Protein AF-A0A1L9VB22-F1 (afdb_monomer_lite)

Secondary structure (DSSP, 8-state):
--EEEEEEE-SEEEEEE-------------------------------------------------TT--SHHHHTT---HHHHHHHTT--SSPPPTTGGGPPPPTT---PPTT--SSS--PPP-------S-GGGSSS-------------------------------GGG-EEEEEE-SSS-HHHHHHHHHHHHTTS--SEEEEEE-SS--TTS-HHHHHHHHHHHHHHS-EEEPP--HHHHHIIIIIIIIIIIHHHHTT-----THHHHHHHHHHHHHHHHHHHHHHHHHTT--TT-EEEEESGGGTTHHHHHHHH-TT--EEEE--SPPPPHHHHTT-TTHHHHHHHHTTSSEEEESSHHHHHHHHHHHHHHH-PEEETTEEE-SS-EEEEEE------HHHHHHHHTSHHHHHHHHHHHHHTTT-EEEEEEEESSGGG-HHHHHHHHHHHHHH-GGGTTTEEEEEEEE--TT-HHHHHHHHHHHHHHHHHH-BTTB-SEEEE-SPPPHHHHHHHHHS-SEEEE--SSBS--HHHHHHHHHTS-TTGGG-S--S-EEEEETTBHHHHHHGGGSEEE-TT-HHHHHHHHHHHHH--HHHHHHHHHHHHHHHHHT-HHHHHHHHHHHHHHHHHHHHHHHSS---B--HHHHHHHHHH-SSEEEEEE-BTTTB----TT------HHHHHHHHHHHHTSTTEEEEEE-SS-HHHHHHHHTT-TT-EEEEGGGTEEE-TT--SEEE-S-HHHHHHHHHHHHHHHHHHHTTSTT-EEEE-SS-EEEE-TTSSSHHHHHHHHHHHHHHHHHHHGGGTEEEEEETTEEEEEETT--HHHHHHHHHHHHHHHHHH-TT-PPPSEEEEEE-SGGGHHHHHHHHHHHHTTSSSEEEEEEESSS--S-SEEESS-GGGTT--SPTTHHHHTTS--EEEETTEEEEEE-GGGEETTEE-HHHHHHHHHHHHHHHHHHH-TTT-SS-PEEEEEEEE--S---SEEEEEEEEEEE--SS-EEEEEEEEEE-TTTSSEEEEEEEEEEEE-GGG--------S---SSPPPP--HHHHHHHSEETTEEEE--TTTTT-GGGGGEEEEEE-TTT-TT--TTEEEEEEEE-GGG-TT--B-HHHHHHHTT--HHHHHHHHHHHHTT-TTSTT-EE--EEEEEEEE-SPPPTT-BSEEEEEEEEEEEETTEEEEEEEEE-TTS-EEEEEEEEEE-EETHHHHS-----

Radius of gyration: 41.73 Å; chains: 1; bounding box: 113×90×115 Å

Structure (mmCIF, N/CA/C/O backbone):
data_AF-A0A1L9VB22-F1
#
_entry.id   AF-A0A1L9VB22-F1
#
loop_
_atom_site.group_PDB
_atom_site.id
_atom_site.type_symbol
_atom_site.label_atom_id
_atom_site.label_alt_id
_atom_site.label_comp_id
_atom_site.label_asym_id
_atom_site.label_entity_id
_atom_site.label_seq_id
_atom_site.pdbx_PDB_ins_code
_atom_site.Cartn_x
_atom_site.Cartn_y
_atom_site.Cartn_z
_atom_site.occupancy
_atom_site.B_iso_or_equiv
_atom_site.auth_seq_id
_atom_site.auth_comp_id
_atom_site.auth_asym_id
_atom_site.auth_atom_id
_atom_site.pdbx_PDB_model_num
ATOM 1 N N . MET A 1 1 ? -15.795 -3.917 -17.438 1.00 74.44 1 MET A N 1
ATOM 2 C CA . MET A 1 1 ? -15.027 -3.651 -16.207 1.00 74.44 1 MET A CA 1
ATOM 3 C C . MET A 1 1 ? -13.663 -3.236 -16.682 1.00 74.44 1 MET A C 1
ATOM 5 O O . MET A 1 1 ? -12.941 -4.081 -17.197 1.00 74.44 1 MET A O 1
ATOM 9 N N . THR A 1 2 ? -13.359 -1.950 -16.582 1.00 89.75 2 THR A N 1
ATOM 10 C CA . THR A 1 2 ? -12.188 -1.384 -17.243 1.00 89.75 2 THR A CA 1
ATOM 11 C C . THR A 1 2 ? -10.940 -1.698 -16.429 1.00 89.75 2 THR A C 1
ATOM 13 O O . THR A 1 2 ? -10.917 -1.451 -15.222 1.00 89.75 2 THR A O 1
ATOM 16 N N . ILE A 1 3 ? -9.888 -2.199 -17.075 1.00 93.94 3 ILE A N 1
ATOM 17 C CA . ILE A 1 3 ? -8.563 -2.327 -16.456 1.00 93.94 3 ILE A CA 1
ATOM 18 C C . ILE A 1 3 ? -7.696 -1.137 -16.882 1.00 93.94 3 ILE A C 1
ATOM 20 O O . ILE A 1 3 ? -7.321 -1.016 -18.050 1.00 93.94 3 ILE A O 1
ATOM 2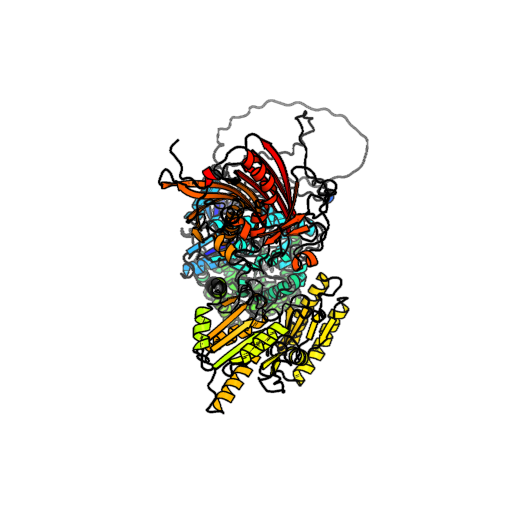4 N N . PHE A 1 4 ? -7.375 -0.253 -15.937 1.00 96.31 4 PHE A N 1
ATOM 25 C CA . PHE A 1 4 ? -6.476 0.885 -16.132 1.00 96.31 4 PHE A CA 1
ATOM 26 C C . PHE A 1 4 ? -5.017 0.440 -15.989 1.00 96.31 4 PHE A C 1
ATOM 28 O O . PHE A 1 4 ? -4.535 0.234 -14.879 1.00 96.31 4 PHE A O 1
ATOM 35 N N . ILE A 1 5 ? -4.298 0.315 -17.102 1.00 96.62 5 ILE A N 1
ATOM 36 C CA . ILE A 1 5 ? -2.903 -0.137 -17.152 1.00 96.62 5 ILE A CA 1
ATOM 37 C C . ILE A 1 5 ? -1.992 1.093 -17.204 1.00 96.62 5 ILE A C 1
ATOM 39 O O . ILE A 1 5 ? -1.850 1.731 -18.245 1.00 96.62 5 ILE A O 1
ATOM 43 N N . ALA A 1 6 ? -1.395 1.452 -16.069 1.00 97.25 6 ALA A N 1
ATOM 44 C CA . ALA A 1 6 ? -0.567 2.642 -15.914 1.00 97.25 6 ALA A CA 1
ATOM 45 C C . ALA A 1 6 ? 0.932 2.314 -16.000 1.00 97.25 6 ALA A C 1
ATOM 47 O O . ALA A 1 6 ? 1.474 1.621 -15.140 1.00 97.25 6 ALA A O 1
ATOM 48 N N . SER A 1 7 ? 1.613 2.862 -17.010 1.00 95.75 7 SER A N 1
ATOM 49 C CA . SER A 1 7 ? 3.072 2.791 -17.181 1.00 95.75 7 SER A CA 1
ATOM 50 C C . SER A 1 7 ? 3.620 4.122 -17.694 1.00 95.75 7 SER A C 1
ATOM 52 O O . SER A 1 7 ? 2.912 4.858 -18.374 1.00 95.75 7 SER A O 1
ATOM 54 N N . LEU A 1 8 ? 4.893 4.440 -17.417 1.00 94.19 8 LEU A N 1
ATOM 55 C CA . LEU A 1 8 ? 5.469 5.753 -17.763 1.00 94.19 8 LEU A CA 1
ATOM 56 C C . LEU A 1 8 ? 5.273 6.141 -19.241 1.00 94.19 8 LEU A C 1
ATOM 58 O O . LEU A 1 8 ? 4.975 7.296 -19.543 1.00 94.19 8 LEU A O 1
ATOM 62 N N . PHE A 1 9 ? 5.394 5.170 -20.146 1.00 92.50 9 PHE A N 1
ATOM 63 C CA . PHE A 1 9 ? 5.164 5.322 -21.582 1.00 92.50 9 PHE A CA 1
ATOM 64 C C . PHE A 1 9 ? 3.891 4.584 -22.010 1.00 92.50 9 PHE A C 1
ATOM 66 O O . PHE A 1 9 ? 3.636 3.472 -21.541 1.00 92.50 9 PHE A O 1
ATOM 73 N N . LEU A 1 10 ? 3.122 5.183 -22.923 1.00 91.75 10 LEU A N 1
ATOM 74 C CA . LEU A 1 10 ? 2.021 4.530 -23.640 1.00 91.75 10 LEU A CA 1
ATOM 75 C C . LEU A 1 10 ? 2.539 3.475 -24.642 1.00 91.75 10 LEU A C 1
ATOM 77 O O . LEU A 1 10 ? 3.724 3.464 -24.985 1.00 91.75 10 LEU A O 1
ATOM 81 N N . PRO A 1 11 ? 1.675 2.577 -25.153 1.00 87.31 11 PRO A N 1
ATOM 82 C CA . PRO A 1 11 ? 2.006 1.688 -26.270 1.00 87.31 11 PRO A CA 1
ATOM 83 C C . PRO A 1 11 ? 2.199 2.433 -27.599 1.00 87.31 11 PRO A C 1
ATOM 85 O O . PRO A 1 11 ? 2.960 1.970 -28.448 1.00 87.31 11 PRO A O 1
ATOM 88 N N . TYR A 1 12 ? 1.567 3.600 -27.748 1.00 88.56 12 TYR A N 1
ATOM 89 C CA . TYR A 1 12 ? 1.566 4.400 -28.969 1.00 88.56 12 TYR A CA 1
ATOM 90 C C . TYR A 1 12 ? 2.149 5.800 -28.749 1.00 88.56 12 TYR A C 1
ATOM 92 O O . TYR A 1 12 ? 2.066 6.370 -27.660 1.00 88.56 12 TYR A O 1
ATOM 100 N N . THR A 1 13 ? 2.722 6.356 -29.812 1.00 89.38 13 THR A N 1
ATOM 101 C CA . THR A 1 13 ? 3.278 7.711 -29.897 1.00 89.38 13 THR A CA 1
ATOM 102 C C . THR A 1 13 ? 2.814 8.383 -31.196 1.00 89.38 13 THR A C 1
ATOM 104 O O . THR A 1 13 ? 2.007 7.823 -31.937 1.00 89.38 13 THR A O 1
ATOM 107 N N . ILE A 1 14 ? 3.286 9.602 -31.463 1.00 89.88 14 ILE A N 1
ATOM 108 C CA . ILE A 1 14 ? 2.842 10.436 -32.587 1.00 89.88 14 ILE A CA 1
ATOM 109 C C . ILE A 1 14 ? 4.008 10.731 -33.534 1.00 89.88 14 ILE A C 1
ATOM 111 O O . ILE A 1 14 ? 5.100 11.078 -33.088 1.00 89.88 14 ILE A O 1
ATOM 115 N N . ASN A 1 15 ? 3.771 10.635 -34.840 1.00 88.12 15 ASN A N 1
ATOM 116 C CA . ASN A 1 15 ? 4.733 10.945 -35.899 1.00 88.12 15 ASN A CA 1
ATOM 117 C C . ASN A 1 15 ? 4.220 12.136 -36.727 1.00 88.12 15 ASN A C 1
ATOM 119 O O . ASN A 1 15 ? 3.080 12.104 -37.183 1.00 88.12 15 ASN A O 1
ATOM 123 N N . PHE A 1 16 ? 5.018 13.194 -36.916 1.00 87.50 16 PHE A N 1
ATOM 124 C CA . PHE A 1 16 ? 4.556 14.431 -37.565 1.00 87.50 16 PHE A CA 1
ATOM 125 C C . PHE A 1 16 ? 5.009 14.558 -39.027 1.00 87.50 16 PHE A C 1
ATOM 127 O O . PHE A 1 16 ? 6.199 14.570 -39.346 1.00 87.50 16 PHE A O 1
ATOM 134 N N . HIS A 1 17 ? 4.067 14.788 -39.937 1.00 84.94 17 HIS A N 1
ATOM 135 C CA . HIS A 1 17 ? 4.312 14.990 -41.364 1.00 84.94 17 HIS A CA 1
ATOM 136 C C . HIS A 1 17 ? 4.653 16.458 -41.674 1.00 84.94 17 HIS A C 1
ATOM 138 O O . HIS A 1 17 ? 3.849 17.237 -42.191 1.00 84.94 17 HIS A O 1
ATOM 144 N N . VAL A 1 18 ? 5.884 16.860 -41.348 1.00 74.75 18 VAL A N 1
ATOM 145 C CA . VAL A 1 18 ? 6.391 18.209 -41.643 1.00 74.75 18 VAL A CA 1
ATOM 146 C C . VAL A 1 18 ? 6.787 18.325 -43.122 1.00 74.75 18 VAL A C 1
ATOM 148 O O . VAL A 1 18 ? 7.743 17.705 -43.590 1.00 74.75 18 VAL A O 1
ATOM 151 N N . ASN A 1 19 ? 6.073 19.170 -43.869 1.00 54.78 19 ASN A N 1
ATOM 152 C CA . ASN A 1 19 ? 6.283 19.375 -45.306 1.00 54.78 19 ASN A CA 1
ATOM 153 C C . ASN A 1 19 ? 7.630 20.061 -45.638 1.00 54.78 19 ASN A C 1
ATOM 155 O O . ASN A 1 19 ? 7.743 21.292 -45.639 1.00 54.78 19 ASN A O 1
ATOM 159 N N . LYS A 1 20 ? 8.645 19.272 -46.020 1.00 48.59 20 LYS A N 1
ATOM 160 C CA . LYS A 1 20 ? 9.979 19.730 -46.475 1.00 48.59 20 LYS A CA 1
ATOM 161 C C . LYS A 1 20 ? 9.973 20.354 -47.891 1.00 48.59 20 LYS A C 1
ATOM 163 O O . LYS A 1 20 ? 10.821 20.041 -48.723 1.00 48.59 20 LYS A O 1
ATOM 168 N N . SER A 1 21 ? 9.039 21.262 -48.197 1.00 34.97 21 SER A N 1
ATOM 169 C CA . SER A 1 21 ? 8.815 21.753 -49.571 1.00 34.97 21 SER A CA 1
ATOM 170 C C . SER A 1 21 ? 8.579 23.269 -49.706 1.00 34.97 21 SER A C 1
ATOM 172 O O . SER A 1 21 ? 7.454 23.714 -49.933 1.00 34.97 21 SER A O 1
ATOM 174 N N . ARG A 1 22 ? 9.655 24.079 -49.677 1.00 35.38 22 ARG A N 1
ATOM 175 C CA . ARG A 1 22 ? 9.735 25.367 -50.421 1.00 35.38 22 ARG A CA 1
ATOM 176 C C . ARG A 1 22 ? 11.160 25.951 -50.477 1.00 35.38 22 ARG A C 1
ATOM 178 O O . ARG A 1 22 ? 11.506 26.855 -49.720 1.00 35.38 22 ARG A O 1
ATOM 185 N N . SER A 1 23 ? 11.976 25.461 -51.418 1.00 29.94 23 SER A N 1
ATOM 186 C CA . SER A 1 23 ? 13.137 26.202 -51.957 1.00 29.94 23 SER A CA 1
ATOM 187 C C . SER A 1 23 ? 13.604 25.667 -53.325 1.00 29.94 23 SER A C 1
ATOM 189 O O . SER A 1 23 ? 14.669 25.074 -53.462 1.00 29.94 23 SER A O 1
ATOM 191 N N . ARG A 1 24 ? 12.800 25.890 -54.372 1.00 31.97 24 ARG A N 1
ATOM 192 C CA . ARG A 1 24 ? 13.271 25.873 -55.768 1.00 31.97 24 ARG A CA 1
ATOM 193 C C . ARG A 1 24 ? 12.796 27.153 -56.458 1.00 31.97 24 ARG A C 1
ATOM 195 O O . ARG A 1 24 ? 11.624 27.293 -56.792 1.00 31.97 24 ARG A O 1
ATOM 202 N N . ARG A 1 25 ? 13.721 28.094 -56.650 1.00 27.06 25 ARG A N 1
ATOM 203 C CA . ARG A 1 25 ? 13.635 29.208 -57.607 1.00 27.06 25 ARG A CA 1
ATOM 204 C C . ARG A 1 25 ? 14.976 29.289 -58.355 1.00 27.06 25 ARG A C 1
ATOM 206 O O . ARG A 1 25 ? 15.974 28.814 -57.816 1.00 27.06 25 ARG A O 1
ATOM 213 N N . PRO A 1 26 ? 14.986 29.763 -59.612 1.00 33.94 26 PRO A N 1
ATOM 214 C CA . PRO A 1 26 ? 16.052 29.432 -60.553 1.00 33.94 26 PRO A CA 1
ATOM 215 C C . PRO A 1 26 ? 17.369 30.164 -60.278 1.00 33.94 26 PRO A C 1
ATOM 217 O O . PRO A 1 26 ? 17.393 31.288 -59.780 1.00 33.94 26 PRO A O 1
ATOM 220 N N . SER A 1 27 ? 18.462 29.515 -60.675 1.00 27.84 27 SER A N 1
ATOM 221 C CA . SER A 1 27 ? 19.817 30.062 -60.694 1.00 27.84 27 SER A CA 1
ATOM 222 C C . SER A 1 27 ? 19.916 31.316 -61.564 1.00 27.84 27 SER A C 1
ATOM 224 O O . SER A 1 27 ? 19.462 31.313 -62.710 1.00 27.84 27 SER A O 1
ATOM 226 N N . ARG A 1 28 ? 20.593 32.355 -61.064 1.00 27.05 28 ARG A N 1
ATOM 227 C CA . ARG A 1 28 ? 20.994 33.532 -61.847 1.00 27.05 28 ARG A CA 1
ATOM 228 C C . ARG A 1 28 ? 22.518 33.660 -61.800 1.00 27.05 28 ARG A C 1
ATOM 230 O O . ARG A 1 28 ? 23.108 33.553 -60.730 1.00 27.05 28 ARG A O 1
ATOM 237 N N . VAL A 1 29 ? 23.138 33.816 -62.968 1.00 30.61 29 VAL A N 1
ATOM 238 C CA . VAL A 1 29 ? 24.596 33.731 -63.163 1.00 30.61 29 VAL A CA 1
ATOM 239 C C . VAL A 1 29 ? 25.316 34.957 -62.567 1.00 30.61 29 VAL A C 1
ATOM 241 O O . VAL A 1 29 ? 24.861 36.077 -62.811 1.00 30.61 29 VAL A O 1
ATOM 244 N N . PRO A 1 30 ? 26.433 34.789 -61.831 1.00 32.16 30 PRO A N 1
ATOM 245 C CA . PRO A 1 30 ? 27.300 35.895 -61.423 1.00 32.16 30 PRO A CA 1
ATOM 246 C C . PRO A 1 30 ? 28.282 36.291 -62.542 1.00 32.16 30 PRO A C 1
ATOM 248 O O . PRO A 1 30 ? 28.796 35.436 -63.258 1.00 32.16 30 PRO A O 1
ATOM 251 N N . SER A 1 31 ? 28.572 37.588 -62.673 1.00 26.14 31 SER A N 1
ATOM 252 C CA . SER A 1 31 ? 29.610 38.128 -63.574 1.00 26.14 31 SER A CA 1
ATOM 253 C C . SER A 1 31 ? 30.842 38.596 -62.773 1.00 26.14 31 SER A C 1
ATOM 255 O O . SER A 1 31 ? 30.660 39.046 -61.640 1.00 26.14 31 SER A O 1
ATOM 257 N N . PRO A 1 32 ? 32.077 38.499 -63.307 1.00 46.34 32 PRO A N 1
ATOM 258 C CA . PRO A 1 32 ? 33.308 38.732 -62.540 1.00 46.34 32 PRO A CA 1
ATOM 259 C C . PRO A 1 32 ? 33.858 40.168 -62.640 1.00 46.34 32 PRO A C 1
ATOM 261 O O . PRO A 1 32 ? 33.772 40.795 -63.694 1.00 46.34 32 PRO A O 1
ATOM 264 N N . LEU A 1 33 ? 34.520 40.644 -61.575 1.00 26.38 33 LEU A N 1
ATOM 265 C CA . LEU A 1 33 ? 35.397 41.831 -61.559 1.00 26.38 33 LEU A CA 1
ATOM 266 C C . LEU A 1 33 ? 36.628 41.604 -60.627 1.00 26.38 33 LEU A C 1
ATOM 268 O O . LEU A 1 33 ? 36.611 40.642 -59.857 1.00 26.38 33 LEU A O 1
ATOM 272 N N . PRO A 1 34 ? 37.727 42.392 -60.751 1.00 32.06 34 PRO A N 1
ATOM 273 C CA . PRO A 1 34 ? 39.107 41.895 -60.556 1.00 32.06 34 PRO A CA 1
ATOM 274 C C . PRO A 1 34 ? 39.848 42.392 -59.274 1.00 32.06 34 PRO A C 1
ATOM 276 O O . PRO A 1 34 ? 39.296 43.203 -58.531 1.00 32.06 34 PRO A O 1
ATOM 279 N N . PRO A 1 35 ? 41.093 41.923 -58.991 1.00 49.12 35 PRO A N 1
ATOM 280 C CA . PRO A 1 35 ? 41.750 42.042 -57.673 1.00 49.12 35 PRO A CA 1
ATOM 281 C C . PRO A 1 35 ? 42.856 43.121 -57.556 1.00 49.12 35 PRO A C 1
ATOM 283 O O . PRO A 1 35 ? 43.308 43.662 -58.566 1.00 49.12 35 PRO A O 1
ATOM 286 N N . LYS A 1 36 ? 43.346 43.356 -56.318 1.00 28.52 36 LYS A N 1
ATOM 287 C CA . LYS A 1 36 ? 44.649 43.980 -55.948 1.00 28.52 36 LYS A CA 1
ATOM 288 C C . LYS A 1 36 ? 44.943 43.766 -54.437 1.00 28.52 36 LYS A C 1
ATOM 290 O O . LYS A 1 36 ? 44.048 44.011 -53.640 1.00 28.52 36 LYS A O 1
ATOM 295 N N . THR A 1 37 ? 45.992 43.026 -54.034 1.00 27.23 37 THR A N 1
ATOM 296 C CA . THR A 1 37 ? 47.420 43.380 -53.737 1.00 27.23 37 THR A CA 1
ATOM 297 C C . THR A 1 37 ? 47.728 43.721 -52.264 1.00 27.23 37 THR A C 1
ATOM 299 O O . THR A 1 37 ? 47.037 44.538 -51.667 1.00 27.23 37 THR A O 1
ATOM 302 N N . THR A 1 38 ? 48.800 43.122 -51.722 1.00 32.47 38 THR A N 1
ATOM 303 C CA . THR A 1 38 ? 49.428 43.360 -50.396 1.00 32.47 38 THR A CA 1
ATOM 304 C C . THR A 1 38 ? 50.437 44.528 -50.412 1.00 32.47 38 THR A C 1
ATOM 306 O O . THR A 1 38 ? 50.682 45.094 -51.483 1.00 32.47 38 THR A O 1
ATOM 309 N N . PRO A 1 39 ? 50.964 44.953 -49.240 1.00 39.53 39 PRO A N 1
ATOM 310 C CA . PRO A 1 39 ? 52.347 44.583 -48.857 1.00 39.53 39 PRO A CA 1
ATOM 311 C C . PRO A 1 39 ? 52.533 44.242 -47.346 1.00 39.53 39 PRO A C 1
ATOM 313 O O . PRO A 1 39 ? 51.556 43.944 -46.661 1.00 39.53 39 PRO A O 1
ATOM 316 N N . GLU A 1 40 ? 53.785 44.208 -46.863 1.00 28.94 40 GLU A N 1
ATOM 317 C CA . GLU A 1 40 ? 54.285 43.571 -45.617 1.00 28.94 40 GLU A CA 1
ATOM 318 C C . GLU A 1 40 ? 54.762 44.576 -44.531 1.00 28.94 40 GLU A C 1
ATOM 320 O O . GLU A 1 40 ? 54.996 45.732 -44.866 1.00 28.94 40 GLU A O 1
ATOM 325 N N . ASP A 1 41 ? 54.937 44.136 -43.263 1.00 28.52 41 ASP A N 1
ATOM 326 C CA . ASP A 1 41 ? 56.146 44.380 -42.417 1.00 28.52 41 ASP A CA 1
ATOM 327 C C . ASP A 1 41 ? 56.082 43.715 -41.003 1.00 28.52 41 ASP A C 1
ATOM 329 O O . ASP A 1 41 ? 55.010 43.337 -40.528 1.00 28.52 41 ASP A O 1
ATOM 333 N N . ILE A 1 42 ? 57.250 43.503 -40.361 1.00 29.31 42 ILE A N 1
ATOM 334 C CA . ILE A 1 42 ? 57.594 42.512 -39.284 1.00 29.31 42 ILE A CA 1
ATOM 335 C C . ILE A 1 42 ? 58.814 43.062 -38.445 1.00 29.31 42 ILE A C 1
ATOM 337 O O . ILE A 1 42 ? 59.454 43.959 -38.997 1.00 29.31 42 ILE A O 1
ATOM 341 N N . PRO A 1 43 ? 59.252 42.629 -37.205 1.00 40.84 43 PRO A N 1
ATOM 342 C CA . PRO A 1 43 ? 58.905 41.469 -36.338 1.00 40.84 43 PRO A CA 1
ATOM 343 C C . PRO A 1 43 ? 58.357 41.709 -34.863 1.00 40.84 43 PRO A C 1
ATOM 345 O O . PRO A 1 43 ? 57.134 41.785 -34.769 1.00 40.84 43 PRO A O 1
ATOM 348 N N . PRO A 1 44 ? 59.086 41.669 -33.691 1.00 46.53 44 PRO A N 1
ATOM 349 C CA . PRO A 1 44 ? 58.641 40.801 -32.562 1.00 46.53 44 PRO A CA 1
ATOM 350 C C . PRO A 1 44 ? 58.671 41.324 -31.089 1.00 46.53 44 PRO A C 1
ATOM 352 O O . PRO A 1 44 ? 59.480 42.170 -30.716 1.00 46.53 44 PRO A O 1
ATOM 355 N N . ALA A 1 45 ? 57.916 40.653 -30.196 1.00 25.11 45 ALA A N 1
ATOM 356 C CA . ALA A 1 45 ? 58.212 40.507 -28.752 1.00 25.11 45 ALA A CA 1
ATOM 357 C C . ALA A 1 45 ? 57.535 39.244 -28.149 1.00 25.11 45 ALA A C 1
ATOM 359 O O . ALA A 1 45 ? 56.552 38.746 -28.690 1.00 25.11 45 ALA A O 1
ATOM 360 N N . THR A 1 46 ? 58.066 38.700 -27.043 1.00 25.81 46 THR A N 1
ATOM 361 C CA . THR A 1 46 ? 57.721 37.369 -26.481 1.00 25.81 46 THR A CA 1
ATOM 362 C C . THR A 1 46 ? 56.731 37.375 -25.308 1.00 25.81 46 THR A C 1
ATOM 364 O O . THR A 1 46 ? 56.896 38.180 -24.394 1.00 25.81 46 THR A O 1
ATOM 367 N N . THR A 1 47 ? 55.854 36.361 -25.206 1.00 27.41 47 THR A N 1
ATOM 368 C CA . THR A 1 47 ? 55.599 35.592 -23.953 1.00 27.41 47 THR A CA 1
ATOM 369 C C . THR A 1 47 ? 54.825 34.282 -24.218 1.00 27.41 47 THR A C 1
ATOM 371 O O . THR A 1 47 ? 54.455 33.995 -25.352 1.00 27.41 47 THR A O 1
ATOM 374 N N . SER A 1 48 ? 54.705 33.416 -23.204 1.00 27.02 48 SER A N 1
ATOM 375 C CA . SER A 1 48 ? 54.624 31.949 -23.333 1.00 27.02 48 SER A CA 1
ATOM 376 C C . SER A 1 48 ? 53.237 31.276 -23.251 1.00 27.02 48 SER A C 1
ATOM 378 O O . SER A 1 48 ? 52.502 31.530 -22.303 1.00 27.02 48 SER A O 1
ATOM 380 N N . ALA A 1 49 ? 53.061 30.243 -24.097 1.00 26.59 49 ALA A N 1
ATOM 381 C CA . ALA A 1 49 ? 52.262 29.009 -23.909 1.00 26.59 49 ALA A CA 1
ATOM 382 C C . ALA A 1 49 ? 50.707 29.075 -23.891 1.00 26.59 49 ALA A C 1
ATOM 384 O O . ALA A 1 49 ? 50.140 30.100 -23.527 1.00 26.59 49 ALA A O 1
ATOM 385 N N . PRO A 1 50 ? 49.994 27.949 -24.159 1.00 32.50 50 PRO A N 1
ATOM 386 C CA . PRO A 1 50 ? 50.337 26.767 -24.971 1.00 32.50 50 PRO A CA 1
ATOM 387 C C . PRO A 1 50 ? 49.349 26.523 -26.145 1.00 32.50 50 PRO A C 1
ATOM 389 O O . PRO A 1 50 ? 48.283 27.128 -26.228 1.00 32.50 50 PRO A O 1
ATOM 392 N N . LEU A 1 51 ? 49.680 25.592 -27.049 1.00 25.97 51 LEU A N 1
ATOM 393 C CA . LEU A 1 51 ? 48.799 25.163 -28.149 1.00 25.97 51 LEU A CA 1
ATOM 394 C C . LEU A 1 51 ? 47.713 24.178 -27.675 1.00 25.97 51 LEU A C 1
ATOM 396 O O . LEU A 1 51 ? 48.013 23.228 -26.956 1.00 25.97 51 LEU A O 1
ATOM 400 N N . SER A 1 52 ? 46.478 24.357 -28.158 1.00 27.22 52 SER A N 1
ATOM 401 C CA . SER A 1 52 ? 45.414 23.338 -28.119 1.00 27.22 52 SER A CA 1
ATOM 402 C C . SER A 1 52 ? 45.264 22.692 -29.501 1.00 27.22 52 SER A C 1
ATOM 404 O O . SER A 1 52 ? 45.449 23.361 -30.516 1.00 27.22 52 SER A O 1
ATOM 406 N N . LEU A 1 53 ? 44.961 21.392 -29.545 1.00 29.42 53 LEU A N 1
ATOM 407 C CA . LEU A 1 53 ? 45.187 20.529 -30.718 1.00 29.42 53 LEU A CA 1
ATOM 408 C C . LEU A 1 53 ? 43.887 19.934 -31.304 1.00 29.42 53 LEU A C 1
ATOM 410 O O . LEU A 1 53 ? 43.897 18.842 -31.863 1.00 29.42 53 LEU A O 1
ATOM 414 N N . PHE A 1 54 ? 42.754 20.634 -31.166 1.00 27.38 54 PHE A N 1
ATOM 415 C CA . PHE A 1 54 ? 41.445 20.153 -31.633 1.00 27.38 54 PHE A CA 1
ATOM 416 C C . PHE A 1 54 ? 40.573 21.257 -32.248 1.00 27.38 54 PHE A C 1
ATOM 418 O O . PHE A 1 54 ? 39.818 21.924 -31.546 1.00 27.38 54 PHE A O 1
ATOM 425 N N . ASP A 1 55 ? 40.607 21.364 -33.577 1.00 25.17 55 ASP A N 1
ATOM 426 C CA . ASP A 1 55 ? 39.555 22.009 -34.373 1.00 25.17 55 ASP A CA 1
ATOM 427 C C . ASP A 1 55 ? 38.616 20.912 -34.912 1.00 25.17 55 ASP A C 1
ATOM 429 O O . ASP A 1 55 ? 38.982 20.143 -35.806 1.00 25.17 55 ASP A O 1
ATOM 433 N N . GLN A 1 56 ? 37.411 20.779 -34.346 1.00 27.39 56 GLN A N 1
ATOM 434 C CA . GLN A 1 56 ? 36.444 19.770 -34.796 1.00 27.39 56 GLN A CA 1
ATOM 435 C C . GLN A 1 56 ? 35.611 20.283 -35.976 1.00 27.39 56 GLN A C 1
ATOM 437 O O . GLN A 1 56 ? 34.688 21.081 -35.817 1.00 27.39 56 GLN A O 1
ATOM 442 N N . GLN A 1 57 ? 35.885 19.762 -37.174 1.00 26.56 57 GLN A N 1
ATOM 443 C CA . GLN A 1 57 ? 35.026 19.986 -38.337 1.00 26.56 57 GLN A CA 1
ATOM 444 C C . GLN A 1 57 ? 33.666 19.292 -38.154 1.00 26.56 57 GLN A C 1
ATOM 446 O O . GLN A 1 57 ? 33.591 18.066 -38.052 1.00 26.56 57 GLN A O 1
ATOM 451 N N . HIS A 1 58 ? 32.574 20.061 -38.190 1.00 25.98 58 HIS A N 1
ATOM 452 C CA . HIS A 1 58 ? 31.207 19.529 -38.205 1.00 25.98 58 HIS A CA 1
ATOM 453 C C . HIS A 1 58 ? 30.857 18.875 -39.557 1.00 25.98 58 HIS A C 1
ATOM 455 O O . HIS A 1 58 ? 30.151 19.446 -40.388 1.00 25.98 58 HIS A O 1
ATOM 461 N N . GLY A 1 59 ? 31.341 17.649 -39.764 1.00 23.73 59 GLY A N 1
ATOM 462 C CA . GLY A 1 59 ? 30.834 16.714 -40.770 1.00 23.73 59 GLY A CA 1
ATOM 463 C C . GLY A 1 59 ? 29.679 15.857 -40.233 1.00 23.73 59 GLY A C 1
ATOM 464 O O . GLY A 1 59 ? 29.488 15.733 -39.022 1.00 23.73 59 GLY A O 1
ATOM 465 N N . ALA A 1 60 ? 28.903 15.240 -41.128 1.00 25.80 60 ALA A N 1
ATOM 466 C CA . ALA A 1 60 ? 27.832 14.322 -40.736 1.00 25.80 60 ALA A CA 1
ATOM 467 C C . ALA A 1 60 ? 28.389 13.107 -39.965 1.00 25.80 60 ALA A C 1
ATOM 469 O O . ALA A 1 60 ? 29.383 12.509 -40.384 1.00 25.80 60 ALA A O 1
ATOM 470 N N . LYS A 1 61 ? 27.735 12.724 -38.856 1.00 28.97 61 LYS A N 1
ATOM 471 C CA . LYS A 1 61 ? 28.117 11.548 -38.057 1.00 28.97 61 LYS A CA 1
ATOM 472 C C . LYS A 1 61 ? 28.053 10.279 -38.917 1.00 28.97 61 LYS A C 1
ATOM 474 O O . LYS A 1 61 ? 26.966 9.789 -39.211 1.00 28.97 61 LYS A O 1
ATOM 479 N N . LYS A 1 62 ? 29.210 9.718 -39.277 1.00 29.33 62 LYS A N 1
ATOM 480 C CA . LYS A 1 62 ? 29.298 8.314 -39.699 1.00 29.33 62 LYS A CA 1
ATOM 481 C C . LYS A 1 62 ? 29.026 7.415 -38.492 1.00 29.33 62 LYS A C 1
ATOM 483 O O . LYS A 1 62 ? 29.459 7.733 -37.386 1.00 29.33 62 LYS A O 1
ATOM 488 N N . VAL A 1 63 ? 28.350 6.290 -38.717 1.00 34.44 63 VAL A N 1
ATOM 489 C CA . VAL A 1 63 ? 28.237 5.218 -37.718 1.00 34.44 63 VAL A CA 1
ATOM 490 C C . VAL A 1 63 ? 29.642 4.679 -37.432 1.00 34.44 63 VAL A C 1
ATOM 492 O O . VAL A 1 63 ? 30.397 4.383 -38.360 1.00 34.44 63 VAL A O 1
ATOM 495 N N . GLY A 1 64 ? 30.012 4.612 -36.153 1.00 36.84 64 GLY A N 1
ATOM 496 C CA . GLY A 1 64 ? 31.339 4.185 -35.719 1.00 36.84 64 GLY A CA 1
ATOM 497 C C . GLY A 1 64 ? 31.475 2.667 -35.714 1.00 36.84 64 GLY A C 1
ATOM 498 O O . GLY A 1 64 ? 31.133 2.029 -34.722 1.00 36.84 64 GLY A O 1
ATOM 499 N N . LEU A 1 65 ? 32.002 2.101 -36.803 1.00 43.84 65 LEU A N 1
ATOM 500 C CA . LEU A 1 65 ? 32.528 0.732 -36.800 1.00 43.84 65 LEU A CA 1
ATOM 501 C C . LEU A 1 65 ? 33.720 0.629 -35.837 1.00 43.84 65 LEU A C 1
ATOM 503 O O . LEU A 1 65 ? 34.491 1.582 -35.687 1.00 43.84 65 LEU A O 1
ATOM 507 N N . THR A 1 66 ? 33.882 -0.532 -35.206 1.00 41.78 66 THR A N 1
ATOM 508 C CA . THR A 1 66 ? 34.983 -0.805 -34.273 1.00 41.78 66 THR A CA 1
ATOM 509 C C . THR A 1 66 ? 36.331 -0.701 -35.007 1.00 41.78 66 THR A C 1
ATOM 511 O O . THR A 1 66 ? 36.518 -1.401 -36.005 1.00 41.78 66 THR A O 1
ATOM 514 N N . PRO A 1 67 ? 37.291 0.138 -34.566 1.00 37.47 67 PRO A N 1
ATOM 515 C CA . PRO A 1 67 ? 38.577 0.279 -35.249 1.00 37.47 67 PRO A CA 1
ATOM 516 C C . PRO A 1 67 ? 39.325 -1.060 -35.347 1.00 37.47 67 PRO A C 1
ATOM 518 O O . PRO A 1 67 ? 39.722 -1.637 -34.342 1.00 37.47 67 PRO A O 1
ATOM 521 N N . GLY A 1 68 ? 39.503 -1.558 -36.574 1.00 43.41 68 GLY A N 1
ATOM 522 C CA . GLY A 1 68 ? 40.097 -2.871 -36.863 1.00 43.41 68 GLY A CA 1
ATOM 523 C C . GLY A 1 68 ? 39.114 -3.900 -37.434 1.00 43.41 68 GLY A C 1
ATOM 524 O O . GLY A 1 68 ? 39.545 -4.817 -38.130 1.00 43.41 68 GLY A O 1
ATOM 525 N N . ALA A 1 69 ? 37.803 -3.720 -37.251 1.00 41.66 69 ALA A N 1
ATOM 526 C CA . ALA A 1 69 ? 36.789 -4.563 -37.877 1.00 41.66 69 ALA A CA 1
ATOM 527 C C . ALA A 1 69 ? 36.451 -4.056 -39.293 1.00 41.66 69 ALA A C 1
ATOM 529 O O . ALA A 1 69 ? 35.827 -3.013 -39.480 1.00 41.66 69 ALA A O 1
ATOM 530 N N . THR A 1 70 ? 36.908 -4.782 -40.317 1.00 42.78 70 THR A N 1
ATOM 531 C CA . THR A 1 70 ? 36.631 -4.480 -41.741 1.00 42.78 70 THR A CA 1
ATOM 532 C C . THR A 1 70 ? 36.174 -5.708 -42.543 1.00 42.78 70 THR A C 1
ATOM 534 O O . THR A 1 70 ? 36.106 -5.673 -43.776 1.00 42.78 70 THR A O 1
ATOM 537 N N . THR A 1 71 ? 35.830 -6.790 -41.840 1.00 55.34 71 THR A N 1
ATOM 538 C CA . THR A 1 71 ? 35.442 -8.092 -42.395 1.00 55.34 71 THR A CA 1
ATOM 539 C C . THR A 1 71 ? 34.018 -8.092 -42.959 1.00 55.34 71 THR A C 1
ATOM 541 O O . THR A 1 71 ? 33.204 -7.197 -42.723 1.00 55.34 71 THR A O 1
ATOM 544 N N . GLU A 1 72 ? 33.669 -9.148 -43.693 1.00 58.00 72 GLU A N 1
ATOM 545 C CA . GLU A 1 72 ? 32.303 -9.329 -44.190 1.00 58.00 72 GLU A CA 1
ATOM 546 C C . GLU A 1 72 ? 31.319 -9.832 -43.121 1.00 58.00 72 GLU A C 1
ATOM 548 O O . GLU A 1 72 ? 30.124 -9.922 -43.402 1.00 58.00 72 GLU A O 1
ATOM 553 N N . HIS A 1 73 ? 31.789 -10.172 -41.914 1.00 59.72 73 HIS A N 1
ATOM 554 C CA . HIS A 1 73 ? 30.962 -10.708 -40.823 1.00 59.72 73 HIS A CA 1
ATOM 555 C C . HIS A 1 73 ? 30.065 -9.656 -40.164 1.00 59.72 73 HIS A C 1
ATOM 557 O O . HIS A 1 73 ? 29.001 -10.004 -39.662 1.00 59.72 73 HIS A O 1
ATOM 563 N N . GLU A 1 74 ? 30.433 -8.377 -40.226 1.00 60.16 74 GLU A N 1
ATOM 564 C CA . GLU A 1 74 ? 29.566 -7.277 -39.782 1.00 60.16 74 GLU A CA 1
ATOM 565 C C . GLU A 1 74 ? 28.620 -6.815 -40.907 1.00 60.16 74 GLU A C 1
ATOM 567 O O . GLU A 1 74 ? 27.489 -6.403 -40.650 1.00 60.16 74 GLU A O 1
ATOM 572 N N . ARG A 1 75 ? 29.026 -6.976 -42.179 1.00 60.34 75 ARG A N 1
ATOM 573 C CA . ARG A 1 75 ? 28.254 -6.527 -43.356 1.00 60.34 75 ARG A CA 1
ATOM 574 C C . ARG A 1 75 ? 26.913 -7.236 -43.549 1.00 60.34 75 ARG A C 1
ATOM 576 O O . ARG A 1 75 ? 25.994 -6.633 -44.088 1.00 60.34 75 ARG A O 1
ATOM 583 N N . ILE A 1 76 ? 26.787 -8.493 -43.113 1.00 63.38 76 ILE A N 1
ATOM 584 C CA . ILE A 1 76 ? 25.505 -9.228 -43.131 1.00 63.38 76 ILE A CA 1
ATOM 585 C C . ILE A 1 76 ? 24.447 -8.561 -42.232 1.00 63.38 76 ILE A C 1
ATOM 587 O O . ILE A 1 76 ? 23.255 -8.672 -42.510 1.00 63.38 76 ILE A O 1
ATOM 591 N N . PHE A 1 77 ? 24.872 -7.828 -41.199 1.00 60.84 77 PHE A N 1
ATOM 592 C CA . PHE A 1 77 ? 23.983 -7.120 -40.280 1.00 60.84 77 PHE A CA 1
ATOM 593 C C . PHE A 1 77 ? 23.905 -5.606 -40.556 1.00 60.84 77 PHE A C 1
ATOM 595 O O . PHE A 1 77 ? 22.994 -4.954 -40.055 1.00 60.84 77 PHE A O 1
ATOM 602 N N . SER A 1 78 ? 24.821 -5.010 -41.329 1.00 54.19 78 SER A N 1
ATOM 603 C CA . SER A 1 78 ? 24.870 -3.552 -41.529 1.00 54.19 78 SER A CA 1
ATOM 604 C C . SER A 1 78 ? 23.821 -3.033 -42.529 1.00 54.19 78 SER A C 1
ATOM 606 O O . SER A 1 78 ? 23.970 -3.196 -43.745 1.00 54.19 78 SER A O 1
ATOM 608 N N . SER A 1 79 ? 22.808 -2.318 -42.040 1.00 45.12 79 SER A N 1
ATOM 609 C CA . SER A 1 79 ? 21.880 -1.533 -42.862 1.00 45.12 79 SER A CA 1
ATOM 610 C C . SER A 1 79 ? 22.489 -0.167 -43.221 1.00 45.12 79 SER A C 1
ATOM 612 O O . SER A 1 79 ? 22.319 0.821 -42.517 1.00 45.12 79 SER A O 1
ATOM 614 N N . ASP A 1 80 ? 23.221 -0.104 -44.338 1.00 37.34 80 ASP A N 1
ATOM 615 C CA . ASP A 1 80 ? 23.817 1.134 -44.878 1.00 37.34 80 ASP A CA 1
ATOM 616 C C . ASP A 1 80 ? 22.727 2.200 -45.170 1.00 37.34 80 ASP A C 1
ATOM 618 O O . ASP A 1 80 ? 21.965 2.025 -46.130 1.00 37.34 80 ASP A O 1
ATOM 622 N N . PRO A 1 81 ? 22.614 3.303 -44.394 1.00 33.78 81 PRO A N 1
ATOM 623 C CA . PRO A 1 81 ? 21.441 4.184 -44.454 1.00 33.78 81 PRO A CA 1
ATOM 624 C C . PRO A 1 81 ? 21.264 4.886 -45.805 1.00 33.78 81 PRO A C 1
ATOM 626 O O . PRO A 1 81 ? 20.144 5.043 -46.286 1.00 33.78 81 PRO A O 1
ATOM 629 N N . ASN A 1 82 ? 22.370 5.229 -46.473 1.00 31.78 82 ASN A N 1
ATOM 630 C CA . ASN A 1 82 ? 22.328 5.851 -47.799 1.00 31.78 82 ASN A CA 1
ATOM 631 C C . ASN A 1 82 ? 21.882 4.859 -48.888 1.00 31.78 82 ASN A C 1
ATOM 633 O O . ASN A 1 82 ? 21.354 5.275 -49.920 1.00 31.78 82 ASN A O 1
ATOM 637 N N . LYS A 1 83 ? 22.058 3.547 -48.665 1.00 32.34 83 LYS A N 1
ATOM 638 C CA . LYS A 1 83 ? 21.427 2.518 -49.500 1.00 32.34 83 LYS A CA 1
ATOM 639 C C . LYS A 1 83 ? 19.981 2.262 -49.100 1.00 32.34 83 LYS A C 1
ATOM 641 O O . LYS A 1 83 ? 19.213 1.914 -49.983 1.00 32.34 83 LYS A O 1
ATOM 646 N N . ALA A 1 84 ? 19.587 2.444 -47.838 1.00 31.17 84 ALA A N 1
ATOM 647 C CA . ALA A 1 84 ? 18.195 2.276 -47.422 1.00 31.17 84 ALA A CA 1
ATOM 648 C C . ALA A 1 84 ? 17.265 3.264 -48.152 1.00 31.17 84 ALA A C 1
ATOM 650 O O . ALA A 1 84 ? 16.297 2.825 -48.768 1.00 31.17 84 ALA A O 1
ATOM 651 N N . GLU A 1 85 ? 17.603 4.559 -48.201 1.00 29.66 85 GLU A N 1
ATOM 652 C CA . GLU A 1 85 ? 16.803 5.552 -48.946 1.00 29.66 85 GLU A CA 1
ATOM 653 C C . GLU A 1 85 ? 16.769 5.280 -50.464 1.00 29.66 85 GLU A C 1
ATOM 655 O O . GLU A 1 85 ? 15.739 5.484 -51.103 1.00 29.66 85 GLU A O 1
ATOM 660 N N . GLN A 1 86 ? 17.856 4.767 -51.060 1.00 27.39 86 GLN A N 1
ATOM 661 C CA . GLN A 1 86 ? 17.887 4.422 -52.492 1.00 27.39 86 GLN A CA 1
ATOM 662 C C . GLN A 1 86 ? 17.289 3.042 -52.824 1.00 27.39 86 GLN A C 1
ATOM 664 O O . GLN A 1 86 ? 16.893 2.816 -53.965 1.00 27.39 86 GLN A O 1
ATOM 669 N N . LYS A 1 87 ? 17.186 2.125 -51.852 1.00 29.95 87 LYS A N 1
ATOM 670 C CA . LYS A 1 87 ? 16.605 0.779 -52.009 1.00 29.95 87 LYS A CA 1
ATOM 671 C C . LYS A 1 87 ? 15.251 0.595 -51.324 1.00 29.95 87 LYS A C 1
ATOM 673 O O . LYS A 1 87 ? 14.747 -0.519 -51.311 1.00 29.95 87 LYS A O 1
ATOM 678 N N . GLN A 1 88 ? 14.569 1.650 -50.881 1.00 28.92 88 GLN A N 1
ATOM 679 C CA . GLN A 1 88 ? 13.132 1.551 -50.569 1.00 28.92 88 GLN A CA 1
ATOM 680 C C . GLN A 1 88 ? 12.262 1.236 -51.809 1.00 28.92 88 GLN A C 1
ATOM 682 O O . GLN A 1 88 ? 11.106 0.859 -51.658 1.00 28.92 88 GLN A O 1
ATOM 687 N N . GLN A 1 89 ? 12.824 1.306 -53.025 1.00 29.94 89 GLN A N 1
ATOM 688 C CA . GLN A 1 89 ? 12.231 0.757 -54.258 1.00 29.94 89 GLN A CA 1
ATOM 689 C C . GLN A 1 89 ? 12.798 -0.622 -54.671 1.00 29.94 89 GLN A C 1
ATOM 691 O O . GLN A 1 89 ? 12.304 -1.218 -55.621 1.00 29.94 89 GLN A O 1
ATOM 696 N N . GLU A 1 90 ? 13.808 -1.146 -53.965 1.00 29.08 90 GLU A N 1
ATOM 697 C CA . GLU A 1 90 ? 14.462 -2.441 -54.233 1.00 29.08 90 GLU A CA 1
ATOM 698 C C . GLU A 1 90 ? 14.852 -3.181 -52.933 1.00 29.08 90 GLU A C 1
ATOM 700 O O . GLU A 1 90 ? 15.966 -3.706 -52.795 1.00 29.08 90 GLU A O 1
ATOM 705 N N . TYR A 1 91 ? 13.934 -3.241 -51.967 1.00 28.03 91 TYR A N 1
ATOM 706 C CA . TYR A 1 91 ? 13.956 -4.313 -50.977 1.00 28.03 91 TYR A CA 1
ATOM 707 C C . TYR A 1 91 ? 13.312 -5.535 -51.651 1.00 28.03 91 TYR A C 1
ATOM 709 O O . TYR A 1 91 ? 12.182 -5.421 -52.125 1.00 28.03 91 TYR A O 1
ATOM 717 N N . PRO A 1 92 ? 14.004 -6.684 -51.769 1.00 34.66 92 PRO A N 1
ATOM 718 C CA . PRO A 1 92 ? 13.581 -7.770 -52.663 1.00 34.66 92 PRO A CA 1
ATOM 719 C C . PRO A 1 92 ? 12.321 -8.538 -52.226 1.00 34.66 92 PRO A C 1
ATOM 721 O O . PRO A 1 92 ? 11.914 -9.467 -52.920 1.00 34.66 92 PRO A O 1
ATOM 724 N N . PHE A 1 93 ? 11.692 -8.154 -51.112 1.00 35.88 93 PHE A N 1
ATOM 725 C CA . PHE A 1 93 ? 10.487 -8.780 -50.571 1.00 35.88 93 PHE A CA 1
ATOM 726 C C . PHE A 1 93 ? 9.465 -7.700 -50.203 1.00 35.88 93 PHE A C 1
ATOM 728 O O . PHE A 1 93 ? 9.841 -6.717 -49.559 1.00 35.88 93 PHE A O 1
ATOM 735 N N . PRO A 1 94 ? 8.191 -7.841 -50.610 1.00 32.38 94 PRO A N 1
ATOM 736 C CA . PRO A 1 94 ? 7.168 -6.856 -50.296 1.00 32.38 94 PRO A CA 1
ATOM 737 C C . PRO A 1 94 ? 6.841 -6.895 -48.800 1.00 32.38 94 PRO A C 1
ATOM 739 O O . PRO A 1 94 ? 6.468 -7.945 -48.275 1.00 32.38 94 PRO A O 1
ATOM 742 N N . GLY A 1 95 ? 6.924 -5.742 -48.131 1.00 31.42 95 GLY A N 1
ATOM 743 C CA . GLY A 1 95 ? 6.345 -5.575 -46.797 1.00 31.42 95 GLY A CA 1
ATOM 744 C C . GLY A 1 95 ? 4.848 -5.872 -46.861 1.00 31.42 95 GLY A C 1
ATOM 745 O O . GLY A 1 95 ? 4.123 -5.276 -47.663 1.00 31.42 95 GLY A O 1
ATOM 746 N N . SER A 1 96 ? 4.384 -6.843 -46.076 1.00 30.52 96 SER A N 1
ATOM 747 C CA . SER A 1 96 ? 2.973 -7.221 -46.062 1.00 30.52 96 SER A CA 1
ATOM 748 C C . SER A 1 96 ? 2.157 -6.107 -45.403 1.00 30.52 96 SER A C 1
ATOM 750 O O . SER A 1 96 ? 2.511 -5.601 -44.343 1.00 30.52 96 SER A O 1
ATOM 752 N N . ALA A 1 97 ? 1.032 -5.716 -46.007 1.00 29.20 97 ALA A N 1
ATOM 753 C CA . ALA A 1 97 ? 0.268 -4.529 -45.596 1.00 29.20 97 ALA A CA 1
ATOM 754 C C . ALA A 1 97 ? -0.390 -4.602 -44.189 1.00 29.20 97 ALA A C 1
ATOM 756 O O . ALA A 1 97 ? -1.127 -3.692 -43.812 1.00 29.20 97 ALA A O 1
ATOM 757 N N . ASN A 1 98 ? -0.103 -5.654 -43.411 1.00 31.34 98 ASN A N 1
ATOM 758 C CA . ASN A 1 98 ? -0.623 -5.924 -42.069 1.00 31.34 98 ASN A CA 1
ATOM 759 C C . ASN A 1 98 ? 0.454 -5.808 -40.960 1.00 31.34 98 ASN A C 1
ATOM 761 O O . ASN A 1 98 ? 0.265 -6.338 -39.868 1.00 31.34 98 ASN A O 1
ATOM 765 N N . GLU A 1 99 ? 1.571 -5.098 -41.175 1.00 37.03 99 GLU A N 1
ATOM 766 C CA . GLU A 1 99 ? 2.617 -4.899 -40.142 1.00 37.03 99 GLU A CA 1
ATOM 767 C C . GLU A 1 99 ? 2.132 -4.221 -38.837 1.00 37.03 99 GLU A C 1
ATOM 769 O O . GLU A 1 99 ? 2.858 -4.205 -37.840 1.00 37.03 99 GLU A O 1
ATOM 774 N N . LYS A 1 100 ? 0.890 -3.719 -38.794 1.00 35.75 100 LYS A N 1
ATOM 775 C CA . LYS A 1 100 ? 0.263 -3.143 -37.593 1.00 35.75 100 LYS A CA 1
ATOM 776 C C . LYS A 1 100 ? 0.028 -4.148 -36.453 1.00 35.75 100 LYS A C 1
ATOM 778 O O . LYS A 1 100 ? -0.034 -3.718 -35.307 1.00 35.75 100 LYS A O 1
ATOM 783 N N . ASP A 1 101 ? -0.012 -5.453 -36.736 1.00 39.75 101 ASP A N 1
ATOM 784 C CA . ASP A 1 101 ? -0.193 -6.521 -35.730 1.00 39.75 101 ASP A CA 1
ATOM 785 C C . ASP A 1 101 ? 1.141 -7.131 -35.237 1.00 39.75 101 ASP A C 1
ATOM 787 O O . ASP A 1 101 ? 1.201 -8.273 -34.773 1.00 39.75 101 ASP A O 1
ATOM 791 N N . THR A 1 102 ? 2.263 -6.414 -35.368 1.00 53.34 102 THR A N 1
ATOM 792 C CA . THR A 1 102 ? 3.592 -6.995 -35.123 1.00 53.34 102 THR A CA 1
ATOM 793 C C . THR A 1 102 ? 3.899 -7.290 -33.647 1.00 53.34 102 THR A C 1
ATOM 795 O O . THR A 1 102 ? 3.727 -6.479 -32.734 1.00 53.34 102 THR A O 1
ATOM 798 N N . LEU A 1 103 ? 4.438 -8.491 -33.417 1.00 57.22 103 LEU A N 1
ATOM 799 C CA . LEU A 1 103 ? 5.105 -8.888 -32.178 1.00 57.22 103 LEU A CA 1
ATOM 800 C C . LEU A 1 103 ? 6.306 -7.962 -31.917 1.00 57.22 103 LEU A C 1
ATOM 802 O O . LEU A 1 103 ? 7.242 -7.928 -32.713 1.00 57.22 103 LEU A O 1
ATOM 806 N N . THR A 1 104 ? 6.301 -7.230 -30.801 1.00 61.22 104 THR A N 1
ATOM 807 C CA . THR A 1 104 ? 7.434 -6.389 -30.387 1.00 61.22 104 THR A CA 1
ATOM 808 C C . THR A 1 104 ? 8.457 -7.234 -29.633 1.00 61.22 104 THR A C 1
ATOM 810 O O . THR A 1 104 ? 8.086 -7.906 -28.675 1.00 61.22 104 THR A O 1
ATOM 813 N N . GLY A 1 105 ? 9.739 -7.197 -30.007 1.00 58.22 105 GLY A N 1
ATOM 814 C CA . GLY A 1 105 ? 10.790 -7.892 -29.248 1.00 58.22 105 GLY A CA 1
ATOM 815 C C . GLY A 1 105 ? 10.891 -7.359 -27.813 1.00 58.22 105 GLY A C 1
ATOM 816 O O . GLY A 1 105 ? 10.873 -6.142 -27.614 1.00 58.22 105 GLY A O 1
ATOM 817 N N . SER A 1 106 ? 10.993 -8.243 -26.813 1.00 56.38 106 SER A N 1
ATOM 818 C CA . SER A 1 106 ? 10.806 -7.849 -25.405 1.00 56.38 106 SER A CA 1
ATOM 819 C C . SER A 1 106 ? 11.865 -6.855 -24.914 1.00 56.38 106 SER A C 1
ATOM 821 O O . SER A 1 106 ? 11.556 -5.968 -24.120 1.00 56.38 106 SER A O 1
ATOM 823 N N . GLU A 1 107 ? 13.086 -6.957 -25.450 1.00 55.72 107 GLU A N 1
ATOM 824 C CA . GLU A 1 107 ? 14.217 -6.061 -25.173 1.00 55.72 107 GLU A CA 1
ATOM 825 C C . GLU A 1 107 ? 14.629 -5.212 -26.395 1.00 55.72 107 GLU A C 1
ATOM 827 O O . GLU A 1 107 ? 15.814 -5.051 -26.679 1.00 55.72 107 GLU A O 1
ATOM 832 N N . ALA A 1 108 ? 13.667 -4.667 -27.150 1.00 51.00 108 ALA A N 1
ATOM 833 C CA . ALA A 1 108 ? 13.943 -3.699 -28.223 1.00 51.00 108 ALA A CA 1
ATOM 834 C C . ALA A 1 108 ? 14.836 -2.526 -27.757 1.00 51.00 108 ALA A C 1
ATOM 836 O O . ALA A 1 108 ? 14.732 -2.079 -26.604 1.00 51.00 108 ALA A O 1
ATOM 837 N N . HIS A 1 109 ? 15.700 -1.999 -28.638 1.00 51.12 109 HIS A N 1
ATOM 838 C CA . HIS A 1 109 ? 16.416 -0.755 -28.358 1.00 51.12 109 HIS A CA 1
ATOM 839 C C . HIS A 1 109 ? 15.416 0.375 -28.089 1.00 51.12 109 HIS A C 1
ATOM 841 O O . HIS A 1 109 ? 14.496 0.619 -28.865 1.00 51.12 109 HIS A O 1
ATOM 847 N N . SER A 1 110 ? 15.605 1.057 -26.964 1.00 57.84 110 SER A N 1
ATOM 848 C CA . SER A 1 110 ? 14.813 2.223 -26.585 1.00 57.84 110 SER A CA 1
ATOM 849 C C . SER A 1 110 ? 15.737 3.428 -26.737 1.00 57.84 110 SER A C 1
ATOM 851 O O . SER A 1 110 ? 16.714 3.496 -25.983 1.00 57.84 110 SER A O 1
ATOM 853 N N . PRO A 1 111 ? 15.498 4.342 -27.693 1.00 57.19 111 PRO A N 1
ATOM 854 C CA . PRO A 1 111 ? 16.338 5.522 -27.840 1.00 57.19 111 PRO A CA 1
ATOM 855 C C . PRO A 1 111 ? 16.208 6.416 -26.604 1.00 57.19 111 PRO A C 1
ATOM 857 O O . PRO A 1 111 ? 15.198 6.375 -25.893 1.00 57.19 111 PRO A O 1
ATOM 860 N N . ALA A 1 112 ? 17.216 7.254 -26.364 1.00 61.06 112 ALA A N 1
ATOM 861 C CA . ALA A 1 112 ? 17.136 8.282 -25.333 1.00 61.06 112 ALA A CA 1
ATOM 862 C C . ALA A 1 112 ? 15.940 9.216 -25.585 1.00 61.06 112 ALA A C 1
ATOM 864 O O . ALA A 1 112 ? 15.498 9.406 -26.723 1.00 61.06 112 ALA A O 1
ATOM 865 N N . TRP A 1 113 ? 15.379 9.779 -24.517 1.00 66.62 113 TRP A N 1
ATOM 866 C CA . TRP A 1 113 ? 14.151 10.563 -24.617 1.00 66.62 113 TRP A CA 1
ATOM 867 C C . TRP A 1 113 ? 14.353 11.835 -25.459 1.00 66.62 113 TRP A C 1
ATOM 869 O O . TRP A 1 113 ? 15.307 12.588 -25.273 1.00 66.62 113 TRP A O 1
ATOM 879 N N . GLY A 1 114 ? 13.483 12.024 -26.458 1.00 59.31 114 GLY A N 1
ATOM 880 C CA . GLY A 1 114 ? 13.629 13.068 -27.480 1.00 59.31 114 GLY A CA 1
ATOM 881 C C . GLY A 1 114 ? 14.727 12.829 -28.532 1.00 59.31 114 GLY A C 1
ATOM 882 O O . GLY A 1 114 ? 15.057 13.762 -29.268 1.00 59.31 114 GLY A O 1
ATOM 883 N N . ALA A 1 115 ? 15.292 11.617 -28.619 1.00 57.34 115 ALA A N 1
ATOM 884 C CA . ALA A 1 115 ? 16.367 11.249 -29.552 1.00 57.34 115 ALA A CA 1
ATOM 885 C C . ALA A 1 115 ? 15.994 10.131 -30.555 1.00 57.34 115 ALA A C 1
ATOM 887 O O . ALA A 1 115 ? 16.884 9.503 -31.131 1.00 57.34 115 ALA A O 1
ATOM 888 N N . THR A 1 116 ? 14.700 9.892 -30.793 1.00 59.03 116 THR A N 1
ATOM 889 C CA . THR A 1 116 ? 14.198 9.009 -31.864 1.00 59.03 116 THR A CA 1
ATOM 890 C C . THR A 1 116 ? 14.728 9.444 -33.236 1.00 59.03 116 THR A C 1
ATOM 892 O O . THR A 1 116 ? 14.704 10.631 -33.573 1.00 59.03 116 THR A O 1
ATOM 895 N N . THR A 1 117 ? 15.193 8.494 -34.050 1.00 54.47 117 THR A N 1
ATOM 896 C CA . THR A 1 117 ? 15.749 8.754 -35.397 1.00 54.47 117 THR A CA 1
ATOM 897 C C . THR A 1 117 ? 14.851 8.275 -36.539 1.00 54.47 117 THR A C 1
ATOM 899 O O . THR A 1 117 ? 15.026 8.717 -37.673 1.00 54.47 117 THR A O 1
ATOM 902 N N . SER A 1 118 ? 13.896 7.398 -36.236 1.00 64.12 118 SER A N 1
ATOM 903 C CA . SER A 1 118 ? 12.888 6.814 -37.130 1.00 64.12 118 SER A CA 1
ATOM 904 C C . SER A 1 118 ? 11.657 7.712 -37.310 1.00 64.12 118 SER A C 1
ATOM 906 O O . SER A 1 118 ? 11.170 7.892 -38.426 1.00 64.12 118 SER A O 1
ATOM 908 N N . LEU A 1 119 ? 11.164 8.290 -36.210 1.00 74.62 119 LEU A N 1
ATOM 909 C CA . LEU A 1 119 ? 9.961 9.121 -36.152 1.00 74.62 119 LEU A CA 1
ATOM 910 C C . LEU A 1 119 ? 10.307 10.613 -36.160 1.00 74.62 119 LEU A C 1
ATOM 912 O O . LEU A 1 119 ? 11.254 11.055 -35.507 1.00 74.62 119 LEU A O 1
ATOM 916 N N . ASN A 1 120 ? 9.504 11.414 -36.862 1.00 80.75 120 ASN A N 1
ATOM 917 C CA . ASN A 1 120 ? 9.685 12.860 -36.901 1.00 80.75 120 ASN A CA 1
ATOM 918 C C . ASN A 1 120 ? 8.962 13.520 -35.719 1.00 80.75 120 ASN A C 1
ATOM 920 O O . ASN A 1 120 ? 7.759 13.783 -35.778 1.00 80.75 120 ASN A O 1
ATOM 924 N N . GLN A 1 121 ? 9.707 13.767 -34.642 1.00 84.06 121 GLN A N 1
ATOM 925 C CA . GLN A 1 121 ? 9.197 14.253 -33.359 1.00 84.06 121 GLN A CA 1
ATOM 926 C C . GLN A 1 121 ? 9.898 15.550 -32.912 1.00 84.06 121 GLN A C 1
ATOM 928 O O . GLN A 1 121 ? 11.040 15.812 -33.311 1.00 84.06 121 GLN A O 1
ATOM 933 N N . PRO A 1 122 ? 9.237 16.390 -32.091 1.00 81.56 122 PRO A N 1
ATOM 934 C CA . PRO A 1 122 ? 9.874 17.557 -31.489 1.00 81.56 122 PRO A CA 1
ATOM 935 C C . PRO A 1 122 ? 11.033 17.154 -30.565 1.00 81.56 122 PRO A C 1
ATOM 937 O O . PRO A 1 122 ? 11.004 16.112 -29.914 1.00 81.56 122 PRO A O 1
ATOM 940 N N . ARG A 1 123 ? 12.051 18.016 -30.479 1.00 78.06 123 ARG A N 1
ATOM 941 C CA . ARG A 1 123 ? 13.183 17.856 -29.550 1.00 78.06 123 ARG A CA 1
ATOM 942 C C . ARG A 1 123 ? 12.883 18.499 -28.190 1.00 78.06 123 ARG A C 1
ATOM 944 O O . ARG A 1 123 ? 12.096 19.449 -28.169 1.00 78.06 123 ARG A O 1
ATOM 951 N N . PRO A 1 124 ? 13.529 18.048 -27.094 1.00 73.12 124 PRO A N 1
ATOM 952 C CA . PRO A 1 124 ? 13.315 18.617 -25.767 1.00 73.12 124 PRO A CA 1
ATOM 953 C C . PRO A 1 124 ? 13.626 20.115 -25.736 1.00 73.12 124 PRO A C 1
ATOM 955 O O . PRO A 1 124 ? 14.657 20.546 -26.257 1.00 73.12 124 PRO A O 1
ATOM 958 N N . GLN A 1 125 ? 12.764 20.899 -25.089 1.00 68.06 125 GLN A N 1
ATOM 959 C CA . GLN A 1 125 ? 13.006 22.320 -24.801 1.00 68.06 125 GLN A CA 1
ATOM 960 C C . GLN A 1 125 ? 13.539 22.560 -23.373 1.00 68.06 125 GLN A C 1
ATOM 962 O O . GLN A 1 125 ? 13.664 23.707 -22.945 1.00 68.06 125 GLN A O 1
ATOM 967 N N . ALA A 1 126 ? 13.861 21.490 -22.637 1.00 54.50 126 ALA A N 1
ATOM 968 C CA . ALA A 1 126 ? 14.288 21.531 -21.239 1.00 54.50 126 ALA A CA 1
ATOM 969 C C . ALA A 1 126 ? 15.527 22.426 -21.016 1.00 54.50 126 ALA A C 1
ATOM 971 O O . ALA A 1 126 ? 16.616 22.176 -21.534 1.00 54.50 126 ALA A O 1
ATOM 972 N N . ALA A 1 127 ? 15.363 23.470 -20.201 1.00 45.31 127 ALA A N 1
ATOM 973 C CA . ALA A 1 127 ? 16.370 24.503 -19.966 1.00 45.31 127 ALA A CA 1
ATOM 974 C C . ALA A 1 127 ? 17.289 24.202 -18.762 1.00 45.31 127 ALA A C 1
ATOM 976 O O . ALA A 1 127 ? 17.496 25.063 -17.909 1.00 45.31 127 ALA A O 1
ATOM 977 N N . PHE A 1 128 ? 17.867 22.996 -18.696 1.00 44.38 128 PHE A N 1
ATOM 978 C CA . PHE A 1 128 ? 18.820 22.611 -17.643 1.00 44.38 128 PHE A CA 1
ATOM 979 C C . PHE A 1 128 ? 20.239 22.377 -18.177 1.00 44.38 128 PHE A C 1
ATOM 981 O O . PHE A 1 128 ? 20.690 21.256 -18.387 1.00 44.38 128 PHE A O 1
ATOM 988 N N . ALA A 1 129 ? 21.001 23.466 -18.299 1.00 36.91 129 ALA A N 1
ATOM 989 C CA . ALA A 1 129 ? 22.459 23.390 -18.255 1.00 36.91 129 ALA A CA 1
ATOM 990 C C . ALA A 1 129 ? 22.904 23.319 -16.782 1.00 36.91 129 ALA A C 1
ATOM 992 O O . ALA A 1 129 ? 23.240 24.340 -16.180 1.00 36.91 129 ALA A O 1
ATOM 993 N N . ALA A 1 130 ? 22.856 22.122 -16.185 1.00 36.78 130 ALA A N 1
ATOM 994 C CA . ALA A 1 130 ? 23.256 21.909 -14.795 1.00 36.78 130 ALA A CA 1
ATOM 995 C C . ALA A 1 130 ? 24.704 22.384 -14.568 1.00 36.78 130 ALA A C 1
ATOM 997 O O . ALA A 1 130 ? 25.650 21.874 -15.174 1.00 36.78 130 ALA A O 1
ATOM 998 N N . SER A 1 131 ? 24.888 23.389 -13.705 1.00 35.75 131 SER A N 1
ATOM 999 C CA . SER A 1 131 ? 26.221 23.920 -13.419 1.00 35.75 131 SER A CA 1
ATOM 1000 C C . SER A 1 131 ? 27.052 22.853 -12.693 1.00 35.75 131 SER A C 1
ATOM 1002 O O . SER A 1 131 ? 26.574 22.293 -11.707 1.00 35.75 131 SER A O 1
ATOM 1004 N N . PRO A 1 132 ? 28.302 22.565 -13.104 1.00 37.53 132 PRO A N 1
ATOM 1005 C CA . PRO A 1 132 ? 29.093 21.483 -12.509 1.00 37.53 132 PRO A CA 1
ATOM 1006 C C . PRO A 1 132 ? 29.556 21.754 -11.061 1.00 37.53 132 PRO A C 1
ATOM 1008 O O . PRO A 1 132 ? 30.270 20.927 -10.496 1.00 37.53 132 PRO A O 1
ATOM 1011 N N . SER A 1 133 ? 29.171 22.888 -10.460 1.00 36.00 133 SER A N 1
ATOM 1012 C CA . SER A 1 133 ? 29.562 23.331 -9.118 1.00 36.00 133 SER A CA 1
ATOM 1013 C C . SER A 1 133 ? 28.366 23.450 -8.162 1.00 36.00 133 SER A C 1
ATOM 1015 O O . SER A 1 133 ? 27.512 24.316 -8.346 1.00 36.00 133 SER A O 1
ATOM 1017 N N . ILE A 1 134 ? 28.387 22.669 -7.078 1.00 37.91 134 ILE A N 1
ATOM 1018 C CA . ILE A 1 134 ? 27.390 22.662 -5.984 1.00 37.91 134 ILE A CA 1
ATOM 1019 C C . ILE A 1 134 ? 27.193 24.049 -5.328 1.00 37.91 134 ILE A C 1
ATOM 1021 O O . ILE A 1 134 ? 26.109 24.375 -4.855 1.00 37.91 134 ILE A O 1
ATOM 1025 N N . LEU A 1 135 ? 28.223 24.901 -5.343 1.00 32.47 135 LEU A N 1
ATOM 1026 C CA . LEU A 1 135 ? 28.304 26.149 -4.568 1.00 32.47 135 LEU A CA 1
ATOM 1027 C C . LEU A 1 135 ? 27.462 27.338 -5.083 1.00 32.47 135 LEU A C 1
ATOM 1029 O O . LEU A 1 135 ? 27.601 28.432 -4.548 1.00 32.47 135 LEU A O 1
ATOM 1033 N N . LYS A 1 136 ? 26.623 27.182 -6.118 1.00 35.16 136 LYS A N 1
ATOM 1034 C CA . LYS A 1 136 ? 25.869 28.306 -6.726 1.00 35.16 136 LYS A CA 1
ATOM 1035 C C . LYS A 1 136 ? 24.366 28.355 -6.425 1.00 35.16 136 LYS A C 1
ATOM 1037 O O . LYS A 1 136 ? 23.698 29.255 -6.921 1.00 35.16 136 LYS A O 1
ATOM 1042 N N . HIS A 1 137 ? 23.839 27.427 -5.626 1.00 39.28 137 HIS A N 1
ATOM 1043 C CA . HIS A 1 137 ? 22.391 27.297 -5.393 1.00 39.28 137 HIS A CA 1
ATOM 1044 C C . HIS A 1 137 ? 21.932 27.538 -3.942 1.00 39.28 137 HIS A C 1
ATOM 1046 O O . HIS A 1 137 ? 20.769 27.300 -3.636 1.00 39.28 137 HIS A O 1
ATOM 1052 N N . GLN A 1 138 ? 22.795 28.048 -3.051 1.00 32.47 138 GLN A N 1
ATOM 1053 C CA . GLN A 1 138 ? 22.366 28.456 -1.699 1.00 32.47 138 GLN A CA 1
ATOM 1054 C C . GLN A 1 138 ? 21.658 29.829 -1.667 1.00 32.47 138 GLN A C 1
ATOM 1056 O O . GLN A 1 138 ? 20.808 30.052 -0.808 1.00 32.47 138 GLN A O 1
ATOM 1061 N N . ASP A 1 139 ? 21.920 30.718 -2.631 1.00 31.80 139 ASP A N 1
ATOM 1062 C CA . ASP A 1 139 ? 21.434 32.109 -2.623 1.00 31.80 139 ASP A CA 1
ATOM 1063 C C . ASP A 1 139 ? 20.052 32.313 -3.287 1.00 31.80 139 ASP A C 1
ATOM 1065 O O . ASP A 1 139 ? 19.875 33.226 -4.097 1.00 31.80 139 ASP A O 1
ATOM 1069 N N . THR A 1 140 ? 19.038 31.475 -3.010 1.00 33.66 140 THR A N 1
ATOM 1070 C CA . THR A 1 140 ? 17.650 31.772 -3.463 1.00 33.66 140 THR A CA 1
ATOM 1071 C C . THR A 1 140 ? 16.510 31.188 -2.606 1.00 33.66 140 THR A C 1
ATOM 1073 O O . THR A 1 140 ? 15.502 30.732 -3.140 1.00 33.66 140 THR A O 1
ATOM 1076 N N . LEU A 1 141 ? 16.606 31.244 -1.270 1.00 33.34 141 LEU A N 1
ATOM 1077 C CA . LEU A 1 141 ? 15.457 30.984 -0.378 1.00 33.34 141 LEU A CA 1
ATOM 1078 C C . LEU A 1 141 ? 15.300 32.055 0.716 1.00 33.34 141 LEU A C 1
ATOM 1080 O O . LEU A 1 141 ? 15.672 31.855 1.868 1.00 33.34 141 LEU A O 1
ATOM 1084 N N . LEU A 1 142 ? 14.670 33.178 0.356 1.00 26.75 142 LEU A N 1
ATOM 1085 C CA . LEU A 1 142 ? 14.042 34.112 1.298 1.00 26.75 142 LEU A CA 1
ATOM 1086 C C . LEU A 1 142 ? 12.641 34.500 0.784 1.00 26.75 142 LEU A C 1
ATOM 1088 O O . LEU A 1 142 ? 12.495 34.765 -0.412 1.00 26.75 142 LEU A O 1
ATOM 1092 N N . PRO A 1 143 ? 11.605 34.538 1.643 1.00 30.72 143 PRO A N 1
ATOM 1093 C CA . PRO A 1 143 ? 10.252 34.896 1.231 1.00 30.72 143 PRO A CA 1
ATOM 1094 C C . PRO A 1 143 ? 10.123 36.410 1.025 1.00 30.72 143 PRO A C 1
ATOM 1096 O O . PRO A 1 143 ? 10.387 37.197 1.934 1.00 30.72 143 PRO A O 1
ATOM 1099 N N . VAL A 1 144 ? 9.670 36.830 -0.158 1.00 26.67 144 VAL A N 1
ATOM 1100 C CA . VAL A 1 144 ? 9.408 38.247 -0.444 1.00 26.67 144 VAL A CA 1
ATOM 1101 C C . VAL A 1 144 ? 8.065 38.657 0.161 1.00 26.67 144 VAL A C 1
ATOM 1103 O O . VAL A 1 144 ? 7.005 38.362 -0.386 1.00 26.67 144 VAL A O 1
ATOM 1106 N N . ILE A 1 145 ? 8.127 39.374 1.283 1.00 31.00 145 ILE A N 1
ATOM 1107 C CA . ILE A 1 145 ? 7.032 40.194 1.811 1.00 31.00 145 ILE A CA 1
ATOM 1108 C C . ILE A 1 145 ? 7.463 41.655 1.658 1.00 31.00 145 ILE A C 1
ATOM 1110 O O . ILE A 1 145 ? 8.481 42.053 2.220 1.00 31.00 145 ILE A O 1
ATOM 1114 N N . GLY A 1 146 ? 6.697 42.452 0.913 1.00 26.83 146 GLY A N 1
ATOM 1115 C CA . GLY A 1 146 ? 6.947 43.886 0.761 1.00 26.83 146 GLY A CA 1
ATOM 1116 C C . GLY A 1 146 ? 6.340 44.472 -0.512 1.00 26.83 146 GLY A C 1
ATOM 1117 O O . GLY A 1 146 ? 6.591 43.986 -1.611 1.00 26.83 146 GLY A O 1
ATOM 1118 N N . GLU A 1 147 ? 5.550 45.530 -0.355 1.00 37.44 147 GLU A N 1
ATOM 1119 C CA . GLU A 1 147 ? 5.066 46.372 -1.452 1.00 37.44 147 GLU A CA 1
ATOM 1120 C C . GLU A 1 147 ? 6.194 47.297 -1.940 1.00 37.44 147 GLU A C 1
ATOM 1122 O O . GLU A 1 147 ? 6.936 47.833 -1.110 1.00 37.44 147 GLU A O 1
ATOM 1127 N N . GLN A 1 148 ? 6.298 47.567 -3.250 1.00 25.58 148 GLN A N 1
ATOM 1128 C CA . GLN A 1 148 ? 6.979 48.783 -3.717 1.00 25.58 148 GLN A CA 1
ATOM 1129 C C . GLN A 1 148 ? 6.640 49.214 -5.153 1.00 25.58 148 GLN A C 1
ATOM 1131 O O . GLN A 1 148 ? 6.244 48.418 -6.003 1.00 25.58 148 GLN A O 1
ATOM 1136 N N . GLU A 1 149 ? 6.794 50.518 -5.386 1.00 25.42 149 GLU A N 1
ATOM 1137 C CA . GLU A 1 149 ? 6.493 51.240 -6.627 1.00 25.42 149 GLU A CA 1
ATOM 1138 C C . GLU A 1 149 ? 7.549 51.038 -7.740 1.00 25.42 149 GLU A C 1
ATOM 1140 O O . GLU A 1 149 ? 8.696 50.671 -7.466 1.00 25.42 149 GLU A O 1
ATOM 1145 N N . PRO A 1 150 ? 7.207 51.299 -9.021 1.00 30.48 150 PRO A N 1
ATOM 1146 C CA . PRO A 1 150 ? 8.114 51.056 -10.141 1.00 30.48 150 PRO A CA 1
ATOM 1147 C C . PRO A 1 150 ? 9.281 52.055 -10.195 1.00 30.48 150 PRO A C 1
ATOM 1149 O O . PRO A 1 150 ? 9.081 53.263 -10.332 1.00 30.48 150 PRO A O 1
ATOM 1152 N N . SER A 1 151 ? 10.520 51.550 -10.214 1.00 25.11 151 SER A N 1
ATOM 1153 C CA . SER A 1 151 ? 11.713 52.366 -10.476 1.00 25.11 151 SER A CA 1
ATOM 1154 C C . SER A 1 151 ? 12.609 51.803 -11.592 1.00 25.11 151 SER A C 1
ATOM 1156 O O . SER A 1 151 ? 12.595 50.623 -11.927 1.00 25.11 151 SER A O 1
ATOM 1158 N N . LYS A 1 152 ? 13.309 52.732 -12.250 1.00 26.58 152 LYS A N 1
ATOM 1159 C CA . LYS A 1 152 ? 13.878 52.643 -13.606 1.00 26.58 152 LYS A CA 1
ATOM 1160 C C . LYS A 1 152 ? 14.910 51.523 -13.801 1.00 26.58 152 LYS A C 1
ATOM 1162 O O . LYS A 1 152 ? 15.815 51.353 -12.989 1.00 26.58 152 LYS A O 1
ATOM 1167 N N . ALA A 1 153 ? 14.844 50.872 -14.963 1.00 25.20 153 ALA A N 1
ATOM 1168 C CA . ALA A 1 153 ? 15.844 49.911 -15.422 1.00 25.20 153 ALA A CA 1
ATOM 1169 C C . ALA A 1 153 ? 17.250 50.526 -15.594 1.00 25.20 153 ALA A C 1
ATOM 1171 O O . ALA A 1 153 ? 17.402 51.707 -15.915 1.00 25.20 153 ALA A O 1
ATOM 1172 N N . LYS A 1 154 ? 18.274 49.674 -15.462 1.00 26.17 154 LYS A N 1
ATOM 1173 C CA . LYS A 1 154 ? 19.634 49.885 -15.977 1.00 26.17 154 LYS A CA 1
ATOM 1174 C C . LYS A 1 154 ? 20.046 48.662 -16.792 1.00 26.17 154 LYS A C 1
ATOM 1176 O O . LYS A 1 154 ? 19.756 47.536 -16.400 1.00 26.17 154 LYS A O 1
ATOM 1181 N N . GLU A 1 155 ? 20.711 48.895 -17.914 1.00 30.31 155 GLU A N 1
ATOM 1182 C CA . GLU A 1 155 ? 21.129 47.848 -18.847 1.00 30.31 155 GLU A CA 1
ATOM 1183 C C . GLU A 1 155 ? 22.476 47.238 -18.439 1.00 30.31 155 GLU A C 1
ATOM 1185 O O . GLU A 1 155 ? 23.420 47.961 -18.120 1.00 30.31 155 GLU A O 1
ATOM 1190 N N . HIS A 1 156 ? 22.592 45.912 -18.525 1.00 24.67 156 HIS A N 1
ATOM 1191 C CA . HIS A 1 156 ? 23.866 45.190 -18.504 1.00 24.67 156 HIS A CA 1
ATOM 1192 C C . HIS A 1 156 ? 23.841 44.046 -19.541 1.00 24.67 156 HIS A C 1
ATOM 1194 O O . HIS A 1 156 ? 22.763 43.646 -19.984 1.00 24.67 156 HIS A O 1
ATOM 1200 N N . PRO A 1 157 ? 25.010 43.614 -20.055 1.00 25.02 157 PRO A N 1
ATOM 1201 C CA . PRO A 1 157 ? 25.125 43.242 -21.465 1.00 25.02 157 PRO A CA 1
ATOM 1202 C C . PRO A 1 157 ? 24.669 41.818 -21.803 1.00 25.02 157 PRO A C 1
ATOM 1204 O O . PRO A 1 157 ? 24.971 40.853 -21.102 1.00 25.02 157 PRO A O 1
ATOM 1207 N N . VAL A 1 158 ? 24.026 41.687 -22.966 1.00 23.53 158 VAL A N 1
ATOM 1208 C CA . VAL A 1 158 ? 23.632 40.399 -23.548 1.00 23.53 158 VAL A CA 1
ATOM 1209 C C . VAL A 1 158 ? 24.861 39.671 -24.096 1.00 23.53 158 VAL A C 1
ATOM 1211 O O . VAL A 1 158 ? 25.379 40.020 -25.158 1.00 23.53 158 VAL A O 1
ATOM 1214 N N . TYR A 1 159 ? 25.290 38.606 -23.417 1.00 25.08 159 TYR A N 1
ATOM 1215 C CA . TYR A 1 159 ? 26.178 37.606 -24.012 1.00 25.08 159 TYR A CA 1
ATOM 1216 C C . TYR A 1 159 ? 25.403 36.791 -25.054 1.00 25.08 159 TYR A C 1
ATOM 1218 O O . TYR A 1 159 ? 24.676 35.855 -24.725 1.00 25.08 159 TYR A O 1
ATOM 1226 N N . THR A 1 160 ? 25.549 37.156 -26.327 1.00 22.86 160 THR A N 1
ATOM 1227 C CA . THR A 1 160 ? 24.916 36.462 -27.453 1.00 22.86 160 THR A CA 1
ATOM 1228 C C . THR A 1 160 ? 25.618 35.137 -27.755 1.00 22.86 160 THR A C 1
ATOM 1230 O O . THR A 1 160 ? 26.494 35.040 -28.618 1.00 22.86 160 THR A O 1
ATOM 1233 N N . THR A 1 161 ? 25.194 34.064 -27.085 1.00 27.66 161 THR A N 1
ATOM 1234 C CA . THR A 1 161 ? 25.446 32.708 -27.585 1.00 27.66 161 THR A CA 1
ATOM 1235 C C . THR A 1 161 ? 24.846 32.578 -28.988 1.00 27.66 161 THR A C 1
ATOM 1237 O O . THR A 1 161 ? 23.697 32.949 -29.239 1.00 27.66 161 THR A O 1
ATOM 1240 N N . ARG A 1 162 ? 25.646 32.102 -29.951 1.00 24.61 162 ARG A N 1
ATOM 1241 C CA . ARG A 1 162 ? 25.221 31.976 -31.353 1.00 24.61 162 ARG A CA 1
ATOM 1242 C C . ARG A 1 162 ? 24.120 30.923 -31.479 1.00 24.61 162 ARG A C 1
ATOM 1244 O O . ARG A 1 162 ? 24.413 29.734 -31.572 1.00 24.61 162 ARG A O 1
ATOM 1251 N N . ALA A 1 163 ? 22.868 31.366 -31.550 1.00 26.72 163 ALA A N 1
ATOM 1252 C CA . ALA A 1 163 ? 21.762 30.517 -31.966 1.00 26.72 163 ALA A CA 1
ATOM 1253 C C . ALA A 1 163 ? 22.047 29.949 -33.368 1.00 26.72 163 ALA A C 1
ATOM 1255 O O . ALA A 1 163 ? 22.260 30.695 -34.329 1.00 26.72 163 ALA A O 1
ATOM 1256 N N . ALA A 1 164 ? 22.055 28.622 -33.492 1.00 27.45 164 ALA A N 1
ATOM 1257 C CA . ALA A 1 164 ? 22.123 27.969 -34.789 1.00 27.45 164 ALA A CA 1
ATOM 1258 C C . ALA A 1 164 ? 20.795 28.209 -35.524 1.00 27.45 164 ALA A C 1
ATOM 1260 O O . ALA A 1 164 ? 19.763 27.678 -35.121 1.00 27.45 164 ALA A O 1
ATOM 1261 N N . ASN A 1 165 ? 20.819 29.008 -36.597 1.00 30.44 165 ASN A N 1
ATOM 1262 C CA . ASN A 1 165 ? 19.642 29.356 -37.405 1.00 30.44 165 ASN A CA 1
ATOM 1263 C C . ASN A 1 165 ? 19.138 28.171 -38.261 1.00 30.44 165 ASN A C 1
ATOM 1265 O O . ASN A 1 165 ? 19.128 28.217 -39.491 1.00 30.44 165 ASN A O 1
ATOM 1269 N N . GLY A 1 166 ? 18.691 27.103 -37.599 1.00 29.80 166 GLY A N 1
ATOM 1270 C CA . GLY A 1 166 ? 17.749 26.136 -38.150 1.00 29.80 166 GLY A CA 1
ATOM 1271 C C . GLY A 1 166 ? 16.324 26.665 -37.981 1.00 29.80 166 GLY A C 1
ATOM 1272 O O . GLY A 1 166 ? 15.985 27.225 -36.941 1.00 29.80 166 GLY A O 1
ATOM 1273 N N . ARG A 1 167 ? 15.477 26.518 -39.005 1.00 34.97 167 ARG A N 1
ATOM 1274 C CA . ARG A 1 167 ? 14.061 26.906 -38.901 1.00 34.97 167 ARG A CA 1
ATOM 1275 C C . ARG A 1 167 ? 13.382 26.063 -37.822 1.00 34.97 167 ARG A C 1
ATOM 1277 O O . ARG A 1 167 ? 13.465 24.841 -37.884 1.00 34.97 167 ARG A O 1
ATOM 1284 N N . ALA A 1 168 ? 12.653 26.702 -36.909 1.00 42.38 168 ALA A N 1
ATOM 1285 C CA . ALA A 1 168 ? 11.706 25.995 -36.058 1.00 42.38 168 ALA A CA 1
ATOM 1286 C C . ALA A 1 168 ? 10.607 25.383 -36.944 1.00 42.38 168 ALA A C 1
ATOM 1288 O O . ALA A 1 168 ? 9.783 26.099 -37.518 1.00 42.38 168 ALA A O 1
ATOM 1289 N N . GLU A 1 169 ? 10.630 24.061 -37.103 1.00 54.22 169 GLU A N 1
ATOM 1290 C CA . GLU A 1 169 ? 9.568 23.329 -37.785 1.00 54.22 169 GLU A CA 1
ATOM 1291 C C . GLU A 1 169 ? 8.296 23.406 -36.929 1.00 54.22 169 GLU A C 1
ATOM 1293 O O . GLU A 1 169 ? 8.302 23.085 -35.742 1.00 54.22 169 GLU A O 1
ATOM 1298 N N . SER A 1 170 ? 7.202 23.917 -37.502 1.00 64.25 170 SER A N 1
ATOM 1299 C CA . SER A 1 170 ? 5.977 24.200 -36.745 1.00 64.25 170 SER A CA 1
ATOM 1300 C C . SER A 1 170 ? 5.142 22.929 -36.569 1.00 64.25 170 SER A C 1
ATOM 1302 O O . SER A 1 170 ? 4.107 22.757 -37.211 1.00 64.25 170 SER A O 1
ATOM 1304 N N . PHE A 1 171 ? 5.586 22.054 -35.661 1.00 72.25 171 PHE A N 1
ATOM 1305 C CA . PHE A 1 171 ? 4.842 20.871 -35.199 1.00 72.25 171 PHE A CA 1
ATOM 1306 C C . PHE A 1 171 ? 3.402 21.217 -34.775 1.00 72.25 171 PHE A C 1
ATOM 1308 O O . PHE A 1 171 ? 2.481 20.440 -34.992 1.00 72.25 171 PHE A O 1
ATOM 1315 N N . SER A 1 172 ? 3.182 22.445 -34.293 1.00 67.06 172 SER A N 1
ATOM 1316 C CA . SER A 1 172 ? 1.876 23.045 -33.974 1.00 67.06 172 SER A CA 1
ATOM 1317 C C . SER A 1 172 ? 0.860 23.067 -35.134 1.00 67.06 172 SER A C 1
ATOM 1319 O O . SER A 1 172 ? -0.315 23.337 -34.897 1.00 67.06 172 SER A O 1
ATOM 1321 N N . ARG A 1 173 ? 1.302 22.866 -36.384 1.00 66.88 173 ARG A N 1
ATOM 1322 C CA . ARG A 1 173 ? 0.474 22.859 -37.608 1.00 66.88 173 ARG A CA 1
ATOM 1323 C C . ARG A 1 173 ? 0.793 21.695 -38.557 1.00 66.88 173 ARG A C 1
ATOM 1325 O O . ARG A 1 173 ? 0.354 21.723 -39.704 1.00 66.88 173 ARG A O 1
ATOM 1332 N N . ALA A 1 174 ? 1.582 20.717 -38.121 1.00 78.75 174 ALA A N 1
ATOM 1333 C CA . ALA A 1 174 ? 1.843 19.522 -38.912 1.00 78.75 174 ALA A CA 1
ATOM 1334 C C . ALA A 1 174 ? 0.671 18.536 -38.785 1.00 78.75 174 ALA A C 1
ATOM 1336 O O . ALA A 1 174 ? 0.102 18.380 -37.704 1.00 78.75 174 ALA A O 1
ATOM 1337 N N . GLU A 1 175 ? 0.334 17.860 -39.882 1.00 83.31 175 GLU A N 1
ATOM 1338 C CA . GLU A 1 175 ? -0.472 16.635 -39.828 1.00 83.31 175 GLU A CA 1
ATOM 1339 C C . GLU A 1 175 ? 0.335 15.535 -39.125 1.00 83.31 175 GLU A C 1
ATOM 1341 O O . GLU A 1 175 ? 1.566 15.604 -39.073 1.00 83.31 175 GLU A O 1
ATOM 1346 N N . TRP A 1 176 ? -0.335 14.536 -38.556 1.00 89.19 176 TRP A N 1
ATOM 1347 C CA . TRP A 1 176 ? 0.326 13.497 -37.772 1.00 89.19 176 TRP A CA 1
ATOM 1348 C C . TRP A 1 176 ? -0.414 12.161 -37.809 1.00 89.19 176 TRP A C 1
ATOM 1350 O O . TRP A 1 176 ? -1.631 12.123 -37.986 1.00 89.19 176 TRP A O 1
ATOM 1360 N N . THR A 1 177 ? 0.334 11.077 -37.604 1.00 88.19 177 THR A N 1
ATOM 1361 C CA . THR A 1 177 ? -0.175 9.709 -37.435 1.00 88.19 177 THR A CA 1
ATOM 1362 C C . THR A 1 177 ? 0.139 9.164 -36.047 1.00 88.19 177 THR A C 1
ATOM 1364 O O . THR A 1 177 ? 1.059 9.625 -35.366 1.00 88.19 177 THR A O 1
ATOM 1367 N N . ILE A 1 178 ? -0.652 8.176 -35.625 1.00 87.88 178 ILE A N 1
ATOM 1368 C CA . ILE A 1 178 ? -0.382 7.358 -34.442 1.00 87.88 178 ILE A CA 1
ATOM 1369 C C . ILE A 1 178 ? 0.482 6.174 -34.883 1.00 87.88 178 ILE A C 1
ATOM 1371 O O . ILE A 1 178 ? 0.095 5.444 -35.794 1.00 87.88 178 ILE A O 1
ATOM 1375 N N . GLU A 1 179 ? 1.618 5.985 -34.217 1.00 85.56 179 GLU A N 1
ATOM 1376 C CA . GLU A 1 179 ? 2.572 4.898 -34.465 1.00 85.56 179 GLU A CA 1
ATOM 1377 C C . GLU A 1 179 ? 2.860 4.130 -33.167 1.00 85.56 179 GLU A C 1
ATOM 1379 O O . GLU A 1 179 ? 2.670 4.648 -32.062 1.00 85.56 179 GLU A O 1
ATOM 1384 N N . THR A 1 180 ? 3.359 2.898 -33.269 1.00 81.88 180 THR A N 1
ATOM 1385 C CA . THR A 1 180 ? 3.827 2.131 -32.101 1.00 81.88 180 THR A CA 1
ATOM 1386 C C . THR A 1 180 ? 5.075 2.787 -31.502 1.00 81.88 180 THR A C 1
ATOM 1388 O O . THR A 1 180 ? 6.023 3.105 -32.217 1.00 81.88 180 THR A O 1
ATOM 1391 N N . ALA A 1 181 ? 5.099 2.999 -30.184 1.00 79.69 181 ALA A N 1
ATOM 1392 C CA . ALA A 1 181 ? 6.191 3.713 -29.522 1.00 79.69 181 ALA A CA 1
ATOM 1393 C C . ALA A 1 181 ? 7.434 2.828 -29.308 1.00 79.69 181 ALA A C 1
ATOM 1395 O O . ALA A 1 181 ? 7.341 1.758 -28.710 1.00 79.69 181 ALA A O 1
ATOM 1396 N N . GLU A 1 182 ? 8.620 3.299 -29.702 1.00 71.38 182 GLU A N 1
ATOM 1397 C CA . GLU A 1 182 ? 9.897 2.583 -29.492 1.00 71.38 182 GLU A CA 1
ATOM 1398 C C . GLU A 1 182 ? 10.304 2.504 -28.006 1.00 71.38 182 GLU A C 1
ATOM 1400 O O . GLU A 1 182 ? 10.924 1.539 -27.559 1.00 71.38 182 GLU A O 1
ATOM 1405 N N . GLN A 1 183 ? 9.928 3.509 -27.211 1.00 71.50 183 GLN A N 1
ATOM 1406 C CA . GLN A 1 183 ? 10.139 3.524 -25.762 1.00 71.50 183 GLN A CA 1
ATOM 1407 C C . GLN A 1 183 ? 9.015 2.782 -25.035 1.00 71.50 183 GLN A C 1
ATOM 1409 O O . GLN A 1 183 ? 7.844 3.035 -25.308 1.00 71.50 183 GLN A O 1
ATOM 1414 N N . GLY A 1 184 ? 9.351 1.909 -24.081 1.00 74.88 184 GLY A N 1
ATOM 1415 C CA . GLY A 1 184 ? 8.388 1.211 -23.222 1.00 74.88 184 GLY A CA 1
ATOM 1416 C C . GLY A 1 184 ? 8.846 -0.189 -22.804 1.00 74.88 184 GLY A C 1
ATOM 1417 O O . GLY A 1 184 ? 9.930 -0.637 -23.171 1.00 74.88 184 GLY A O 1
ATOM 1418 N N . ASN A 1 185 ? 8.006 -0.893 -22.041 1.00 81.81 185 ASN A N 1
ATOM 1419 C CA . ASN A 1 185 ? 8.225 -2.294 -21.673 1.00 81.81 185 ASN A CA 1
ATOM 1420 C C . ASN A 1 185 ? 7.588 -3.216 -22.734 1.00 81.81 185 ASN A C 1
ATOM 1422 O O . ASN A 1 185 ? 6.363 -3.337 -22.806 1.00 81.81 185 ASN A O 1
ATOM 1426 N N . GLY A 1 186 ? 8.422 -3.846 -23.570 1.00 82.06 186 GLY A N 1
ATOM 1427 C CA . GLY A 1 186 ? 7.976 -4.743 -24.643 1.00 82.06 186 GLY A CA 1
ATOM 1428 C C . GLY A 1 186 ? 7.306 -6.022 -24.131 1.00 82.06 186 GLY A C 1
ATOM 1429 O O . GLY A 1 186 ? 6.295 -6.445 -24.690 1.00 82.06 186 GLY A O 1
ATOM 1430 N N . GLY A 1 187 ? 7.805 -6.588 -23.026 1.00 85.88 187 GLY A N 1
ATOM 1431 C CA . GLY A 1 187 ? 7.212 -7.760 -22.372 1.00 85.88 187 GLY A CA 1
ATOM 1432 C C . GLY A 1 187 ? 5.786 -7.493 -21.884 1.00 85.88 187 GLY A C 1
ATOM 1433 O O . GLY A 1 187 ? 4.869 -8.238 -22.219 1.00 85.88 187 GLY A O 1
ATOM 1434 N N . LEU A 1 188 ? 5.568 -6.369 -21.192 1.00 90.25 188 LEU A N 1
ATOM 1435 C CA . LEU A 1 188 ? 4.239 -5.933 -20.746 1.00 90.25 188 LEU A CA 1
ATOM 1436 C C . LEU A 1 188 ? 3.270 -5.727 -21.924 1.00 90.25 188 LEU A C 1
ATOM 1438 O O . LEU A 1 188 ? 2.121 -6.156 -21.853 1.00 90.25 188 LEU A O 1
ATOM 1442 N N . ARG A 1 189 ? 3.715 -5.111 -23.028 1.00 89.25 189 ARG A N 1
ATOM 1443 C CA . ARG A 1 189 ? 2.883 -4.934 -24.237 1.00 89.25 189 ARG A CA 1
ATOM 1444 C C . ARG A 1 189 ? 2.492 -6.260 -24.874 1.00 89.25 189 ARG A C 1
ATOM 1446 O O . ARG A 1 189 ? 1.316 -6.461 -25.173 1.00 89.25 189 ARG A O 1
ATOM 1453 N N . ASN A 1 190 ? 3.454 -7.169 -25.032 1.00 88.00 190 ASN A N 1
ATOM 1454 C CA . ASN A 1 190 ? 3.182 -8.525 -25.497 1.00 88.00 190 ASN A CA 1
ATOM 1455 C C . ASN A 1 190 ? 2.191 -9.234 -24.570 1.00 88.00 190 ASN A C 1
ATOM 1457 O O . ASN A 1 190 ? 1.294 -9.907 -25.067 1.00 88.00 190 ASN A O 1
ATOM 1461 N N . ALA A 1 191 ? 2.296 -9.038 -23.252 1.00 89.31 191 ALA A N 1
ATOM 1462 C CA . ALA A 1 191 ? 1.397 -9.663 -22.294 1.00 89.31 191 ALA A CA 1
ATOM 1463 C C . ALA A 1 191 ? -0.042 -9.154 -22.387 1.00 89.31 191 ALA A C 1
ATOM 1465 O O . ALA A 1 191 ? -0.972 -9.952 -22.497 1.00 89.31 191 ALA A O 1
ATOM 1466 N N . VAL A 1 192 ? -0.223 -7.833 -22.426 1.00 89.62 192 VAL A N 1
ATOM 1467 C CA . VAL A 1 192 ? -1.547 -7.214 -22.564 1.00 89.62 192 VAL A CA 1
ATOM 1468 C C . VAL A 1 192 ? -2.189 -7.574 -23.909 1.00 89.62 192 VAL A C 1
ATOM 1470 O O . VAL A 1 192 ? -3.388 -7.853 -23.936 1.00 89.62 192 VAL A O 1
ATOM 1473 N N . ARG A 1 193 ? -1.423 -7.647 -25.012 1.00 87.50 193 ARG A N 1
ATOM 1474 C CA . ARG A 1 193 ? -1.943 -8.144 -26.300 1.00 87.50 193 ARG A CA 1
ATOM 1475 C C . ARG A 1 193 ? -2.311 -9.628 -26.224 1.00 87.50 193 ARG A C 1
ATOM 1477 O O . ARG A 1 193 ? -3.457 -9.955 -26.481 1.00 87.50 193 ARG A O 1
ATOM 1484 N N . SER A 1 194 ? -1.398 -10.500 -25.792 1.00 86.88 194 SER A N 1
ATOM 1485 C CA . SER A 1 194 ? -1.615 -11.955 -25.679 1.00 86.88 194 SER A CA 1
ATOM 1486 C C . SER A 1 194 ? -2.886 -12.296 -24.879 1.00 86.88 194 SER A C 1
ATOM 1488 O O . SER A 1 194 ? -3.694 -13.116 -25.308 1.00 86.88 194 SER A O 1
ATOM 1490 N N . ALA A 1 195 ? -3.136 -11.594 -23.767 1.00 86.94 195 ALA A N 1
ATOM 1491 C CA . ALA A 1 195 ? -4.363 -11.747 -22.982 1.00 86.94 195 ALA A CA 1
ATOM 1492 C C . ALA A 1 195 ? -5.616 -11.122 -23.631 1.00 86.94 195 ALA A C 1
ATOM 1494 O O . ALA A 1 195 ? -6.725 -11.600 -23.398 1.00 86.94 195 ALA A O 1
ATOM 1495 N N . THR A 1 196 ? -5.466 -10.085 -24.461 1.00 87.44 196 THR A N 1
ATOM 1496 C CA . THR A 1 196 ? -6.563 -9.549 -25.289 1.00 87.44 196 THR A CA 1
ATOM 1497 C C . THR A 1 196 ? -6.964 -10.565 -26.359 1.00 87.44 196 THR A C 1
ATOM 1499 O O . THR A 1 196 ? -8.135 -10.917 -26.461 1.00 87.44 196 THR A O 1
ATOM 1502 N N . ASP A 1 197 ? -5.986 -11.086 -27.102 1.00 84.19 197 ASP A N 1
ATOM 1503 C CA . ASP A 1 197 ? -6.169 -12.063 -28.181 1.00 84.19 197 ASP A CA 1
ATOM 1504 C C . ASP A 1 197 ? -6.760 -13.387 -27.655 1.00 84.19 197 ASP A C 1
ATOM 1506 O O . ASP A 1 197 ? -7.497 -14.073 -28.361 1.00 84.19 197 ASP A O 1
ATOM 1510 N N . ALA A 1 198 ? -6.464 -13.731 -26.396 1.00 83.06 198 ALA A N 1
ATOM 1511 C CA . ALA A 1 198 ? -7.021 -14.878 -25.680 1.00 83.06 198 ALA A CA 1
ATOM 1512 C C . ALA A 1 198 ? -8.403 -14.624 -25.033 1.00 83.06 198 ALA A C 1
ATOM 1514 O O . ALA A 1 198 ? -8.911 -15.510 -24.345 1.00 83.06 198 ALA A O 1
ATOM 1515 N N . GLY A 1 199 ? -9.002 -13.437 -25.196 1.00 81.88 199 GLY A N 1
ATOM 1516 C CA . GLY A 1 199 ? -10.303 -13.084 -24.605 1.00 81.88 199 GLY A CA 1
ATOM 1517 C C . GLY A 1 199 ? -10.300 -12.937 -23.076 1.00 81.88 199 GLY A C 1
ATOM 1518 O O . GLY A 1 199 ? -11.353 -12.954 -22.451 1.00 81.88 199 GLY A O 1
ATOM 1519 N N . GLN A 1 200 ? -9.125 -12.809 -22.452 1.00 80.44 200 GLN A N 1
ATOM 1520 C CA . GLN A 1 200 ? -8.970 -12.658 -20.998 1.00 80.44 200 GLN A CA 1
ATOM 1521 C C . GLN A 1 200 ? -9.014 -11.189 -20.548 1.00 80.44 200 GLN A C 1
ATOM 1523 O O . GLN A 1 200 ? -9.157 -10.915 -19.358 1.00 80.44 200 GLN A O 1
ATOM 1528 N N . LEU A 1 201 ? -8.841 -10.245 -21.481 1.00 82.88 201 LEU A N 1
ATOM 1529 C CA . LEU A 1 201 ? -8.675 -8.819 -21.193 1.00 82.88 201 LEU A CA 1
ATOM 1530 C C . LEU A 1 201 ? -9.337 -7.959 -22.290 1.00 82.88 201 LEU A C 1
ATOM 1532 O O . LEU A 1 201 ? -8.680 -7.345 -23.136 1.00 82.88 201 LEU A O 1
ATOM 1536 N N . GLU A 1 202 ? -10.671 -7.965 -22.289 1.00 75.19 202 GLU A N 1
ATOM 1537 C CA . GLU A 1 202 ? -11.512 -7.267 -23.273 1.00 75.19 202 GLU A CA 1
ATOM 1538 C C . GLU A 1 202 ? -11.474 -5.737 -23.087 1.00 75.19 202 GLU A C 1
ATOM 1540 O O . GLU A 1 202 ? -11.111 -4.995 -24.002 1.00 75.19 202 GLU A O 1
ATOM 1545 N N . ASP A 1 203 ? -11.806 -5.274 -21.878 1.00 87.00 203 ASP A N 1
ATOM 1546 C CA . ASP A 1 203 ? -12.087 -3.876 -21.531 1.00 87.00 203 ASP A CA 1
ATOM 1547 C C . ASP A 1 203 ? -10.906 -3.250 -20.765 1.00 87.00 203 ASP A C 1
ATOM 1549 O O . ASP A 1 203 ? -10.671 -3.531 -19.587 1.00 87.00 203 ASP A O 1
ATOM 1553 N N . LYS A 1 204 ? -10.106 -2.429 -21.454 1.00 91.88 204 LYS A N 1
ATOM 1554 C CA . LYS A 1 204 ? -8.851 -1.856 -20.936 1.00 91.88 204 LYS A CA 1
ATOM 1555 C C . LYS A 1 204 ? -8.644 -0.418 -21.377 1.00 91.88 204 LYS A C 1
ATOM 1557 O O . LYS A 1 204 ? -9.015 -0.027 -22.482 1.00 91.88 204 LYS A O 1
ATOM 1562 N N . ILE A 1 205 ? -7.943 0.329 -20.533 1.00 94.69 205 ILE A N 1
ATOM 1563 C CA . ILE A 1 205 ? -7.449 1.668 -20.826 1.00 94.69 205 ILE A CA 1
ATOM 1564 C C . ILE A 1 205 ? -5.971 1.739 -20.444 1.00 94.69 205 ILE A C 1
ATOM 1566 O O . ILE A 1 205 ? -5.610 1.446 -19.308 1.00 94.69 205 ILE A O 1
ATOM 1570 N N . TRP A 1 206 ? -5.103 2.157 -21.365 1.00 95.31 206 TRP A N 1
ATOM 1571 C CA . TRP A 1 206 ? -3.693 2.411 -21.054 1.00 95.31 206 TRP A CA 1
ATOM 1572 C C . TRP A 1 206 ? -3.512 3.854 -20.571 1.00 95.31 206 TRP A C 1
ATOM 1574 O O . TRP A 1 206 ? -4.113 4.769 -21.128 1.00 95.31 206 TRP A O 1
ATOM 1584 N N . VAL A 1 207 ? -2.675 4.087 -19.562 1.00 96.75 207 VAL A N 1
ATOM 1585 C CA . VAL A 1 207 ? -2.357 5.427 -19.041 1.00 96.75 207 VAL A CA 1
ATOM 1586 C C . VAL A 1 207 ? -0.847 5.647 -19.064 1.00 96.75 207 VAL A C 1
ATOM 1588 O O . VAL A 1 207 ? -0.101 4.811 -18.557 1.00 96.75 207 VAL A O 1
ATOM 1591 N N . GLY A 1 208 ? -0.389 6.755 -19.653 1.00 95.25 208 GLY A N 1
ATOM 1592 C CA . GLY A 1 208 ? 1.043 7.027 -19.807 1.00 95.25 208 GLY A CA 1
ATOM 1593 C C . GLY A 1 208 ? 1.381 8.325 -20.542 1.00 95.25 208 GLY A C 1
ATOM 1594 O O . GLY A 1 208 ? 0.502 9.038 -21.026 1.00 95.25 208 GLY A O 1
ATOM 1595 N N . THR A 1 209 ? 2.675 8.623 -20.657 1.00 93.38 209 THR A N 1
ATOM 1596 C CA . THR A 1 209 ? 3.198 9.711 -21.505 1.00 93.38 209 THR A CA 1
ATOM 1597 C C . THR A 1 209 ? 3.424 9.241 -22.949 1.00 93.38 209 THR A C 1
ATOM 1599 O O . THR A 1 209 ? 3.474 8.041 -23.224 1.00 93.38 209 THR A O 1
ATOM 1602 N N . LEU A 1 210 ? 3.596 10.180 -23.887 1.00 89.12 210 LEU A N 1
ATOM 1603 C CA . LEU A 1 210 ? 3.787 9.885 -25.319 1.00 89.12 210 LEU A CA 1
ATOM 1604 C C . LEU A 1 210 ? 5.197 9.381 -25.692 1.00 89.12 210 LEU A C 1
ATOM 1606 O O . LEU A 1 210 ? 5.437 9.113 -26.865 1.00 89.12 210 LEU A O 1
ATOM 1610 N N . GLY A 1 211 ? 6.154 9.314 -24.756 1.00 83.19 211 GLY A N 1
ATOM 1611 C CA . GLY A 1 211 ? 7.560 8.979 -25.058 1.00 83.19 211 GLY A CA 1
ATOM 1612 C C . GLY A 1 211 ? 8.327 10.034 -25.870 1.00 83.19 211 GLY A C 1
ATOM 1613 O O . GLY A 1 211 ? 9.484 9.828 -26.219 1.00 83.19 211 GLY A O 1
ATOM 1614 N N . MET A 1 212 ? 7.707 11.186 -26.137 1.00 86.75 212 MET A N 1
ATOM 1615 C CA . MET A 1 212 ? 8.314 12.314 -26.842 1.00 86.75 212 MET A CA 1
ATOM 1616 C C . MET A 1 212 ? 8.161 13.617 -26.041 1.00 86.75 212 MET A C 1
ATOM 1618 O O . MET A 1 212 ? 7.218 13.729 -25.250 1.00 86.75 212 MET A O 1
ATOM 1622 N N . PRO A 1 213 ? 9.040 14.609 -26.263 1.00 87.19 213 PRO A N 1
ATOM 1623 C CA . PRO A 1 213 ? 8.849 15.991 -25.827 1.00 87.19 213 PRO A CA 1
ATOM 1624 C C . PRO A 1 213 ? 7.483 16.545 -26.232 1.00 87.19 213 PRO A C 1
ATOM 1626 O O . PRO A 1 213 ? 6.964 16.225 -27.303 1.00 87.19 213 PRO A O 1
ATOM 1629 N N . THR A 1 214 ? 6.888 17.393 -25.393 1.00 87.75 214 THR A N 1
ATOM 1630 C CA . THR A 1 214 ? 5.555 17.948 -25.668 1.00 87.75 214 THR A CA 1
ATOM 1631 C C . THR A 1 214 ? 5.485 19.466 -25.611 1.00 87.75 214 THR A C 1
ATOM 1633 O O . THR A 1 214 ? 4.527 20.017 -26.143 1.00 87.75 214 THR A O 1
ATOM 1636 N N . ASP A 1 215 ? 6.463 20.182 -25.055 1.00 86.31 215 ASP A N 1
ATOM 1637 C CA . ASP A 1 215 ? 6.342 21.643 -24.894 1.00 86.31 215 ASP A CA 1
ATOM 1638 C C . ASP A 1 215 ? 6.448 22.440 -26.205 1.00 86.31 215 ASP A C 1
ATOM 1640 O O . ASP A 1 215 ? 5.946 23.558 -26.302 1.00 86.31 215 ASP A O 1
ATOM 1644 N N . ALA A 1 216 ? 6.937 21.813 -27.278 1.00 84.00 216 ALA A N 1
ATOM 1645 C CA . ALA A 1 216 ? 6.812 22.328 -28.645 1.00 84.00 216 ALA A CA 1
ATOM 1646 C C . ALA A 1 216 ? 5.366 22.310 -29.210 1.00 84.00 216 ALA A C 1
ATOM 1648 O O . ALA A 1 216 ? 5.113 22.869 -30.284 1.00 84.00 216 ALA A O 1
ATOM 1649 N N . LEU A 1 217 ? 4.417 21.646 -28.536 1.00 85.06 217 LEU A N 1
ATOM 1650 C CA . LEU A 1 217 ? 3.036 21.463 -28.990 1.00 85.06 217 LEU A CA 1
ATOM 1651 C C . LEU A 1 217 ? 2.086 22.434 -28.280 1.00 85.06 217 LEU A C 1
ATOM 1653 O O . LEU A 1 217 ? 2.038 22.503 -27.052 1.00 85.06 217 LEU A O 1
ATOM 1657 N N . VAL A 1 218 ? 1.262 23.144 -29.054 1.00 86.31 218 VAL A N 1
ATOM 1658 C CA . VAL A 1 218 ? 0.227 24.029 -28.496 1.00 86.31 218 VAL A CA 1
ATOM 1659 C C . VAL A 1 218 ? -0.897 23.218 -27.849 1.00 86.31 218 VAL A C 1
ATOM 1661 O O . VAL A 1 218 ? -1.213 22.112 -28.291 1.00 86.31 218 VAL A O 1
ATOM 1664 N N . GLN A 1 219 ? -1.543 23.785 -26.824 1.00 85.56 219 GLN A N 1
ATOM 1665 C CA . GLN A 1 219 ? -2.528 23.067 -26.005 1.00 85.56 219 GLN A CA 1
ATOM 1666 C C . GLN A 1 219 ? -3.677 22.457 -26.822 1.00 85.56 219 GLN A C 1
ATOM 1668 O O . GLN A 1 219 ? -4.102 21.346 -26.525 1.00 85.56 219 GLN A O 1
ATOM 1673 N N . GLN A 1 220 ? -4.134 23.126 -27.887 1.00 87.00 220 GLN A N 1
ATOM 1674 C CA . GLN A 1 220 ? -5.156 22.580 -28.785 1.00 87.00 220 GLN A CA 1
ATOM 1675 C C . GLN A 1 220 ? -4.695 21.268 -29.445 1.00 87.00 220 GLN A C 1
ATOM 1677 O O . GLN A 1 220 ? -5.443 20.296 -29.444 1.00 87.00 220 GLN A O 1
ATOM 1682 N N . THR A 1 221 ? -3.450 21.203 -29.930 1.00 87.31 221 THR A N 1
ATOM 1683 C CA . THR A 1 221 ? -2.856 19.984 -30.503 1.00 87.31 221 THR A CA 1
ATOM 1684 C C . THR A 1 221 ? -2.690 18.895 -29.441 1.00 87.31 221 THR A C 1
ATOM 1686 O O . THR A 1 221 ? -3.045 17.749 -29.710 1.00 87.31 221 THR A O 1
ATOM 1689 N N . LYS A 1 222 ? -2.233 19.241 -28.221 1.00 89.19 222 LYS A N 1
ATOM 1690 C CA . LYS A 1 222 ? -2.167 18.298 -27.083 1.00 89.19 222 LYS A CA 1
ATOM 1691 C C . LYS A 1 222 ? -3.555 17.694 -26.791 1.00 89.19 222 LYS A C 1
ATOM 1693 O O . LYS A 1 222 ? -3.686 16.477 -26.677 1.00 89.19 222 LYS A O 1
ATOM 1698 N N . SER A 1 223 ? -4.605 18.520 -26.749 1.00 89.62 223 SER A N 1
ATOM 1699 C CA . SER A 1 223 ? -5.988 18.073 -26.535 1.00 89.62 223 SER A CA 1
ATOM 1700 C C . SER A 1 223 ? -6.531 17.194 -27.666 1.00 89.62 223 SER A C 1
ATOM 1702 O O . SER A 1 223 ? -7.153 16.178 -27.370 1.00 89.62 223 SER A O 1
ATOM 1704 N N . THR A 1 224 ? -6.285 17.528 -28.939 1.00 90.75 224 THR A N 1
ATOM 1705 C CA . THR A 1 224 ? -6.716 16.685 -30.070 1.00 90.75 224 THR A CA 1
ATOM 1706 C C . THR A 1 224 ? -6.019 15.324 -30.048 1.00 90.75 224 THR A C 1
ATOM 1708 O O . THR A 1 224 ? -6.697 14.308 -30.149 1.00 90.75 224 THR A O 1
ATOM 1711 N N . ILE A 1 225 ? -4.696 15.288 -29.839 1.00 90.75 225 ILE A N 1
ATOM 1712 C CA . ILE A 1 225 ? -3.919 14.041 -29.731 1.00 90.75 225 ILE A CA 1
ATOM 1713 C C . ILE A 1 225 ? -4.489 13.131 -28.635 1.00 90.75 225 ILE A C 1
ATOM 1715 O O . ILE A 1 225 ? -4.736 11.953 -28.887 1.00 90.75 225 ILE A O 1
ATOM 1719 N N . ALA A 1 226 ? -4.755 13.675 -27.442 1.00 91.06 226 ALA A N 1
ATOM 1720 C CA . ALA A 1 226 ? -5.320 12.895 -26.344 1.00 91.06 226 ALA A CA 1
ATOM 1721 C C . ALA A 1 226 ? -6.739 12.385 -26.644 1.00 91.06 226 ALA A C 1
ATOM 1723 O O . ALA A 1 226 ? -7.031 11.236 -26.338 1.00 91.06 226 ALA A O 1
ATOM 1724 N N . GLN A 1 227 ? -7.604 13.187 -27.275 1.00 91.12 227 GLN A N 1
ATOM 1725 C CA . GLN A 1 227 ? -8.954 12.746 -27.656 1.00 91.12 227 GLN A CA 1
ATOM 1726 C C . GLN A 1 227 ? -8.932 11.627 -28.705 1.00 91.12 227 GLN A C 1
ATOM 1728 O O . GLN A 1 227 ? -9.721 10.688 -28.604 1.00 91.12 227 GLN A O 1
ATOM 1733 N N . THR A 1 228 ? -8.027 11.689 -29.686 1.00 91.00 228 THR A N 1
ATOM 1734 C CA . THR A 1 228 ? -7.868 10.618 -30.680 1.00 91.00 228 THR A CA 1
ATOM 1735 C C . THR A 1 228 ? -7.297 9.350 -30.043 1.00 91.00 228 THR A C 1
ATOM 1737 O O . THR A 1 228 ? -7.847 8.277 -30.260 1.00 91.00 228 THR A O 1
ATOM 1740 N N . LEU A 1 229 ? -6.263 9.447 -29.198 1.00 90.56 229 LEU A N 1
ATOM 1741 C CA . LEU A 1 229 ? -5.693 8.288 -28.493 1.00 90.56 229 LEU A CA 1
ATOM 1742 C C . LEU A 1 229 ? -6.688 7.638 -27.514 1.00 90.56 229 LEU A C 1
ATOM 1744 O O . LEU A 1 229 ? -6.774 6.411 -27.459 1.00 90.56 229 LEU A O 1
ATOM 1748 N N . GLU A 1 230 ? -7.476 8.435 -26.790 1.00 91.19 230 GLU A N 1
ATOM 1749 C CA . GLU A 1 230 ? -8.525 7.965 -25.873 1.00 91.19 230 GLU A CA 1
ATOM 1750 C C . GLU A 1 230 ? -9.653 7.245 -26.640 1.00 91.19 230 GLU A C 1
ATOM 1752 O O . GLU A 1 230 ? -10.138 6.213 -26.183 1.00 91.19 230 GLU A O 1
ATOM 1757 N N . LYS A 1 231 ? -10.014 7.722 -27.842 1.00 88.69 231 LYS A N 1
ATOM 1758 C CA . LYS A 1 231 ? -11.092 7.157 -28.675 1.00 88.69 231 LYS A CA 1
ATOM 1759 C C . LYS A 1 231 ? -10.676 5.968 -29.553 1.00 88.69 231 LYS A C 1
ATOM 1761 O O . LYS A 1 231 ? -11.466 5.045 -29.720 1.00 88.69 231 LYS A O 1
ATOM 1766 N N . GLU A 1 232 ? -9.500 6.016 -30.173 1.00 87.50 232 GLU A N 1
ATOM 1767 C CA . GLU A 1 232 ? -9.071 5.047 -31.197 1.00 87.50 232 GLU A CA 1
ATOM 1768 C C . GLU A 1 232 ? -8.146 3.959 -30.646 1.00 87.50 232 GLU A C 1
ATOM 1770 O O . GLU A 1 232 ? -8.053 2.892 -31.242 1.00 87.50 232 GLU A O 1
ATOM 1775 N N . GLN A 1 233 ? -7.464 4.219 -29.524 1.00 85.62 233 GLN A N 1
ATOM 1776 C CA . GLN A 1 233 ? -6.434 3.337 -28.955 1.00 85.62 233 GLN A CA 1
ATOM 1777 C C . GLN A 1 233 ? -6.601 3.097 -27.442 1.00 85.62 233 GLN A C 1
ATOM 1779 O O . GLN A 1 233 ? -5.671 2.618 -26.789 1.00 85.62 233 GLN A O 1
ATOM 1784 N N . GLY A 1 234 ? -7.742 3.484 -26.854 1.00 89.69 234 GLY A N 1
ATOM 1785 C CA . GLY A 1 234 ? -8.020 3.337 -25.418 1.00 89.69 234 GLY A CA 1
ATOM 1786 C C . GLY A 1 234 ? -6.934 3.934 -24.511 1.00 89.69 234 GLY A C 1
ATOM 1787 O O . GLY A 1 234 ? -6.646 3.386 -23.453 1.00 89.69 234 GLY A O 1
ATOM 1788 N N . SER A 1 235 ? -6.256 4.997 -24.952 1.00 93.19 235 SER A N 1
ATOM 1789 C CA . SER A 1 235 ? -4.988 5.457 -24.371 1.00 93.19 235 SER A CA 1
ATOM 1790 C C . SER A 1 235 ? -5.103 6.864 -23.773 1.00 93.19 235 SER A C 1
ATOM 1792 O O . SER A 1 235 ? -5.099 7.865 -24.489 1.00 93.19 235 SER A O 1
ATOM 1794 N N . LEU A 1 236 ? -5.161 6.958 -22.441 1.00 94.75 236 LEU A N 1
ATOM 1795 C CA . LEU A 1 236 ? -5.167 8.220 -21.699 1.00 94.75 236 LEU A CA 1
ATOM 1796 C C . LEU A 1 236 ? -3.759 8.807 -21.614 1.00 94.75 236 LEU A C 1
ATOM 1798 O O . LEU A 1 236 ? -2.924 8.388 -20.809 1.00 94.75 236 LEU A O 1
ATOM 1802 N N . THR A 1 237 ? -3.517 9.851 -22.401 1.00 95.00 237 THR A N 1
ATOM 1803 C CA . THR A 1 237 ? -2.285 10.633 -22.290 1.00 95.00 237 THR A CA 1
ATOM 1804 C C . THR A 1 237 ? -2.210 11.388 -20.959 1.00 95.00 237 THR A C 1
ATOM 1806 O O . THR A 1 237 ? -3.161 12.073 -20.562 1.00 95.00 237 THR A O 1
ATOM 1809 N N . VAL A 1 238 ? -1.047 11.304 -20.313 1.00 95.19 238 VAL A N 1
ATOM 1810 C CA . VAL A 1 238 ? -0.576 12.199 -19.251 1.00 95.19 238 VAL A CA 1
ATOM 1811 C C . VAL A 1 238 ? 0.401 13.193 -19.884 1.00 95.19 238 VAL A C 1
ATOM 1813 O O . VAL A 1 238 ? 1.406 12.789 -20.472 1.00 95.19 238 VAL A O 1
ATOM 1816 N N . PHE A 1 239 ? 0.109 14.491 -19.777 1.00 92.94 239 PHE A N 1
ATOM 1817 C CA . PHE A 1 239 ? 1.015 15.559 -20.208 1.00 92.94 239 PHE A CA 1
ATOM 1818 C C . PHE A 1 239 ? 1.746 16.155 -19.005 1.00 92.94 239 PHE A C 1
ATOM 1820 O O . PHE A 1 239 ? 1.127 16.495 -17.999 1.00 92.94 239 PHE A O 1
ATOM 1827 N N . VAL A 1 240 ? 3.056 16.321 -19.154 1.00 90.69 240 VAL A N 1
ATOM 1828 C CA . VAL A 1 240 ? 3.977 16.981 -18.219 1.00 90.69 240 VAL A CA 1
ATOM 1829 C C . VAL A 1 240 ? 4.879 17.925 -19.022 1.00 90.69 240 VAL A C 1
ATOM 1831 O O . VAL A 1 240 ? 4.901 17.823 -20.254 1.00 90.69 240 VAL A O 1
ATOM 1834 N N . SER A 1 241 ? 5.597 18.839 -18.363 1.00 90.56 241 SER A N 1
ATOM 1835 C CA . SER A 1 241 ? 6.606 19.642 -19.068 1.00 90.56 241 SER A CA 1
ATOM 1836 C C . SER A 1 241 ? 7.838 18.805 -19.410 1.00 90.56 241 SER A C 1
ATOM 1838 O O . SER A 1 241 ? 8.140 17.811 -18.741 1.00 90.56 241 SER A O 1
ATOM 1840 N N . ASP A 1 242 ? 8.575 19.233 -20.429 1.00 88.56 242 ASP A N 1
ATOM 1841 C CA . ASP A 1 242 ? 9.808 18.588 -20.875 1.00 88.56 242 ASP A CA 1
ATOM 1842 C C . ASP A 1 242 ? 10.854 18.538 -19.741 1.00 88.56 242 ASP A C 1
ATOM 1844 O O . ASP A 1 242 ? 11.582 17.557 -19.594 1.00 88.56 242 ASP A O 1
ATOM 1848 N N . ALA A 1 243 ? 10.904 19.584 -18.909 1.00 85.62 243 ALA A N 1
ATOM 1849 C CA . ALA A 1 243 ? 11.817 19.683 -17.771 1.00 85.62 243 ALA A CA 1
ATOM 1850 C C . ALA A 1 243 ? 11.396 18.797 -16.583 1.00 85.62 243 ALA A C 1
ATOM 1852 O O . ALA A 1 243 ? 12.254 18.207 -15.927 1.00 85.62 243 ALA A O 1
ATOM 1853 N N . ASP A 1 244 ? 10.088 18.656 -16.325 1.00 89.44 244 ASP A N 1
ATOM 1854 C CA . ASP A 1 244 ? 9.592 17.729 -15.298 1.00 89.44 244 ASP A CA 1
ATOM 1855 C C . ASP A 1 244 ? 9.899 16.273 -15.666 1.00 89.44 244 ASP A C 1
ATOM 1857 O O . ASP A 1 244 ? 10.249 15.472 -14.798 1.00 89.44 244 ASP A O 1
ATOM 1861 N N . PHE A 1 245 ? 9.773 15.932 -16.954 1.00 90.19 245 PHE A N 1
ATOM 1862 C CA . PHE A 1 245 ? 10.048 14.584 -17.439 1.00 90.19 245 PHE A CA 1
ATOM 1863 C C . PHE A 1 245 ? 11.530 14.225 -17.319 1.00 90.19 245 PHE A C 1
ATOM 1865 O O . PHE A 1 245 ? 11.851 13.157 -16.807 1.00 90.19 245 PHE A O 1
ATOM 1872 N N . ASP A 1 246 ? 12.435 15.118 -17.717 1.00 86.38 246 ASP A N 1
ATOM 1873 C CA . ASP A 1 246 ? 13.879 14.895 -17.587 1.00 86.38 246 ASP A CA 1
ATOM 1874 C C . ASP A 1 246 ? 14.337 14.821 -16.112 1.00 86.38 246 ASP A C 1
ATOM 1876 O O . ASP A 1 246 ? 15.194 14.008 -15.750 1.00 86.38 246 ASP A O 1
ATOM 1880 N N . GLY A 1 247 ? 13.712 15.602 -15.221 1.00 85.19 247 GLY A N 1
ATOM 1881 C CA . GLY A 1 247 ? 13.925 15.517 -13.771 1.00 85.19 247 GLY A CA 1
ATOM 1882 C C . GLY A 1 247 ? 13.455 14.190 -13.153 1.00 85.19 247 GLY A C 1
ATOM 1883 O O . GLY A 1 247 ? 14.162 13.605 -12.331 1.00 85.19 247 GLY A O 1
ATOM 1884 N N . HIS A 1 248 ? 12.290 13.677 -13.563 1.00 90.62 248 HIS A N 1
ATOM 1885 C CA . HIS A 1 248 ? 11.774 12.372 -13.120 1.00 90.62 248 HIS A CA 1
ATOM 1886 C C . HIS A 1 248 ? 12.569 11.203 -13.717 1.00 90.62 248 HIS A C 1
ATOM 1888 O O . HIS A 1 248 ? 13.028 10.336 -12.973 1.00 90.62 248 HIS A O 1
ATOM 1894 N N . TYR A 1 249 ? 12.718 11.157 -15.042 1.00 88.19 249 TYR A N 1
ATOM 1895 C CA . TYR A 1 249 ? 13.157 9.960 -15.757 1.00 88.19 249 TYR A CA 1
ATOM 1896 C C . TYR A 1 249 ? 14.681 9.835 -15.803 1.00 88.19 249 TYR A C 1
ATOM 1898 O O . TYR A 1 249 ? 15.233 8.856 -15.301 1.00 88.19 249 TYR A O 1
ATOM 1906 N N . THR A 1 250 ? 15.369 10.828 -16.366 1.00 83.62 250 THR A N 1
ATOM 1907 C CA . THR A 1 250 ? 16.827 10.800 -16.551 1.00 83.62 250 THR A CA 1
ATOM 1908 C C . THR A 1 250 ? 17.543 10.888 -15.202 1.00 83.62 250 THR A C 1
ATOM 1910 O O . THR A 1 250 ? 18.418 10.079 -14.884 1.00 83.62 250 THR A O 1
ATOM 1913 N N . HIS A 1 251 ? 17.122 11.832 -14.359 1.00 83.12 251 HIS A N 1
ATOM 1914 C CA . HIS A 1 251 ? 17.765 12.071 -13.072 1.00 83.12 251 HIS A CA 1
ATOM 1915 C C . HIS A 1 251 ? 17.293 11.069 -12.005 1.00 83.12 251 HIS A C 1
ATOM 1917 O O . HIS A 1 251 ? 18.054 10.165 -11.663 1.00 83.12 251 HIS A O 1
ATOM 1923 N N . PHE A 1 252 ? 16.054 11.144 -11.505 1.00 86.56 252 PHE A N 1
ATOM 1924 C CA . PHE A 1 252 ? 15.654 10.272 -10.387 1.00 86.56 252 PHE A CA 1
ATOM 1925 C C . PHE A 1 252 ? 15.568 8.782 -10.781 1.00 86.56 252 PHE A C 1
ATOM 1927 O O . PHE A 1 252 ? 16.173 7.922 -10.139 1.00 86.56 252 PHE A O 1
ATOM 1934 N N . CYS A 1 253 ? 14.863 8.445 -11.866 1.00 89.50 253 CYS A N 1
ATOM 1935 C CA . CYS A 1 253 ? 14.647 7.045 -12.240 1.00 89.50 253 CYS A CA 1
ATOM 1936 C C . CYS A 1 253 ? 15.922 6.363 -12.765 1.00 89.50 253 CYS A C 1
ATOM 1938 O O . CYS A 1 253 ? 16.227 5.253 -12.328 1.00 89.50 253 CYS A O 1
ATOM 1940 N N . LYS A 1 254 ? 16.666 6.978 -13.694 1.00 85.00 254 LYS A N 1
ATOM 1941 C CA . LYS A 1 254 ? 17.841 6.349 -14.324 1.00 85.00 254 LYS A CA 1
ATOM 1942 C C . LYS A 1 254 ? 19.162 6.566 -13.591 1.00 85.00 254 LYS A C 1
ATOM 1944 O O . LYS A 1 254 ? 19.988 5.661 -13.629 1.00 85.00 254 LYS A O 1
ATOM 1949 N N . THR A 1 255 ? 19.348 7.673 -12.869 1.00 82.50 255 THR A N 1
ATOM 1950 C CA . THR A 1 255 ? 20.602 7.914 -12.126 1.00 82.50 255 THR A CA 1
ATOM 1951 C C . THR A 1 255 ? 20.555 7.410 -10.674 1.00 82.50 255 THR A C 1
ATOM 1953 O O . THR A 1 255 ? 21.611 7.143 -10.105 1.00 82.50 255 THR A O 1
ATOM 1956 N N . ILE A 1 256 ? 19.368 7.244 -10.067 1.00 85.38 256 ILE A N 1
ATOM 1957 C CA . ILE A 1 256 ? 19.232 6.880 -8.638 1.00 85.38 256 ILE A CA 1
ATOM 1958 C C . ILE A 1 256 ? 18.509 5.541 -8.445 1.00 85.38 256 ILE A C 1
ATOM 1960 O O . ILE A 1 256 ? 19.118 4.594 -7.946 1.00 85.38 256 ILE A O 1
ATOM 1964 N N . LEU A 1 257 ? 17.241 5.415 -8.860 1.00 90.06 257 LEU A N 1
ATOM 1965 C CA . LEU A 1 257 ? 16.477 4.178 -8.624 1.00 90.06 257 LEU A CA 1
ATOM 1966 C C . LEU A 1 257 ? 17.066 2.975 -9.377 1.00 90.06 257 LEU A C 1
ATOM 1968 O O . LEU A 1 257 ? 17.272 1.920 -8.778 1.00 90.06 257 LEU A O 1
ATOM 1972 N N . TRP A 1 258 ? 17.349 3.123 -10.677 1.00 89.62 258 TRP A N 1
ATOM 1973 C CA . TRP A 1 258 ? 17.816 2.017 -11.520 1.00 89.62 258 TRP A CA 1
ATOM 1974 C C . TRP A 1 258 ? 19.137 1.392 -11.032 1.00 89.62 258 TRP A C 1
ATOM 1976 O O . TRP A 1 258 ? 19.157 0.167 -10.900 1.00 89.62 258 TRP A O 1
ATOM 1986 N N . PRO A 1 259 ? 20.202 2.151 -10.693 1.00 87.88 259 PRO A N 1
ATOM 1987 C CA . PRO A 1 259 ? 21.421 1.563 -10.139 1.00 87.88 259 PRO A CA 1
ATOM 1988 C C . PRO A 1 259 ? 21.188 0.891 -8.778 1.00 87.88 259 PRO A C 1
ATOM 1990 O O . PRO A 1 259 ? 21.556 -0.270 -8.601 1.00 87.88 259 PRO A O 1
ATOM 1993 N N . VAL A 1 260 ? 20.507 1.559 -7.837 1.00 90.06 260 VAL A N 1
ATOM 1994 C CA . VAL A 1 260 ? 20.327 1.045 -6.465 1.00 90.06 260 VAL A CA 1
ATOM 1995 C C . VAL A 1 260 ? 19.500 -0.246 -6.436 1.00 90.06 260 VAL A C 1
ATOM 1997 O O . VAL A 1 260 ? 19.874 -1.196 -5.749 1.00 90.06 260 VAL A O 1
ATOM 2000 N N . PHE A 1 261 ? 18.426 -0.341 -7.227 1.00 92.75 261 PHE A N 1
ATOM 2001 C CA . PHE A 1 261 ? 17.620 -1.568 -7.316 1.00 92.75 261 PHE A CA 1
ATOM 2002 C C . PHE A 1 261 ? 18.402 -2.744 -7.940 1.00 92.75 261 PHE A C 1
ATOM 2004 O O . PHE A 1 261 ? 18.136 -3.905 -7.624 1.00 92.75 261 PHE A O 1
ATOM 2011 N N . HIS A 1 262 ? 19.427 -2.455 -8.748 1.00 91.12 262 HIS A N 1
ATOM 2012 C CA . HIS A 1 262 ? 20.358 -3.435 -9.314 1.00 91.12 262 HIS A CA 1
ATOM 2013 C C . HIS A 1 262 ? 21.698 -3.527 -8.549 1.00 91.12 262 HIS A C 1
ATOM 2015 O O . HIS A 1 262 ? 22.687 -4.008 -9.101 1.00 91.12 262 HIS A O 1
ATOM 2021 N N . TYR A 1 263 ? 21.722 -3.133 -7.266 1.00 90.38 263 TYR A N 1
ATOM 2022 C CA . TYR A 1 263 ? 22.867 -3.257 -6.342 1.00 90.38 263 TYR A CA 1
ATOM 2023 C C . TYR A 1 263 ? 24.108 -2.422 -6.723 1.00 90.38 263 TYR A C 1
ATOM 2025 O O . TYR A 1 263 ? 25.210 -2.665 -6.233 1.00 90.38 263 TYR A O 1
ATOM 2033 N N . GLN A 1 264 ? 23.937 -1.399 -7.559 1.00 85.50 264 GLN A N 1
ATOM 2034 C CA . GLN A 1 264 ? 24.983 -0.458 -7.958 1.00 85.50 264 GLN A CA 1
ATOM 2035 C C . GLN A 1 264 ? 24.773 0.862 -7.209 1.00 85.50 264 GLN A C 1
ATOM 2037 O O . GLN A 1 264 ? 24.050 1.747 -7.658 1.00 85.50 264 GLN A O 1
ATOM 2042 N N . ILE A 1 265 ? 25.372 0.971 -6.020 1.00 79.44 265 ILE A N 1
ATOM 2043 C CA . ILE A 1 265 ? 25.291 2.176 -5.180 1.00 79.44 265 ILE A CA 1
ATOM 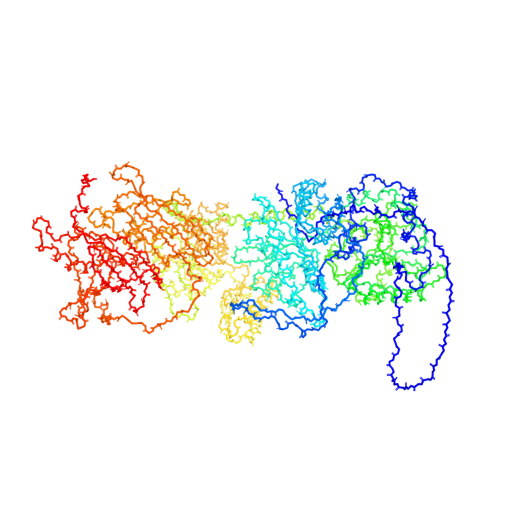2044 C C . ILE A 1 265 ? 26.117 3.302 -5.840 1.00 79.44 265 ILE A C 1
ATOM 2046 O O . ILE A 1 265 ? 27.303 3.095 -6.098 1.00 79.44 265 ILE A O 1
ATOM 2050 N N . PRO A 1 266 ? 25.545 4.490 -6.129 1.00 66.06 266 PRO A N 1
ATOM 2051 C CA . PRO A 1 266 ? 26.292 5.558 -6.798 1.00 66.06 266 PRO A CA 1
ATOM 2052 C C . PRO A 1 266 ? 27.281 6.293 -5.868 1.00 66.06 266 PRO A C 1
ATOM 2054 O O . PRO A 1 266 ? 26.931 7.302 -5.253 1.00 66.06 266 PRO A O 1
ATOM 2057 N N . ASP A 1 267 ? 28.546 5.853 -5.850 1.00 60.84 267 ASP A N 1
ATOM 2058 C CA . ASP A 1 267 ? 29.677 6.452 -5.097 1.00 60.84 267 ASP A CA 1
ATOM 2059 C C . ASP A 1 267 ? 29.990 7.930 -5.436 1.00 60.84 267 ASP A C 1
ATOM 2061 O O . ASP A 1 267 ? 30.827 8.579 -4.805 1.00 60.84 267 ASP A O 1
ATOM 2065 N N . ASN A 1 268 ? 29.350 8.495 -6.460 1.00 58.19 268 ASN A N 1
ATOM 2066 C CA . ASN A 1 268 ? 29.593 9.861 -6.907 1.00 58.19 268 ASN A CA 1
ATOM 2067 C C . ASN A 1 268 ? 28.944 10.875 -5.941 1.00 58.19 268 ASN A C 1
ATOM 2069 O O . ASN A 1 268 ? 27.719 10.883 -5.851 1.00 58.19 268 ASN A O 1
ATOM 2073 N N . PRO A 1 269 ? 29.682 11.813 -5.309 1.00 47.59 269 PRO A N 1
ATOM 2074 C CA . PRO A 1 269 ? 29.117 12.779 -4.354 1.00 47.59 269 PRO A CA 1
ATOM 2075 C C . PRO A 1 269 ? 28.072 13.738 -4.954 1.00 47.59 269 PRO A C 1
ATOM 2077 O O . PRO A 1 269 ? 27.406 14.463 -4.217 1.00 47.59 269 PRO A O 1
ATOM 2080 N N . LYS A 1 270 ? 27.895 13.749 -6.282 1.00 51.03 270 LYS A N 1
ATOM 2081 C CA . LYS A 1 270 ? 26.771 14.428 -6.938 1.00 51.03 270 LYS A CA 1
ATOM 2082 C C . LYS A 1 270 ? 25.426 13.726 -6.710 1.00 51.03 270 LYS A C 1
ATOM 2084 O O . LYS A 1 270 ? 24.414 14.414 -6.764 1.00 51.03 270 LYS A O 1
ATOM 2089 N N . SER A 1 271 ? 25.392 12.409 -6.471 1.00 54.38 271 SER A N 1
ATOM 2090 C CA . SER A 1 271 ? 24.159 11.602 -6.400 1.00 54.38 271 SER A CA 1
ATOM 2091 C C . SER A 1 271 ? 23.145 12.188 -5.419 1.00 54.38 271 SER A C 1
ATOM 2093 O O . SER A 1 271 ? 22.027 12.491 -5.818 1.00 54.38 271 SER A O 1
ATOM 2095 N N . LYS A 1 272 ? 23.576 12.485 -4.190 1.00 53.38 272 LYS A N 1
ATOM 2096 C CA . LYS A 1 272 ? 22.747 13.107 -3.149 1.00 53.38 272 LYS A CA 1
ATOM 2097 C C . LYS A 1 272 ? 22.214 14.497 -3.530 1.00 53.38 272 LYS A C 1
ATOM 2099 O O . LYS A 1 272 ? 21.049 14.794 -3.305 1.00 53.38 272 LYS A O 1
ATOM 2104 N N . ALA A 1 273 ? 23.041 15.337 -4.158 1.00 51.47 273 ALA A N 1
ATOM 2105 C CA . ALA A 1 273 ? 22.612 16.662 -4.620 1.00 51.47 273 ALA A CA 1
ATOM 2106 C C . ALA A 1 273 ? 21.622 16.584 -5.801 1.00 51.47 273 ALA A C 1
ATOM 2108 O O . ALA A 1 273 ? 20.773 17.461 -5.955 1.00 51.47 273 ALA A O 1
ATOM 2109 N N . TYR A 1 274 ? 21.706 15.529 -6.620 1.00 57.53 274 TYR A N 1
ATOM 2110 C CA . TYR A 1 274 ? 20.669 15.205 -7.597 1.00 57.53 274 TYR A CA 1
ATOM 2111 C C . TYR A 1 274 ? 19.423 14.608 -6.935 1.00 57.53 274 TYR A C 1
ATOM 2113 O O . TYR A 1 274 ? 18.331 14.920 -7.391 1.00 57.53 274 TYR A O 1
ATOM 2121 N N . GLU A 1 275 ? 19.537 13.804 -5.876 1.00 58.81 275 GLU A N 1
ATOM 2122 C CA . GLU A 1 275 ? 18.407 13.190 -5.158 1.00 58.81 275 GLU A CA 1
ATOM 2123 C C . GLU A 1 275 ? 17.460 14.252 -4.584 1.00 58.81 275 GLU A C 1
ATOM 2125 O O . GLU A 1 275 ? 16.295 14.303 -4.984 1.00 58.81 275 GLU A O 1
ATOM 2130 N N . ASP A 1 276 ? 17.988 15.168 -3.763 1.00 62.12 276 ASP A N 1
ATOM 2131 C CA . ASP A 1 276 ? 17.218 16.242 -3.116 1.00 62.12 276 ASP A CA 1
ATOM 2132 C C . ASP A 1 276 ? 16.481 17.141 -4.139 1.00 62.12 276 ASP A C 1
ATOM 2134 O O . ASP A 1 276 ? 15.362 17.593 -3.893 1.00 62.12 276 ASP A O 1
ATOM 2138 N N . HIS A 1 277 ? 17.079 17.381 -5.315 1.00 72.19 277 HIS A N 1
ATOM 2139 C CA . HIS A 1 277 ? 16.484 18.199 -6.382 1.00 72.19 277 HIS A CA 1
ATOM 2140 C C . HIS A 1 277 ? 15.538 17.409 -7.308 1.00 72.19 277 HIS A C 1
ATOM 2142 O O . HIS A 1 277 ? 14.515 17.939 -7.745 1.00 72.19 277 HIS A O 1
ATOM 2148 N N . SER A 1 278 ? 15.852 16.149 -7.633 1.00 81.94 278 SER A N 1
ATOM 2149 C CA . SER A 1 278 ? 15.089 15.344 -8.604 1.00 81.94 278 SER A CA 1
ATOM 2150 C C . SER A 1 278 ? 13.842 14.681 -8.008 1.00 81.94 278 SER A C 1
ATOM 2152 O O . SER A 1 278 ? 12.853 14.491 -8.721 1.00 81.94 278 SER A O 1
ATOM 2154 N N . TRP A 1 279 ? 13.827 14.432 -6.692 1.00 89.25 279 TRP A N 1
ATOM 2155 C CA . TRP A 1 279 ? 12.673 13.892 -5.964 1.00 89.25 279 TRP A CA 1
ATOM 2156 C C . TRP A 1 279 ? 11.383 14.700 -6.179 1.00 89.25 279 TRP A C 1
ATOM 2158 O O . TRP A 1 279 ? 10.312 14.123 -6.374 1.00 89.25 279 TRP A O 1
ATOM 2168 N N . ILE A 1 280 ? 11.475 16.033 -6.230 1.00 90.81 280 ILE A N 1
ATOM 2169 C CA . ILE A 1 280 ? 10.317 16.923 -6.431 1.00 90.81 280 ILE A CA 1
ATOM 2170 C C . ILE A 1 280 ? 9.626 16.630 -7.774 1.00 90.81 280 ILE A C 1
ATOM 2172 O O . ILE A 1 280 ? 8.398 16.532 -7.839 1.00 90.81 280 ILE A O 1
ATOM 2176 N N . TYR A 1 281 ? 10.403 16.427 -8.841 1.00 92.19 281 TYR A N 1
ATOM 2177 C CA . TYR A 1 281 ? 9.878 16.064 -10.160 1.00 92.19 281 TYR A CA 1
ATOM 2178 C C . TYR A 1 281 ? 9.342 14.627 -10.176 1.00 92.19 281 TYR A C 1
ATOM 2180 O O . TYR A 1 281 ? 8.301 14.371 -10.787 1.00 92.19 281 TYR A O 1
ATOM 2188 N N . TYR A 1 282 ? 9.979 13.706 -9.439 1.00 94.75 282 TYR A N 1
ATOM 2189 C CA . TYR A 1 282 ? 9.472 12.343 -9.285 1.00 94.75 282 TYR A CA 1
ATOM 2190 C C . TYR A 1 282 ? 8.062 12.323 -8.670 1.00 94.75 282 TYR A C 1
ATOM 2192 O O . TYR A 1 282 ? 7.136 11.752 -9.256 1.00 94.75 282 TYR A O 1
ATOM 2200 N N . VAL A 1 283 ? 7.872 13.028 -7.549 1.00 95.62 283 VAL A N 1
ATOM 2201 C CA . VAL A 1 283 ? 6.568 13.216 -6.890 1.00 95.62 283 VAL A CA 1
ATOM 2202 C C . VAL A 1 283 ? 5.562 13.885 -7.833 1.00 95.62 283 VAL A C 1
ATOM 2204 O O . VAL A 1 283 ? 4.436 13.406 -7.962 1.00 95.62 283 VAL A O 1
ATOM 2207 N N . LYS A 1 284 ? 5.962 14.950 -8.540 1.00 95.19 284 LYS A N 1
ATOM 2208 C CA . LYS A 1 284 ? 5.088 15.717 -9.445 1.00 95.19 284 LYS A CA 1
ATOM 2209 C C . LYS A 1 284 ? 4.524 14.877 -10.599 1.00 95.19 284 LYS A C 1
ATOM 2211 O O . LYS A 1 284 ? 3.342 15.009 -10.916 1.00 95.19 284 LYS A O 1
ATOM 2216 N N . ILE A 1 285 ? 5.320 13.990 -11.202 1.00 95.94 285 ILE A N 1
ATOM 2217 C CA . ILE A 1 285 ? 4.822 13.085 -12.252 1.00 95.94 285 ILE A CA 1
ATOM 2218 C C . ILE A 1 285 ? 3.938 11.978 -11.669 1.00 95.94 285 ILE A C 1
ATOM 2220 O O . ILE A 1 285 ? 2.875 11.714 -12.228 1.00 95.94 285 ILE A O 1
ATOM 2224 N N . ASN A 1 286 ? 4.306 11.379 -10.530 1.00 97.81 286 ASN A N 1
ATOM 2225 C CA . ASN A 1 286 ? 3.451 10.390 -9.861 1.00 97.81 286 ASN A CA 1
ATOM 2226 C C . ASN A 1 286 ? 2.060 10.988 -9.538 1.00 97.81 286 ASN A C 1
ATOM 2228 O O . ASN A 1 286 ? 1.035 10.369 -9.830 1.00 97.81 286 ASN A O 1
ATOM 2232 N N . GLN A 1 287 ? 2.018 12.231 -9.048 1.00 97.31 287 GLN A N 1
ATOM 2233 C CA . GLN A 1 287 ? 0.781 12.974 -8.789 1.00 97.31 287 GLN A CA 1
ATOM 2234 C C . GLN A 1 287 ? -0.041 13.202 -10.072 1.00 97.31 287 GLN A C 1
ATOM 2236 O O . GLN A 1 287 ? -1.248 12.966 -10.079 1.00 97.31 287 GLN A O 1
ATOM 2241 N N . ALA A 1 288 ? 0.596 13.595 -11.183 1.00 96.81 288 ALA A N 1
ATOM 2242 C CA . ALA A 1 288 ? -0.084 13.790 -12.467 1.00 96.81 288 ALA A CA 1
ATOM 2243 C C . ALA A 1 288 ? -0.705 12.490 -13.025 1.00 96.81 288 ALA A C 1
ATOM 2245 O O . ALA A 1 288 ? -1.799 12.521 -13.597 1.00 96.81 288 ALA A O 1
ATOM 2246 N N . PHE A 1 289 ? -0.044 11.343 -12.823 1.00 98.00 289 PHE A N 1
ATOM 2247 C CA . PHE A 1 289 ? -0.601 10.022 -13.135 1.00 98.00 289 PHE A CA 1
ATOM 2248 C C . PHE A 1 289 ? -1.809 9.694 -12.248 1.00 98.00 289 PHE A C 1
ATOM 2250 O O . PHE A 1 289 ? -2.870 9.349 -12.773 1.00 98.00 289 PHE A O 1
ATOM 2257 N N . ALA A 1 290 ? -1.680 9.847 -10.925 1.00 97.56 290 ALA A N 1
ATOM 2258 C CA . ALA A 1 290 ? -2.764 9.581 -9.981 1.00 97.56 290 ALA A CA 1
ATOM 2259 C C . ALA A 1 290 ? -4.009 10.440 -10.276 1.00 97.56 290 ALA A C 1
ATOM 2261 O O . ALA A 1 290 ? -5.120 9.919 -10.335 1.00 97.56 290 ALA A O 1
ATOM 2262 N N . GLU A 1 291 ? -3.837 11.733 -10.566 1.00 96.56 291 GLU A N 1
ATOM 2263 C CA . GLU A 1 291 ? -4.940 12.624 -10.941 1.00 96.56 291 GLU A CA 1
ATOM 2264 C C . GLU A 1 291 ? -5.612 12.250 -12.271 1.00 96.56 291 GLU A C 1
ATOM 2266 O O . GLU A 1 291 ? -6.837 12.334 -12.376 1.00 96.56 291 GLU A O 1
ATOM 2271 N N . ARG A 1 292 ? -4.853 11.848 -13.304 1.00 96.19 292 ARG A N 1
ATOM 2272 C CA . ARG A 1 292 ? -5.441 11.450 -14.599 1.00 96.19 292 ARG A CA 1
ATOM 2273 C C . ARG A 1 292 ? -6.217 10.139 -14.488 1.00 96.19 292 ARG A C 1
ATOM 2275 O O . ARG A 1 292 ? -7.259 10.020 -15.123 1.00 96.19 292 ARG A O 1
ATOM 2282 N N . ILE A 1 293 ? -5.759 9.198 -13.662 1.00 96.56 293 ILE A N 1
ATOM 2283 C CA . ILE A 1 293 ? -6.491 7.958 -13.371 1.00 96.56 293 ILE A CA 1
ATOM 2284 C C . ILE A 1 293 ? -7.753 8.272 -12.551 1.00 96.56 293 ILE A C 1
ATOM 2286 O O . ILE A 1 293 ? -8.852 7.896 -12.955 1.00 96.56 293 ILE A O 1
ATOM 2290 N N . ALA A 1 294 ? -7.634 9.033 -11.457 1.00 95.69 294 ALA A N 1
ATOM 2291 C CA . ALA A 1 294 ? -8.756 9.340 -10.564 1.00 95.69 294 ALA A CA 1
ATOM 2292 C C . ALA A 1 294 ? -9.893 10.140 -11.228 1.00 95.69 294 ALA A C 1
ATOM 2294 O O . ALA A 1 294 ? -11.050 9.982 -10.853 1.00 95.69 294 ALA A O 1
ATOM 2295 N N . ARG A 1 295 ? -9.595 10.961 -12.246 1.00 95.12 295 ARG A N 1
ATOM 2296 C CA . ARG A 1 295 ? -10.609 11.678 -13.049 1.00 95.12 295 ARG A CA 1
ATOM 2297 C C . ARG A 1 295 ? -11.374 10.790 -14.041 1.00 95.12 295 ARG A C 1
ATOM 2299 O O . ARG A 1 295 ? -12.402 11.228 -14.550 1.00 95.12 295 ARG A O 1
ATOM 2306 N N . ASN A 1 296 ? -10.872 9.592 -14.347 1.00 93.62 296 ASN A N 1
ATOM 2307 C CA . ASN A 1 296 ? -11.416 8.705 -15.381 1.00 93.62 296 ASN A CA 1
ATOM 2308 C C . ASN A 1 296 ? -11.971 7.372 -14.834 1.00 93.62 296 ASN A C 1
ATOM 2310 O O . ASN A 1 296 ? -12.802 6.759 -15.505 1.00 93.62 296 ASN A O 1
ATOM 2314 N N . TRP A 1 297 ? -11.530 6.932 -13.650 1.00 95.50 297 TRP A N 1
ATOM 2315 C CA . TRP A 1 297 ? -11.965 5.699 -12.980 1.00 95.50 297 TRP A CA 1
ATOM 2316 C C . TRP A 1 297 ? -13.441 5.729 -12.551 1.00 95.50 297 TRP A C 1
ATOM 2318 O O . TRP A 1 297 ? -13.962 6.772 -12.148 1.00 95.50 297 TRP A O 1
ATOM 2328 N N . LYS A 1 298 ? -14.113 4.570 -12.582 1.00 92.44 298 LYS A N 1
ATOM 2329 C CA . LYS A 1 298 ? -15.477 4.375 -12.063 1.00 92.44 298 LYS A CA 1
ATOM 2330 C C . LYS A 1 298 ? -15.516 3.180 -11.110 1.00 92.44 298 LYS A C 1
ATOM 2332 O O . LYS A 1 298 ? -14.730 2.243 -11.226 1.00 92.44 298 LYS A O 1
ATOM 2337 N N . LYS A 1 299 ? -16.484 3.171 -10.186 1.00 86.44 299 LYS A N 1
ATOM 2338 C CA . LYS A 1 299 ? -16.652 2.061 -9.237 1.00 86.44 299 LYS A CA 1
ATOM 2339 C C . LYS A 1 299 ? -16.915 0.747 -9.981 1.00 86.44 299 LYS A C 1
ATOM 2341 O O . LYS A 1 299 ? -17.908 0.627 -10.693 1.00 86.44 299 LYS A O 1
ATOM 2346 N N . GLY A 1 300 ? -16.018 -0.218 -9.782 1.00 84.06 300 GLY A N 1
ATOM 2347 C CA . GLY A 1 300 ? -15.996 -1.503 -10.485 1.00 84.06 300 GLY A CA 1
ATOM 2348 C C . GLY A 1 300 ? -14.850 -1.651 -11.491 1.00 84.06 300 GLY A C 1
ATOM 2349 O O . GLY A 1 300 ? -14.593 -2.770 -11.912 1.00 84.06 300 GLY A O 1
ATOM 2350 N N . ASP A 1 301 ? -14.138 -0.579 -11.847 1.00 93.06 301 ASP A N 1
ATOM 2351 C CA . ASP A 1 301 ? -12.901 -0.651 -12.637 1.00 93.06 301 ASP A CA 1
ATOM 2352 C C . ASP A 1 301 ? -11.695 -1.008 -11.743 1.00 93.06 301 ASP A C 1
ATOM 2354 O O . ASP A 1 301 ? -11.679 -0.675 -10.555 1.00 93.06 301 ASP A O 1
ATOM 2358 N N . SER A 1 302 ? -10.655 -1.638 -12.298 1.00 94.94 302 SER A N 1
ATOM 2359 C CA . SER A 1 302 ? -9.406 -1.966 -11.583 1.00 94.94 302 SER A CA 1
ATOM 2360 C C . SER A 1 302 ? -8.208 -1.190 -12.138 1.00 94.94 302 SER A C 1
ATOM 2362 O O . SER A 1 302 ? -8.227 -0.714 -13.273 1.00 94.94 302 SER A O 1
ATOM 2364 N N . ILE A 1 303 ? -7.163 -1.017 -11.324 1.00 97.81 303 ILE A N 1
ATOM 2365 C CA . ILE A 1 303 ? -6.003 -0.175 -11.640 1.00 97.81 303 ILE A CA 1
ATOM 2366 C C . ILE A 1 303 ? -4.720 -0.986 -11.456 1.00 97.81 303 ILE A C 1
ATOM 2368 O O . ILE A 1 303 ? -4.456 -1.505 -10.374 1.00 97.81 303 ILE A O 1
ATOM 2372 N N . TRP A 1 304 ? -3.920 -1.106 -12.514 1.00 97.69 304 TRP A N 1
ATOM 2373 C CA . TRP A 1 304 ? -2.663 -1.853 -12.556 1.00 97.69 304 TRP A CA 1
ATOM 2374 C C . TRP A 1 304 ? -1.502 -0.889 -12.794 1.00 97.69 304 TRP A C 1
ATOM 2376 O O . TRP A 1 304 ? -1.337 -0.360 -13.892 1.00 97.69 304 TRP A O 1
ATOM 2386 N N . ILE A 1 305 ? -0.680 -0.673 -11.773 1.00 98.38 305 ILE A N 1
ATOM 2387 C CA . ILE A 1 305 ? 0.437 0.275 -11.792 1.00 98.38 305 ILE A CA 1
ATOM 2388 C C . ILE A 1 305 ? 1.732 -0.499 -12.030 1.00 98.38 305 ILE A C 1
ATOM 2390 O O . ILE A 1 305 ? 2.007 -1.487 -11.350 1.00 98.38 305 ILE A O 1
ATOM 2394 N N . GLN A 1 306 ? 2.510 -0.068 -13.020 1.00 96.94 306 GLN A N 1
ATOM 2395 C CA . GLN A 1 306 ? 3.621 -0.846 -13.556 1.00 96.94 306 GLN A CA 1
ATOM 2396 C C . GLN A 1 306 ? 4.961 -0.126 -13.363 1.00 96.94 306 GLN A C 1
ATOM 2398 O O . GLN A 1 306 ? 5.195 0.951 -13.918 1.00 96.94 306 GLN A O 1
ATOM 2403 N N . ASP A 1 307 ? 5.866 -0.821 -12.674 1.00 95.94 307 ASP A N 1
ATOM 2404 C CA . ASP A 1 307 ? 7.303 -0.565 -12.580 1.00 95.94 307 ASP A CA 1
ATOM 2405 C C . ASP A 1 307 ? 7.767 0.651 -11.741 1.00 95.94 307 ASP A C 1
ATOM 2407 O O . ASP A 1 307 ? 6.994 1.523 -11.341 1.00 95.94 307 ASP A O 1
ATOM 2411 N N . TYR A 1 308 ? 9.078 0.704 -11.468 1.00 95.50 308 TYR A N 1
ATOM 2412 C CA . TYR A 1 308 ? 9.737 1.627 -10.522 1.00 95.50 308 TYR A CA 1
ATOM 2413 C C . TYR A 1 308 ? 9.571 3.135 -10.817 1.00 95.50 308 TYR A C 1
ATOM 2415 O O . TYR A 1 308 ? 9.889 3.993 -9.993 1.00 95.50 308 TYR A O 1
ATOM 2423 N N . HIS A 1 309 ? 9.039 3.480 -11.984 1.00 96.06 309 HIS A N 1
ATOM 2424 C CA . HIS A 1 309 ? 8.738 4.849 -12.393 1.00 96.06 309 HIS A CA 1
ATOM 2425 C C . HIS A 1 309 ? 7.548 5.467 -11.633 1.00 96.06 309 HIS A C 1
ATOM 2427 O O . HIS A 1 309 ? 7.434 6.693 -11.584 1.00 96.06 309 HIS A O 1
ATOM 2433 N N . LEU A 1 310 ? 6.660 4.632 -11.074 1.00 97.75 310 LEU A N 1
ATOM 2434 C CA . LEU A 1 310 ? 5.342 5.021 -10.551 1.00 97.75 310 LEU A CA 1
ATOM 2435 C C . LEU A 1 310 ? 5.098 4.542 -9.101 1.00 97.75 310 LEU A C 1
ATOM 2437 O O . LEU A 1 310 ? 3.960 4.262 -8.722 1.00 97.75 310 LEU A O 1
ATOM 2441 N N . LEU A 1 311 ? 6.153 4.435 -8.280 1.00 98.00 311 LEU A N 1
ATOM 2442 C CA . LEU A 1 311 ? 6.093 3.830 -6.936 1.00 98.00 311 LEU A CA 1
ATOM 2443 C C . LEU A 1 311 ? 5.177 4.572 -5.949 1.00 98.00 311 LEU A C 1
ATOM 2445 O O . LEU A 1 311 ? 4.738 3.964 -4.983 1.00 98.00 311 LEU A O 1
ATOM 2449 N N . LEU A 1 312 ? 4.861 5.853 -6.172 1.00 98.19 312 LEU A N 1
ATOM 2450 C CA . LEU A 1 312 ? 4.004 6.647 -5.275 1.00 98.19 312 LEU A CA 1
ATOM 2451 C C . LEU A 1 312 ? 2.530 6.662 -5.703 1.00 98.19 312 LEU A C 1
ATOM 2453 O O . LEU A 1 312 ? 1.653 6.985 -4.897 1.00 98.19 312 LEU A O 1
ATOM 2457 N N . VAL A 1 313 ? 2.246 6.297 -6.958 1.00 98.38 313 VAL A N 1
ATOM 2458 C CA . VAL A 1 313 ? 0.887 6.284 -7.518 1.00 98.38 313 VAL A CA 1
ATOM 2459 C C . VAL A 1 313 ? -0.097 5.420 -6.707 1.00 98.38 313 VAL A C 1
ATOM 2461 O O . VAL A 1 313 ? -1.225 5.886 -6.542 1.00 98.38 313 VAL A O 1
ATOM 2464 N N . PRO A 1 314 ? 0.251 4.238 -6.143 1.00 98.12 314 PRO A N 1
ATOM 2465 C CA . PRO A 1 314 ? -0.719 3.437 -5.393 1.00 98.12 314 PRO A CA 1
ATOM 2466 C C . PRO A 1 314 ? -1.243 4.165 -4.147 1.00 98.12 314 PRO A C 1
ATOM 2468 O O . PRO A 1 314 ? -2.452 4.216 -3.931 1.00 98.12 314 PRO A O 1
ATOM 2471 N N . ALA A 1 315 ? -0.368 4.790 -3.350 1.00 96.62 315 ALA A N 1
ATOM 2472 C CA . ALA A 1 315 ? -0.774 5.552 -2.165 1.00 96.62 315 ALA A CA 1
ATOM 2473 C C . ALA A 1 315 ? -1.463 6.881 -2.501 1.00 96.62 315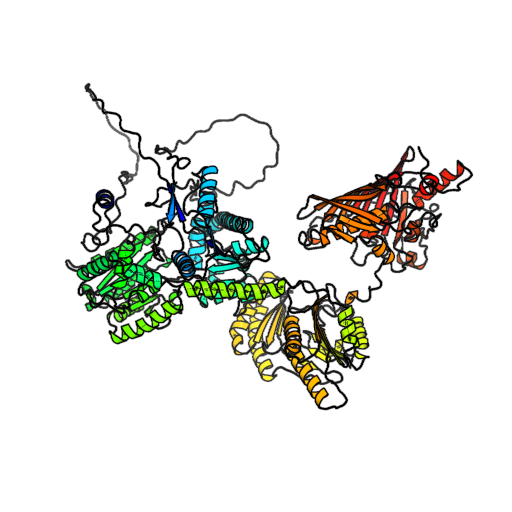 ALA A C 1
ATOM 2475 O O . ALA A 1 315 ? -2.391 7.287 -1.799 1.00 96.62 315 ALA A O 1
ATOM 2476 N N . MET A 1 316 ? -1.042 7.558 -3.575 1.00 97.81 316 MET A N 1
ATOM 2477 C CA . MET A 1 316 ? -1.738 8.746 -4.081 1.00 97.81 316 MET A CA 1
ATOM 2478 C C . MET A 1 316 ? -3.163 8.399 -4.531 1.00 97.81 316 MET A C 1
ATOM 2480 O O . MET A 1 316 ? -4.101 9.120 -4.202 1.00 97.81 316 MET A O 1
ATOM 2484 N N . LEU A 1 317 ? -3.347 7.262 -5.209 1.00 96.75 317 LEU A N 1
ATOM 2485 C CA . LEU A 1 317 ? -4.666 6.784 -5.613 1.00 96.75 317 LEU A CA 1
ATOM 2486 C C . LEU A 1 317 ? -5.509 6.296 -4.440 1.00 96.75 317 LEU A C 1
ATOM 2488 O O . LEU A 1 317 ? -6.670 6.674 -4.390 1.00 96.75 317 LEU A O 1
ATOM 2492 N N . ARG A 1 318 ? -4.965 5.561 -3.459 1.00 93.44 318 ARG A N 1
ATOM 2493 C CA . ARG A 1 318 ? -5.728 5.152 -2.260 1.00 93.44 318 ARG A CA 1
ATOM 2494 C C . ARG A 1 318 ? -6.322 6.352 -1.511 1.00 93.44 318 ARG A C 1
ATOM 2496 O O . ARG A 1 318 ? -7.437 6.269 -1.010 1.00 93.44 318 ARG A O 1
ATOM 2503 N N . LYS A 1 319 ? -5.605 7.484 -1.480 1.00 92.38 319 LYS A N 1
ATOM 2504 C CA . LYS A 1 319 ? -6.062 8.752 -0.877 1.00 92.38 319 LYS A CA 1
ATOM 2505 C C . LYS A 1 319 ? -7.165 9.461 -1.678 1.00 92.38 319 LYS A C 1
ATOM 2507 O O . LYS A 1 319 ? -7.899 10.254 -1.098 1.00 92.38 319 LYS A O 1
ATOM 2512 N N . LEU A 1 320 ? -7.277 9.203 -2.984 1.00 93.06 320 LEU A N 1
ATOM 2513 C CA . LEU A 1 320 ? -8.303 9.777 -3.869 1.00 93.06 320 LEU A CA 1
ATOM 2514 C C . LEU A 1 320 ? -9.496 8.831 -4.094 1.00 93.06 320 LEU A C 1
ATOM 2516 O O . LEU A 1 320 ? -10.612 9.293 -4.310 1.00 93.06 320 LEU A O 1
ATOM 2520 N N . LEU A 1 321 ? -9.252 7.520 -4.053 1.00 92.50 321 LEU A N 1
ATOM 2521 C CA . LEU A 1 321 ? -10.172 6.427 -4.363 1.00 92.50 321 LEU A CA 1
ATOM 2522 C C . LEU A 1 321 ? -10.008 5.289 -3.325 1.00 92.50 321 LEU A C 1
ATOM 2524 O O . LEU A 1 321 ? -9.362 4.280 -3.627 1.00 92.50 321 LEU A O 1
ATOM 2528 N N . PRO A 1 322 ? -10.573 5.414 -2.107 1.00 86.06 322 PRO A N 1
ATOM 2529 C CA . PRO A 1 322 ? -10.410 4.407 -1.054 1.00 86.06 322 PRO A CA 1
ATOM 2530 C C . PRO A 1 322 ? -10.832 2.996 -1.491 1.00 86.06 322 PRO A C 1
ATOM 2532 O O . PRO A 1 322 ? -10.063 2.054 -1.323 1.00 86.06 322 PRO A O 1
ATOM 2535 N N . ASP A 1 323 ? -11.985 2.872 -2.154 1.00 84.25 323 ASP A N 1
ATOM 2536 C CA . ASP A 1 323 ? -12.578 1.607 -2.616 1.00 84.25 323 ASP A CA 1
ATOM 2537 C C . ASP A 1 323 ? -11.807 0.886 -3.746 1.00 84.25 323 ASP A C 1
ATOM 2539 O O . ASP A 1 323 ? -12.159 -0.243 -4.095 1.00 84.25 323 ASP A O 1
ATOM 2543 N N . ALA A 1 324 ? -10.835 1.525 -4.408 1.00 90.62 324 ALA A N 1
ATOM 2544 C CA . ALA A 1 324 ? -10.340 1.039 -5.700 1.00 90.62 324 ALA A CA 1
ATOM 2545 C C . ALA A 1 324 ? -9.544 -0.286 -5.600 1.00 90.62 324 ALA A C 1
ATOM 2547 O O . ALA A 1 324 ? -8.657 -0.395 -4.748 1.00 90.62 324 ALA A O 1
ATOM 2548 N N . PRO A 1 325 ? -9.765 -1.264 -6.504 1.00 95.00 325 PRO A N 1
ATOM 2549 C CA . PRO A 1 325 ? -8.857 -2.393 -6.694 1.00 95.00 325 PRO A CA 1
ATOM 2550 C C . PRO A 1 325 ? -7.565 -1.904 -7.362 1.00 95.00 325 PRO A C 1
ATOM 2552 O O . PRO A 1 325 ? -7.548 -1.605 -8.558 1.00 95.00 325 PRO A O 1
ATOM 2555 N N . ILE A 1 326 ? -6.482 -1.816 -6.590 1.00 97.44 326 ILE A N 1
ATOM 2556 C CA . ILE A 1 326 ? -5.163 -1.356 -7.038 1.00 97.44 326 ILE A CA 1
ATOM 2557 C C . ILE A 1 326 ? -4.165 -2.511 -6.933 1.00 97.44 326 ILE A C 1
ATOM 2559 O O . ILE A 1 326 ? -3.839 -2.961 -5.834 1.00 97.44 326 ILE A O 1
ATOM 2563 N N . GLY A 1 327 ? -3.645 -2.961 -8.071 1.00 97.88 327 GLY A N 1
ATOM 2564 C CA . GLY A 1 327 ? -2.476 -3.833 -8.154 1.00 97.88 327 GLY A CA 1
ATOM 2565 C C . GLY A 1 327 ? -1.236 -3.032 -8.546 1.00 97.88 327 GLY A C 1
ATOM 2566 O O . GLY A 1 327 ? -1.298 -2.201 -9.452 1.00 97.88 327 GLY A O 1
ATOM 2567 N N . PHE A 1 328 ? -0.102 -3.296 -7.904 1.00 98.50 328 PHE A N 1
ATOM 2568 C CA . PHE A 1 328 ? 1.209 -2.799 -8.326 1.00 98.50 328 PHE A CA 1
ATOM 2569 C C . PHE A 1 328 ? 2.106 -3.977 -8.730 1.00 98.50 328 PHE A C 1
ATOM 2571 O O . PHE A 1 328 ? 2.093 -5.004 -8.055 1.00 98.50 328 PHE A O 1
ATOM 2578 N N . PHE A 1 329 ? 2.896 -3.842 -9.798 1.00 98.19 329 PHE A N 1
ATOM 2579 C CA . PHE A 1 329 ? 3.872 -4.860 -10.207 1.00 98.19 329 PHE A CA 1
ATOM 2580 C C . PHE A 1 329 ? 5.233 -4.242 -10.558 1.00 98.19 329 PHE A C 1
ATOM 2582 O O . PHE A 1 329 ? 5.313 -3.322 -11.378 1.00 98.19 329 PHE A O 1
ATOM 2589 N N . LEU A 1 330 ? 6.312 -4.772 -9.970 1.00 97.44 330 LEU A N 1
ATOM 2590 C CA . LEU A 1 330 ? 7.689 -4.355 -10.251 1.00 97.44 330 LEU A CA 1
ATOM 2591 C C . LEU A 1 330 ? 8.336 -5.277 -11.293 1.00 97.44 330 LEU A C 1
ATOM 2593 O O . LEU A 1 330 ? 8.446 -6.481 -11.069 1.00 97.44 330 LEU A O 1
ATOM 2597 N N . HIS A 1 331 ? 8.807 -4.716 -12.414 1.00 94.56 331 HIS A N 1
ATOM 2598 C CA . HIS A 1 331 ? 9.447 -5.516 -13.470 1.00 94.56 331 HIS A CA 1
ATOM 2599 C C . HIS A 1 331 ? 10.937 -5.746 -13.219 1.00 94.56 331 HIS A C 1
ATOM 2601 O O . HIS A 1 331 ? 11.465 -6.780 -13.631 1.00 94.56 331 HIS A O 1
ATOM 2607 N N . ILE A 1 332 ? 11.602 -4.794 -12.559 1.00 93.75 332 ILE A N 1
ATOM 2608 C CA . ILE A 1 332 ? 13.014 -4.875 -12.163 1.00 93.75 332 ILE A CA 1
ATOM 2609 C C . ILE A 1 332 ? 13.218 -5.667 -10.857 1.00 93.75 332 ILE A C 1
ATOM 2611 O O . ILE A 1 332 ? 12.260 -6.062 -10.194 1.00 93.75 332 ILE A O 1
ATOM 2615 N N . ALA A 1 333 ? 14.477 -5.917 -10.486 1.00 94.12 333 ALA A N 1
ATOM 2616 C CA . ALA A 1 333 ? 14.813 -6.562 -9.215 1.00 94.12 333 ALA A CA 1
ATOM 2617 C C . ALA A 1 333 ? 14.458 -5.666 -8.012 1.00 94.12 333 ALA A C 1
ATOM 2619 O O . ALA A 1 333 ? 14.519 -4.443 -8.124 1.00 94.12 333 ALA A O 1
ATOM 2620 N N . PHE A 1 334 ? 14.141 -6.258 -6.852 1.00 95.88 334 PHE A N 1
ATOM 2621 C CA . PHE A 1 334 ? 14.023 -5.512 -5.590 1.00 95.88 334 PHE A CA 1
ATOM 2622 C C . PHE A 1 334 ? 15.262 -5.747 -4.699 1.00 95.88 334 PHE A C 1
ATOM 2624 O O . PHE A 1 334 ? 15.621 -6.907 -4.445 1.00 95.88 334 PHE A O 1
ATOM 2631 N N . PRO A 1 335 ? 15.935 -4.682 -4.223 1.00 94.50 335 PRO A N 1
ATOM 2632 C CA . PRO A 1 335 ? 17.169 -4.803 -3.456 1.00 94.50 335 PRO A CA 1
ATOM 2633 C C . PRO A 1 335 ? 16.916 -5.211 -1.999 1.00 94.50 335 PRO A C 1
ATOM 2635 O O . PRO A 1 335 ? 15.829 -5.023 -1.459 1.00 94.50 335 PRO A O 1
ATOM 2638 N N . SER A 1 336 ? 17.939 -5.757 -1.340 1.00 90.94 336 SER A N 1
ATOM 2639 C CA . SER A 1 336 ? 17.865 -6.094 0.084 1.00 90.94 336 SER A CA 1
ATOM 2640 C C . SER A 1 336 ? 17.696 -4.838 0.948 1.00 90.94 336 SER A C 1
ATOM 2642 O O . SER A 1 336 ? 18.075 -3.730 0.556 1.00 90.94 336 SER A O 1
ATOM 2644 N N . SER A 1 337 ? 17.190 -5.024 2.171 1.00 86.81 337 SER A N 1
ATOM 2645 C CA . SER A 1 337 ? 16.957 -3.937 3.136 1.00 86.81 337 SER A CA 1
ATOM 2646 C C . SER A 1 337 ? 18.210 -3.106 3.455 1.00 86.81 337 SER A C 1
ATOM 2648 O O . SER A 1 337 ? 18.108 -1.956 3.875 1.00 86.81 337 SER A O 1
ATOM 2650 N N . GLU A 1 338 ? 19.408 -3.640 3.223 1.00 85.75 338 GLU A N 1
ATOM 2651 C CA . GLU A 1 338 ? 20.667 -2.914 3.399 1.00 85.75 338 GLU A CA 1
ATOM 2652 C C . GLU A 1 338 ? 20.919 -1.904 2.280 1.00 85.75 338 GLU A C 1
ATOM 2654 O O . GLU A 1 338 ? 21.182 -0.740 2.570 1.00 85.75 338 GLU A O 1
ATOM 2659 N N . VAL A 1 339 ? 20.755 -2.325 1.025 1.00 90.50 339 VAL A N 1
ATOM 2660 C CA . VAL A 1 339 ? 20.932 -1.479 -0.164 1.00 90.50 339 VAL A CA 1
ATOM 2661 C C . VAL A 1 339 ? 19.763 -0.501 -0.319 1.00 90.50 339 VAL A C 1
ATOM 2663 O O . VAL A 1 339 ? 19.972 0.666 -0.638 1.00 90.50 339 VAL A O 1
ATOM 2666 N N . PHE A 1 340 ? 18.531 -0.917 -0.006 1.00 91.38 340 PHE A N 1
ATOM 2667 C CA . PHE A 1 340 ? 17.370 -0.020 -0.035 1.00 91.38 340 PHE A CA 1
ATOM 2668 C C . PHE A 1 340 ? 17.480 1.117 1.002 1.00 91.38 340 PHE A C 1
ATOM 2670 O O . PHE A 1 340 ? 17.003 2.226 0.763 1.00 91.38 340 PHE A O 1
ATOM 2677 N N . ARG A 1 341 ? 18.170 0.895 2.136 1.00 87.00 341 ARG A N 1
ATOM 2678 C CA . ARG A 1 341 ? 18.455 1.957 3.123 1.00 87.00 341 ARG A CA 1
ATOM 2679 C C . ARG A 1 341 ? 19.352 3.077 2.579 1.00 87.00 341 ARG A C 1
ATOM 2681 O O . ARG A 1 341 ? 19.357 4.142 3.196 1.00 87.00 341 ARG A O 1
ATOM 2688 N N . CYS A 1 342 ? 20.064 2.886 1.466 1.00 86.06 342 CYS A N 1
ATOM 2689 C CA . CYS A 1 342 ? 20.887 3.930 0.847 1.00 86.06 342 CYS A CA 1
ATOM 2690 C C . CYS A 1 342 ? 20.066 5.064 0.209 1.00 86.06 342 CYS A C 1
ATOM 2692 O O . CYS A 1 342 ? 20.596 6.160 0.067 1.00 86.06 342 CYS A O 1
ATOM 2694 N N . LEU A 1 343 ? 18.794 4.826 -0.138 1.00 87.06 343 LEU A N 1
ATOM 2695 C CA . LEU A 1 343 ? 17.882 5.858 -0.645 1.00 87.06 343 LEU A CA 1
ATOM 2696 C C . LEU A 1 343 ? 17.475 6.816 0.486 1.00 87.06 343 LEU A C 1
ATOM 2698 O O . LEU A 1 343 ? 17.163 6.371 1.597 1.00 87.06 343 LEU A O 1
ATOM 2702 N N . ALA A 1 344 ? 17.418 8.119 0.205 1.00 85.00 344 ALA A N 1
ATOM 2703 C CA . ALA A 1 344 ? 16.911 9.106 1.153 1.00 85.00 344 ALA A CA 1
ATOM 2704 C C . ALA A 1 344 ? 15.376 9.017 1.339 1.00 85.00 344 ALA A C 1
ATOM 2706 O O . ALA A 1 344 ? 14.958 8.800 2.481 1.00 85.00 344 ALA A O 1
ATOM 2707 N N . PRO A 1 345 ? 14.524 9.060 0.286 1.00 89.75 345 PRO A N 1
ATOM 2708 C CA . PRO A 1 345 ? 13.060 8.996 0.412 1.00 89.75 345 PRO A CA 1
ATOM 2709 C C . PRO A 1 345 ? 12.536 7.551 0.573 1.00 89.75 345 PRO A C 1
ATOM 2711 O O . PRO A 1 345 ? 11.527 7.135 -0.004 1.00 89.75 345 PRO A O 1
ATOM 2714 N N . ARG A 1 346 ? 13.276 6.721 1.315 1.00 90.50 346 ARG A N 1
ATOM 2715 C CA . ARG A 1 346 ? 13.019 5.279 1.451 1.00 90.50 346 ARG A CA 1
ATOM 2716 C C . ARG A 1 346 ? 11.716 4.950 2.180 1.00 90.50 346 ARG A C 1
ATOM 2718 O O . ARG A 1 346 ? 11.189 3.865 1.968 1.00 90.50 346 ARG A O 1
ATOM 2725 N N . LYS A 1 347 ? 11.187 5.833 3.034 1.00 91.88 347 LYS A N 1
ATOM 2726 C CA . LYS A 1 347 ? 9.887 5.591 3.685 1.00 91.88 347 LYS A CA 1
ATOM 2727 C C . LYS A 1 347 ? 8.756 5.843 2.701 1.00 91.88 347 LYS A C 1
ATOM 2729 O O . LYS A 1 347 ? 7.928 4.973 2.465 1.00 91.88 347 LYS A O 1
ATOM 2734 N N . GLU A 1 348 ? 8.818 6.994 2.053 1.00 94.56 348 GLU A N 1
ATOM 2735 C CA . GLU A 1 348 ? 7.867 7.519 1.087 1.00 94.56 348 GLU A CA 1
ATOM 2736 C C . GLU A 1 348 ? 7.694 6.579 -0.112 1.00 94.56 348 GLU A C 1
ATOM 2738 O O . GLU A 1 348 ? 6.573 6.368 -0.570 1.00 94.56 348 GLU A O 1
ATOM 2743 N N . LEU A 1 349 ? 8.782 5.962 -0.587 1.00 96.38 349 LEU A N 1
ATOM 2744 C CA . LEU A 1 349 ? 8.741 4.944 -1.642 1.00 96.38 349 LEU A CA 1
ATOM 2745 C C . LEU A 1 349 ? 8.007 3.661 -1.208 1.00 96.38 349 LEU A C 1
ATOM 2747 O O . LEU A 1 349 ? 7.216 3.129 -1.985 1.00 96.38 349 LEU A O 1
ATOM 2751 N N . LEU A 1 350 ? 8.230 3.172 0.018 1.00 96.56 350 LEU A N 1
ATOM 2752 C CA . LEU A 1 350 ? 7.560 1.968 0.534 1.00 96.56 350 LEU A CA 1
ATOM 2753 C C . LEU A 1 350 ? 6.086 2.244 0.846 1.00 96.56 350 LEU A C 1
ATOM 2755 O O . LEU A 1 350 ? 5.217 1.507 0.391 1.00 96.56 350 LEU A O 1
ATOM 2759 N N . GLU A 1 351 ? 5.793 3.332 1.561 1.00 94.94 351 GLU A N 1
ATOM 2760 C CA . GLU A 1 351 ? 4.430 3.814 1.815 1.00 94.94 351 GLU A CA 1
ATOM 2761 C C . GLU A 1 351 ? 3.667 4.035 0.500 1.00 94.94 351 GLU A C 1
ATOM 2763 O O . GLU A 1 351 ? 2.495 3.675 0.398 1.00 94.94 351 GLU A O 1
ATOM 2768 N N . GLY A 1 352 ? 4.356 4.550 -0.526 1.00 96.56 352 GLY A N 1
ATOM 2769 C CA . GLY A 1 352 ? 3.885 4.664 -1.903 1.00 96.56 352 GLY A CA 1
ATOM 2770 C C . GLY A 1 352 ? 3.376 3.342 -2.477 1.00 96.56 352 GLY A C 1
ATOM 2771 O O . GLY A 1 352 ? 2.222 3.267 -2.910 1.00 96.56 352 GLY A O 1
ATOM 2772 N N . MET A 1 353 ? 4.210 2.297 -2.430 1.00 97.62 353 MET A N 1
ATOM 2773 C CA . MET A 1 353 ? 3.873 0.949 -2.906 1.00 97.62 353 MET A CA 1
ATOM 2774 C C . MET A 1 353 ? 2.715 0.336 -2.106 1.00 97.62 353 MET A C 1
ATOM 2776 O O . MET A 1 353 ? 1.799 -0.247 -2.689 1.00 97.62 353 MET A O 1
ATOM 2780 N N . LEU A 1 354 ? 2.718 0.514 -0.780 1.00 96.00 354 LEU A N 1
ATOM 2781 C CA . LEU A 1 354 ? 1.728 -0.048 0.147 1.00 96.00 354 LEU A CA 1
ATOM 2782 C C . LEU A 1 354 ? 0.297 0.470 -0.053 1.00 96.00 354 LEU A C 1
ATOM 2784 O O . LEU A 1 354 ? -0.633 -0.092 0.522 1.00 96.00 354 LEU A O 1
ATOM 2788 N N . GLY A 1 355 ? 0.064 1.497 -0.875 1.00 93.94 355 GLY A N 1
ATOM 2789 C CA . GLY A 1 355 ? -1.295 1.897 -1.262 1.00 93.94 355 GLY A CA 1
ATOM 2790 C C . GLY A 1 355 ? -2.050 0.859 -2.110 1.00 93.94 355 GLY A C 1
ATOM 2791 O O . GLY A 1 355 ? -3.279 0.921 -2.202 1.00 93.94 355 GLY A O 1
ATOM 2792 N N . ALA A 1 356 ? -1.346 -0.106 -2.709 1.00 96.62 356 ALA A N 1
ATOM 2793 C CA . ALA A 1 356 ? -1.949 -1.226 -3.427 1.00 96.62 356 ALA A CA 1
ATOM 2794 C C . ALA A 1 356 ? -2.684 -2.208 -2.486 1.00 96.62 356 ALA A C 1
ATOM 2796 O O . ALA A 1 356 ? -2.414 -2.266 -1.289 1.00 96.62 356 ALA A O 1
ATOM 2797 N N . ASN A 1 357 ? -3.612 -2.993 -3.040 1.00 94.81 357 ASN A N 1
ATOM 2798 C CA . ASN A 1 357 ? -4.184 -4.179 -2.386 1.00 94.81 357 ASN A CA 1
ATOM 2799 C C . ASN A 1 357 ? -3.255 -5.395 -2.569 1.00 94.81 357 ASN A C 1
ATOM 2801 O O . ASN A 1 357 ? -3.092 -6.195 -1.649 1.00 94.81 357 ASN A O 1
ATOM 2805 N N . LEU A 1 358 ? -2.643 -5.501 -3.759 1.00 97.62 358 LEU A N 1
ATOM 2806 C CA . LEU A 1 358 ? -1.704 -6.549 -4.169 1.00 97.62 358 LEU A CA 1
ATOM 2807 C C . LEU A 1 358 ? -0.417 -5.930 -4.734 1.00 97.62 358 LEU A C 1
ATOM 2809 O O . LEU A 1 358 ? -0.474 -5.096 -5.641 1.00 97.62 358 LEU A O 1
ATOM 2813 N N . ILE A 1 359 ? 0.731 -6.393 -4.245 1.00 98.38 359 ILE A N 1
ATOM 2814 C CA . ILE A 1 359 ? 2.069 -6.055 -4.740 1.00 98.38 359 ILE A CA 1
ATOM 2815 C C . ILE A 1 359 ? 2.691 -7.313 -5.358 1.00 98.38 359 ILE A C 1
ATOM 2817 O O . ILE A 1 359 ? 2.841 -8.338 -4.694 1.00 98.38 359 ILE A O 1
ATOM 2821 N N . GLY A 1 360 ? 3.044 -7.234 -6.640 1.00 97.69 360 GLY A N 1
ATOM 2822 C CA . GLY A 1 360 ? 3.637 -8.327 -7.402 1.00 97.69 360 GLY A CA 1
ATOM 2823 C C . GLY A 1 360 ? 5.119 -8.117 -7.725 1.00 97.69 360 GLY A C 1
ATOM 2824 O O . GLY A 1 360 ? 5.523 -7.024 -8.129 1.00 97.69 360 GLY A O 1
ATOM 2825 N N . PHE A 1 361 ? 5.908 -9.185 -7.604 1.00 97.62 361 PHE A N 1
ATOM 2826 C CA . PHE A 1 361 ? 7.320 -9.229 -8.001 1.00 97.62 361 PHE A CA 1
ATOM 2827 C C . PHE A 1 361 ? 7.621 -10.418 -8.922 1.00 97.62 361 PHE A C 1
ATOM 2829 O O . PHE A 1 361 ? 6.842 -11.362 -9.026 1.00 97.62 361 PHE A O 1
ATOM 2836 N N . GLN A 1 362 ? 8.793 -10.390 -9.559 1.00 95.06 362 GLN A N 1
ATOM 2837 C CA . GLN A 1 362 ? 9.264 -11.449 -10.459 1.00 95.06 362 GLN A CA 1
ATOM 2838 C C . GLN A 1 362 ? 9.680 -12.747 -9.739 1.00 95.06 362 GLN A C 1
ATOM 2840 O O . GLN A 1 362 ? 9.601 -13.814 -10.341 1.00 95.06 362 GLN A O 1
ATOM 2845 N N . THR A 1 363 ? 10.153 -12.671 -8.484 1.00 94.38 363 THR A N 1
ATOM 2846 C CA . THR A 1 363 ? 10.711 -13.815 -7.731 1.00 94.38 363 THR A CA 1
ATOM 2847 C C . THR A 1 363 ? 10.394 -13.752 -6.231 1.00 94.38 363 THR A C 1
ATOM 2849 O O . THR A 1 363 ? 10.246 -12.669 -5.656 1.00 94.38 363 THR A O 1
ATOM 2852 N N . ASP A 1 364 ? 10.411 -14.913 -5.565 1.00 92.50 364 ASP A N 1
ATOM 2853 C CA . ASP A 1 364 ? 10.251 -15.029 -4.104 1.00 92.50 364 ASP A CA 1
ATOM 2854 C C . ASP A 1 364 ? 11.420 -14.409 -3.312 1.00 92.50 364 ASP A C 1
ATOM 2856 O O . ASP A 1 364 ? 11.317 -14.171 -2.107 1.00 92.50 364 ASP A O 1
ATOM 2860 N N . GLU A 1 365 ? 12.559 -14.151 -3.961 1.00 92.56 365 GLU A N 1
ATOM 2861 C CA . GLU A 1 365 ? 13.659 -13.373 -3.383 1.00 92.56 365 GLU A CA 1
ATOM 2862 C C . GLU A 1 365 ? 13.243 -11.910 -3.198 1.00 92.56 365 GLU A C 1
ATOM 2864 O O . GLU A 1 365 ? 13.379 -11.357 -2.106 1.00 92.56 365 GLU A O 1
ATOM 2869 N N . TYR A 1 366 ? 12.667 -11.304 -4.238 1.00 95.25 366 TYR A N 1
ATOM 2870 C CA . TYR A 1 366 ? 12.245 -9.904 -4.221 1.00 95.25 366 TYR A CA 1
ATOM 2871 C C . TYR A 1 366 ? 11.040 -9.683 -3.299 1.00 95.25 366 TYR A C 1
ATOM 2873 O O . TYR A 1 366 ? 11.025 -8.694 -2.566 1.00 95.25 366 TYR A O 1
ATOM 2881 N N . CYS A 1 367 ? 10.109 -10.643 -3.230 1.00 94.69 367 CYS A N 1
ATOM 2882 C CA . CYS A 1 367 ? 9.045 -10.660 -2.220 1.00 94.69 367 CYS A CA 1
ATOM 2883 C C . CYS A 1 367 ? 9.617 -10.611 -0.792 1.00 94.69 367 CYS A C 1
ATOM 2885 O O . CYS A 1 367 ? 9.276 -9.712 -0.024 1.00 94.69 367 CYS A O 1
ATOM 2887 N N . ARG A 1 368 ? 10.540 -11.520 -0.437 1.00 91.19 368 ARG A N 1
ATOM 2888 C CA . ARG A 1 368 ? 11.163 -11.548 0.902 1.00 91.19 368 ARG A CA 1
ATOM 2889 C C . ARG A 1 368 ? 11.975 -10.289 1.200 1.00 91.19 368 ARG A C 1
ATOM 2891 O O . ARG A 1 368 ? 11.895 -9.770 2.312 1.00 91.19 368 ARG A O 1
ATOM 2898 N N . HIS A 1 369 ? 12.718 -9.765 0.223 1.00 93.75 369 HIS A N 1
ATOM 2899 C CA . HIS A 1 369 ? 13.433 -8.499 0.379 1.00 93.75 369 HIS A CA 1
ATOM 2900 C C . HIS A 1 369 ? 12.482 -7.334 0.657 1.00 93.75 369 HIS A C 1
ATOM 2902 O O . HIS A 1 369 ? 12.754 -6.558 1.571 1.00 93.75 369 HIS A O 1
ATOM 2908 N N . PHE A 1 370 ? 11.364 -7.221 -0.063 1.00 95.81 370 PHE A N 1
ATOM 2909 C CA . PHE A 1 370 ? 10.364 -6.180 0.178 1.00 95.81 370 PHE A CA 1
ATOM 2910 C C . PHE A 1 370 ? 9.731 -6.305 1.570 1.00 95.81 370 PHE A C 1
ATOM 2912 O O . PHE A 1 370 ? 9.765 -5.343 2.337 1.00 95.81 370 PHE A O 1
ATOM 2919 N N . LEU A 1 371 ? 9.258 -7.501 1.941 1.00 90.88 371 LEU A N 1
ATOM 2920 C CA . LEU A 1 371 ? 8.675 -7.792 3.257 1.00 90.88 371 LEU A CA 1
ATOM 2921 C C . LEU A 1 371 ? 9.626 -7.409 4.408 1.00 90.88 371 LEU A C 1
ATOM 2923 O O . LEU A 1 371 ? 9.257 -6.641 5.301 1.00 90.88 371 LEU A O 1
ATOM 2927 N N . GLN A 1 372 ? 10.881 -7.868 4.350 1.00 85.88 372 GLN A N 1
ATOM 2928 C CA . GLN A 1 372 ? 11.904 -7.550 5.353 1.00 85.88 372 GLN A CA 1
ATOM 2929 C C . GLN A 1 372 ? 12.255 -6.050 5.368 1.00 85.88 372 GLN A C 1
ATOM 2931 O O . GLN A 1 372 ? 12.519 -5.480 6.428 1.00 85.88 372 GLN A O 1
ATOM 2936 N N . THR A 1 373 ? 12.253 -5.391 4.207 1.00 90.50 373 THR A N 1
ATOM 2937 C CA . THR A 1 373 ? 12.544 -3.954 4.079 1.00 90.50 373 THR A CA 1
ATOM 2938 C C . THR A 1 373 ? 11.438 -3.103 4.698 1.00 90.50 373 THR A C 1
ATOM 2940 O O . THR A 1 373 ? 11.742 -2.203 5.480 1.00 90.50 373 THR A O 1
ATOM 2943 N N . CYS A 1 374 ? 10.166 -3.420 4.439 1.00 90.56 374 CYS A N 1
ATOM 2944 C CA . CYS A 1 374 ? 9.031 -2.778 5.098 1.00 90.56 374 CYS A CA 1
ATOM 2945 C C . CYS A 1 374 ? 9.080 -2.971 6.616 1.00 90.56 374 CYS A C 1
ATOM 2947 O O . CYS A 1 374 ? 8.992 -1.984 7.344 1.00 90.56 374 CYS A O 1
ATOM 2949 N N . SER A 1 375 ? 9.305 -4.195 7.102 1.00 83.06 375 SER A N 1
ATOM 2950 C CA . SER A 1 375 ? 9.364 -4.452 8.547 1.00 83.06 375 SER A CA 1
ATOM 2951 C C . SER A 1 375 ? 10.505 -3.686 9.239 1.00 83.06 375 SER A C 1
ATOM 2953 O O . SER A 1 375 ? 10.280 -3.015 10.245 1.00 83.06 375 SER A O 1
ATOM 2955 N N . ARG A 1 376 ? 11.711 -3.656 8.650 1.00 79.00 376 ARG A N 1
ATOM 2956 C CA . ARG A 1 376 ? 12.875 -2.937 9.211 1.00 79.00 376 ARG A CA 1
ATOM 2957 C C . ARG A 1 376 ? 12.800 -1.405 9.117 1.00 79.00 376 ARG A C 1
ATOM 2959 O O . ARG A 1 376 ? 13.441 -0.727 9.916 1.00 79.00 376 ARG A O 1
ATOM 2966 N N . ILE A 1 377 ? 12.094 -0.839 8.132 1.00 83.06 377 ILE A N 1
ATOM 2967 C CA . ILE A 1 377 ? 12.078 0.621 7.870 1.00 83.06 377 ILE A CA 1
ATOM 2968 C C . ILE A 1 377 ? 10.799 1.305 8.378 1.00 83.06 377 ILE A C 1
ATOM 2970 O O . ILE A 1 377 ? 10.855 2.467 8.794 1.00 83.06 377 ILE A O 1
ATOM 2974 N N . LEU A 1 378 ? 9.665 0.601 8.345 1.00 83.50 378 LEU A N 1
ATOM 2975 C CA . LEU A 1 378 ? 8.352 1.102 8.761 1.00 83.50 378 LEU A CA 1
ATOM 2976 C C . LEU A 1 378 ? 7.856 0.477 10.079 1.00 83.50 378 LEU A C 1
ATOM 2978 O O . LEU A 1 378 ? 6.832 0.916 10.586 1.00 83.50 378 LEU A O 1
ATOM 2982 N N . SER A 1 379 ? 8.560 -0.520 10.633 1.00 79.06 379 SER A N 1
ATOM 2983 C CA . SER A 1 379 ? 8.166 -1.262 11.849 1.00 79.06 379 SER A CA 1
ATOM 2984 C C . SER A 1 379 ? 6.811 -1.980 11.754 1.00 79.06 379 SER A C 1
ATOM 2986 O O . SER A 1 379 ? 6.187 -2.269 12.770 1.00 79.06 379 SER A O 1
ATOM 2988 N N . VAL A 1 380 ? 6.369 -2.299 10.533 1.00 78.12 380 VAL A N 1
ATOM 2989 C CA . VAL A 1 380 ? 5.155 -3.089 10.272 1.00 78.12 380 VAL A CA 1
ATOM 2990 C C . VAL A 1 380 ? 5.416 -4.593 10.389 1.00 78.12 380 VAL A C 1
ATOM 2992 O O . VAL A 1 380 ? 6.537 -5.072 10.184 1.00 78.12 380 VAL A O 1
ATOM 2995 N N . GLU A 1 381 ? 4.366 -5.357 10.676 1.00 75.88 381 GLU A N 1
ATOM 2996 C CA . GLU A 1 381 ? 4.437 -6.815 10.738 1.00 75.88 381 GLU A CA 1
ATOM 2997 C C . GLU A 1 381 ? 4.452 -7.424 9.330 1.00 75.88 381 GLU A C 1
ATOM 2999 O O . GLU A 1 381 ? 3.565 -7.172 8.508 1.00 75.88 381 GLU A O 1
ATOM 3004 N N . ALA A 1 382 ? 5.468 -8.245 9.063 1.00 80.94 382 ALA A N 1
ATOM 3005 C CA . ALA A 1 382 ? 5.613 -8.994 7.824 1.00 80.94 382 ALA A CA 1
ATOM 3006 C C . ALA A 1 382 ? 5.245 -10.465 8.029 1.00 80.94 382 ALA A C 1
ATOM 3008 O O . ALA A 1 382 ? 5.817 -11.152 8.873 1.00 80.94 382 ALA A O 1
ATOM 3009 N N . THR A 1 383 ? 4.325 -10.948 7.200 1.00 79.56 383 THR A N 1
ATOM 3010 C CA . THR A 1 383 ? 3.935 -12.357 7.099 1.00 79.56 383 THR A CA 1
ATOM 3011 C C . THR A 1 383 ? 4.363 -12.909 5.738 1.00 79.56 383 THR A C 1
ATOM 3013 O O . THR A 1 383 ? 4.673 -12.150 4.819 1.00 79.56 383 THR A O 1
ATOM 3016 N N . ASN A 1 384 ? 4.317 -14.231 5.560 1.00 75.94 384 ASN A N 1
ATOM 3017 C CA . ASN A 1 384 ? 4.641 -14.862 4.274 1.00 75.94 384 ASN A CA 1
ATOM 3018 C C . ASN A 1 384 ? 3.674 -14.483 3.130 1.00 75.94 384 ASN A C 1
ATOM 3020 O O . ASN A 1 384 ? 4.035 -14.642 1.968 1.00 75.94 384 ASN A O 1
ATOM 3024 N N . GLU A 1 385 ? 2.467 -13.991 3.434 1.00 79.06 385 GLU A N 1
ATOM 3025 C CA . GLU A 1 385 ? 1.442 -13.627 2.438 1.00 79.06 385 GLU A CA 1
ATOM 3026 C C . GLU A 1 385 ? 1.384 -12.118 2.134 1.00 79.06 385 GLU A C 1
ATOM 3028 O O . GLU A 1 385 ? 0.689 -11.693 1.203 1.00 79.06 385 GLU A O 1
ATOM 3033 N N . GLY A 1 386 ? 2.067 -11.288 2.929 1.00 88.75 386 GLY A N 1
ATOM 3034 C CA . GLY A 1 386 ? 1.909 -9.837 2.886 1.00 88.75 386 GLY A CA 1
ATOM 3035 C C . GLY A 1 386 ? 2.223 -9.121 4.198 1.00 88.75 386 GLY A C 1
ATOM 3036 O O . GLY A 1 386 ? 2.713 -9.713 5.162 1.00 88.75 386 GLY A O 1
ATOM 3037 N N . LEU A 1 387 ? 1.931 -7.824 4.224 1.00 87.06 387 LEU A N 1
ATOM 3038 C CA . LEU A 1 387 ? 2.194 -6.922 5.347 1.00 87.06 387 LEU A CA 1
ATOM 3039 C C . LEU A 1 387 ? 0.881 -6.533 6.021 1.00 87.06 387 LEU A C 1
ATOM 3041 O O . LEU A 1 387 ? -0.062 -6.117 5.344 1.00 87.06 387 LEU A O 1
ATOM 3045 N N . GLN A 1 388 ? 0.828 -6.625 7.348 1.00 77.81 388 GLN A N 1
ATOM 3046 C CA . GLN A 1 388 ? -0.303 -6.114 8.116 1.00 77.81 388 GLN A CA 1
ATOM 3047 C C . GLN A 1 388 ? -0.052 -4.647 8.478 1.00 77.81 388 GLN A C 1
ATOM 3049 O O . GLN A 1 388 ? 0.923 -4.317 9.154 1.00 77.81 388 GLN A O 1
ATOM 3054 N N . MET A 1 389 ? -0.949 -3.771 8.028 1.00 77.75 389 MET A N 1
ATOM 3055 C CA . MET A 1 389 ? -1.035 -2.372 8.447 1.00 77.75 389 MET A CA 1
ATOM 3056 C C . MET A 1 389 ? -2.166 -2.207 9.477 1.00 77.75 389 MET A C 1
ATOM 3058 O O . MET A 1 389 ? -2.943 -3.135 9.712 1.00 77.75 389 MET A O 1
ATOM 3062 N N . GLU A 1 390 ? -2.264 -1.030 10.096 1.00 66.62 390 GLU A N 1
ATOM 3063 C CA . GLU A 1 390 ? -3.323 -0.696 11.066 1.00 66.62 390 GLU A CA 1
ATOM 3064 C C . GLU A 1 390 ? -4.727 -0.687 10.434 1.00 66.62 390 GLU A C 1
ATOM 3066 O O . GLU A 1 390 ? -5.706 -1.071 11.071 1.00 66.62 390 GLU A O 1
ATOM 3071 N N . ASP A 1 391 ? -4.820 -0.244 9.176 1.00 69.88 391 ASP A N 1
ATOM 3072 C CA . ASP A 1 391 ? -6.059 -0.089 8.413 1.00 69.88 391 ASP A CA 1
ATOM 3073 C C . ASP A 1 391 ? -6.456 -1.368 7.657 1.00 69.88 391 ASP A C 1
ATOM 3075 O O . ASP A 1 391 ? -7.635 -1.728 7.620 1.00 69.88 391 ASP A O 1
ATOM 3079 N N . ARG A 1 392 ? -5.480 -2.062 7.057 1.00 77.50 392 ARG A N 1
ATOM 3080 C CA . ARG A 1 392 ? -5.702 -3.195 6.139 1.00 77.50 392 ARG A CA 1
ATOM 3081 C C . ARG A 1 392 ? -4.492 -4.125 6.027 1.00 77.50 392 ARG A C 1
ATOM 3083 O O . ARG A 1 392 ? -3.400 -3.832 6.503 1.00 77.50 392 ARG A O 1
ATOM 3090 N N . PHE A 1 393 ? -4.679 -5.249 5.344 1.00 85.31 393 PHE A N 1
ATOM 3091 C CA . PHE A 1 393 ? -3.587 -6.129 4.920 1.00 85.31 393 PHE A CA 1
ATOM 3092 C C . PHE A 1 393 ? -3.165 -5.783 3.483 1.00 85.31 393 PHE A C 1
ATOM 3094 O O . PHE A 1 393 ? -4.014 -5.428 2.668 1.00 85.31 393 PHE A O 1
ATOM 3101 N N . VAL A 1 394 ? -1.877 -5.893 3.155 1.00 92.19 394 VAL A N 1
ATOM 3102 C CA . VAL A 1 394 ? -1.347 -5.686 1.795 1.00 92.19 394 VAL A CA 1
ATOM 3103 C C . VAL A 1 394 ? -0.672 -6.968 1.333 1.00 92.19 394 VAL A C 1
ATOM 3105 O O . VAL A 1 394 ? 0.409 -7.314 1.811 1.00 92.19 394 VAL A O 1
ATOM 3108 N N . ASN A 1 395 ? -1.304 -7.680 0.400 1.00 94.81 395 ASN A N 1
ATOM 3109 C CA . ASN A 1 395 ? -0.795 -8.955 -0.095 1.00 94.81 395 ASN A CA 1
ATOM 3110 C C . ASN A 1 395 ? 0.451 -8.753 -0.967 1.00 94.81 395 ASN A C 1
ATOM 3112 O O . ASN A 1 395 ? 0.490 -7.862 -1.818 1.00 94.81 395 ASN A O 1
ATOM 3116 N N . VAL A 1 396 ? 1.444 -9.624 -0.794 1.00 96.75 396 VAL A N 1
ATOM 3117 C CA . VAL A 1 396 ? 2.678 -9.657 -1.591 1.00 96.75 396 VAL A CA 1
ATOM 3118 C C . VAL A 1 396 ? 2.780 -11.027 -2.256 1.00 96.75 396 VAL A C 1
ATOM 3120 O O . VAL A 1 396 ? 2.540 -12.045 -1.610 1.00 96.75 396 VAL A O 1
ATOM 3123 N N . SER A 1 397 ? 3.065 -11.089 -3.558 1.00 95.75 397 SER A N 1
ATOM 3124 C CA . SER A 1 397 ? 3.082 -12.363 -4.296 1.00 95.75 397 SER A CA 1
ATOM 3125 C C . SER A 1 397 ? 3.988 -12.347 -5.530 1.00 95.75 397 SER A C 1
ATOM 3127 O O . SER A 1 397 ? 4.296 -11.299 -6.099 1.00 95.75 397 SER A O 1
ATOM 3129 N N . THR A 1 398 ? 4.398 -13.539 -5.956 1.00 95.69 398 THR A N 1
ATOM 3130 C CA . THR A 1 398 ? 5.334 -13.752 -7.064 1.00 95.69 398 THR A CA 1
ATOM 3131 C C . THR A 1 398 ? 4.589 -14.087 -8.358 1.00 95.69 398 THR A C 1
ATOM 3133 O O . THR A 1 398 ? 3.825 -15.049 -8.404 1.00 95.69 398 THR A O 1
ATOM 3136 N N . PHE A 1 399 ? 4.838 -13.324 -9.425 1.00 95.56 399 PHE A N 1
ATOM 3137 C CA . PHE A 1 399 ? 4.297 -13.563 -10.767 1.00 95.56 399 PHE A CA 1
ATOM 3138 C C . PHE A 1 399 ? 5.416 -13.354 -11.806 1.00 95.56 399 PHE A C 1
ATOM 3140 O O . PHE A 1 399 ? 5.595 -12.231 -12.283 1.00 95.56 399 PHE A O 1
ATOM 3147 N N . PRO A 1 400 ? 6.193 -14.393 -12.167 1.00 93.69 400 PRO A N 1
ATOM 3148 C CA . PRO A 1 400 ? 7.256 -14.255 -13.159 1.00 93.69 400 PRO A CA 1
ATOM 3149 C C . PRO A 1 400 ? 6.647 -13.969 -14.537 1.00 93.69 400 PRO A C 1
ATOM 3151 O O . PRO A 1 400 ? 5.818 -14.739 -15.027 1.00 93.69 400 PRO A O 1
ATOM 3154 N N . ILE A 1 401 ? 7.036 -12.860 -15.170 1.00 93.00 401 ILE A N 1
ATOM 3155 C CA . ILE A 1 401 ? 6.606 -12.560 -16.542 1.00 93.00 401 ILE A CA 1
ATOM 3156 C C . ILE A 1 401 ? 7.402 -13.404 -17.551 1.00 93.00 401 ILE A C 1
ATOM 3158 O O . ILE A 1 401 ? 8.607 -13.597 -17.397 1.00 93.00 401 ILE A O 1
ATOM 3162 N N . GLY A 1 402 ? 6.738 -13.894 -18.597 1.00 91.25 402 GLY A N 1
ATOM 3163 C CA . GLY A 1 402 ? 7.367 -14.649 -19.684 1.00 91.25 402 GLY A CA 1
ATOM 3164 C C . GLY A 1 402 ? 7.060 -14.073 -21.064 1.00 91.25 402 GLY A C 1
ATOM 3165 O O . GLY A 1 402 ? 6.853 -12.870 -21.227 1.00 91.25 402 GLY A O 1
ATOM 3166 N N . ILE A 1 403 ? 7.032 -14.952 -22.066 1.00 91.25 403 ILE A N 1
ATOM 3167 C CA . ILE A 1 403 ? 6.778 -14.618 -23.477 1.00 91.25 403 ILE A CA 1
ATOM 3168 C C . ILE A 1 403 ? 5.383 -15.076 -23.937 1.00 91.25 403 ILE A C 1
ATOM 3170 O O . ILE A 1 403 ? 4.649 -15.713 -23.181 1.00 91.25 403 ILE A O 1
ATOM 3174 N N . ASP A 1 404 ? 5.044 -14.771 -25.193 1.00 89.56 404 ASP A N 1
ATOM 3175 C CA . ASP A 1 404 ? 3.781 -15.109 -25.866 1.00 89.56 404 ASP A CA 1
ATOM 3176 C C . ASP A 1 404 ? 4.003 -16.173 -26.971 1.00 89.56 404 ASP A C 1
ATOM 3178 O O . ASP A 1 404 ? 4.139 -15.805 -28.145 1.00 89.56 404 ASP A O 1
ATOM 3182 N N . PRO A 1 405 ? 4.095 -17.482 -26.635 1.00 87.44 405 PRO A N 1
ATOM 3183 C CA . PRO A 1 405 ? 4.461 -18.555 -27.571 1.00 87.44 405 PRO A CA 1
ATOM 3184 C C . PRO A 1 405 ? 3.734 -18.486 -28.918 1.00 87.44 405 PRO A C 1
ATOM 3186 O O . PRO A 1 405 ? 4.358 -18.553 -29.976 1.00 87.44 405 PRO A O 1
ATOM 3189 N N . THR A 1 406 ? 2.419 -18.257 -28.880 1.00 86.00 406 THR A N 1
ATOM 3190 C CA . THR A 1 406 ? 1.537 -18.199 -30.050 1.00 86.00 406 THR A CA 1
ATOM 3191 C C . THR A 1 406 ? 1.981 -17.155 -31.075 1.00 86.00 406 THR A C 1
ATOM 3193 O O . THR A 1 406 ? 1.948 -17.420 -32.277 1.00 86.00 406 THR A O 1
ATOM 3196 N N . SER A 1 407 ? 2.409 -15.971 -30.629 1.00 84.44 407 SER A N 1
ATOM 3197 C CA . SER A 1 407 ? 2.892 -14.915 -31.527 1.00 84.44 407 SER A CA 1
ATOM 3198 C C . SER A 1 407 ? 4.327 -15.158 -31.991 1.00 84.44 407 SER A C 1
ATOM 3200 O O . SER A 1 407 ? 4.655 -14.830 -33.134 1.00 84.44 407 SER A O 1
ATOM 3202 N N . TRP A 1 408 ? 5.173 -15.761 -31.148 1.00 85.25 408 TRP A N 1
ATOM 3203 C CA . TRP A 1 408 ? 6.540 -16.134 -31.524 1.00 85.25 408 TRP A CA 1
ATOM 3204 C C . TRP A 1 408 ? 6.554 -17.197 -32.627 1.00 85.25 408 TRP A C 1
ATOM 3206 O O . TRP A 1 408 ? 7.229 -16.996 -33.637 1.00 85.25 408 TRP A O 1
ATOM 3216 N N . ASP A 1 409 ? 5.762 -18.270 -32.507 1.00 84.94 409 ASP A N 1
ATOM 3217 C CA . ASP A 1 409 ? 5.705 -19.319 -33.538 1.00 84.94 409 ASP A CA 1
ATOM 3218 C C . ASP A 1 409 ? 5.122 -18.773 -34.858 1.00 84.94 409 ASP A C 1
ATOM 3220 O O . ASP A 1 409 ? 5.686 -19.017 -35.925 1.00 84.94 409 ASP A O 1
ATOM 3224 N N . LYS A 1 410 ? 4.076 -17.926 -34.796 1.00 85.62 410 LYS A N 1
ATOM 3225 C CA . LYS A 1 410 ? 3.541 -17.199 -35.968 1.00 85.62 410 LYS A CA 1
ATOM 3226 C C . LYS A 1 410 ? 4.611 -16.353 -36.668 1.00 85.62 410 LYS A C 1
ATOM 3228 O O . LYS A 1 410 ? 4.754 -16.441 -37.885 1.00 85.62 410 LYS A O 1
ATOM 3233 N N . ARG A 1 411 ? 5.369 -15.523 -35.934 1.00 86.06 411 ARG A N 1
ATOM 3234 C CA . ARG A 1 411 ? 6.380 -14.637 -36.549 1.00 86.06 411 ARG A CA 1
ATOM 3235 C C . ARG A 1 411 ? 7.563 -15.421 -37.114 1.00 86.06 411 ARG A C 1
ATOM 3237 O O . ARG A 1 411 ? 8.100 -15.020 -38.146 1.00 86.06 411 ARG A O 1
ATOM 3244 N N . ARG A 1 412 ? 7.950 -16.519 -36.458 1.00 85.38 412 ARG A N 1
ATOM 3245 C CA . ARG A 1 412 ? 9.087 -17.381 -36.822 1.00 85.38 412 ARG A CA 1
ATOM 3246 C C . ARG A 1 412 ? 8.844 -18.208 -38.086 1.00 85.38 412 ARG A C 1
ATOM 3248 O O . ARG A 1 412 ? 9.817 -18.619 -38.707 1.00 85.38 412 ARG A O 1
ATOM 3255 N N . GLN A 1 413 ? 7.585 -18.408 -38.480 1.00 84.50 413 GLN A N 1
ATOM 3256 C CA . GLN A 1 413 ? 7.171 -19.077 -39.725 1.00 84.50 413 GLN A CA 1
ATOM 3257 C C . GLN A 1 413 ? 7.106 -18.138 -40.949 1.00 84.50 413 GLN A C 1
ATOM 3259 O O . GLN A 1 413 ? 6.747 -18.571 -42.042 1.00 84.50 413 GLN A O 1
ATOM 3264 N N . ALA A 1 414 ? 7.423 -16.848 -40.799 1.00 85.31 414 ALA A N 1
ATOM 3265 C CA . ALA A 1 414 ? 7.430 -15.908 -41.916 1.00 85.31 414 ALA A CA 1
ATOM 3266 C C . ALA A 1 414 ? 8.686 -16.077 -42.797 1.00 85.31 414 ALA A C 1
ATOM 3268 O O . ALA A 1 414 ? 9.800 -16.225 -42.294 1.00 85.31 414 ALA A O 1
ATOM 3269 N N . GLY A 1 415 ? 8.514 -16.011 -44.122 1.00 84.44 415 GLY A N 1
ATOM 3270 C CA . GLY A 1 415 ? 9.584 -16.306 -45.088 1.00 84.44 415 GLY A CA 1
ATOM 3271 C C . GLY A 1 415 ? 10.792 -15.359 -45.042 1.00 84.44 415 GLY A C 1
ATOM 3272 O O . GLY A 1 415 ? 11.886 -15.746 -45.446 1.00 84.44 415 GLY A O 1
ATOM 3273 N N . ASP A 1 416 ? 10.635 -14.146 -44.501 1.00 84.12 416 ASP A N 1
ATOM 3274 C CA . ASP A 1 416 ? 11.756 -13.234 -44.248 1.00 84.12 416 ASP A CA 1
ATOM 3275 C C . ASP A 1 416 ? 12.684 -13.770 -43.142 1.00 84.12 416 ASP A C 1
ATOM 3277 O O . ASP A 1 416 ? 13.907 -13.691 -43.264 1.00 84.12 416 ASP A O 1
ATOM 3281 N N . VAL A 1 417 ? 12.121 -14.382 -42.094 1.00 86.81 417 VAL A N 1
ATOM 3282 C CA . VAL A 1 417 ? 12.877 -15.051 -41.023 1.00 86.81 417 VAL A CA 1
ATOM 3283 C C . VAL A 1 417 ? 13.561 -16.304 -41.552 1.00 86.81 417 VAL A C 1
ATOM 3285 O O . VAL A 1 417 ? 14.746 -16.493 -41.289 1.00 86.81 417 VAL A O 1
ATOM 3288 N N . GLU A 1 418 ? 12.859 -17.139 -42.323 1.00 86.44 418 GLU A N 1
ATOM 3289 C CA . GLU A 1 418 ? 13.433 -18.365 -42.898 1.00 86.44 418 GLU A CA 1
ATOM 3290 C C . GLU A 1 418 ? 14.635 -18.058 -43.807 1.00 86.44 418 GLU A C 1
ATOM 3292 O O . GLU A 1 418 ? 15.679 -18.711 -43.719 1.00 86.44 418 GLU A O 1
ATOM 3297 N N . GLN A 1 419 ? 14.551 -16.998 -44.615 1.00 86.44 419 GLN A N 1
ATOM 3298 C CA . GLN A 1 419 ? 15.680 -16.553 -45.423 1.00 86.44 419 GLN A CA 1
ATOM 3299 C C . GLN A 1 419 ? 16.862 -16.061 -44.572 1.00 86.44 419 GLN A C 1
ATOM 3301 O O . GLN A 1 419 ? 18.013 -16.367 -44.901 1.00 86.44 419 GLN A O 1
ATOM 3306 N N . TRP A 1 420 ? 16.622 -15.337 -43.472 1.00 88.62 420 TRP A N 1
ATOM 3307 C CA . TRP A 1 420 ? 17.693 -14.950 -42.545 1.00 88.62 420 TRP A CA 1
ATOM 3308 C C . TRP A 1 420 ? 18.296 -16.162 -41.818 1.00 88.62 420 TRP A C 1
ATOM 3310 O O . TRP A 1 420 ? 19.520 -16.234 -41.713 1.00 88.62 420 TRP A O 1
ATOM 3320 N N . ILE A 1 421 ? 17.485 -17.147 -41.406 1.00 88.69 421 ILE A N 1
ATOM 3321 C CA . ILE A 1 421 ? 17.944 -18.429 -40.836 1.00 88.69 421 ILE A CA 1
ATOM 3322 C C . ILE A 1 421 ? 18.902 -19.110 -41.814 1.00 88.69 421 ILE A C 1
ATOM 3324 O O . ILE A 1 421 ? 20.034 -19.429 -41.448 1.00 88.69 421 ILE A O 1
ATOM 3328 N N . ARG A 1 422 ? 18.493 -19.259 -43.079 1.00 87.69 422 ARG A N 1
ATOM 3329 C CA . ARG A 1 422 ? 19.339 -19.818 -44.138 1.00 87.69 422 ARG A CA 1
ATOM 3330 C C . ARG A 1 422 ? 20.639 -19.023 -44.316 1.00 87.69 422 ARG A C 1
ATOM 3332 O O . ARG A 1 422 ? 21.715 -19.612 -44.306 1.00 87.69 422 ARG A O 1
ATOM 3339 N N . THR A 1 423 ? 20.554 -17.698 -44.435 1.00 88.88 423 THR A N 1
ATOM 3340 C CA . THR A 1 423 ? 21.708 -16.823 -44.727 1.00 88.88 423 THR A CA 1
ATOM 3341 C C . THR A 1 423 ? 22.742 -16.811 -43.590 1.00 88.88 423 THR A C 1
ATOM 3343 O O . THR A 1 423 ? 23.946 -16.731 -43.842 1.00 88.88 423 THR A O 1
ATOM 3346 N N . ILE A 1 424 ? 22.303 -16.915 -42.329 1.00 88.44 424 ILE A N 1
ATOM 3347 C CA . ILE A 1 424 ? 23.205 -17.014 -41.171 1.00 88.44 424 ILE A CA 1
ATOM 3348 C C . ILE A 1 424 ? 23.793 -18.435 -41.077 1.00 88.44 424 ILE A C 1
ATOM 3350 O O . ILE A 1 424 ? 24.998 -18.574 -40.861 1.00 88.44 424 ILE A O 1
ATOM 3354 N N . SER A 1 425 ? 22.996 -19.484 -41.310 1.00 88.38 425 SER A N 1
ATOM 3355 C CA . SER A 1 425 ? 23.468 -20.879 -41.290 1.00 88.38 425 SER A CA 1
ATOM 3356 C C . SER A 1 425 ? 24.488 -21.196 -42.389 1.00 88.38 425 SER A C 1
ATOM 3358 O O . SER A 1 425 ? 25.501 -21.829 -42.096 1.00 88.38 425 SER A O 1
ATOM 3360 N N . GLU A 1 426 ? 24.285 -20.714 -43.621 1.00 88.25 426 GLU A N 1
ATOM 3361 C CA . GLU A 1 426 ? 25.263 -20.841 -44.716 1.00 88.25 426 GLU A CA 1
ATOM 3362 C C . GLU A 1 426 ? 26.588 -20.135 -44.366 1.00 88.25 426 GLU A C 1
ATOM 3364 O O . GLU A 1 426 ? 27.666 -20.676 -44.603 1.00 88.25 426 GLU A O 1
ATOM 3369 N N . ARG A 1 427 ? 26.530 -18.952 -43.733 1.00 85.62 427 ARG A N 1
ATOM 3370 C CA . ARG A 1 427 ? 27.720 -18.174 -43.338 1.00 85.62 427 ARG A CA 1
ATOM 3371 C C . ARG A 1 427 ? 28.538 -18.813 -42.214 1.00 85.62 427 ARG A C 1
ATOM 3373 O O . ARG A 1 427 ? 29.760 -18.687 -42.214 1.00 85.62 427 ARG A O 1
ATOM 3380 N N . TYR A 1 428 ? 27.879 -19.435 -41.240 1.00 87.88 428 TYR A N 1
ATOM 3381 C CA . TYR A 1 428 ? 28.520 -20.019 -40.055 1.00 87.88 428 TYR A CA 1
ATOM 3382 C C . TYR A 1 428 ? 28.516 -21.557 -40.082 1.00 87.88 428 TYR A C 1
ATOM 3384 O O . TYR A 1 428 ? 28.565 -22.214 -39.038 1.00 87.88 428 TYR A O 1
ATOM 3392 N N . GLN A 1 429 ? 28.483 -22.141 -41.284 1.00 86.88 429 GLN A N 1
ATOM 3393 C CA . GLN A 1 429 ? 28.564 -23.583 -41.489 1.00 86.88 429 GLN A CA 1
ATOM 3394 C C . GLN A 1 429 ? 29.852 -24.147 -40.862 1.00 86.88 429 GLN A C 1
ATOM 3396 O O . GLN A 1 429 ? 30.951 -23.636 -41.074 1.00 86.88 429 GLN A O 1
ATOM 3401 N N . GLY A 1 430 ? 29.715 -25.199 -40.051 1.00 86.00 430 GLY A N 1
ATOM 3402 C CA . GLY A 1 430 ? 30.842 -25.810 -39.336 1.00 86.00 430 GLY A CA 1
ATOM 3403 C C . GLY A 1 430 ? 31.406 -24.988 -38.166 1.00 86.00 430 GLY A C 1
ATOM 3404 O O . GLY A 1 430 ? 32.448 -25.363 -37.637 1.00 86.00 430 GLY A O 1
ATOM 3405 N N . LYS A 1 431 ? 30.749 -23.896 -37.744 1.00 90.25 431 LYS A N 1
ATOM 3406 C CA . LYS A 1 431 ? 31.112 -23.114 -36.548 1.00 90.25 431 LYS A CA 1
ATOM 3407 C C . LYS A 1 431 ? 30.018 -23.190 -35.480 1.00 90.25 431 LYS A C 1
ATOM 3409 O O . LYS A 1 431 ? 28.825 -23.157 -35.801 1.00 90.25 431 LYS A O 1
ATOM 3414 N N . ARG A 1 432 ? 30.416 -23.228 -34.207 1.00 91.81 432 ARG A N 1
ATOM 3415 C CA . ARG A 1 432 ? 29.524 -23.013 -33.059 1.00 91.81 432 ARG A CA 1
ATOM 3416 C C . ARG A 1 432 ? 29.218 -21.524 -32.911 1.00 91.81 432 ARG A C 1
ATOM 3418 O O . ARG A 1 432 ? 30.124 -20.702 -32.997 1.00 91.81 432 ARG A O 1
ATOM 3425 N N . LEU A 1 433 ? 27.957 -21.182 -32.672 1.00 94.00 433 LEU A N 1
ATOM 3426 C CA . LEU A 1 433 ? 27.487 -19.822 -32.428 1.00 94.00 433 LEU A CA 1
ATOM 3427 C C . LEU A 1 433 ? 27.066 -19.666 -30.968 1.00 94.00 433 LEU A C 1
ATOM 3429 O O . LEU A 1 433 ? 26.079 -20.265 -30.546 1.00 94.00 433 LEU A O 1
ATOM 3433 N N . ILE A 1 434 ? 27.778 -18.818 -30.230 1.00 96.56 434 ILE A N 1
ATOM 3434 C CA . ILE A 1 434 ? 27.275 -18.248 -28.979 1.00 96.56 434 ILE A CA 1
ATOM 3435 C C . ILE A 1 434 ? 26.617 -16.918 -29.340 1.00 96.56 434 ILE A C 1
ATOM 3437 O O . ILE A 1 434 ? 27.223 -16.092 -30.022 1.00 96.56 434 ILE A O 1
ATOM 3441 N N . VAL A 1 435 ? 25.386 -16.696 -28.896 1.00 95.12 435 VAL A N 1
ATOM 3442 C CA . VAL A 1 435 ? 24.658 -15.445 -29.129 1.00 95.12 435 VAL A CA 1
ATOM 3443 C C . VAL A 1 435 ? 24.418 -14.726 -27.809 1.00 95.12 435 VAL A C 1
ATOM 3445 O O . VAL A 1 435 ? 24.180 -15.344 -26.769 1.00 95.12 435 VAL A O 1
ATOM 3448 N N . SER A 1 436 ? 24.473 -13.398 -27.853 1.00 93.00 436 SER A N 1
ATOM 3449 C CA . SER A 1 436 ? 23.980 -12.553 -26.775 1.00 93.00 436 SER A CA 1
ATOM 3450 C C . SER A 1 436 ? 23.484 -11.204 -27.295 1.00 93.00 436 SER A C 1
ATOM 3452 O O . SER A 1 436 ? 23.972 -10.705 -28.314 1.00 93.00 436 SER A O 1
ATOM 3454 N N . ARG A 1 437 ? 22.498 -10.622 -26.610 1.00 89.88 437 ARG A N 1
ATOM 3455 C CA . ARG A 1 437 ? 21.905 -9.319 -26.929 1.00 89.88 437 ARG A CA 1
ATOM 3456 C C . ARG A 1 437 ? 21.641 -8.566 -25.637 1.00 89.88 437 ARG A C 1
ATOM 3458 O O . ARG A 1 437 ? 20.873 -9.028 -24.803 1.00 89.88 437 ARG A O 1
ATOM 3465 N N . ASP A 1 438 ? 22.260 -7.400 -25.500 1.00 87.38 438 ASP A N 1
ATOM 3466 C CA . ASP A 1 438 ? 22.230 -6.613 -24.271 1.00 87.38 438 ASP A CA 1
ATOM 3467 C C . ASP A 1 438 ? 22.214 -5.114 -24.588 1.00 87.38 438 ASP A C 1
ATOM 3469 O O . ASP A 1 438 ? 22.693 -4.659 -25.635 1.00 87.38 438 ASP A O 1
ATOM 3473 N N . LYS A 1 439 ? 21.726 -4.324 -23.629 1.00 84.62 439 LYS A N 1
ATOM 3474 C CA . LYS A 1 439 ? 21.919 -2.869 -23.604 1.00 84.62 439 LYS A CA 1
ATOM 3475 C C . LYS A 1 439 ? 23.278 -2.566 -22.969 1.00 84.62 439 LYS A C 1
ATOM 3477 O O . LYS A 1 439 ? 23.642 -3.211 -21.986 1.00 84.62 439 LYS A O 1
ATOM 3482 N N . ILE A 1 440 ? 24.034 -1.612 -23.522 1.00 84.75 440 ILE A N 1
ATOM 3483 C CA . ILE A 1 440 ? 25.312 -1.179 -22.931 1.00 84.75 440 ILE A CA 1
ATOM 3484 C C . ILE A 1 440 ? 24.998 -0.390 -21.655 1.00 84.75 440 ILE A C 1
ATOM 3486 O O . ILE A 1 440 ? 24.690 0.799 -21.702 1.00 84.75 440 ILE A O 1
ATOM 3490 N N . ASP A 1 441 ? 25.018 -1.109 -20.537 1.00 82.75 441 ASP A N 1
ATOM 3491 C CA . ASP A 1 441 ? 24.704 -0.651 -19.187 1.00 82.75 441 ASP A CA 1
ATOM 3492 C C . ASP A 1 441 ? 25.527 -1.472 -18.179 1.00 82.75 441 ASP A C 1
ATOM 3494 O O . ASP A 1 441 ? 25.754 -2.672 -18.380 1.00 82.75 441 ASP A O 1
ATOM 3498 N N . GLN A 1 442 ? 25.965 -0.840 -17.088 1.00 81.69 442 GLN A N 1
ATOM 3499 C CA . GLN A 1 442 ? 26.740 -1.463 -16.012 1.00 81.69 442 GLN A CA 1
ATOM 3500 C C . GLN A 1 442 ? 26.044 -2.705 -15.443 1.00 81.69 442 GLN A C 1
ATOM 3502 O O . GLN A 1 442 ? 26.718 -3.657 -15.055 1.00 81.69 442 GLN A O 1
ATOM 3507 N N . VAL A 1 443 ? 24.710 -2.730 -15.418 1.00 85.44 443 VAL A N 1
ATOM 3508 C CA . VAL A 1 443 ? 23.903 -3.850 -14.905 1.00 85.44 443 VAL A CA 1
ATOM 3509 C C . VAL A 1 443 ? 24.005 -5.113 -15.777 1.00 85.44 443 VAL A C 1
ATOM 3511 O O . VAL A 1 443 ? 23.948 -6.226 -15.256 1.00 85.44 443 VAL A O 1
ATOM 3514 N N . ARG A 1 444 ? 24.194 -4.990 -17.100 1.00 88.44 444 ARG A N 1
ATOM 3515 C CA . ARG A 1 444 ? 24.100 -6.126 -18.047 1.00 88.44 444 ARG A CA 1
ATOM 3516 C C . ARG A 1 444 ? 25.374 -6.962 -18.195 1.00 88.44 444 ARG A C 1
ATOM 3518 O O . ARG A 1 444 ? 25.380 -7.969 -18.893 1.00 88.44 444 ARG A O 1
ATOM 3525 N N . GLY A 1 445 ? 26.462 -6.584 -17.525 1.00 91.38 445 GLY A N 1
ATOM 3526 C CA . GLY A 1 445 ? 27.633 -7.454 -17.373 1.00 91.38 445 GLY A CA 1
ATOM 3527 C C . GLY A 1 445 ? 28.378 -7.813 -18.671 1.00 91.38 445 GLY A C 1
ATOM 3528 O O . GLY A 1 445 ? 29.090 -8.815 -18.706 1.00 91.38 445 GLY A O 1
ATOM 3529 N N . ILE A 1 446 ? 28.245 -7.020 -19.746 1.00 92.88 446 ILE A N 1
ATOM 3530 C CA . ILE A 1 446 ? 28.907 -7.288 -21.043 1.00 92.88 446 ILE A CA 1
ATOM 3531 C C . ILE A 1 446 ? 30.434 -7.398 -20.873 1.00 92.88 446 ILE A C 1
ATOM 3533 O O . ILE A 1 446 ? 31.067 -8.272 -21.462 1.00 92.88 446 ILE A O 1
ATOM 3537 N N . ARG A 1 447 ? 31.029 -6.556 -20.013 1.00 93.44 447 ARG A N 1
ATOM 3538 C CA . ARG A 1 447 ? 32.467 -6.584 -19.687 1.00 93.44 447 ARG A CA 1
ATOM 3539 C C . ARG A 1 447 ? 32.892 -7.961 -19.161 1.00 93.44 447 ARG A C 1
ATOM 3541 O O . ARG A 1 447 ? 33.878 -8.520 -19.628 1.00 93.44 447 ARG A O 1
ATOM 3548 N N . GLN A 1 448 ? 32.130 -8.508 -18.220 1.00 95.31 448 GLN A N 1
ATOM 3549 C CA . GLN A 1 448 ? 32.339 -9.814 -17.599 1.00 95.31 448 GLN A CA 1
ATOM 3550 C C . GLN A 1 448 ? 32.201 -10.947 -18.627 1.00 95.31 448 GLN A C 1
ATOM 3552 O O . GLN A 1 448 ? 33.041 -11.846 -18.671 1.00 95.31 448 GLN A O 1
ATOM 3557 N N . LYS A 1 449 ? 31.198 -10.862 -19.511 1.00 96.00 449 LYS A N 1
ATOM 3558 C CA . LYS A 1 449 ? 30.980 -11.803 -20.622 1.00 96.00 449 LYS A CA 1
ATOM 3559 C C . LYS A 1 449 ? 32.190 -11.889 -21.548 1.00 96.00 449 LYS A C 1
ATOM 3561 O O . LYS A 1 449 ? 32.695 -12.978 -21.807 1.00 96.00 449 LYS A O 1
ATOM 3566 N N . LEU A 1 450 ? 32.690 -10.736 -22.001 1.00 96.44 450 LEU A N 1
ATOM 3567 C CA . LEU A 1 450 ? 33.838 -10.673 -22.905 1.00 96.44 450 LEU A CA 1
ATOM 3568 C C . LEU A 1 450 ? 35.127 -11.168 -22.232 1.00 96.44 450 LEU A C 1
ATOM 3570 O O . LEU A 1 450 ? 35.854 -11.939 -22.847 1.00 96.44 450 LEU A O 1
ATOM 3574 N N . LEU A 1 451 ? 35.384 -10.809 -20.968 1.00 96.75 451 LEU A N 1
ATOM 3575 C CA . LEU A 1 451 ? 36.541 -11.322 -20.212 1.00 96.75 451 LEU A CA 1
ATOM 3576 C C . LEU A 1 451 ? 36.473 -12.845 -19.994 1.00 96.75 451 LEU A C 1
ATOM 3578 O O . LEU A 1 451 ? 37.494 -13.527 -20.065 1.00 96.75 451 LEU A O 1
ATOM 3582 N N . SER A 1 452 ? 35.274 -13.393 -19.785 1.00 97.25 452 SER A N 1
ATOM 3583 C CA . SER A 1 452 ? 35.057 -14.842 -19.670 1.00 97.25 452 SER A CA 1
ATOM 3584 C C . SER A 1 452 ? 35.274 -15.565 -21.001 1.00 97.25 452 SER A C 1
ATOM 3586 O O . SER A 1 452 ? 35.870 -16.638 -21.033 1.00 97.25 452 SER A O 1
ATOM 3588 N N . TYR A 1 453 ? 34.845 -14.962 -22.114 1.00 97.56 453 TYR A N 1
ATOM 3589 C CA . TYR A 1 453 ? 35.081 -15.489 -23.459 1.00 97.56 453 TYR A CA 1
ATOM 3590 C C . TYR A 1 453 ? 36.563 -15.410 -23.864 1.00 97.56 453 TYR A C 1
ATOM 3592 O O . TYR A 1 453 ? 37.100 -16.350 -24.445 1.00 97.56 453 TYR A O 1
ATOM 3600 N N . GLU A 1 454 ? 37.258 -14.334 -23.490 1.00 96.56 454 GLU A N 1
ATOM 3601 C CA . GLU A 1 454 ? 38.711 -14.209 -23.637 1.00 96.56 454 GLU A CA 1
ATOM 3602 C C . GLU A 1 454 ? 39.448 -15.297 -22.844 1.00 96.56 454 GLU A C 1
ATOM 3604 O O . GLU A 1 454 ? 40.354 -15.941 -23.374 1.00 96.56 454 GLU A O 1
ATOM 3609 N N . LEU A 1 455 ? 39.036 -15.562 -21.599 1.00 96.75 455 LEU A N 1
ATOM 3610 C CA . LEU A 1 455 ? 39.605 -16.645 -20.800 1.00 96.75 455 LEU A CA 1
ATOM 3611 C C . LEU A 1 455 ? 39.317 -18.021 -21.420 1.00 96.75 455 LEU A C 1
ATOM 3613 O O . LEU A 1 455 ? 40.237 -18.825 -21.527 1.00 96.75 455 LEU A O 1
ATOM 3617 N N . PHE A 1 456 ? 38.095 -18.268 -21.900 1.00 97.75 456 PHE A N 1
ATOM 3618 C CA . PHE A 1 456 ? 37.723 -19.495 -22.613 1.00 97.75 456 PHE A CA 1
ATOM 3619 C C . PHE A 1 456 ? 38.621 -19.755 -23.834 1.00 97.75 456 PHE A C 1
ATOM 3621 O O . PHE A 1 456 ? 39.226 -20.823 -23.930 1.00 97.75 456 PHE A O 1
ATOM 3628 N N . LEU A 1 457 ? 38.784 -18.766 -24.723 1.00 96.44 457 LEU A N 1
ATOM 3629 C CA . LEU A 1 457 ? 39.653 -18.877 -25.902 1.00 96.44 457 LEU A CA 1
ATOM 3630 C C . LEU A 1 457 ? 41.122 -19.113 -25.524 1.00 96.44 457 LEU A C 1
ATOM 3632 O O . LEU A 1 457 ? 41.846 -19.807 -26.241 1.00 96.44 457 LEU A O 1
ATOM 3636 N N . ASN A 1 458 ? 41.590 -18.561 -24.403 1.00 95.31 458 ASN A N 1
ATOM 3637 C CA . ASN A 1 458 ? 42.951 -18.795 -23.930 1.00 95.31 458 ASN A CA 1
ATOM 3638 C C . ASN A 1 458 ? 43.126 -20.195 -23.319 1.00 95.31 458 ASN A C 1
ATOM 3640 O O . ASN A 1 458 ? 44.081 -20.880 -23.691 1.00 95.31 458 ASN A O 1
ATOM 3644 N N . SER A 1 459 ? 42.203 -20.629 -22.456 1.00 95.94 459 SER A N 1
ATOM 3645 C CA . SER A 1 459 ? 42.241 -21.913 -21.742 1.00 95.94 459 SER A CA 1
ATOM 3646 C C . SER A 1 459 ? 41.963 -23.138 -22.612 1.00 95.94 459 SER A C 1
ATOM 3648 O O . SER A 1 459 ? 42.522 -24.192 -22.316 1.00 95.94 459 SER A O 1
ATOM 3650 N N . TYR A 1 460 ? 41.161 -23.009 -23.674 1.00 95.88 460 TYR A N 1
ATOM 3651 C CA . TYR A 1 460 ? 40.742 -24.127 -24.530 1.00 95.88 460 TYR A CA 1
ATOM 3652 C C . TYR A 1 460 ? 41.099 -23.876 -26.010 1.00 95.88 460 TYR A C 1
ATOM 3654 O O . TYR A 1 460 ? 40.251 -23.447 -26.803 1.00 95.88 460 TYR A O 1
ATOM 3662 N N . PRO A 1 461 ? 42.376 -24.091 -26.407 1.00 92.31 461 PRO A N 1
ATOM 3663 C CA . PRO A 1 461 ? 42.871 -23.785 -27.748 1.00 92.31 461 PRO A CA 1
ATOM 3664 C C . PRO A 1 461 ? 42.112 -24.473 -28.885 1.00 92.31 461 PRO A C 1
ATOM 3666 O O . PRO A 1 461 ? 42.026 -23.919 -29.979 1.00 92.31 461 PRO A O 1
ATOM 3669 N N . GLU A 1 462 ? 41.549 -25.652 -28.633 1.00 92.62 462 GLU A N 1
ATOM 3670 C CA . GLU A 1 462 ? 40.796 -26.456 -29.591 1.00 92.62 462 GLU A CA 1
ATOM 3671 C C . GLU A 1 462 ? 39.537 -25.754 -30.118 1.00 92.62 462 GLU A C 1
ATOM 3673 O O . GLU A 1 462 ? 39.124 -26.007 -31.251 1.00 92.62 462 GLU A O 1
ATOM 3678 N N . TRP A 1 463 ? 38.953 -24.831 -29.346 1.00 93.19 463 TRP A N 1
ATOM 3679 C CA . TRP A 1 463 ? 37.762 -24.083 -29.750 1.00 93.19 463 TRP A CA 1
ATOM 3680 C C . TRP A 1 463 ? 38.067 -22.807 -30.545 1.00 93.19 463 TRP A C 1
ATOM 3682 O O . TRP A 1 463 ? 37.149 -22.270 -31.165 1.00 93.19 463 TRP A O 1
ATOM 3692 N N . ARG A 1 464 ? 39.324 -22.333 -30.578 1.00 89.25 464 ARG A N 1
ATOM 3693 C CA . ARG A 1 464 ? 39.699 -20.995 -31.091 1.00 89.25 464 ARG A CA 1
ATOM 3694 C C . ARG A 1 464 ? 39.255 -20.697 -32.517 1.00 89.25 464 ARG A C 1
ATOM 3696 O O . ARG A 1 464 ? 38.851 -19.576 -32.774 1.00 89.25 464 ARG A O 1
ATOM 3703 N N . ASP A 1 465 ? 39.321 -21.680 -33.412 1.00 88.69 465 ASP A N 1
ATOM 3704 C CA . ASP A 1 465 ? 38.860 -21.556 -34.802 1.00 88.69 465 ASP A CA 1
ATOM 3705 C C . ASP A 1 465 ? 37.442 -22.126 -35.015 1.00 88.69 465 ASP A C 1
ATOM 3707 O O . ASP A 1 465 ? 36.937 -22.137 -36.140 1.00 88.69 465 ASP A O 1
ATOM 3711 N N . GLN A 1 466 ? 36.790 -22.645 -33.969 1.00 91.25 466 GLN A N 1
ATOM 3712 C CA . GLN A 1 466 ? 35.509 -23.359 -34.051 1.00 91.25 466 GLN A CA 1
ATOM 3713 C C . GLN A 1 466 ? 34.312 -22.554 -33.526 1.00 91.25 466 GLN A C 1
ATOM 3715 O O . GLN A 1 466 ? 33.196 -22.795 -33.987 1.00 91.25 466 GLN A O 1
ATOM 3720 N N . VAL A 1 467 ? 34.510 -21.615 -32.596 1.00 94.69 467 VAL A N 1
ATOM 3721 C CA . VAL A 1 467 ? 33.433 -20.819 -31.976 1.00 94.69 467 VAL A CA 1
ATOM 3722 C C . VAL A 1 467 ? 33.379 -19.383 -32.508 1.00 94.69 467 VAL A C 1
ATOM 3724 O O . VAL A 1 467 ? 34.402 -18.784 -32.807 1.00 94.69 467 VAL A O 1
ATOM 3727 N N . VAL A 1 468 ? 32.184 -18.800 -32.605 1.00 95.19 468 VAL A N 1
ATOM 3728 C CA . VAL A 1 468 ? 31.992 -17.353 -32.771 1.00 95.19 468 VAL A CA 1
ATOM 3729 C C . VAL A 1 468 ? 30.992 -16.865 -31.727 1.00 95.19 468 VAL A C 1
ATOM 3731 O O . VAL A 1 468 ? 29.876 -17.381 -31.649 1.00 95.19 468 VAL A O 1
ATOM 3734 N N . LEU A 1 469 ? 31.372 -15.844 -30.958 1.00 96.38 469 LEU A N 1
ATOM 3735 C CA . LEU A 1 469 ? 30.463 -15.064 -30.124 1.00 96.38 469 LEU A CA 1
ATOM 3736 C C . LEU A 1 469 ? 29.910 -13.898 -30.949 1.00 96.38 469 LEU A C 1
ATOM 3738 O O . LEU A 1 469 ? 30.663 -13.030 -31.392 1.00 96.38 469 LEU A O 1
ATOM 3742 N N . VAL A 1 470 ? 28.593 -13.864 -31.138 1.00 95.00 470 VAL A N 1
ATOM 3743 C CA . VAL A 1 470 ? 27.871 -12.723 -31.713 1.00 95.00 470 VAL A CA 1
ATOM 3744 C C . VAL A 1 470 ? 27.235 -11.942 -30.567 1.00 95.00 470 VAL A C 1
ATOM 3746 O O . VAL A 1 470 ? 26.212 -12.350 -30.017 1.00 95.00 470 VAL A O 1
ATOM 3749 N N . GLN A 1 471 ? 27.859 -10.823 -30.201 1.00 93.81 471 GLN A N 1
ATOM 3750 C CA . GLN A 1 471 ? 27.375 -9.908 -29.170 1.00 93.81 471 GLN A CA 1
ATOM 3751 C C . GLN A 1 471 ? 26.695 -8.711 -29.839 1.00 93.81 471 GLN A C 1
ATOM 3753 O O . GLN A 1 471 ? 27.356 -7.838 -30.404 1.00 93.81 471 GLN A O 1
ATOM 3758 N N . VAL A 1 472 ? 25.369 -8.648 -29.742 1.00 90.06 472 VAL A N 1
ATOM 3759 C CA . VAL A 1 472 ? 24.582 -7.457 -30.083 1.00 90.06 472 VAL A CA 1
ATOM 3760 C C . VAL A 1 472 ? 24.605 -6.529 -28.871 1.00 90.06 472 VAL A C 1
ATOM 3762 O O . VAL A 1 472 ? 24.179 -6.922 -27.787 1.00 90.06 472 VAL A O 1
ATOM 3765 N N . ALA A 1 473 ? 25.149 -5.327 -29.024 1.00 85.50 473 ALA A N 1
ATOM 3766 C CA . ALA A 1 473 ? 25.366 -4.378 -27.938 1.00 85.50 473 ALA A CA 1
ATOM 3767 C C . ALA A 1 473 ? 24.682 -3.052 -28.288 1.00 85.50 473 ALA A C 1
ATOM 3769 O O . ALA A 1 473 ? 25.278 -2.166 -28.904 1.00 85.50 473 ALA A O 1
ATOM 3770 N N . THR A 1 474 ? 23.404 -2.912 -27.931 1.00 75.62 474 THR A N 1
ATOM 3771 C CA . THR A 1 474 ? 22.658 -1.690 -28.256 1.00 75.62 474 THR A CA 1
ATOM 3772 C C . THR A 1 474 ? 23.116 -0.565 -27.328 1.00 75.62 474 THR A C 1
ATOM 3774 O O . THR A 1 474 ? 22.884 -0.628 -26.116 1.00 75.62 474 THR A O 1
ATOM 3777 N N . SER A 1 475 ? 23.795 0.440 -27.888 1.00 62.94 475 SER A N 1
ATOM 3778 C CA . SER A 1 475 ? 24.345 1.570 -27.130 1.00 62.94 475 SER A CA 1
ATOM 3779 C C . SER A 1 475 ? 23.242 2.407 -26.470 1.00 62.94 475 SER A C 1
ATOM 3781 O O . SER A 1 475 ? 22.147 2.565 -27.015 1.00 62.94 475 SER A O 1
ATOM 3783 N N . THR A 1 476 ? 23.539 2.938 -25.285 1.00 59.16 476 THR A N 1
ATOM 3784 C CA . THR A 1 476 ? 22.738 3.953 -24.593 1.00 59.16 476 THR A CA 1
ATOM 3785 C C . THR A 1 476 ? 23.583 5.222 -24.485 1.00 59.16 476 THR A C 1
ATOM 3787 O O . THR A 1 476 ? 24.797 5.157 -24.300 1.00 59.16 476 THR A O 1
ATOM 3790 N N . THR A 1 477 ? 22.979 6.406 -24.605 1.00 52.09 477 THR A N 1
ATOM 3791 C CA . THR A 1 477 ? 23.731 7.678 -24.659 1.00 52.09 477 THR A CA 1
ATOM 3792 C C . THR A 1 477 ? 24.307 8.129 -23.310 1.00 52.09 477 THR A C 1
ATOM 3794 O O . THR A 1 477 ? 24.796 9.250 -23.201 1.00 52.09 477 THR A O 1
ATOM 3797 N N . GLU A 1 478 ? 24.216 7.291 -22.279 1.00 57.75 478 GLU A N 1
ATOM 3798 C CA . GLU A 1 478 ? 24.343 7.675 -20.869 1.00 57.75 478 GLU A CA 1
ATOM 3799 C C . GLU A 1 478 ? 25.674 7.223 -20.233 1.00 57.75 478 GLU A C 1
ATOM 3801 O O . GLU A 1 478 ? 26.056 7.756 -19.194 1.00 57.75 478 GLU A O 1
ATOM 3806 N N . GLN A 1 479 ? 26.416 6.279 -20.840 1.00 69.38 479 GLN A N 1
ATOM 3807 C CA . GLN A 1 479 ? 27.616 5.667 -20.230 1.00 69.38 479 GLN A CA 1
ATOM 3808 C C . GLN A 1 479 ? 28.810 5.506 -21.210 1.00 69.38 479 GLN A C 1
ATOM 3810 O O . GLN A 1 479 ? 29.212 4.381 -21.527 1.00 69.38 479 GLN A O 1
ATOM 3815 N N . PRO A 1 480 ? 29.435 6.605 -21.685 1.00 76.38 480 PRO A N 1
ATOM 3816 C CA . PRO A 1 480 ? 30.533 6.543 -22.661 1.00 76.38 480 PRO A CA 1
ATOM 3817 C C . PRO A 1 480 ? 31.793 5.827 -22.141 1.00 76.38 480 PRO A C 1
ATOM 3819 O O . PRO A 1 480 ? 32.494 5.182 -22.917 1.00 76.38 480 PRO A O 1
ATOM 3822 N N . GLU A 1 481 ? 32.069 5.894 -20.835 1.00 81.19 481 GLU A N 1
ATOM 3823 C CA . GLU A 1 481 ? 33.214 5.217 -20.204 1.00 81.19 481 GLU A CA 1
ATOM 3824 C C . GLU A 1 481 ? 33.077 3.687 -20.255 1.00 81.19 481 GLU A C 1
ATOM 3826 O O . GLU A 1 481 ? 34.051 2.979 -20.523 1.00 81.19 481 GLU A O 1
ATOM 3831 N N . LEU A 1 482 ? 31.857 3.165 -20.070 1.00 83.56 482 LEU A N 1
ATOM 3832 C CA . LEU A 1 482 ? 31.580 1.737 -20.220 1.00 83.56 482 LEU A CA 1
ATOM 3833 C C . LEU A 1 482 ? 31.692 1.302 -21.683 1.00 83.56 482 LEU A C 1
ATOM 3835 O O . LEU A 1 482 ? 32.288 0.260 -21.953 1.00 83.56 482 LEU A O 1
ATOM 3839 N N . GLU A 1 483 ? 31.159 2.088 -22.626 1.00 85.19 483 GLU A N 1
ATOM 3840 C CA . GLU A 1 483 ? 31.277 1.753 -24.048 1.00 85.19 483 GLU A CA 1
ATOM 3841 C C . GLU A 1 483 ? 32.750 1.695 -24.485 1.00 85.19 483 GLU A C 1
ATOM 3843 O O . GLU A 1 483 ? 33.123 0.769 -25.208 1.00 85.19 483 GLU A O 1
ATOM 3848 N N . ALA A 1 484 ? 33.599 2.613 -24.008 1.00 86.88 484 ALA A N 1
ATOM 3849 C CA . ALA A 1 484 ? 35.043 2.572 -24.246 1.00 86.88 484 ALA A CA 1
ATOM 3850 C C . ALA A 1 484 ? 35.674 1.279 -23.695 1.00 86.88 484 ALA A C 1
ATOM 3852 O O . ALA A 1 484 ? 36.202 0.487 -24.474 1.00 86.88 484 ALA A O 1
ATOM 3853 N N . MET A 1 485 ? 35.511 0.992 -22.396 1.00 88.06 485 MET A N 1
ATOM 3854 C CA . MET A 1 485 ? 36.069 -0.217 -21.765 1.00 88.06 485 MET A CA 1
ATOM 3855 C C . MET A 1 485 ? 35.624 -1.523 -22.443 1.00 88.06 485 MET A C 1
ATOM 3857 O O . MET A 1 485 ? 36.420 -2.449 -22.594 1.00 88.06 485 MET A O 1
ATOM 3861 N N . VAL A 1 486 ? 34.356 -1.621 -22.856 1.00 90.56 486 VAL A N 1
ATOM 3862 C CA . VAL A 1 486 ? 33.832 -2.797 -23.571 1.00 90.56 486 VAL A CA 1
ATOM 3863 C C . VAL A 1 486 ? 34.406 -2.881 -24.992 1.00 90.56 486 VAL A C 1
ATOM 3865 O O . VAL A 1 486 ? 34.743 -3.976 -25.445 1.00 90.56 486 VAL A O 1
ATOM 3868 N N . SER A 1 487 ? 34.578 -1.744 -25.676 1.00 89.81 487 SER A N 1
ATOM 3869 C CA . SER A 1 487 ? 35.196 -1.684 -27.010 1.00 89.81 487 SER A CA 1
ATOM 3870 C C . SER A 1 487 ? 36.659 -2.128 -26.981 1.00 89.81 487 SER A C 1
ATOM 3872 O O . SER A 1 487 ? 37.063 -2.921 -27.829 1.00 89.81 487 SER A O 1
ATOM 3874 N N . ASP A 1 488 ? 37.431 -1.686 -25.985 1.00 91.25 488 ASP A N 1
ATOM 3875 C CA . ASP A 1 488 ? 38.847 -2.038 -25.834 1.00 91.25 488 ASP A CA 1
ATOM 3876 C C . ASP A 1 488 ? 39.039 -3.547 -25.610 1.00 91.25 488 ASP A C 1
ATOM 3878 O O . ASP A 1 488 ? 39.935 -4.160 -26.193 1.00 91.25 488 ASP A O 1
ATOM 3882 N N . ILE A 1 489 ? 38.167 -4.178 -24.813 1.00 92.94 489 ILE A N 1
ATOM 3883 C CA . ILE A 1 489 ? 38.181 -5.635 -24.603 1.00 92.94 489 ILE A CA 1
ATOM 3884 C C . ILE A 1 489 ? 37.786 -6.367 -25.895 1.00 92.94 489 ILE A C 1
ATOM 3886 O O . ILE A 1 489 ? 38.455 -7.326 -26.280 1.00 92.94 489 ILE A O 1
ATOM 3890 N N . ALA A 1 490 ? 36.751 -5.906 -26.606 1.00 92.44 490 ALA A N 1
ATOM 3891 C CA . ALA A 1 490 ? 36.338 -6.505 -27.877 1.00 92.44 490 ALA A CA 1
ATOM 3892 C C . ALA A 1 490 ? 37.433 -6.404 -28.960 1.00 92.44 490 ALA A C 1
ATOM 3894 O O . ALA A 1 490 ? 37.671 -7.362 -29.702 1.00 92.44 490 ALA A O 1
ATOM 3895 N N . MET A 1 491 ? 38.140 -5.271 -29.019 1.00 90.62 491 MET A N 1
ATOM 3896 C CA . MET A 1 491 ? 39.311 -5.080 -29.878 1.00 90.62 491 MET A CA 1
ATOM 3897 C C . MET A 1 491 ? 40.466 -5.999 -29.468 1.00 90.62 491 MET A C 1
ATOM 3899 O O . MET A 1 491 ? 41.051 -6.642 -30.339 1.00 90.62 491 MET A O 1
ATOM 3903 N N . ARG A 1 492 ? 40.758 -6.130 -28.166 1.00 93.88 492 ARG A N 1
ATOM 3904 C CA . ARG A 1 492 ? 41.816 -7.017 -27.656 1.00 93.88 492 ARG A CA 1
ATOM 3905 C C . ARG A 1 492 ? 41.570 -8.477 -28.038 1.00 93.88 492 ARG A C 1
ATOM 3907 O O . ARG A 1 492 ? 42.452 -9.084 -28.643 1.00 93.88 492 ARG A O 1
ATOM 3914 N N . ILE A 1 493 ? 40.369 -9.005 -27.787 1.00 93.19 493 ILE A N 1
ATOM 3915 C CA . ILE A 1 493 ? 39.975 -10.380 -28.148 1.00 93.19 493 ILE A CA 1
ATOM 3916 C C . ILE A 1 493 ? 40.196 -10.634 -29.641 1.00 93.19 493 ILE A C 1
ATOM 3918 O O . ILE A 1 493 ? 40.880 -11.587 -30.015 1.00 93.19 493 ILE A O 1
ATOM 3922 N N . ASN A 1 494 ? 39.673 -9.754 -30.500 1.00 90.81 494 ASN A N 1
ATOM 3923 C CA . ASN A 1 494 ? 39.821 -9.920 -31.942 1.00 90.81 494 ASN A CA 1
ATOM 3924 C C . ASN A 1 494 ? 41.276 -9.750 -32.409 1.00 90.81 494 ASN A C 1
ATOM 3926 O O . ASN A 1 494 ? 41.692 -10.489 -33.297 1.00 90.81 494 ASN A O 1
ATOM 3930 N N . SER A 1 495 ? 42.069 -8.858 -31.808 1.00 90.19 495 SER A N 1
ATOM 3931 C CA . SER A 1 495 ? 43.489 -8.692 -32.158 1.00 90.19 495 SER A CA 1
ATOM 3932 C C . SER A 1 495 ? 44.363 -9.895 -31.779 1.00 90.19 495 SER A C 1
ATOM 3934 O O . SER A 1 495 ? 45.338 -10.175 -32.470 1.00 90.19 495 SER A O 1
ATOM 3936 N N . THR A 1 496 ? 43.997 -10.624 -30.718 1.00 91.69 496 THR A N 1
ATOM 3937 C CA . THR A 1 496 ? 44.739 -11.796 -30.222 1.00 91.69 496 THR A CA 1
ATOM 3938 C C . THR A 1 496 ? 44.331 -13.092 -30.927 1.00 91.69 496 THR A C 1
ATOM 3940 O O . THR A 1 496 ? 45.161 -13.986 -31.089 1.00 91.69 496 THR A O 1
ATOM 3943 N N . HIS A 1 497 ? 43.058 -13.221 -31.324 1.00 89.19 497 HIS A N 1
ATOM 3944 C CA . HIS A 1 497 ? 42.477 -14.505 -31.738 1.00 89.19 497 HIS A CA 1
ATOM 3945 C C . HIS A 1 497 ? 41.858 -14.535 -33.151 1.00 89.19 497 HIS A C 1
ATOM 3947 O O . HIS A 1 497 ? 41.454 -15.609 -33.589 1.00 89.19 497 HIS A O 1
ATOM 3953 N N . SER A 1 498 ? 41.777 -13.418 -33.888 1.00 88.75 498 SER A N 1
ATOM 3954 C CA . SER A 1 498 ? 41.307 -13.463 -35.288 1.00 88.75 498 SER A CA 1
ATOM 3955 C C . SER A 1 498 ? 42.387 -13.976 -36.239 1.00 88.75 498 SER A C 1
ATOM 3957 O O . SER A 1 498 ? 43.560 -13.622 -36.128 1.00 88.75 498 SER A O 1
ATOM 3959 N N . THR A 1 499 ? 41.968 -14.733 -37.248 1.00 86.06 499 THR A N 1
ATOM 3960 C CA . THR A 1 499 ? 42.785 -15.145 -38.395 1.00 86.06 499 THR A CA 1
ATOM 3961 C C . THR A 1 499 ? 42.159 -14.624 -39.693 1.00 86.06 499 THR A C 1
ATOM 3963 O O . THR A 1 499 ? 41.041 -14.111 -39.702 1.00 86.06 499 THR A O 1
ATOM 3966 N N . LEU A 1 500 ? 42.846 -14.775 -40.832 1.00 80.62 500 LEU A N 1
ATOM 3967 C CA . LEU A 1 500 ? 42.306 -14.365 -42.140 1.00 80.62 500 LEU A CA 1
ATOM 3968 C C . LEU A 1 500 ? 40.991 -15.089 -42.511 1.00 80.62 500 LEU A C 1
ATOM 3970 O O . LEU A 1 500 ? 40.225 -14.580 -43.325 1.00 80.62 500 LEU A O 1
ATOM 3974 N N . ALA A 1 501 ? 40.733 -16.262 -41.923 1.00 81.12 501 ALA A N 1
ATOM 3975 C CA . ALA A 1 501 ? 39.566 -17.102 -42.198 1.00 81.12 501 ALA A CA 1
ATOM 3976 C C . ALA A 1 501 ? 38.594 -17.223 -41.006 1.00 81.12 501 ALA A C 1
ATOM 3978 O O . ALA A 1 501 ? 37.600 -17.948 -41.102 1.00 81.12 501 ALA A O 1
ATOM 3979 N N . HIS A 1 502 ? 38.871 -16.561 -39.877 1.00 86.31 502 HIS A N 1
ATOM 3980 C CA . HIS A 1 502 ? 38.071 -16.694 -38.664 1.00 86.31 502 HIS A CA 1
ATOM 3981 C C . HIS A 1 502 ? 38.097 -15.431 -37.791 1.00 86.31 502 HIS A C 1
ATOM 3983 O O . HIS A 1 502 ? 39.160 -14.927 -37.442 1.00 86.31 502 HIS A O 1
ATOM 3989 N N . GLN A 1 503 ? 36.917 -14.957 -37.391 1.00 88.62 503 GLN A N 1
ATOM 3990 C CA . GLN A 1 503 ? 36.737 -13.874 -36.423 1.00 88.62 503 GLN A CA 1
ATOM 3991 C C . GLN A 1 503 ? 35.942 -14.425 -35.225 1.00 88.62 503 GLN A C 1
ATOM 3993 O O . GLN A 1 503 ? 34.750 -14.698 -35.388 1.00 88.62 503 GLN A O 1
ATOM 3998 N N . PRO A 1 504 ? 36.556 -14.592 -34.039 1.00 90.38 504 PRO A N 1
ATOM 3999 C CA . PRO A 1 504 ? 35.907 -15.248 -32.905 1.00 90.38 504 PRO A CA 1
ATOM 4000 C C . PRO A 1 504 ? 34.903 -14.350 -32.172 1.00 90.38 504 PRO A C 1
ATOM 4002 O O . PRO A 1 504 ? 34.052 -14.877 -31.458 1.00 90.38 504 PRO A O 1
ATOM 4005 N N . LEU A 1 505 ? 34.964 -13.020 -32.322 1.00 93.94 505 LEU A N 1
ATOM 4006 C CA . LEU A 1 505 ? 34.004 -12.082 -31.731 1.00 93.94 505 LEU A CA 1
ATOM 4007 C C . LEU A 1 505 ? 33.445 -11.111 -32.782 1.00 93.94 505 LEU A C 1
ATOM 4009 O O . LEU A 1 505 ? 34.157 -10.257 -33.315 1.00 93.94 505 LEU A O 1
ATOM 4013 N N . VAL A 1 506 ? 32.139 -11.186 -33.025 1.00 92.38 506 VAL A N 1
ATOM 4014 C CA . VAL A 1 506 ? 31.381 -10.218 -33.828 1.00 92.38 506 VAL A CA 1
ATOM 4015 C C . VAL A 1 506 ? 30.627 -9.303 -32.861 1.00 92.38 506 VAL A C 1
ATOM 4017 O O . VAL A 1 506 ? 29.694 -9.744 -32.190 1.00 92.38 506 VAL A O 1
ATOM 4020 N N . PHE A 1 507 ? 31.057 -8.043 -32.752 1.00 89.56 507 PHE A N 1
ATOM 4021 C CA . PHE A 1 507 ? 30.554 -7.086 -31.759 1.00 89.56 507 PHE A CA 1
ATOM 4022 C C . PHE A 1 507 ? 29.768 -5.956 -32.439 1.00 89.56 507 PHE A C 1
ATOM 4024 O O . PHE A 1 507 ? 30.342 -5.037 -33.021 1.00 89.56 507 PHE A O 1
ATOM 4031 N N . LEU A 1 508 ? 28.438 -6.032 -32.383 1.00 87.81 508 LEU A N 1
ATOM 4032 C CA . LEU A 1 508 ? 27.537 -5.171 -33.152 1.00 87.81 508 LEU A CA 1
ATOM 4033 C C . LEU A 1 508 ? 26.990 -4.032 -32.281 1.00 87.81 508 LEU A C 1
ATOM 4035 O O . LEU A 1 508 ? 26.083 -4.245 -31.482 1.00 87.81 508 LEU A O 1
ATOM 4039 N N . LYS A 1 509 ? 27.488 -2.803 -32.482 1.00 80.31 509 LYS A N 1
ATOM 4040 C CA . LYS A 1 509 ? 27.036 -1.571 -31.789 1.00 80.31 509 LYS A CA 1
ATOM 4041 C C . LYS A 1 509 ? 25.678 -1.010 -32.265 1.00 80.31 509 LYS A C 1
ATOM 4043 O O . LYS A 1 509 ? 25.372 0.163 -32.061 1.00 80.31 509 LYS A O 1
ATOM 4048 N N . GLN A 1 510 ? 24.880 -1.822 -32.946 1.00 74.38 510 GLN A N 1
ATOM 4049 C CA . GLN A 1 510 ? 23.607 -1.457 -33.573 1.00 74.38 510 GLN A CA 1
ATOM 4050 C C . GLN A 1 510 ? 22.532 -2.462 -33.146 1.00 74.38 510 GLN A C 1
ATOM 4052 O O . GLN A 1 510 ? 22.863 -3.616 -32.867 1.00 74.38 510 GLN A O 1
ATOM 4057 N N . ASP A 1 511 ? 21.260 -2.056 -33.110 1.00 68.69 511 ASP A N 1
ATOM 4058 C CA . ASP A 1 511 ? 20.179 -3.037 -32.959 1.00 68.69 511 ASP A CA 1
ATOM 4059 C C . ASP A 1 511 ? 19.960 -3.807 -34.272 1.00 68.69 511 ASP A C 1
ATOM 4061 O O . ASP A 1 511 ? 20.315 -3.337 -35.356 1.00 68.69 511 ASP A O 1
ATOM 4065 N N . LEU A 1 512 ? 19.394 -5.007 -34.166 1.00 78.25 512 LEU A N 1
ATOM 4066 C CA . LEU A 1 512 ? 19.059 -5.853 -35.309 1.00 78.25 512 LEU A CA 1
ATOM 4067 C C . LEU A 1 512 ? 17.603 -5.646 -35.727 1.00 78.25 512 LEU A C 1
ATOM 4069 O O . LEU A 1 512 ? 16.724 -5.460 -34.884 1.00 78.25 512 LEU A O 1
ATOM 4073 N N . ALA A 1 513 ? 17.318 -5.778 -37.025 1.00 82.00 513 ALA A N 1
ATOM 4074 C CA . ALA A 1 513 ? 15.937 -5.903 -37.472 1.00 82.00 513 ALA A CA 1
ATOM 4075 C C . ALA A 1 513 ? 15.315 -7.162 -36.843 1.00 82.00 513 ALA A C 1
ATOM 4077 O O . ALA A 1 513 ? 15.957 -8.212 -36.775 1.00 82.00 513 ALA A O 1
ATOM 4078 N N . PHE A 1 514 ? 14.057 -7.089 -36.403 1.00 81.38 514 PHE A N 1
ATOM 4079 C CA . PHE A 1 514 ? 13.426 -8.182 -35.656 1.00 81.38 514 PHE A CA 1
ATOM 4080 C C . PHE A 1 514 ? 13.526 -9.583 -36.312 1.00 81.38 514 PHE A C 1
ATOM 4082 O O . PHE A 1 514 ? 13.859 -10.526 -35.590 1.00 81.38 514 PHE A O 1
ATOM 4089 N N . PRO A 1 515 ? 13.362 -9.768 -37.645 1.00 85.81 515 PRO A N 1
ATOM 4090 C CA . PRO A 1 515 ? 13.586 -11.077 -38.268 1.00 85.81 515 PRO A CA 1
ATOM 4091 C C . PRO A 1 515 ? 15.056 -11.538 -38.268 1.00 85.81 515 PRO A C 1
ATOM 4093 O O . PRO A 1 515 ? 15.299 -12.738 -38.182 1.00 85.81 515 PRO A O 1
ATOM 4096 N N . GLN A 1 516 ? 16.040 -10.626 -38.292 1.00 87.75 516 GLN A N 1
ATOM 4097 C CA . GLN A 1 516 ? 17.460 -10.982 -38.132 1.00 87.75 516 GLN A CA 1
ATOM 4098 C C . GLN A 1 516 ? 17.741 -11.501 -36.719 1.00 87.75 516 GLN A C 1
ATOM 4100 O O . GLN A 1 516 ? 18.446 -12.493 -36.560 1.00 87.75 516 GLN A O 1
ATOM 4105 N N . TYR A 1 517 ? 17.179 -10.848 -35.696 1.00 88.62 517 TYR A N 1
ATOM 4106 C CA . TYR A 1 517 ? 17.303 -11.279 -34.301 1.00 88.62 517 TYR A CA 1
ATOM 4107 C C . TYR A 1 517 ? 16.658 -12.655 -34.073 1.00 88.62 517 TYR A C 1
ATOM 4109 O O . TYR A 1 517 ? 17.306 -13.556 -33.543 1.00 88.62 517 TYR A O 1
ATOM 4117 N N . LEU A 1 518 ? 15.422 -12.843 -34.547 1.00 88.69 518 LEU A N 1
ATOM 4118 C CA . LEU A 1 518 ? 14.680 -14.103 -34.445 1.00 88.69 518 LEU A CA 1
ATOM 4119 C C . LEU A 1 518 ? 15.379 -15.262 -35.179 1.00 88.69 518 LEU A C 1
ATOM 4121 O O . LEU A 1 518 ? 15.433 -16.385 -34.669 1.00 88.69 518 LEU A O 1
ATOM 4125 N N . ALA A 1 519 ? 15.975 -14.987 -36.341 1.00 89.56 519 ALA A N 1
ATOM 4126 C CA . ALA A 1 519 ? 16.829 -15.942 -37.034 1.00 89.56 519 ALA A CA 1
ATOM 4127 C C . ALA A 1 519 ? 18.098 -16.269 -36.230 1.00 89.56 519 ALA A C 1
ATOM 4129 O O . ALA A 1 519 ? 18.411 -17.442 -36.041 1.00 89.56 519 ALA A O 1
ATOM 4130 N N . LEU A 1 520 ? 18.795 -15.252 -35.707 1.00 90.25 520 LEU A N 1
ATOM 4131 C CA . LEU A 1 520 ? 20.045 -15.403 -34.958 1.00 90.25 520 LEU A CA 1
ATOM 4132 C C . LEU A 1 520 ? 19.876 -16.274 -33.699 1.00 90.25 520 LEU A C 1
ATOM 4134 O O . LEU A 1 520 ? 20.684 -17.177 -33.487 1.00 90.25 520 LEU A O 1
ATOM 4138 N N . ILE A 1 521 ? 18.815 -16.075 -32.905 1.00 91.38 521 ILE A N 1
ATOM 4139 C CA . ILE A 1 521 ? 18.542 -16.923 -31.724 1.00 91.38 521 ILE A CA 1
ATOM 4140 C C . ILE A 1 521 ? 18.069 -18.340 -32.092 1.00 91.38 521 ILE A C 1
ATOM 4142 O O . ILE A 1 521 ? 18.291 -19.272 -31.319 1.00 91.38 521 ILE A O 1
ATOM 4146 N N . SER A 1 522 ? 17.475 -18.526 -33.279 1.00 90.50 522 SER A N 1
ATOM 4147 C CA . SER A 1 522 ? 17.056 -19.845 -33.788 1.00 90.50 522 SER A CA 1
ATOM 4148 C C . SER A 1 522 ? 18.221 -20.700 -34.314 1.00 90.50 522 SER A C 1
ATOM 4150 O O . SER A 1 522 ? 18.070 -21.913 -34.414 1.00 90.50 522 SER A O 1
ATOM 4152 N N . VAL A 1 523 ? 19.370 -20.098 -34.658 1.00 90.69 523 VAL A N 1
ATOM 4153 C CA . VAL A 1 523 ? 20.562 -20.805 -35.192 1.00 90.69 523 VAL A CA 1
ATOM 4154 C C . VAL A 1 523 ? 21.767 -20.803 -34.240 1.00 90.69 523 VAL A C 1
ATOM 4156 O O . VAL A 1 523 ? 22.853 -21.265 -34.601 1.00 90.69 523 VAL A O 1
ATOM 4159 N N . ALA A 1 524 ? 21.589 -20.280 -33.029 1.00 92.75 524 ALA A N 1
ATOM 4160 C CA . ALA A 1 524 ? 22.586 -20.305 -31.967 1.00 92.75 524 ALA A CA 1
ATOM 4161 C C . ALA A 1 524 ? 22.773 -21.726 -31.400 1.00 92.75 524 ALA A C 1
ATOM 4163 O O . ALA A 1 524 ? 21.800 -22.450 -31.199 1.00 92.75 524 ALA A O 1
ATOM 4164 N N . ASP A 1 525 ? 24.017 -22.108 -31.103 1.00 93.06 525 ASP A N 1
ATOM 4165 C CA . ASP A 1 525 ? 24.346 -23.327 -30.347 1.00 93.06 525 ASP A CA 1
ATOM 4166 C C . ASP A 1 525 ? 24.278 -23.078 -28.831 1.00 93.06 525 ASP A C 1
ATOM 4168 O O . ASP A 1 525 ? 24.030 -24.007 -28.064 1.00 93.06 525 ASP A O 1
ATOM 4172 N N . ALA A 1 526 ? 24.481 -21.829 -28.397 1.00 95.44 526 ALA A N 1
ATOM 4173 C CA . ALA A 1 526 ? 24.275 -21.398 -27.020 1.00 95.44 526 ALA A CA 1
ATOM 4174 C C . ALA A 1 526 ? 23.832 -19.927 -26.925 1.00 95.44 526 ALA A C 1
ATOM 4176 O O . ALA A 1 526 ? 24.228 -19.096 -27.746 1.00 95.44 526 ALA A O 1
ATOM 4177 N N . LEU A 1 527 ? 23.069 -19.593 -25.882 1.00 96.81 527 LEU A N 1
ATOM 4178 C CA . LEU A 1 527 ? 22.845 -18.214 -25.435 1.00 96.81 527 LEU A CA 1
ATOM 4179 C C . LEU A 1 527 ? 23.630 -17.982 -24.142 1.00 96.81 527 LEU A C 1
ATOM 4181 O O . LEU A 1 527 ? 23.609 -18.837 -23.258 1.00 96.81 527 LEU A O 1
ATOM 4185 N N . MET A 1 528 ? 24.288 -16.828 -24.012 1.00 96.50 528 MET A N 1
ATOM 4186 C CA . MET A 1 528 ? 25.033 -16.466 -22.802 1.00 96.50 528 MET A CA 1
ATOM 4187 C C . MET A 1 528 ? 24.544 -15.141 -22.210 1.00 96.50 528 MET A C 1
ATOM 4189 O O . MET A 1 528 ? 24.768 -14.084 -22.797 1.00 96.50 528 MET A O 1
ATOM 4193 N N . ILE A 1 529 ? 23.918 -15.183 -21.033 1.00 95.75 529 ILE A N 1
ATOM 4194 C CA . ILE A 1 529 ? 23.397 -14.014 -20.304 1.00 95.75 529 ILE A CA 1
ATOM 4195 C C . ILE A 1 529 ? 24.159 -13.865 -18.983 1.00 95.75 529 ILE A C 1
ATOM 4197 O O . ILE A 1 529 ? 24.105 -14.749 -18.134 1.00 95.75 529 ILE A O 1
ATOM 4201 N N . THR A 1 530 ? 24.857 -12.742 -18.790 1.00 95.69 530 THR A N 1
ATOM 4202 C CA . THR A 1 530 ? 25.743 -12.497 -17.629 1.00 95.69 530 THR A CA 1
ATOM 4203 C C . THR A 1 530 ? 25.352 -11.240 -16.847 1.00 95.69 530 THR A C 1
ATOM 4205 O O . THR A 1 530 ? 26.211 -10.585 -16.254 1.00 95.69 530 THR A O 1
ATOM 4208 N N . SER A 1 531 ? 24.068 -10.872 -16.867 1.00 93.69 531 SER A N 1
ATOM 4209 C CA . SER A 1 531 ? 23.557 -9.699 -16.149 1.00 93.69 531 SER A CA 1
ATOM 4210 C C . SER A 1 531 ? 23.844 -9.810 -14.648 1.00 93.69 531 SER A C 1
ATOM 4212 O O . SER A 1 531 ? 23.625 -10.856 -14.040 1.00 93.69 531 SER A O 1
ATOM 4214 N N . LEU A 1 532 ? 24.345 -8.733 -14.043 1.00 93.12 532 LEU A N 1
ATOM 4215 C CA . LEU A 1 532 ? 24.847 -8.716 -12.662 1.00 93.12 532 LEU A CA 1
ATOM 4216 C C . LEU A 1 532 ? 23.714 -8.726 -11.629 1.00 93.12 532 LEU A C 1
ATOM 4218 O O . LEU A 1 532 ? 23.892 -9.213 -10.518 1.00 93.12 532 LEU A O 1
ATOM 4222 N N . ARG A 1 533 ? 22.550 -8.196 -12.017 1.00 91.56 533 ARG A N 1
ATOM 4223 C CA . ARG A 1 533 ? 21.262 -8.315 -11.331 1.00 91.56 533 ARG A CA 1
ATOM 4224 C C . ARG A 1 533 ? 20.169 -7.995 -12.345 1.00 91.56 533 ARG A C 1
ATOM 4226 O O . ARG A 1 533 ? 20.310 -7.016 -13.067 1.00 91.56 533 ARG A O 1
ATOM 4233 N N . GLU A 1 534 ? 19.094 -8.772 -12.438 1.00 89.69 534 GLU A N 1
ATOM 4234 C CA . GLU A 1 534 ? 18.017 -8.468 -13.396 1.00 89.69 534 GLU A CA 1
ATOM 4235 C C . GLU A 1 534 ? 16.675 -9.052 -12.949 1.00 89.69 534 GLU A C 1
ATOM 4237 O O . GLU A 1 534 ? 16.609 -10.226 -12.593 1.00 89.69 534 GLU A O 1
ATOM 4242 N N . GLY A 1 535 ? 15.603 -8.254 -13.016 1.00 90.56 535 GLY A N 1
ATOM 4243 C CA . GLY A 1 535 ? 14.267 -8.672 -12.574 1.00 90.56 535 GLY A CA 1
ATOM 4244 C C . GLY A 1 535 ? 13.746 -9.918 -13.297 1.00 90.56 535 GLY A C 1
ATOM 4245 O O . GLY A 1 535 ? 13.312 -10.863 -12.647 1.00 90.56 535 GLY A O 1
ATOM 4246 N N . MET A 1 536 ? 13.830 -9.947 -14.630 1.00 92.56 536 MET A N 1
ATOM 4247 C CA . MET A 1 536 ? 13.515 -11.109 -15.468 1.00 92.56 536 MET A CA 1
ATOM 4248 C C . MET A 1 536 ? 14.152 -10.930 -16.850 1.00 92.56 536 MET A C 1
ATOM 4250 O O . MET A 1 536 ? 13.941 -9.893 -17.476 1.00 92.56 536 MET A O 1
ATOM 4254 N N . ASN A 1 537 ? 14.892 -11.927 -17.349 1.00 92.31 537 ASN A N 1
ATOM 4255 C CA . ASN A 1 537 ? 15.547 -11.831 -18.656 1.00 92.31 537 ASN A CA 1
ATOM 4256 C C . ASN A 1 537 ? 14.731 -12.542 -19.740 1.00 92.31 537 ASN A C 1
ATOM 4258 O O . ASN A 1 537 ? 14.910 -13.738 -19.977 1.00 92.31 537 ASN A O 1
ATOM 4262 N N . LEU A 1 538 ? 13.843 -11.814 -20.416 1.00 91.94 538 LEU A N 1
ATOM 4263 C CA . LEU A 1 538 ? 12.959 -12.397 -21.433 1.00 91.94 538 LEU A CA 1
ATOM 4264 C C . LEU A 1 538 ? 13.716 -12.941 -22.657 1.00 91.94 538 LEU A C 1
ATOM 4266 O O . LEU A 1 538 ? 13.299 -13.957 -23.204 1.00 91.94 538 LEU A O 1
ATOM 4270 N N . THR A 1 539 ? 14.872 -12.372 -23.014 1.00 91.88 539 THR A N 1
ATOM 4271 C CA . THR A 1 539 ? 15.763 -12.879 -24.079 1.00 91.88 539 THR A CA 1
ATOM 4272 C C . THR A 1 539 ? 16.124 -14.367 -23.891 1.00 91.88 539 THR A C 1
ATOM 4274 O O . THR A 1 539 ? 16.148 -15.128 -24.860 1.00 91.88 539 THR A O 1
ATOM 4277 N N . SER A 1 540 ? 16.314 -14.834 -22.649 1.00 94.50 540 SER A N 1
ATOM 4278 C CA . SER A 1 540 ? 16.531 -16.263 -22.356 1.00 94.50 540 SER A CA 1
ATOM 4279 C C . SER A 1 540 ? 15.305 -17.157 -22.617 1.00 94.50 540 SER A C 1
ATOM 4281 O O . SER A 1 540 ? 15.462 -18.277 -23.105 1.00 94.50 540 SER A O 1
ATOM 4283 N N . HIS A 1 541 ? 14.086 -16.659 -22.379 1.00 94.38 541 HIS A N 1
ATOM 4284 C CA . HIS A 1 541 ? 12.835 -17.377 -22.670 1.00 94.38 541 HIS A CA 1
ATOM 4285 C C . HIS A 1 541 ? 12.568 -17.421 -24.183 1.00 94.38 541 HIS A C 1
ATOM 4287 O O . HIS A 1 541 ? 12.200 -18.469 -24.713 1.00 94.38 541 HIS A O 1
ATOM 4293 N N . GLU A 1 542 ? 12.811 -16.304 -24.883 1.00 92.81 542 GLU A N 1
ATOM 4294 C CA . GLU A 1 542 ? 12.728 -16.194 -26.349 1.00 92.81 542 GLU A CA 1
ATOM 4295 C C . GLU A 1 542 ? 13.660 -17.210 -27.035 1.00 92.81 542 GLU A C 1
ATOM 4297 O O . GLU A 1 542 ? 13.236 -17.933 -27.939 1.00 92.81 542 GLU A O 1
ATOM 4302 N N . PHE A 1 543 ? 14.907 -17.329 -26.562 1.00 94.12 543 PHE A N 1
ATOM 4303 C CA . PHE A 1 543 ? 15.872 -18.324 -27.041 1.00 94.12 543 PHE A CA 1
ATOM 4304 C C . PHE A 1 543 ? 15.410 -19.766 -26.799 1.00 94.12 543 PHE A C 1
ATOM 4306 O O . PHE A 1 543 ? 15.346 -20.535 -27.755 1.00 94.12 543 PHE A O 1
ATOM 4313 N N . VAL A 1 544 ? 15.056 -20.134 -25.559 1.00 94.44 544 VAL A N 1
ATOM 4314 C CA . VAL A 1 544 ? 14.616 -21.503 -25.221 1.00 94.44 544 VAL A CA 1
ATOM 4315 C C . VAL A 1 544 ? 13.440 -21.936 -26.100 1.00 94.44 544 VAL A C 1
ATOM 4317 O O . VAL A 1 544 ? 13.429 -23.056 -26.613 1.00 94.44 544 VAL A O 1
ATOM 4320 N N . TYR A 1 545 ? 12.483 -21.040 -26.344 1.00 92.81 545 TYR A N 1
ATOM 4321 C CA . TYR A 1 545 ? 11.349 -21.317 -27.223 1.00 92.81 545 TYR A CA 1
ATOM 4322 C C . TYR A 1 545 ? 11.758 -21.504 -28.698 1.00 92.81 545 TYR A C 1
ATOM 4324 O O . TYR A 1 545 ? 11.244 -22.384 -29.387 1.00 92.81 545 TYR A O 1
ATOM 4332 N N . CYS A 1 546 ? 12.748 -20.749 -29.180 1.00 91.38 546 CYS A N 1
ATOM 4333 C CA . CYS A 1 546 ? 13.260 -20.859 -30.550 1.00 91.38 546 CYS A CA 1
ATOM 4334 C C . CYS A 1 546 ? 14.190 -22.065 -30.805 1.00 91.38 546 CYS A C 1
ATOM 4336 O O . CYS A 1 546 ? 14.637 -22.243 -31.940 1.00 91.38 546 CYS A O 1
ATOM 4338 N N . GLN A 1 547 ? 14.478 -22.900 -29.800 1.00 91.00 547 GLN A N 1
ATOM 4339 C CA . GLN A 1 547 ? 15.436 -24.017 -29.889 1.00 91.00 547 GLN A CA 1
ATOM 4340 C C . GLN A 1 547 ? 14.810 -25.404 -30.146 1.00 91.00 547 GLN A C 1
ATOM 4342 O O . GLN A 1 547 ? 15.502 -26.420 -30.080 1.00 91.00 547 GLN A O 1
ATOM 4347 N N . ASP A 1 548 ? 13.532 -25.441 -30.536 1.00 87.38 548 ASP A N 1
ATOM 4348 C CA . ASP A 1 548 ? 12.745 -26.649 -30.859 1.00 87.38 548 ASP A CA 1
ATOM 4349 C C . ASP A 1 548 ? 13.288 -27.555 -31.987 1.00 87.38 548 ASP A C 1
ATOM 4351 O O . ASP A 1 548 ? 12.813 -28.677 -32.165 1.00 87.38 548 ASP A O 1
ATOM 4355 N N . GLY A 1 549 ? 14.268 -27.089 -32.766 1.00 81.75 549 GLY A N 1
ATOM 4356 C CA . GLY A 1 549 ? 14.856 -27.839 -33.874 1.00 81.75 549 GLY A CA 1
ATOM 4357 C C . GLY A 1 549 ? 13.994 -27.937 -35.141 1.00 81.75 549 GLY A C 1
ATOM 4358 O O . GLY A 1 549 ? 14.348 -28.720 -36.023 1.00 81.75 549 GLY A O 1
ATOM 4359 N N . LYS A 1 550 ? 12.909 -27.158 -35.300 1.00 80.31 550 LYS A N 1
ATOM 4360 C CA . LYS A 1 550 ? 12.079 -27.168 -36.532 1.00 80.31 550 LYS A CA 1
ATOM 4361 C C . LYS A 1 550 ? 12.901 -26.926 -37.814 1.00 80.31 550 LYS A C 1
ATOM 4363 O O . LYS A 1 550 ? 12.611 -27.516 -38.849 1.00 80.31 550 LYS A O 1
ATOM 4368 N N . TYR A 1 551 ? 13.963 -26.118 -37.739 1.00 74.62 551 TYR A N 1
ATOM 4369 C CA . TYR A 1 551 ? 14.780 -25.686 -38.886 1.00 74.62 551 TYR A CA 1
ATOM 4370 C C . TYR A 1 551 ? 16.012 -26.569 -39.190 1.00 74.62 551 TYR A C 1
ATOM 4372 O O . TYR A 1 551 ? 16.932 -26.126 -39.879 1.00 74.62 551 TYR A O 1
ATOM 4380 N N . GLN A 1 552 ? 16.020 -27.836 -38.748 1.00 58.53 552 GLN A N 1
ATOM 4381 C CA . GLN A 1 552 ? 17.099 -28.815 -39.008 1.00 58.53 552 GLN A CA 1
ATOM 4382 C C . GLN A 1 552 ? 17.492 -28.957 -40.497 1.00 58.53 552 GLN A C 1
ATOM 4384 O O . GLN A 1 552 ? 18.633 -29.302 -40.799 1.00 58.53 552 GLN A O 1
ATOM 4389 N N . GLY A 1 553 ? 16.592 -28.644 -41.439 1.00 59.91 553 GLY A N 1
ATOM 4390 C CA . GLY A 1 553 ? 16.886 -28.642 -42.880 1.00 59.91 553 GLY A CA 1
ATOM 4391 C C . GLY A 1 553 ? 17.948 -27.624 -43.331 1.00 59.91 553 GLY A C 1
ATOM 4392 O O . GLY A 1 553 ? 18.524 -27.795 -44.402 1.00 59.91 553 GLY A O 1
ATOM 4393 N N . TYR A 1 554 ? 18.243 -26.601 -42.519 1.00 63.62 554 TYR A N 1
ATOM 4394 C CA . TYR A 1 554 ? 19.253 -25.573 -42.812 1.00 63.62 554 TYR A CA 1
ATOM 4395 C C . TYR A 1 554 ? 20.559 -25.735 -42.015 1.00 63.62 554 TYR A C 1
ATOM 4397 O O . TYR A 1 554 ? 21.493 -24.961 -42.216 1.00 63.62 554 TYR A O 1
ATOM 4405 N N . GLY A 1 555 ? 20.663 -26.736 -41.134 1.00 63.06 555 GLY A N 1
ATOM 4406 C CA . GLY A 1 555 ? 21.883 -27.022 -40.379 1.00 63.06 555 GLY A CA 1
ATOM 4407 C C . GLY A 1 555 ? 21.654 -27.938 -39.176 1.00 63.06 555 GLY A C 1
ATOM 4408 O O . GLY A 1 555 ? 20.554 -28.017 -38.638 1.00 63.06 555 GLY A O 1
ATOM 4409 N N . ASN A 1 556 ? 22.715 -28.604 -38.710 1.00 65.12 556 ASN A N 1
ATOM 4410 C CA . ASN A 1 556 ? 22.654 -29.546 -37.583 1.00 65.12 556 ASN A CA 1
ATOM 4411 C C . ASN A 1 556 ? 22.629 -28.841 -36.205 1.00 65.12 556 ASN A C 1
ATOM 4413 O O . ASN A 1 556 ? 23.446 -29.133 -35.330 1.00 65.12 556 ASN A O 1
ATOM 4417 N N . LYS A 1 557 ? 21.743 -27.851 -36.039 1.00 73.12 557 LYS A N 1
ATOM 4418 C CA . LYS A 1 557 ? 21.608 -27.029 -34.829 1.00 73.12 557 LYS A CA 1
ATOM 4419 C C . LYS A 1 557 ? 20.180 -27.112 -34.292 1.00 73.12 557 LYS A C 1
ATOM 4421 O O . LYS A 1 557 ? 19.220 -26.838 -35.006 1.00 73.12 557 LYS A O 1
ATOM 4426 N N . LYS A 1 558 ? 20.069 -27.545 -33.040 1.00 81.56 558 LYS A N 1
ATOM 4427 C CA . LYS A 1 558 ? 18.839 -27.738 -32.258 1.00 81.56 558 LYS A CA 1
ATOM 4428 C C . LYS A 1 558 ? 19.224 -27.873 -30.789 1.00 81.56 558 LYS A C 1
ATOM 4430 O O . LYS A 1 558 ? 20.345 -28.318 -30.525 1.00 81.56 558 LYS A O 1
ATOM 4435 N N . TYR A 1 559 ? 18.312 -27.567 -29.869 1.00 90.69 559 TYR A N 1
ATOM 4436 C CA . TYR A 1 559 ? 18.521 -27.723 -28.424 1.00 90.69 559 TYR A CA 1
ATOM 4437 C C . TYR A 1 559 ? 19.817 -27.030 -27.956 1.00 90.69 559 TYR A C 1
ATOM 4439 O O . TYR A 1 559 ? 20.745 -27.653 -27.438 1.00 90.69 559 TYR A O 1
ATOM 4447 N N . GLY A 1 560 ? 19.929 -25.737 -28.256 1.00 91.75 560 GLY A N 1
ATOM 4448 C CA . GLY A 1 560 ? 21.052 -24.904 -27.846 1.00 91.75 560 GLY A CA 1
ATOM 4449 C C . GLY A 1 560 ? 21.102 -24.701 -26.329 1.00 91.75 560 GLY A C 1
ATOM 4450 O O . GLY A 1 560 ? 20.072 -24.593 -25.662 1.00 91.75 560 GLY A O 1
ATOM 4451 N N . SER A 1 561 ? 22.312 -24.636 -25.783 1.00 95.12 561 SER A N 1
ATOM 4452 C CA . SER A 1 561 ? 22.559 -24.552 -24.339 1.00 95.12 561 SER A CA 1
ATOM 4453 C C . SER A 1 561 ? 22.323 -23.133 -23.800 1.00 95.12 561 SER A C 1
ATOM 4455 O O . SER A 1 561 ? 22.823 -22.158 -24.360 1.00 95.12 561 SER A O 1
ATOM 4457 N N . LEU A 1 562 ? 21.599 -22.995 -22.686 1.00 96.75 562 LEU A N 1
ATOM 4458 C CA . LEU A 1 562 ? 21.397 -21.711 -22.004 1.00 96.75 562 LEU A CA 1
ATOM 4459 C C . LEU A 1 562 ? 22.413 -21.538 -20.866 1.00 96.75 562 LEU A C 1
ATOM 4461 O O . LEU A 1 562 ? 22.324 -22.250 -19.868 1.00 96.75 562 LEU A O 1
ATOM 4465 N N . ILE A 1 563 ? 23.329 -20.574 -20.998 1.00 97.31 563 ILE A N 1
ATOM 4466 C CA . ILE A 1 563 ? 24.209 -20.088 -19.923 1.00 97.31 563 ILE A CA 1
ATOM 4467 C C . ILE A 1 563 ? 23.588 -18.815 -19.342 1.00 97.31 563 ILE A C 1
ATOM 4469 O O . ILE A 1 563 ? 23.305 -17.866 -20.080 1.00 97.31 563 ILE A O 1
ATOM 4473 N N . LEU A 1 564 ? 23.366 -18.790 -18.029 1.00 96.81 564 LEU A N 1
ATOM 4474 C CA . LEU A 1 564 ? 22.537 -17.783 -17.371 1.00 96.81 564 LEU A CA 1
ATOM 4475 C C . LEU A 1 564 ? 23.125 -17.353 -16.025 1.00 96.81 564 LEU A C 1
ATOM 4477 O O . LEU A 1 564 ? 23.478 -18.184 -15.197 1.00 96.81 564 LEU A O 1
ATOM 4481 N N . SER A 1 565 ? 23.190 -16.046 -15.783 1.00 96.31 565 SER A N 1
ATOM 4482 C CA . SER A 1 565 ? 23.599 -15.504 -14.487 1.00 96.31 565 SER A CA 1
ATOM 4483 C C . SER A 1 565 ? 22.609 -15.880 -13.382 1.00 96.31 565 SER A C 1
ATOM 4485 O O . SER A 1 565 ? 21.402 -15.640 -13.506 1.00 96.31 565 SER A O 1
ATOM 4487 N N . GLU A 1 566 ? 23.144 -16.399 -12.274 1.00 94.31 566 GLU A N 1
ATOM 4488 C CA . GLU A 1 566 ? 22.402 -16.734 -11.049 1.00 94.31 566 GLU A CA 1
ATOM 4489 C C . GLU A 1 566 ? 21.654 -15.529 -10.442 1.00 94.31 566 GLU A C 1
ATOM 4491 O O . GLU A 1 566 ? 20.673 -15.698 -9.724 1.00 94.31 566 GLU A O 1
ATOM 4496 N N . PHE A 1 567 ? 22.054 -14.301 -10.794 1.00 93.38 567 PHE A N 1
ATOM 4497 C CA . PHE A 1 567 ? 21.448 -13.054 -10.317 1.00 93.38 567 PHE A CA 1
ATOM 4498 C C . PHE A 1 567 ? 20.276 -12.539 -11.179 1.00 93.38 567 PHE A C 1
ATOM 4500 O O . PHE A 1 567 ? 19.806 -11.415 -10.970 1.00 93.38 567 PHE A O 1
ATOM 4507 N N . THR A 1 568 ? 19.799 -13.333 -12.144 1.00 92.75 568 THR A N 1
ATOM 4508 C CA . THR A 1 568 ? 18.624 -13.019 -12.979 1.00 92.75 568 THR A CA 1
ATOM 4509 C C . THR A 1 568 ? 17.371 -13.738 -12.479 1.00 92.75 568 THR A C 1
ATOM 4511 O O . THR A 1 568 ? 17.430 -14.914 -12.132 1.00 92.75 568 THR A O 1
ATOM 4514 N N . GLY A 1 569 ? 16.198 -13.095 -12.517 1.00 91.81 569 GLY A N 1
ATOM 4515 C CA . GLY A 1 569 ? 14.947 -13.764 -12.127 1.00 91.81 569 GLY A CA 1
ATOM 4516 C C . GLY A 1 569 ? 14.602 -14.999 -12.970 1.00 91.81 569 GLY A C 1
ATOM 4517 O O . GLY A 1 569 ? 13.998 -15.945 -12.460 1.00 91.81 569 GLY A O 1
ATOM 4518 N N . SER A 1 570 ? 15.087 -15.066 -14.216 1.00 94.19 570 SER A N 1
ATOM 4519 C CA . SER A 1 570 ? 14.971 -16.258 -15.067 1.00 94.19 570 SER A CA 1
ATOM 4520 C C . SER A 1 570 ? 15.659 -17.489 -14.457 1.00 94.19 570 SER A C 1
ATOM 4522 O O . SER A 1 570 ? 15.209 -18.606 -14.700 1.00 94.19 570 SER A O 1
ATOM 4524 N N . ALA A 1 571 ? 16.691 -17.320 -13.619 1.00 94.19 571 ALA A N 1
ATOM 4525 C CA . ALA A 1 571 ? 17.335 -18.434 -12.923 1.00 94.19 571 ALA A CA 1
ATOM 4526 C C . ALA A 1 571 ? 16.366 -19.151 -11.964 1.00 94.19 571 ALA A C 1
ATOM 4528 O O . ALA A 1 571 ? 16.359 -20.377 -11.916 1.00 94.19 571 ALA A O 1
ATOM 4529 N N . SER A 1 572 ? 15.470 -18.423 -11.281 1.00 91.94 572 SER A N 1
ATOM 4530 C CA . SER A 1 572 ? 14.416 -19.049 -10.458 1.00 91.94 572 SER A CA 1
ATOM 4531 C C . SER A 1 572 ? 13.302 -19.725 -11.267 1.00 91.94 572 SER A C 1
ATOM 4533 O O . SER A 1 572 ? 12.627 -20.607 -10.745 1.00 91.94 572 SER A O 1
ATOM 4535 N N . VAL A 1 573 ? 13.132 -19.364 -12.545 1.00 92.25 573 VAL A N 1
ATOM 4536 C CA . VAL A 1 573 ? 12.169 -20.011 -13.454 1.00 92.25 573 VAL A CA 1
ATOM 4537 C C . VAL A 1 573 ? 12.737 -21.310 -14.035 1.00 92.25 573 VAL A C 1
ATOM 4539 O O . VAL A 1 573 ? 12.005 -22.285 -14.188 1.00 92.25 573 VAL A O 1
ATOM 4542 N N . PHE A 1 574 ? 14.035 -21.328 -14.352 1.00 92.94 574 PHE A N 1
ATOM 4543 C CA . PHE A 1 574 ? 14.708 -22.456 -15.005 1.00 92.94 574 PHE A CA 1
ATOM 4544 C C . PHE A 1 574 ? 15.429 -23.416 -14.052 1.00 92.94 574 PHE A C 1
ATOM 4546 O O . PHE A 1 574 ? 15.728 -24.544 -14.447 1.00 92.94 574 PHE A O 1
ATOM 4553 N N . GLY A 1 575 ? 15.713 -22.995 -12.818 1.00 83.56 575 GLY A N 1
ATOM 4554 C CA . GLY A 1 575 ? 16.400 -23.801 -11.812 1.00 83.56 575 GLY A CA 1
ATOM 4555 C C . GLY A 1 575 ? 17.696 -24.430 -12.335 1.00 83.56 575 GLY A C 1
ATOM 4556 O O . GLY A 1 575 ? 18.439 -23.832 -13.113 1.00 83.56 575 GLY A O 1
ATOM 4557 N N . ASN A 1 576 ? 17.932 -25.682 -11.944 1.00 83.88 576 ASN A N 1
ATOM 4558 C CA . ASN A 1 576 ? 19.166 -26.417 -12.240 1.00 83.88 576 ASN A CA 1
ATOM 4559 C C . ASN A 1 576 ? 19.273 -26.923 -13.697 1.00 83.88 576 ASN A C 1
ATOM 4561 O O . ASN A 1 576 ? 20.202 -27.664 -14.013 1.00 83.88 576 ASN A O 1
ATOM 4565 N N . HIS A 1 577 ? 18.330 -26.578 -14.582 1.00 89.75 577 HIS A N 1
ATOM 4566 C CA . HIS A 1 577 ? 18.368 -26.990 -15.991 1.00 89.75 577 HIS A CA 1
ATOM 4567 C C . HIS A 1 577 ? 19.210 -26.032 -16.853 1.00 89.75 577 HIS A C 1
ATOM 4569 O O . HIS A 1 577 ? 19.825 -26.455 -17.834 1.00 89.75 577 HIS A O 1
ATOM 4575 N N . ALA A 1 578 ? 19.283 -24.750 -16.481 1.00 92.31 578 ALA A N 1
ATOM 4576 C CA . ALA A 1 578 ? 20.196 -23.793 -17.102 1.00 92.31 578 ALA A CA 1
ATOM 4577 C C . ALA A 1 578 ? 21.628 -23.967 -16.561 1.00 92.31 578 ALA A C 1
ATOM 4579 O O . ALA A 1 578 ? 21.830 -24.387 -15.422 1.00 92.31 578 ALA A O 1
ATOM 4580 N N . LEU A 1 579 ? 22.634 -23.594 -17.357 1.00 95.56 579 LEU A N 1
ATOM 4581 C CA . LEU A 1 579 ? 24.012 -23.453 -16.882 1.00 95.56 579 LEU A CA 1
ATOM 4582 C C . LEU A 1 579 ? 24.127 -22.164 -16.066 1.00 95.56 579 LEU A C 1
ATOM 4584 O O . LEU A 1 579 ? 24.438 -21.099 -16.605 1.00 95.56 579 LEU A O 1
ATOM 4588 N N . LEU A 1 580 ? 23.813 -22.270 -14.773 1.00 96.56 580 LEU A N 1
ATOM 4589 C CA . LEU A 1 580 ? 23.901 -21.162 -13.829 1.00 96.56 580 LEU A CA 1
ATOM 4590 C C . LEU A 1 580 ? 25.364 -20.791 -13.562 1.00 96.56 580 LEU A C 1
ATOM 4592 O O . LEU A 1 580 ? 26.185 -21.648 -13.232 1.00 96.56 580 LEU A O 1
ATOM 4596 N N . VAL A 1 581 ? 25.679 -19.505 -13.713 1.00 96.56 581 VAL A N 1
ATOM 4597 C CA . VAL A 1 581 ? 27.024 -18.956 -13.505 1.00 96.56 581 VAL A CA 1
ATOM 4598 C C . VAL A 1 581 ? 26.997 -17.702 -12.643 1.00 96.56 581 VAL A C 1
ATOM 4600 O O . VAL A 1 581 ? 26.087 -16.878 -12.740 1.00 96.56 581 VAL A O 1
ATOM 4603 N N . ASN A 1 582 ? 28.054 -17.510 -11.863 1.00 96.81 582 ASN A N 1
ATOM 4604 C CA . ASN A 1 582 ? 28.369 -16.236 -11.251 1.00 96.81 582 ASN A CA 1
ATOM 4605 C C . ASN A 1 582 ? 29.173 -15.390 -12.261 1.00 96.81 582 ASN A C 1
ATOM 4607 O O . ASN A 1 582 ? 30.308 -15.751 -12.580 1.00 96.81 582 ASN A O 1
ATOM 4611 N N . PRO A 1 583 ? 28.654 -14.251 -12.765 1.00 95.56 583 PRO A N 1
ATOM 4612 C CA . PRO A 1 583 ? 29.354 -13.425 -13.752 1.00 95.56 583 PRO A CA 1
ATOM 4613 C C . PRO A 1 583 ? 30.664 -12.797 -13.242 1.00 95.56 583 PRO A C 1
ATOM 4615 O O . PRO A 1 583 ? 31.402 -12.214 -14.035 1.00 95.56 583 PRO A O 1
ATOM 4618 N N . TRP A 1 584 ? 30.980 -12.890 -11.947 1.00 95.12 584 TRP A N 1
ATOM 4619 C CA . TRP A 1 584 ? 32.264 -12.458 -11.393 1.00 95.12 584 TRP A CA 1
ATOM 4620 C C . TRP A 1 584 ? 33.338 -13.553 -11.420 1.00 95.12 584 TRP A C 1
ATOM 4622 O O . TRP A 1 584 ? 34.524 -13.219 -11.436 1.00 95.12 584 TRP A O 1
ATOM 4632 N N . ASP A 1 585 ? 32.961 -14.836 -11.490 1.00 96.94 585 ASP A N 1
ATOM 4633 C CA . ASP A 1 585 ? 33.906 -15.925 -11.744 1.00 96.94 585 ASP A CA 1
ATOM 4634 C C . ASP A 1 585 ? 34.029 -16.177 -13.254 1.00 96.94 585 ASP A C 1
ATOM 4636 O O . ASP A 1 585 ? 33.307 -16.968 -13.868 1.00 96.94 585 ASP A O 1
ATOM 4640 N N . TYR A 1 586 ? 35.006 -15.504 -13.863 1.00 96.88 586 TYR A N 1
ATOM 4641 C CA . TYR A 1 586 ? 35.316 -15.672 -15.283 1.00 96.88 586 TYR A CA 1
ATOM 4642 C C . TYR A 1 586 ? 35.757 -17.101 -15.632 1.00 96.88 586 TYR A C 1
ATOM 4644 O O . TYR A 1 586 ? 35.602 -17.510 -16.782 1.00 96.88 586 TYR A O 1
ATOM 4652 N N . ARG A 1 587 ? 36.298 -17.875 -14.676 1.00 96.81 587 ARG A N 1
ATOM 4653 C CA . ARG A 1 587 ? 36.721 -19.267 -14.894 1.00 96.81 587 ARG A CA 1
ATOM 4654 C C . ARG A 1 587 ? 35.515 -20.204 -14.883 1.00 96.81 587 ARG A C 1
ATOM 4656 O O . ARG A 1 587 ? 35.435 -21.052 -15.766 1.00 96.81 587 ARG A O 1
ATOM 4663 N N . GLN A 1 588 ? 34.562 -20.017 -13.969 1.00 97.00 588 GLN A N 1
ATOM 4664 C CA . GLN A 1 588 ? 33.270 -20.714 -14.015 1.00 97.00 588 GLN A CA 1
ATOM 4665 C C . GLN A 1 588 ? 32.521 -20.381 -15.314 1.00 97.00 588 GLN A C 1
ATOM 4667 O O . GLN A 1 588 ? 32.040 -21.283 -15.994 1.00 97.00 588 GLN A O 1
ATOM 4672 N N . CYS A 1 589 ? 32.478 -19.105 -15.709 1.00 96.94 589 CYS A N 1
ATOM 4673 C CA . CYS A 1 589 ? 31.853 -18.686 -16.964 1.00 96.94 589 CYS A CA 1
ATOM 4674 C C . CYS A 1 589 ? 32.545 -19.291 -18.202 1.00 96.94 589 CYS A C 1
ATOM 4676 O O . CYS A 1 589 ? 31.863 -19.729 -19.127 1.00 96.94 589 CYS A O 1
ATOM 4678 N N . ALA A 1 590 ? 33.882 -19.358 -18.223 1.00 97.31 590 ALA A N 1
ATOM 4679 C CA . ALA A 1 590 ? 34.637 -20.020 -19.288 1.00 97.31 590 ALA A CA 1
ATOM 4680 C C . ALA A 1 590 ? 34.369 -21.536 -19.344 1.00 97.31 590 ALA A C 1
ATOM 4682 O O . ALA A 1 590 ? 34.212 -22.098 -20.428 1.00 97.31 590 ALA A O 1
ATOM 4683 N N . GLU A 1 591 ? 34.265 -22.196 -18.191 1.00 96.88 591 GLU A N 1
ATOM 4684 C CA . GLU A 1 591 ? 33.953 -23.625 -18.117 1.00 96.88 591 GLU A CA 1
ATOM 4685 C C . GLU A 1 591 ? 32.509 -23.928 -18.538 1.00 96.88 591 GLU A C 1
ATOM 4687 O O . GLU A 1 591 ? 32.276 -24.880 -19.279 1.00 96.88 591 GLU A O 1
ATOM 4692 N N . ALA A 1 592 ? 31.550 -23.069 -18.183 1.00 96.69 592 ALA A N 1
ATOM 4693 C CA . ALA A 1 592 ? 30.172 -23.168 -18.659 1.00 96.69 592 ALA A CA 1
ATOM 4694 C C . ALA A 1 592 ? 30.067 -22.995 -20.185 1.00 96.69 592 ALA A C 1
ATOM 4696 O O . ALA A 1 592 ? 29.265 -23.682 -20.813 1.00 96.69 592 ALA A O 1
ATOM 4697 N N . ILE A 1 593 ? 30.897 -22.143 -20.809 1.00 96.88 593 ILE A N 1
ATOM 4698 C CA . ILE A 1 593 ? 31.003 -22.074 -22.279 1.00 96.88 593 ILE A CA 1
ATOM 4699 C C . ILE A 1 593 ? 31.522 -23.404 -22.844 1.00 96.88 593 ILE A C 1
ATOM 4701 O O . ILE A 1 593 ? 30.952 -23.920 -23.809 1.00 96.88 593 ILE A O 1
ATOM 4705 N N . ARG A 1 594 ? 32.571 -23.985 -22.244 1.00 96.44 594 ARG A N 1
ATOM 4706 C CA . ARG A 1 594 ? 33.111 -25.284 -22.671 1.00 96.44 594 ARG A CA 1
ATOM 4707 C C . ARG A 1 594 ? 32.049 -26.378 -22.577 1.00 96.44 594 ARG A C 1
ATOM 4709 O O . ARG A 1 594 ? 31.832 -27.091 -23.553 1.00 96.44 594 ARG A O 1
ATOM 4716 N N . GLU A 1 595 ? 31.359 -26.486 -21.445 1.00 95.38 595 GLU A N 1
ATOM 4717 C CA . GLU A 1 595 ? 30.300 -27.475 -21.246 1.00 95.38 595 GLU A CA 1
ATOM 4718 C C . GLU A 1 595 ? 29.154 -27.274 -22.248 1.00 95.38 595 GLU A C 1
ATOM 4720 O O . GLU A 1 595 ? 28.818 -28.202 -22.983 1.00 95.38 595 GLU A O 1
ATOM 4725 N N . ALA A 1 596 ? 28.630 -26.048 -22.368 1.00 94.75 596 ALA A N 1
ATOM 4726 C CA . ALA A 1 596 ? 27.535 -25.689 -23.272 1.00 94.75 596 ALA A CA 1
ATOM 4727 C C . ALA A 1 596 ? 27.753 -26.137 -24.727 1.00 94.75 596 ALA A C 1
ATOM 4729 O O . ALA A 1 596 ? 26.786 -26.513 -25.396 1.00 94.75 596 ALA A O 1
ATOM 4730 N N . LEU A 1 597 ? 29.001 -26.101 -25.209 1.00 92.62 597 LEU A N 1
ATOM 4731 C CA . LEU A 1 597 ? 29.394 -26.507 -26.563 1.00 92.62 597 LEU A CA 1
ATOM 4732 C C . LEU A 1 597 ? 29.783 -27.994 -26.686 1.00 92.62 597 LEU A C 1
ATOM 4734 O O . LEU A 1 597 ? 29.811 -28.522 -27.805 1.00 92.62 597 LEU A O 1
ATOM 4738 N N . SER A 1 598 ? 30.076 -28.661 -25.562 1.00 92.06 598 SER A N 1
ATOM 4739 C CA . SER A 1 598 ? 30.447 -30.082 -25.469 1.00 92.06 598 SER A CA 1
ATOM 4740 C C . SER A 1 598 ? 29.278 -31.041 -25.196 1.00 92.06 598 SER A C 1
ATOM 4742 O O . SER A 1 598 ? 29.424 -32.222 -25.505 1.00 92.06 598 SER A O 1
ATOM 4744 N N . ARG A 1 599 ? 28.151 -30.578 -24.627 1.00 90.88 599 ARG A N 1
ATOM 4745 C CA . ARG A 1 599 ? 27.013 -31.440 -24.234 1.00 90.88 599 ARG A CA 1
ATOM 4746 C C . ARG A 1 599 ? 26.464 -32.310 -25.376 1.00 90.88 599 ARG A C 1
ATOM 4748 O O . ARG A 1 599 ? 26.338 -31.871 -26.528 1.00 90.88 599 ARG A O 1
ATOM 4755 N N . GLY A 1 600 ? 26.073 -33.537 -25.027 1.00 89.25 600 GLY A N 1
ATOM 4756 C CA . GLY A 1 600 ? 25.520 -34.530 -25.953 1.00 89.25 600 GLY A CA 1
ATOM 4757 C C . GLY A 1 600 ? 24.196 -34.089 -26.587 1.00 89.25 600 GLY A C 1
ATOM 4758 O O . GLY A 1 600 ? 23.537 -33.169 -26.113 1.00 89.25 600 GLY A O 1
ATOM 4759 N N . GLU A 1 601 ? 23.776 -34.723 -27.686 1.00 87.69 601 GLU A N 1
ATOM 4760 C CA . GLU A 1 601 ? 22.490 -34.382 -28.319 1.00 87.69 601 GLU A CA 1
ATOM 4761 C C . GLU A 1 601 ? 21.284 -34.777 -27.454 1.00 87.69 601 GLU A C 1
ATOM 4763 O O . GLU A 1 601 ? 20.381 -33.965 -27.267 1.00 87.69 601 GLU A O 1
ATOM 4768 N N . GLU A 1 602 ? 21.317 -35.977 -26.871 1.00 90.25 602 GLU A N 1
ATOM 4769 C CA . GLU A 1 602 ? 20.280 -36.497 -25.967 1.00 90.25 602 GLU A CA 1
ATOM 4770 C C . GLU A 1 602 ? 20.173 -35.646 -24.690 1.00 90.25 602 GLU A C 1
ATOM 4772 O O . GLU A 1 602 ? 19.090 -35.203 -24.315 1.00 90.25 602 GLU A O 1
ATOM 4777 N N . GLU A 1 603 ? 21.318 -35.337 -24.076 1.00 91.56 603 GLU A N 1
ATOM 4778 C CA . GLU A 1 603 ? 21.447 -34.463 -22.904 1.00 91.56 603 GLU A CA 1
ATOM 4779 C C . GLU A 1 603 ? 20.881 -33.060 -23.172 1.00 91.56 603 GLU A C 1
ATOM 4781 O O . GLU A 1 603 ? 20.076 -32.544 -22.393 1.00 91.56 603 GLU A O 1
ATOM 4786 N N . ARG A 1 604 ? 21.250 -32.447 -24.306 1.00 91.19 604 ARG A N 1
ATOM 4787 C CA . ARG A 1 604 ? 20.719 -31.138 -24.707 1.00 91.19 604 ARG A CA 1
ATOM 4788 C C . ARG A 1 604 ? 19.215 -31.186 -24.962 1.00 91.19 604 ARG A C 1
ATOM 4790 O O . ARG A 1 604 ? 18.522 -30.258 -24.554 1.00 91.19 604 ARG A O 1
ATOM 4797 N N . GLN A 1 605 ? 18.694 -32.254 -25.570 1.00 92.81 605 GLN A N 1
ATOM 4798 C CA . GLN A 1 605 ? 17.253 -32.433 -25.761 1.00 92.81 605 GLN A CA 1
ATOM 4799 C C . GLN A 1 605 ? 16.508 -32.578 -24.425 1.00 92.81 605 GLN A C 1
ATOM 4801 O O . GLN A 1 605 ? 15.457 -31.959 -24.249 1.00 92.81 605 GLN A O 1
ATOM 4806 N N . GLN A 1 606 ? 17.048 -33.347 -23.475 1.00 92.88 606 GLN A N 1
ATOM 4807 C CA . GLN A 1 606 ? 16.469 -33.500 -22.138 1.00 92.88 606 GLN A CA 1
ATOM 4808 C C . GLN A 1 606 ? 16.423 -32.151 -21.405 1.00 92.88 606 GLN A C 1
ATOM 4810 O O . GLN A 1 606 ? 15.358 -31.725 -20.964 1.00 92.88 606 GLN A O 1
ATOM 4815 N N . VAL A 1 607 ? 17.552 -31.437 -21.349 1.00 93.81 607 VAL A N 1
ATOM 4816 C CA . VAL A 1 607 ? 17.647 -30.108 -20.725 1.00 93.81 607 VAL A CA 1
ATOM 4817 C C . VAL A 1 607 ? 16.699 -29.103 -21.386 1.00 93.81 607 VAL A C 1
ATOM 4819 O O . VAL A 1 607 ? 15.959 -28.408 -20.691 1.00 93.81 607 VAL A O 1
ATOM 4822 N N . TRP A 1 608 ? 16.670 -29.047 -22.721 1.00 95.06 608 TRP A N 1
ATOM 4823 C CA . TRP A 1 608 ? 15.759 -28.169 -23.456 1.00 95.06 608 TRP A CA 1
ATOM 4824 C C . TRP A 1 608 ? 14.286 -28.478 -23.156 1.00 95.06 608 TRP A C 1
ATOM 4826 O O . TRP A 1 608 ? 13.492 -27.550 -23.031 1.00 95.06 608 TRP A O 1
ATOM 4836 N N . THR A 1 609 ? 13.919 -29.752 -22.991 1.00 95.00 609 THR A N 1
ATOM 4837 C CA . THR A 1 609 ? 12.529 -30.161 -22.724 1.00 95.00 609 THR A CA 1
ATOM 4838 C C . THR A 1 609 ? 12.014 -29.610 -21.390 1.00 95.00 609 THR A C 1
ATOM 4840 O O . THR A 1 609 ? 10.885 -29.121 -21.329 1.00 95.00 609 THR A O 1
ATOM 4843 N N . GLU A 1 610 ? 12.837 -29.623 -20.338 1.00 94.94 610 GLU A N 1
ATOM 4844 C CA . GLU A 1 610 ? 12.487 -29.044 -19.030 1.00 94.94 610 GLU A CA 1
ATOM 4845 C C . GLU A 1 610 ? 12.422 -27.508 -19.090 1.00 94.94 610 GLU A C 1
ATOM 4847 O O . GLU A 1 610 ? 11.434 -26.899 -18.671 1.00 94.94 610 GLU A O 1
ATOM 4852 N N . LEU A 1 611 ? 13.427 -26.868 -19.706 1.00 94.88 611 LEU A N 1
ATOM 4853 C CA . LEU A 1 611 ? 13.450 -25.413 -19.913 1.00 94.88 611 LEU A CA 1
ATOM 4854 C C . LEU A 1 611 ? 12.220 -24.932 -20.706 1.00 94.88 611 LEU A C 1
ATOM 4856 O O . LEU A 1 611 ? 11.594 -23.934 -20.350 1.00 94.88 611 LEU A O 1
ATOM 4860 N N . HIS A 1 612 ? 11.839 -25.653 -21.761 1.00 94.25 612 HIS A N 1
ATOM 4861 C CA . HIS A 1 612 ? 10.694 -25.327 -22.608 1.00 94.25 612 HIS A CA 1
ATOM 4862 C C . HIS A 1 612 ? 9.358 -25.482 -21.862 1.00 94.25 612 HIS A C 1
ATOM 4864 O O . HIS A 1 612 ? 8.487 -24.618 -21.982 1.00 94.25 612 HIS A O 1
ATOM 4870 N N . GLN A 1 613 ? 9.203 -26.519 -21.029 1.00 93.56 613 GLN A N 1
ATOM 4871 C CA . GLN A 1 613 ? 8.043 -26.644 -20.137 1.00 93.56 613 GLN A CA 1
ATOM 4872 C C . GLN A 1 613 ? 7.953 -25.471 -19.147 1.00 93.56 613 GLN A C 1
ATOM 4874 O O . GLN A 1 613 ? 6.861 -24.936 -18.936 1.00 93.56 613 GLN A O 1
ATOM 4879 N N . ALA A 1 614 ? 9.084 -25.016 -18.596 1.00 93.12 614 ALA A N 1
ATOM 4880 C CA . ALA A 1 614 ? 9.125 -23.845 -17.721 1.00 93.12 614 ALA A CA 1
ATOM 4881 C C . ALA A 1 614 ? 8.714 -22.544 -18.444 1.00 93.12 614 ALA A C 1
ATOM 4883 O O . ALA A 1 614 ? 7.957 -21.757 -17.869 1.00 93.12 614 ALA A O 1
ATOM 4884 N N . VAL A 1 615 ? 9.116 -22.336 -19.708 1.00 93.19 615 VAL A N 1
ATOM 4885 C CA . VAL A 1 615 ? 8.642 -21.193 -20.522 1.00 93.19 615 VAL A CA 1
ATOM 4886 C C . VAL A 1 615 ? 7.129 -21.264 -20.758 1.00 93.19 615 VAL A C 1
ATOM 4888 O O . VAL A 1 615 ? 6.430 -20.275 -20.548 1.00 93.19 615 VAL A O 1
ATOM 4891 N N . LEU A 1 616 ? 6.595 -22.425 -21.161 1.00 91.62 616 LEU A N 1
ATOM 4892 C CA . LEU A 1 616 ? 5.159 -22.575 -21.440 1.00 91.62 616 LEU A CA 1
ATOM 4893 C C . LEU A 1 616 ? 4.291 -22.380 -20.187 1.00 91.62 616 LEU A C 1
ATOM 4895 O O . LEU A 1 616 ? 3.245 -21.728 -20.253 1.00 91.62 616 LEU A O 1
ATOM 4899 N N . LYS A 1 617 ? 4.733 -22.903 -19.035 1.00 90.88 617 LYS A N 1
ATOM 4900 C CA . LYS A 1 617 ? 4.051 -22.722 -17.745 1.00 90.88 617 LYS A CA 1
ATOM 4901 C C . LYS A 1 617 ? 3.936 -21.241 -17.375 1.00 90.88 617 LYS A C 1
ATOM 4903 O O . LYS A 1 617 ? 2.862 -20.803 -16.965 1.00 90.88 617 LYS A O 1
ATOM 4908 N N . ASN A 1 618 ? 5.002 -20.469 -17.577 1.00 88.12 618 ASN A N 1
ATOM 4909 C CA . ASN A 1 618 ? 5.086 -19.052 -17.215 1.00 88.12 618 ASN A CA 1
ATOM 4910 C C . ASN A 1 618 ? 4.818 -18.116 -18.413 1.00 88.12 618 ASN A C 1
ATOM 4912 O O . ASN A 1 618 ? 5.440 -17.066 -18.547 1.00 88.12 618 ASN A O 1
ATOM 4916 N N . SER A 1 619 ? 3.896 -18.495 -19.306 1.00 90.00 619 SER A N 1
ATOM 4917 C CA . SER A 1 619 ? 3.498 -17.657 -20.446 1.00 90.00 619 SER A CA 1
ATOM 4918 C C . SER A 1 619 ? 2.863 -16.322 -20.026 1.00 90.00 619 SER A C 1
ATOM 4920 O O . SER A 1 619 ? 2.282 -16.187 -18.945 1.00 90.00 619 SER A O 1
ATOM 4922 N N . THR A 1 620 ? 2.899 -15.333 -20.919 1.00 89.50 620 THR A N 1
ATOM 4923 C CA . THR A 1 620 ? 2.288 -14.014 -20.710 1.00 89.50 620 THR A CA 1
ATOM 4924 C C . THR A 1 620 ? 0.809 -14.055 -20.339 1.00 89.50 620 THR A C 1
ATOM 4926 O O . THR A 1 620 ? 0.387 -13.314 -19.453 1.00 89.50 620 THR A O 1
ATOM 4929 N N . ALA A 1 621 ? 0.013 -14.901 -20.997 1.00 87.12 621 ALA A N 1
ATOM 4930 C CA . ALA A 1 621 ? -1.411 -15.030 -20.694 1.00 87.12 621 ALA A CA 1
ATOM 4931 C C . ALA A 1 621 ? -1.622 -15.575 -19.270 1.00 87.12 621 ALA A C 1
ATOM 4933 O O . ALA A 1 621 ? -2.444 -15.053 -18.520 1.00 87.12 621 ALA A O 1
ATOM 4934 N N . ASN A 1 622 ? -0.806 -16.550 -18.846 1.00 89.62 622 ASN A N 1
ATOM 4935 C CA . ASN A 1 622 ? -0.836 -17.060 -17.475 1.00 89.62 622 ASN A CA 1
ATOM 4936 C C . ASN A 1 622 ? -0.437 -15.981 -16.453 1.00 89.62 622 ASN A C 1
ATOM 4938 O O . ASN A 1 622 ? -1.050 -15.920 -15.389 1.00 89.62 622 ASN A O 1
ATOM 4942 N N . TRP A 1 623 ? 0.524 -15.106 -16.774 1.00 94.06 623 TRP A N 1
ATOM 4943 C CA . TRP A 1 623 ? 0.896 -13.962 -15.928 1.00 94.06 623 TRP A CA 1
ATOM 4944 C C . TRP A 1 623 ? -0.269 -12.971 -15.756 1.00 94.06 623 TRP A C 1
ATOM 4946 O O . TRP A 1 623 ? -0.666 -12.698 -14.622 1.00 94.06 623 TRP A O 1
ATOM 4956 N N . VAL A 1 624 ? -0.876 -12.502 -16.859 1.00 93.38 624 VAL A N 1
ATOM 4957 C CA . VAL A 1 624 ? -2.028 -11.573 -16.819 1.00 93.38 624 VAL A CA 1
ATOM 4958 C C . VAL A 1 624 ? -3.187 -12.185 -16.036 1.00 93.38 624 VAL A C 1
ATOM 4960 O O . VAL A 1 624 ? -3.733 -11.541 -15.139 1.00 93.38 624 VAL A O 1
ATOM 4963 N N . LYS A 1 625 ? -3.534 -13.443 -16.336 1.00 91.44 625 LYS A N 1
ATOM 4964 C CA . LYS A 1 625 ? -4.603 -14.172 -15.653 1.00 91.44 625 LYS A CA 1
ATOM 4965 C C . LYS A 1 625 ? -4.342 -14.273 -14.146 1.00 91.44 625 LYS A C 1
ATOM 4967 O O . LYS A 1 625 ? -5.187 -13.859 -13.359 1.00 91.44 625 LYS A O 1
ATOM 4972 N N . SER A 1 626 ? -3.166 -14.762 -13.747 1.00 93.50 626 SER A N 1
ATOM 4973 C CA . SER A 1 626 ? -2.830 -15.000 -12.334 1.00 93.50 626 SER A CA 1
ATOM 4974 C C . SER A 1 626 ? -2.801 -13.708 -11.517 1.00 93.50 626 SER A C 1
ATOM 4976 O O . SER A 1 626 ? -3.298 -13.684 -10.391 1.00 93.50 626 SER A O 1
ATOM 4978 N N . PHE A 1 627 ? -2.270 -12.618 -12.083 1.00 94.81 627 PHE A N 1
ATOM 4979 C CA . PHE A 1 627 ? -2.280 -11.304 -11.438 1.00 94.81 627 PHE A CA 1
ATOM 4980 C C . PHE A 1 627 ? -3.709 -10.750 -11.311 1.00 94.81 627 PHE A C 1
ATOM 4982 O O . PHE A 1 627 ? -4.086 -10.266 -10.244 1.00 94.81 627 PHE A O 1
ATOM 4989 N N . SER A 1 628 ? -4.536 -10.890 -12.356 1.00 92.88 628 SER A N 1
ATOM 4990 C CA . SER A 1 628 ? -5.935 -10.441 -12.355 1.00 92.88 628 SER A CA 1
ATOM 4991 C C . SER A 1 628 ? -6.801 -11.199 -11.347 1.00 92.88 628 SER A C 1
ATOM 4993 O O . SER A 1 628 ? -7.488 -10.582 -10.534 1.00 92.88 628 SER A O 1
ATOM 4995 N N . GLU A 1 629 ? -6.758 -12.534 -11.369 1.00 93.31 629 GLU A N 1
ATOM 4996 C CA . GLU A 1 629 ? -7.524 -13.390 -10.455 1.00 93.31 629 GLU A CA 1
ATOM 4997 C C . GLU A 1 629 ? -7.080 -13.187 -9.001 1.00 93.31 629 GLU A C 1
ATOM 4999 O O . GLU A 1 629 ? -7.923 -13.118 -8.105 1.00 93.31 629 GLU A O 1
ATOM 5004 N N . THR A 1 630 ? -5.776 -13.000 -8.759 1.00 95.19 630 THR A N 1
ATOM 5005 C CA . THR A 1 630 ? -5.271 -12.716 -7.410 1.00 95.19 630 THR A CA 1
ATOM 5006 C C . THR A 1 630 ? -5.684 -11.325 -6.936 1.00 95.19 630 THR A C 1
ATOM 5008 O O . THR A 1 630 ? -6.141 -11.209 -5.804 1.00 95.19 630 THR A O 1
ATOM 5011 N N . LEU A 1 631 ? -5.603 -10.280 -7.773 1.00 95.38 631 LEU A N 1
ATOM 5012 C CA . LEU A 1 631 ? -6.059 -8.936 -7.399 1.00 95.38 631 LEU A CA 1
ATOM 5013 C C . LEU A 1 631 ? -7.564 -8.917 -7.103 1.00 95.38 631 LEU A C 1
ATOM 5015 O O . LEU A 1 631 ? -7.973 -8.312 -6.115 1.00 95.38 631 LEU A O 1
ATOM 5019 N N . ALA A 1 632 ? -8.379 -9.591 -7.919 1.00 92.25 632 ALA A N 1
ATOM 5020 C CA . ALA A 1 632 ? -9.818 -9.690 -7.694 1.00 92.25 632 ALA A CA 1
ATOM 5021 C C . ALA A 1 632 ? -10.132 -10.428 -6.383 1.00 92.25 632 ALA A C 1
ATOM 5023 O O . ALA A 1 632 ? -10.886 -9.910 -5.561 1.00 92.25 632 ALA A O 1
ATOM 5024 N N . ARG A 1 633 ? -9.504 -11.590 -6.141 1.00 93.00 633 ARG A N 1
ATOM 5025 C CA . ARG A 1 633 ? -9.635 -12.345 -4.883 1.00 93.00 633 ARG A CA 1
ATOM 5026 C C . ARG A 1 633 ? -9.252 -11.489 -3.675 1.00 93.00 633 ARG A C 1
ATOM 5028 O O . ARG A 1 633 ? -10.042 -11.354 -2.748 1.00 93.00 633 ARG A O 1
ATOM 5035 N N . VAL A 1 634 ? -8.066 -10.885 -3.708 1.00 91.44 634 VAL A N 1
ATOM 5036 C CA . VAL A 1 634 ? -7.522 -10.057 -2.624 1.00 91.44 634 VAL A CA 1
ATOM 5037 C C . VAL A 1 634 ? -8.402 -8.832 -2.362 1.00 91.44 634 VAL A C 1
ATOM 5039 O O . VAL A 1 634 ? -8.718 -8.537 -1.211 1.00 91.44 634 VAL A O 1
ATOM 5042 N N . TRP A 1 635 ? -8.870 -8.147 -3.408 1.00 90.19 635 TRP A N 1
ATOM 5043 C CA . TRP A 1 635 ? -9.794 -7.025 -3.249 1.00 90.19 635 TRP A CA 1
ATOM 5044 C C . TRP A 1 635 ? -11.155 -7.469 -2.702 1.00 90.19 635 TRP A C 1
ATOM 5046 O O . TRP A 1 635 ? -11.707 -6.769 -1.863 1.00 90.19 635 TRP A O 1
ATOM 5056 N N . HIS A 1 636 ? -11.692 -8.631 -3.085 1.00 84.94 636 HIS A N 1
ATOM 5057 C CA . HIS A 1 636 ? -12.910 -9.174 -2.469 1.00 84.94 636 HIS A CA 1
ATOM 5058 C C . HIS A 1 636 ? -12.697 -9.560 -0.994 1.00 84.94 636 HIS A C 1
ATOM 5060 O O . HIS A 1 636 ? -13.548 -9.275 -0.153 1.00 84.94 636 HIS A O 1
ATOM 5066 N N . GLU A 1 637 ? -11.556 -10.154 -0.648 1.00 80.50 637 GLU A N 1
ATOM 5067 C CA . GLU A 1 637 ? -11.203 -10.504 0.733 1.00 80.50 637 GLU A CA 1
ATOM 5068 C C . GLU A 1 637 ? -11.014 -9.274 1.629 1.00 80.50 637 GLU A C 1
ATOM 5070 O O . GLU A 1 637 ? -11.369 -9.338 2.802 1.00 80.50 637 GLU A O 1
ATOM 5075 N N . GLN A 1 638 ? -10.484 -8.167 1.100 1.00 77.44 638 GLN A N 1
ATOM 5076 C CA . GLN A 1 638 ? -10.320 -6.901 1.827 1.00 77.44 638 GLN A CA 1
ATOM 5077 C C . GLN A 1 638 ? -11.635 -6.107 1.874 1.00 77.44 638 GLN A C 1
ATOM 5079 O O . GLN A 1 638 ? -12.113 -5.762 2.952 1.00 77.44 638 GLN A O 1
ATOM 5084 N N . SER A 1 639 ? -12.298 -5.903 0.731 1.00 71.38 639 SER A N 1
ATOM 5085 C CA . SER A 1 639 ? -13.559 -5.149 0.659 1.00 71.38 639 SER A CA 1
ATOM 5086 C C . SER A 1 639 ? -14.721 -5.830 1.389 1.00 71.38 639 SER A C 1
ATOM 5088 O O . SER A 1 639 ? -15.587 -5.133 1.902 1.00 71.38 639 SER A O 1
ATOM 5090 N N . SER A 1 640 ? -14.738 -7.160 1.540 1.00 62.75 640 SER A N 1
ATOM 5091 C CA . SER A 1 640 ? -15.714 -7.836 2.417 1.00 62.75 640 SER A CA 1
ATOM 5092 C C . SER A 1 640 ? -15.517 -7.536 3.910 1.00 62.75 640 SER A C 1
ATOM 5094 O O . SER A 1 640 ? -16.467 -7.692 4.672 1.00 62.75 640 SER A O 1
ATOM 5096 N N . ARG A 1 641 ? -14.331 -7.064 4.321 1.00 60.28 641 ARG A N 1
ATOM 5097 C CA . ARG A 1 641 ? -14.036 -6.593 5.687 1.00 60.28 641 ARG A CA 1
ATOM 5098 C C . ARG A 1 641 ? -14.294 -5.090 5.826 1.00 60.28 641 ARG A C 1
ATOM 5100 O O . ARG A 1 641 ? -14.839 -4.660 6.830 1.00 60.28 641 ARG A O 1
ATOM 5107 N N . GLU A 1 642 ? -13.956 -4.299 4.805 1.00 52.69 642 GLU A N 1
ATOM 5108 C CA . GLU A 1 642 ? -14.102 -2.831 4.814 1.00 52.69 642 GLU A CA 1
ATOM 5109 C C . GLU A 1 642 ? -15.539 -2.342 4.528 1.00 52.69 642 GLU A C 1
ATOM 5111 O O . GLU A 1 642 ? -15.996 -1.377 5.137 1.00 52.69 642 GLU A O 1
ATOM 5116 N N . ILE A 1 643 ? -16.279 -2.991 3.616 1.00 42.09 643 ILE A N 1
ATOM 5117 C CA . ILE A 1 643 ? -17.658 -2.599 3.248 1.00 42.09 643 ILE A CA 1
ATOM 5118 C C . ILE A 1 643 ? -18.653 -2.949 4.362 1.00 42.09 643 ILE A C 1
ATOM 5120 O O . ILE A 1 643 ? -19.689 -2.291 4.496 1.00 42.09 643 ILE A O 1
ATOM 5124 N N . ILE A 1 644 ? -18.337 -3.942 5.199 1.00 43.34 644 ILE A N 1
ATOM 5125 C CA . ILE A 1 644 ? -19.034 -4.138 6.469 1.00 43.34 644 ILE A CA 1
ATOM 5126 C C . ILE A 1 644 ? -18.516 -3.068 7.436 1.00 43.34 644 ILE A C 1
ATOM 5128 O O . ILE A 1 644 ? -17.672 -3.326 8.287 1.00 43.34 644 ILE A O 1
ATOM 5132 N N . SER A 1 645 ? -19.061 -1.852 7.326 1.00 51.47 645 SER A N 1
ATOM 5133 C CA . SER A 1 645 ? -18.971 -0.861 8.398 1.00 51.47 645 SER A CA 1
ATOM 5134 C C . SER A 1 645 ? -19.612 -1.486 9.637 1.00 51.47 645 SER A C 1
ATOM 5136 O O . SER A 1 645 ? -20.843 -1.580 9.707 1.00 51.47 645 SER A O 1
ATOM 5138 N N . VAL A 1 646 ? -18.776 -2.005 10.537 1.00 61.34 646 VAL A N 1
ATOM 5139 C CA . VAL A 1 646 ? -19.174 -3.037 11.498 1.00 61.34 646 VAL A CA 1
ATOM 5140 C C . VAL A 1 646 ? -20.384 -2.555 12.302 1.00 61.34 646 VAL A C 1
ATOM 5142 O O . VAL A 1 646 ? -20.298 -1.524 12.978 1.00 61.34 646 VAL A O 1
ATOM 5145 N N . PRO A 1 647 ? -21.553 -3.212 12.162 1.00 67.00 647 PRO A N 1
ATOM 5146 C CA . PRO A 1 647 ? -22.812 -2.614 12.570 1.00 67.00 647 PRO A CA 1
ATOM 5147 C C . PRO A 1 647 ? -22.840 -2.402 14.081 1.00 67.00 647 PRO A C 1
ATOM 5149 O O . PRO A 1 647 ? -22.332 -3.215 14.855 1.00 67.00 647 PRO A O 1
ATOM 5152 N N . ARG A 1 648 ? -23.472 -1.308 14.519 1.00 75.12 648 ARG A N 1
ATOM 5153 C CA . ARG A 1 648 ? -23.720 -1.096 15.949 1.00 75.12 648 ARG A CA 1
ATOM 5154 C C . ARG A 1 648 ? -24.481 -2.292 16.508 1.00 75.12 648 ARG A C 1
ATOM 5156 O O . ARG A 1 648 ? -25.473 -2.705 15.910 1.00 75.12 648 ARG A O 1
ATOM 5163 N N . LEU A 1 649 ? -24.017 -2.805 17.647 1.00 81.94 649 LEU A N 1
ATOM 5164 C CA . LEU A 1 649 ? -24.589 -3.970 18.323 1.00 81.94 649 LEU A CA 1
ATOM 5165 C C . LEU A 1 649 ? -26.128 -3.861 18.414 1.00 81.94 649 LEU A C 1
ATOM 5167 O O . LEU A 1 649 ? -26.622 -2.943 19.077 1.00 81.94 649 LEU A O 1
ATOM 5171 N N . PRO A 1 650 ? -26.899 -4.749 17.751 1.00 80.12 650 PRO A N 1
ATOM 5172 C CA . PRO A 1 650 ? -28.356 -4.679 17.750 1.00 80.12 650 PRO A CA 1
ATOM 5173 C C . PRO A 1 650 ? -28.902 -5.207 19.082 1.00 80.12 650 PRO A C 1
ATOM 5175 O O . PRO A 1 650 ? -29.276 -6.375 19.190 1.00 80.12 650 PRO A O 1
ATOM 5178 N N . MET A 1 651 ? -28.916 -4.336 20.097 1.00 81.69 651 MET A N 1
ATOM 5179 C CA . MET A 1 651 ? -29.290 -4.659 21.481 1.00 81.69 651 MET A CA 1
ATOM 5180 C C . MET A 1 651 ? -30.601 -5.447 21.568 1.00 81.69 651 MET A C 1
ATOM 5182 O O . MET A 1 651 ? -30.617 -6.500 22.192 1.00 81.69 651 MET A O 1
ATOM 5186 N N . ASP A 1 652 ? -31.650 -5.007 20.870 1.00 77.50 652 ASP A N 1
ATOM 5187 C CA . ASP A 1 652 ? -32.972 -5.647 20.867 1.00 77.50 652 ASP A CA 1
ATOM 5188 C C . ASP A 1 652 ? -32.907 -7.132 20.443 1.00 77.50 652 ASP A C 1
ATOM 5190 O O . ASP A 1 652 ? -33.529 -7.998 21.057 1.00 77.50 652 ASP A O 1
ATOM 5194 N N . GLN A 1 653 ? -32.109 -7.445 19.412 1.00 83.50 653 GLN A N 1
ATOM 5195 C CA . GLN A 1 653 ? -31.925 -8.817 18.918 1.00 83.50 653 GLN A CA 1
ATOM 5196 C C . GLN A 1 653 ? -31.019 -9.635 19.842 1.00 83.50 653 GLN A C 1
ATOM 5198 O O . GLN A 1 653 ? -31.238 -10.833 20.023 1.00 83.50 653 GLN A O 1
ATOM 5203 N N . LEU A 1 654 ? -29.997 -9.000 20.424 1.00 88.81 654 LEU A N 1
ATOM 5204 C CA . LEU A 1 654 ? -29.102 -9.640 21.384 1.00 88.81 654 LEU A CA 1
ATOM 5205 C C . LEU A 1 654 ? -29.859 -10.024 22.662 1.00 88.81 654 LEU A C 1
ATOM 5207 O O . LEU A 1 654 ? -29.672 -11.128 23.167 1.00 88.81 654 LEU A O 1
ATOM 5211 N N . GLU A 1 655 ? -30.747 -9.153 23.143 1.00 87.50 655 GLU A N 1
ATOM 5212 C CA . GLU A 1 655 ? -31.604 -9.405 24.299 1.00 87.50 655 GLU A CA 1
ATOM 5213 C C . GLU A 1 655 ? -32.634 -10.505 24.005 1.00 87.50 655 GLU A C 1
ATOM 5215 O O . GLU A 1 655 ? -32.738 -11.456 24.778 1.00 87.50 655 GLU A O 1
ATOM 5220 N N . GLU A 1 656 ? -33.330 -10.454 22.861 1.00 88.88 656 GLU A N 1
ATOM 5221 C CA . GLU A 1 656 ? -34.262 -11.512 22.439 1.00 88.88 656 GLU A CA 1
ATOM 5222 C C . GLU A 1 656 ? -33.572 -12.892 22.383 1.00 88.88 656 GLU A C 1
ATOM 5224 O O . GLU A 1 656 ? -34.128 -13.901 22.831 1.00 88.88 656 GLU A O 1
ATOM 5229 N N . ARG A 1 657 ? -32.334 -12.940 21.871 1.00 90.19 657 ARG A N 1
ATOM 5230 C CA . ARG A 1 657 ? -31.510 -14.157 21.814 1.00 90.19 657 ARG A CA 1
ATOM 5231 C C . ARG A 1 657 ? -31.023 -14.604 23.194 1.00 90.19 657 ARG A C 1
ATOM 5233 O O . ARG A 1 657 ? -31.124 -15.789 23.504 1.00 90.19 657 ARG A O 1
ATOM 5240 N N . TYR A 1 658 ? -30.562 -13.681 24.038 1.00 90.81 658 TYR A N 1
ATOM 5241 C CA . TYR A 1 658 ? -30.133 -13.962 25.411 1.00 90.81 658 TYR A CA 1
ATOM 5242 C C . TYR A 1 658 ? -31.278 -14.523 26.265 1.00 90.81 658 TYR A C 1
ATOM 5244 O O . TYR A 1 658 ? -31.110 -15.542 26.939 1.00 90.81 658 TYR A O 1
ATOM 5252 N N . GLN A 1 659 ? -32.462 -13.902 26.213 1.00 90.06 659 GLN A N 1
ATOM 5253 C CA . GLN A 1 659 ? -33.630 -14.335 26.982 1.00 90.06 659 GLN A CA 1
ATOM 5254 C C . GLN A 1 659 ? -34.110 -15.740 26.575 1.00 90.06 659 GLN A C 1
ATOM 5256 O O . GLN A 1 659 ? -34.516 -16.507 27.448 1.00 90.06 659 GLN A O 1
ATOM 5261 N N . ARG A 1 660 ? -34.035 -16.099 25.282 1.00 90.25 660 ARG A N 1
ATOM 5262 C CA . ARG A 1 660 ? -34.431 -17.429 24.776 1.00 90.25 660 ARG A CA 1
ATOM 5263 C C . ARG A 1 660 ? -33.416 -18.543 25.027 1.00 90.25 660 ARG A C 1
ATOM 5265 O O . ARG A 1 660 ? -33.827 -19.696 25.120 1.00 90.25 660 ARG A O 1
ATOM 5272 N N . ALA A 1 661 ? -32.122 -18.237 25.089 1.00 90.19 661 ALA A N 1
ATOM 5273 C CA . ALA A 1 661 ? -31.089 -19.261 25.219 1.00 90.19 661 ALA A CA 1
ATOM 5274 C C . ALA A 1 661 ? -31.152 -19.962 26.598 1.00 90.19 661 ALA A C 1
ATOM 5276 O O . ALA A 1 661 ? -31.061 -19.272 27.620 1.00 90.19 661 ALA A O 1
ATOM 5277 N N . PRO A 1 662 ? -31.265 -21.307 26.661 1.00 86.00 662 PRO A N 1
ATOM 5278 C CA . PRO A 1 662 ? -31.326 -22.038 27.929 1.00 86.00 662 PRO A CA 1
ATOM 5279 C C . PRO A 1 662 ? -29.990 -22.006 28.683 1.00 86.00 662 PRO A C 1
ATOM 5281 O O . PRO A 1 662 ? -29.981 -22.005 29.912 1.00 86.00 662 PRO A O 1
ATOM 5284 N N . ARG A 1 663 ? -28.868 -21.921 27.955 1.00 90.62 663 ARG A N 1
ATOM 5285 C CA . ARG A 1 663 ? -27.514 -21.764 28.496 1.00 90.62 663 ARG A CA 1
ATOM 5286 C C . ARG A 1 663 ? -26.666 -20.913 27.545 1.00 90.62 663 ARG A C 1
ATOM 5288 O O . ARG A 1 663 ? -26.813 -21.018 26.324 1.00 90.62 663 ARG A O 1
ATOM 5295 N N . ARG A 1 664 ? -25.801 -20.056 28.091 1.00 93.12 664 ARG A N 1
ATOM 5296 C CA . ARG A 1 664 ? -25.020 -19.048 27.349 1.00 93.12 664 ARG A CA 1
ATOM 5297 C C . ARG A 1 664 ? -23.546 -19.083 27.748 1.00 93.12 664 ARG A C 1
ATOM 5299 O O . ARG A 1 664 ? -23.230 -19.366 28.900 1.00 93.12 664 ARG A O 1
ATOM 5306 N N . LEU A 1 665 ? -22.664 -18.742 26.814 1.00 94.62 665 LEU A N 1
ATOM 5307 C CA . LEU A 1 665 ? -21.231 -18.559 27.032 1.00 94.62 665 LEU A CA 1
ATOM 5308 C C . LEU A 1 665 ? -20.836 -17.105 26.733 1.00 94.62 665 LEU A C 1
ATOM 5310 O O . LEU A 1 665 ? -21.222 -16.546 25.708 1.00 94.62 665 LEU A O 1
ATOM 5314 N N . PHE A 1 666 ? -20.050 -16.510 27.620 1.00 94.81 666 PHE A N 1
ATOM 5315 C CA . PHE A 1 666 ? -19.474 -15.178 27.486 1.00 94.81 666 PHE A CA 1
ATOM 5316 C C . PHE A 1 666 ? -17.951 -15.284 27.531 1.00 94.81 666 PHE A C 1
ATOM 5318 O O . PHE A 1 666 ? -17.412 -15.947 28.417 1.00 94.81 666 PHE A O 1
ATOM 5325 N N . ILE A 1 667 ? -17.268 -14.625 26.597 1.00 95.06 667 ILE A N 1
ATOM 5326 C CA . ILE A 1 667 ? -15.807 -14.489 26.581 1.00 95.06 667 ILE A CA 1
ATOM 5327 C C . ILE A 1 667 ? -15.492 -13.005 26.386 1.00 95.06 667 ILE A C 1
ATOM 5329 O O . ILE A 1 667 ? -15.853 -12.424 25.365 1.00 95.06 667 ILE A O 1
ATOM 5333 N N . VAL A 1 668 ? -14.878 -12.368 27.377 1.00 91.94 668 VAL A N 1
ATOM 5334 C CA . VAL A 1 668 ? -14.716 -10.905 27.420 1.00 91.94 668 VAL A CA 1
ATOM 5335 C C . VAL A 1 668 ? -13.262 -10.567 27.726 1.00 91.94 668 VAL A C 1
ATOM 5337 O O . VAL A 1 668 ? -12.714 -11.102 28.688 1.00 91.94 668 VAL A O 1
ATOM 5340 N N . ASP A 1 669 ? -12.624 -9.703 26.935 1.00 89.62 669 ASP A N 1
ATOM 5341 C CA . ASP A 1 669 ? -11.272 -9.239 27.268 1.00 89.62 669 ASP A CA 1
ATOM 5342 C C . ASP A 1 669 ? -11.263 -8.248 28.446 1.00 89.62 669 ASP A C 1
ATOM 5344 O O . ASP A 1 669 ? -12.244 -7.552 28.728 1.00 89.62 669 ASP A O 1
ATOM 5348 N N . TYR A 1 670 ? -10.145 -8.191 29.162 1.00 84.62 670 TYR A N 1
ATOM 5349 C CA . TYR A 1 670 ? -9.934 -7.283 30.277 1.00 84.62 670 TYR A CA 1
ATOM 5350 C C . TYR A 1 670 ? -9.224 -5.973 29.891 1.00 84.62 670 TYR A C 1
ATOM 5352 O O . TYR A 1 670 ? -9.645 -4.900 30.337 1.00 84.62 670 TYR A O 1
ATOM 5360 N N . GLU A 1 671 ? -8.168 -6.045 29.078 1.00 77.88 671 GLU A N 1
ATOM 5361 C CA . GLU A 1 671 ? -7.262 -4.944 28.742 1.00 77.88 671 GLU A CA 1
ATOM 5362 C C . GLU A 1 671 ? -7.850 -4.048 27.642 1.00 77.88 671 GLU A C 1
ATOM 5364 O O . GLU A 1 671 ? -7.735 -4.346 26.465 1.00 77.88 671 GLU A O 1
ATOM 5369 N N . GLY A 1 672 ? -8.421 -2.904 28.021 1.00 69.50 672 GLY A N 1
ATOM 5370 C CA . GLY A 1 672 ? -9.088 -1.962 27.112 1.00 69.50 672 GLY A CA 1
ATOM 5371 C C . GLY A 1 672 ? -10.604 -2.174 27.032 1.00 69.50 672 GLY A C 1
ATOM 5372 O O . GLY A 1 672 ? -11.358 -1.197 26.967 1.00 69.50 672 GLY A O 1
ATOM 5373 N N . THR A 1 673 ? -11.064 -3.421 27.175 1.00 76.62 673 THR A N 1
ATOM 5374 C CA . THR A 1 673 ? -12.487 -3.789 27.123 1.00 76.62 673 THR A CA 1
ATOM 5375 C C . THR A 1 673 ? -13.224 -3.592 28.451 1.00 76.62 673 THR A C 1
ATOM 5377 O O . THR A 1 673 ? -14.230 -2.874 28.490 1.00 76.62 673 THR A O 1
ATOM 5380 N N . LEU A 1 674 ? -12.737 -4.180 29.552 1.00 76.25 674 LEU A N 1
ATOM 5381 C CA . LEU A 1 674 ? -13.333 -4.015 30.892 1.00 76.25 674 LEU A CA 1
ATOM 5382 C C . LEU A 1 674 ? -12.631 -2.945 31.741 1.00 76.25 674 LEU A C 1
ATOM 5384 O O . LEU A 1 674 ? -13.271 -2.340 32.604 1.00 76.25 674 LEU A O 1
ATOM 5388 N N . ALA A 1 675 ? -11.342 -2.695 31.501 1.00 67.94 675 ALA A N 1
ATOM 5389 C CA . ALA A 1 675 ? -10.547 -1.666 32.168 1.00 67.94 675 ALA A CA 1
ATOM 5390 C C . ALA A 1 675 ? -9.771 -0.828 31.141 1.00 67.94 675 ALA A C 1
ATOM 5392 O O . ALA A 1 675 ? -9.279 -1.356 30.153 1.00 67.94 675 ALA A O 1
ATOM 5393 N N . SER A 1 676 ? -9.618 0.480 31.367 1.00 54.66 676 SER A N 1
ATOM 5394 C CA . SER A 1 676 ? -8.824 1.332 30.468 1.00 54.66 676 SER A CA 1
ATOM 5395 C C . SER A 1 676 ? -7.336 0.972 30.528 1.00 54.66 676 SER A C 1
ATOM 5397 O O . SER A 1 676 ? -6.808 0.793 31.627 1.00 54.66 676 SER A O 1
ATOM 5399 N N . TRP A 1 677 ? -6.653 0.959 29.379 1.00 45.91 677 TRP A N 1
ATOM 5400 C CA . TRP A 1 677 ? -5.221 0.649 29.278 1.00 45.91 677 TRP A CA 1
ATOM 5401 C C . TRP A 1 677 ? -4.352 1.441 30.271 1.00 45.91 677 TRP A C 1
ATOM 5403 O O . TRP A 1 677 ? -4.537 2.643 30.471 1.00 45.91 677 TRP A O 1
ATOM 5413 N N . GLY A 1 678 ? -3.377 0.759 30.873 1.00 40.84 678 GLY A N 1
ATOM 5414 C CA . GLY A 1 678 ? -2.465 1.317 31.868 1.00 40.84 678 GLY A CA 1
ATOM 5415 C C . GLY A 1 678 ? -1.171 0.510 31.944 1.00 40.84 678 GLY A C 1
ATOM 5416 O O . GLY A 1 678 ? -1.158 -0.696 31.704 1.00 40.84 678 GLY A O 1
ATOM 5417 N N . SER A 1 679 ? -0.065 1.179 32.269 1.00 35.84 679 SER A N 1
ATOM 5418 C CA . SER A 1 679 ? 1.250 0.540 32.382 1.00 35.84 679 SER A CA 1
ATOM 5419 C C . SER A 1 679 ? 1.260 -0.535 33.483 1.00 35.84 679 SER A C 1
ATOM 5421 O O . SER A 1 679 ? 0.683 -0.307 34.547 1.00 35.84 679 SER A O 1
ATOM 5423 N N . PRO A 1 680 ? 2.030 -1.633 33.345 1.00 37.81 680 PRO A N 1
ATOM 5424 C CA . PRO A 1 680 ? 2.303 -2.551 34.457 1.00 37.81 680 PRO A CA 1
ATOM 5425 C C . PRO A 1 680 ? 2.876 -1.866 35.714 1.00 37.81 680 PRO A C 1
ATOM 5427 O O . PRO A 1 680 ? 2.815 -2.424 36.806 1.00 37.81 680 PRO A O 1
ATOM 5430 N N . LYS A 1 681 ? 3.425 -0.646 35.578 1.00 36.88 681 LYS A N 1
ATOM 5431 C CA . LYS A 1 681 ? 3.952 0.175 36.682 1.00 36.88 681 LYS A CA 1
ATOM 5432 C C . LYS A 1 681 ? 2.972 1.251 37.188 1.00 36.88 681 LYS A C 1
ATOM 5434 O O . LYS A 1 681 ? 3.261 1.887 38.200 1.00 36.88 681 LYS A O 1
ATOM 5439 N N . SER A 1 682 ? 1.824 1.483 36.537 1.00 34.47 682 SER A N 1
ATOM 5440 C CA . SER A 1 682 ? 0.834 2.464 37.009 1.00 34.47 682 SER A CA 1
ATOM 5441 C C . SER A 1 682 ? -0.094 1.847 38.056 1.00 34.47 682 SER A C 1
ATOM 5443 O O . SER A 1 682 ? -1.073 1.187 37.728 1.00 34.47 682 SER A O 1
ATOM 5445 N N . ILE A 1 683 ? 0.203 2.119 39.330 1.00 33.22 683 ILE A N 1
ATOM 5446 C CA . ILE A 1 683 ? -0.520 1.625 40.522 1.00 33.22 683 ILE A CA 1
ATOM 5447 C C . ILE A 1 683 ? -2.005 2.063 40.561 1.00 33.22 683 ILE A C 1
ATOM 5449 O O . ILE A 1 683 ? -2.810 1.483 41.291 1.00 33.22 683 ILE A O 1
ATOM 5453 N N . ILE A 1 684 ? -2.397 3.060 39.762 1.00 36.19 684 ILE A N 1
ATOM 5454 C CA . ILE A 1 684 ? -3.790 3.503 39.622 1.00 36.19 684 ILE A CA 1
ATOM 5455 C C . ILE A 1 684 ? -4.553 2.517 38.725 1.00 36.19 684 ILE A C 1
ATOM 5457 O O . ILE A 1 684 ? -4.736 2.754 37.534 1.00 36.19 684 ILE A O 1
ATOM 5461 N N . VAL A 1 685 ? -5.032 1.417 39.311 1.00 40.44 685 VAL A N 1
ATOM 5462 C CA . VAL A 1 685 ? -6.022 0.551 38.655 1.00 40.44 685 VAL A CA 1
ATOM 5463 C C . VAL A 1 685 ? -7.342 1.322 38.573 1.00 40.44 685 VAL A C 1
ATOM 5465 O O . VAL A 1 685 ? -7.993 1.562 39.593 1.00 40.44 685 VAL A O 1
ATOM 5468 N N . THR A 1 686 ? -7.744 1.732 37.371 1.00 43.66 686 THR A N 1
ATOM 5469 C CA . THR A 1 686 ? -8.944 2.546 37.124 1.00 43.66 686 THR A CA 1
ATOM 5470 C C . THR A 1 686 ? -10.237 1.736 37.275 1.00 43.66 686 THR A C 1
ATOM 5472 O O . THR A 1 686 ? -10.951 1.437 36.326 1.00 43.66 686 THR A O 1
ATOM 5475 N N . THR A 1 687 ? -10.603 1.489 38.534 1.00 52.00 687 THR A N 1
ATOM 5476 C CA . THR A 1 687 ? -11.922 0.999 38.983 1.00 52.00 687 THR A CA 1
ATOM 5477 C C . THR A 1 687 ? -12.251 -0.463 38.624 1.00 52.00 687 THR A C 1
ATOM 5479 O O . THR A 1 687 ? -13.313 -0.735 38.058 1.00 52.00 687 THR A O 1
ATOM 5482 N N . PRO A 1 688 ? -11.438 -1.450 39.062 1.00 61.69 688 PRO A N 1
ATOM 5483 C CA . PRO A 1 688 ? -11.745 -2.866 38.839 1.00 61.69 688 PRO A CA 1
ATOM 5484 C C . PRO A 1 688 ? -13.050 -3.287 39.535 1.00 61.69 688 PRO A C 1
ATOM 5486 O O . PRO A 1 688 ? -13.679 -4.253 39.123 1.00 61.69 688 PRO A O 1
ATOM 5489 N N . GLN A 1 689 ? -13.509 -2.536 40.550 1.00 68.44 689 GLN A N 1
ATOM 5490 C CA . GLN A 1 689 ? -14.777 -2.800 41.234 1.00 68.44 689 GLN A CA 1
ATOM 5491 C C . GLN A 1 689 ? -15.979 -2.857 40.288 1.00 68.44 689 GLN A C 1
ATOM 5493 O O . GLN A 1 689 ? -16.864 -3.663 40.536 1.00 68.44 689 GLN A O 1
ATOM 5498 N N . ARG A 1 690 ? -16.022 -2.063 39.207 1.00 71.50 690 ARG A N 1
ATOM 5499 C CA . ARG A 1 690 ? -17.167 -2.116 38.289 1.00 71.50 690 ARG A CA 1
ATOM 5500 C C . ARG A 1 690 ? -17.140 -3.359 37.403 1.00 71.50 690 ARG A C 1
ATOM 5502 O O . ARG A 1 690 ? -18.178 -3.989 37.249 1.00 71.50 690 ARG A O 1
ATOM 5509 N N . ALA A 1 691 ? -15.969 -3.740 36.888 1.00 78.12 691 ALA A N 1
ATOM 5510 C CA . ALA A 1 691 ? -15.807 -5.008 36.178 1.00 78.12 691 ALA A CA 1
ATOM 5511 C C . ALA A 1 691 ? -16.161 -6.192 37.096 1.00 78.12 691 ALA A C 1
ATOM 5513 O O . ALA A 1 691 ? -16.949 -7.042 36.705 1.00 78.12 691 ALA A O 1
ATOM 5514 N N . ILE A 1 692 ? -15.672 -6.187 38.343 1.00 82.31 692 ILE A N 1
ATOM 5515 C CA . ILE A 1 692 ? -16.017 -7.175 39.377 1.00 82.31 692 ILE A CA 1
ATOM 5516 C C . ILE A 1 692 ? -17.536 -7.235 39.597 1.00 82.31 692 ILE A C 1
ATOM 5518 O O . ILE A 1 692 ? -18.102 -8.307 39.445 1.00 82.31 692 ILE A O 1
ATOM 5522 N N . THR A 1 693 ? -18.208 -6.114 39.889 1.00 83.56 693 THR A N 1
ATOM 5523 C CA . THR A 1 693 ? -19.664 -6.090 40.123 1.00 83.56 693 THR A CA 1
ATOM 5524 C C . THR A 1 693 ? -20.451 -6.599 38.916 1.00 83.56 693 THR A C 1
ATOM 5526 O O . THR A 1 693 ? -21.299 -7.465 39.085 1.00 83.56 693 THR A O 1
ATOM 5529 N N . THR A 1 694 ? -20.148 -6.131 37.702 1.00 83.38 694 THR A N 1
ATOM 5530 C CA . THR A 1 694 ? -20.853 -6.578 36.490 1.00 83.38 694 THR A CA 1
ATOM 5531 C C . THR A 1 694 ? -20.586 -8.053 36.169 1.00 83.38 694 THR A C 1
ATOM 5533 O O . THR A 1 694 ? -21.484 -8.736 35.689 1.00 83.38 694 THR A O 1
ATOM 5536 N N . LEU A 1 695 ? -19.390 -8.578 36.463 1.00 87.50 695 LEU A N 1
ATOM 5537 C CA . LEU A 1 695 ? -19.109 -10.010 36.339 1.00 87.50 695 LEU A CA 1
ATOM 5538 C C . LEU A 1 695 ? -19.859 -10.824 37.403 1.00 87.50 695 LEU A C 1
ATOM 5540 O O . LEU A 1 695 ? -20.446 -11.836 37.042 1.00 87.50 695 LEU A O 1
ATOM 5544 N N . THR A 1 696 ? -19.917 -10.365 38.662 1.00 87.25 696 THR A N 1
ATOM 5545 C CA . THR A 1 696 ? -20.731 -10.990 39.722 1.00 87.25 696 THR A CA 1
ATOM 5546 C C . THR A 1 696 ? -22.203 -11.064 39.311 1.00 87.25 696 THR A C 1
ATOM 5548 O O . THR A 1 696 ? -22.752 -12.162 39.253 1.00 87.25 696 THR A O 1
ATOM 5551 N N . GLU A 1 697 ? -22.807 -9.931 38.934 1.00 87.62 697 GLU A N 1
ATOM 5552 C CA . GLU A 1 697 ? -24.195 -9.839 38.444 1.00 87.62 697 GLU A CA 1
ATOM 5553 C C . GLU A 1 697 ? -24.451 -10.769 37.240 1.00 87.62 697 GLU A C 1
ATOM 5555 O O . GLU A 1 697 ? -25.527 -11.352 37.117 1.00 87.62 697 GLU A O 1
ATOM 5560 N N . LEU A 1 698 ? -23.461 -10.949 36.354 1.00 88.50 698 LEU A N 1
ATOM 5561 C CA . LEU A 1 698 ? -23.569 -11.849 35.203 1.00 88.50 698 LEU A CA 1
ATOM 5562 C C . LEU A 1 698 ? -23.447 -13.334 35.592 1.00 88.50 698 LEU A C 1
ATOM 5564 O O . LEU A 1 698 ? -24.102 -14.165 34.962 1.00 88.50 698 LEU A O 1
ATOM 5568 N N . THR A 1 699 ? -22.649 -13.671 36.611 1.00 89.81 699 THR A N 1
ATOM 5569 C CA . THR A 1 699 ? -22.504 -15.041 37.149 1.00 89.81 699 THR A CA 1
ATOM 5570 C C . THR A 1 699 ? -23.640 -15.472 38.085 1.00 89.81 699 THR A C 1
ATOM 5572 O O . THR A 1 699 ? -23.814 -16.668 38.301 1.00 89.81 699 THR A O 1
ATOM 5575 N N . GLU A 1 700 ? -24.453 -14.543 38.607 1.00 88.12 700 GLU A N 1
ATOM 5576 C CA . GLU A 1 700 ? -25.610 -14.865 39.464 1.00 88.12 700 GLU A CA 1
ATOM 5577 C C . GLU A 1 700 ? -26.737 -15.630 38.731 1.00 88.12 700 GLU A C 1
ATOM 5579 O O . GLU A 1 700 ? -27.526 -16.323 39.375 1.00 88.12 700 GLU A O 1
ATOM 5584 N N . ASP A 1 701 ? -26.816 -15.565 37.393 1.00 87.94 701 ASP A N 1
ATOM 5585 C CA . ASP A 1 701 ? -27.681 -16.445 36.590 1.00 87.94 701 ASP A CA 1
ATOM 5586 C C . ASP A 1 701 ? -26.906 -17.726 36.211 1.00 87.94 701 ASP A C 1
ATOM 5588 O O . ASP A 1 701 ? -26.056 -17.671 35.319 1.00 87.94 701 ASP A O 1
ATOM 5592 N N . PRO A 1 702 ? -27.209 -18.905 36.797 1.00 85.06 702 PRO A N 1
ATOM 5593 C CA . PRO A 1 702 ? -26.433 -20.139 36.597 1.00 85.06 702 PRO A CA 1
ATOM 5594 C C . PRO A 1 702 ? -26.518 -20.720 35.172 1.00 85.06 702 PRO A C 1
ATOM 5596 O O . PRO A 1 702 ? -25.900 -21.742 34.868 1.00 85.06 702 PRO A O 1
ATOM 5599 N N . ARG A 1 703 ? -27.287 -20.088 34.275 1.00 88.25 703 ARG A N 1
ATOM 5600 C CA . ARG A 1 703 ? -27.291 -20.379 32.833 1.00 88.25 703 ARG A CA 1
ATOM 5601 C C . ARG A 1 703 ? -26.134 -19.707 32.092 1.00 88.25 703 ARG A C 1
ATOM 5603 O O . ARG A 1 703 ? -25.873 -20.068 30.943 1.00 88.25 703 ARG A O 1
ATOM 5610 N N . ASN A 1 704 ? -25.470 -18.733 32.710 1.00 91.62 704 ASN A N 1
ATOM 5611 C CA . ASN A 1 704 ? -24.347 -18.001 32.144 1.00 91.62 704 ASN A CA 1
ATOM 5612 C C . ASN A 1 704 ? -23.029 -18.681 32.530 1.00 91.62 704 ASN A C 1
ATOM 5614 O O . ASN A 1 704 ? -22.748 -18.903 33.702 1.00 91.62 704 ASN A O 1
ATOM 5618 N N . ILE A 1 705 ? -22.199 -18.980 31.536 1.00 92.62 705 ILE A N 1
ATOM 5619 C CA . ILE A 1 705 ? -20.797 -19.360 31.721 1.00 92.62 705 ILE A CA 1
ATOM 5620 C C . ILE A 1 705 ? -19.968 -18.155 31.288 1.00 92.62 705 ILE A C 1
ATOM 5622 O O . ILE A 1 705 ? -20.138 -17.686 30.163 1.00 92.62 705 ILE A O 1
ATOM 5626 N N . VAL A 1 706 ? -19.092 -17.644 32.150 1.00 93.56 706 VAL A N 1
ATOM 5627 C CA . VAL A 1 706 ? -18.341 -16.408 31.887 1.00 93.56 706 VAL A CA 1
ATOM 5628 C C . VAL A 1 706 ? -16.844 -16.679 31.971 1.00 93.56 706 VAL A C 1
ATOM 5630 O O . VAL A 1 706 ? -16.368 -17.188 32.981 1.00 93.56 706 VAL A O 1
ATOM 5633 N N . TYR A 1 707 ? -16.113 -16.318 30.918 1.00 94.69 707 TYR A N 1
ATOM 5634 C CA . TYR A 1 707 ? -14.654 -16.310 30.870 1.00 94.69 707 TYR A CA 1
ATOM 5635 C C . TYR A 1 707 ? -14.135 -14.890 30.637 1.00 94.69 707 TYR A C 1
ATOM 5637 O O . TYR A 1 707 ? -14.629 -14.182 29.756 1.00 94.69 707 TYR A O 1
ATOM 5645 N N . VAL A 1 708 ? -13.103 -14.499 31.386 1.00 92.50 708 VAL A N 1
ATOM 5646 C CA . VAL A 1 708 ? -12.343 -13.264 31.137 1.00 92.50 708 VAL A CA 1
ATOM 5647 C C . VAL A 1 708 ? -10.978 -13.615 30.552 1.00 92.50 708 VAL A C 1
ATOM 5649 O O . VAL A 1 708 ? -10.266 -14.443 31.121 1.00 92.50 708 VAL A O 1
ATOM 5652 N N . MET A 1 709 ? -10.613 -12.990 29.433 1.00 92.75 709 MET A N 1
ATOM 5653 C CA . MET A 1 709 ? -9.311 -13.155 28.774 1.00 92.75 709 MET A CA 1
ATOM 5654 C C . MET A 1 709 ? -8.407 -11.929 28.971 1.00 92.75 709 MET A C 1
ATOM 5656 O O . MET A 1 709 ? -8.894 -10.828 29.218 1.00 92.75 709 MET A O 1
ATOM 5660 N N . SER A 1 710 ? -7.088 -12.150 28.980 1.00 88.56 710 SER A N 1
ATOM 5661 C CA . SER A 1 710 ? -6.081 -11.121 29.273 1.00 88.56 710 SER A CA 1
ATOM 5662 C C . SER A 1 710 ? -4.676 -11.535 28.810 1.00 88.56 710 SER A C 1
ATOM 5664 O O . SER A 1 710 ? -4.351 -12.724 28.698 1.00 88.56 710 SER A O 1
ATOM 5666 N N . ALA A 1 711 ? -3.806 -10.541 28.617 1.00 83.19 711 ALA A N 1
ATOM 5667 C CA . ALA A 1 711 ? -2.374 -10.730 28.384 1.00 83.19 711 ALA A CA 1
ATOM 5668 C C . ALA A 1 711 ? -1.551 -10.961 29.677 1.00 83.19 711 ALA A C 1
ATOM 5670 O O . ALA A 1 711 ? -0.351 -11.252 29.596 1.00 83.19 711 ALA A O 1
ATOM 5671 N N . ARG A 1 712 ? -2.162 -10.808 30.862 1.00 86.19 712 ARG A N 1
ATOM 5672 C CA . ARG A 1 712 ? -1.522 -10.898 32.191 1.00 86.19 712 ARG A CA 1
ATOM 5673 C C . ARG A 1 712 ? -1.154 -12.312 32.620 1.00 86.19 712 ARG A C 1
ATOM 5675 O O . ARG A 1 712 ? -1.648 -13.293 32.068 1.00 86.19 712 ARG A O 1
ATOM 5682 N N . MET A 1 713 ? -0.313 -12.399 33.649 1.00 88.69 713 MET A N 1
ATOM 5683 C CA . MET A 1 713 ? 0.068 -13.663 34.284 1.00 88.69 713 MET A CA 1
ATOM 5684 C C . MET A 1 713 ? -1.078 -14.242 35.147 1.00 88.69 713 MET A C 1
ATOM 5686 O O . MET A 1 713 ? -1.907 -13.473 35.654 1.00 88.69 713 MET A O 1
ATOM 5690 N N . PRO A 1 714 ? -1.137 -15.574 35.359 1.00 89.38 714 PRO A N 1
ATOM 5691 C CA . PRO A 1 714 ? -2.181 -16.229 36.157 1.00 89.38 714 PRO A CA 1
ATOM 5692 C C . PRO A 1 714 ? -2.406 -15.604 37.545 1.00 89.38 714 PRO A C 1
ATOM 5694 O O . PRO A 1 714 ? -3.543 -15.346 37.934 1.00 89.38 714 PRO A O 1
ATOM 5697 N N . GLU A 1 715 ? -1.331 -15.258 38.256 1.00 88.50 715 GLU A N 1
ATOM 5698 C CA . GLU A 1 715 ? -1.372 -14.734 39.629 1.00 88.50 715 GLU A CA 1
ATOM 5699 C C . GLU A 1 715 ? -1.876 -13.284 39.692 1.00 88.50 715 GLU A C 1
ATOM 5701 O O . GLU A 1 715 ? -2.354 -12.824 40.731 1.00 88.50 715 GLU A O 1
ATOM 5706 N N . GLU A 1 716 ? -1.760 -12.525 38.598 1.00 86.38 716 GLU A N 1
ATOM 5707 C CA . GLU A 1 716 ? -2.396 -11.210 38.482 1.00 86.38 716 GLU A CA 1
ATOM 5708 C C . GLU A 1 716 ? -3.906 -11.362 38.297 1.00 86.38 716 GLU A C 1
ATOM 5710 O O . GLU A 1 716 ? -4.681 -10.671 38.960 1.00 86.38 716 GLU A O 1
ATOM 571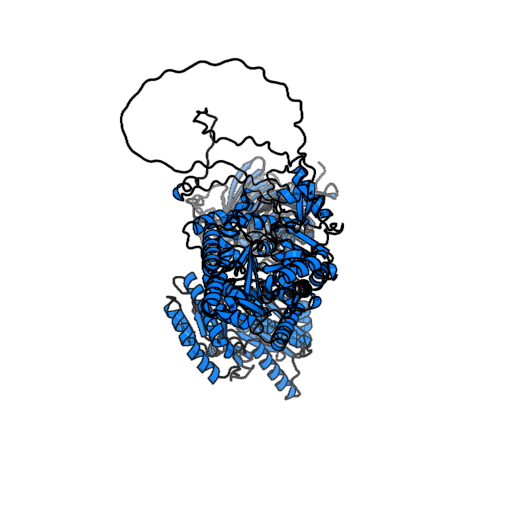5 N N . MET A 1 717 ? -4.318 -12.290 37.429 1.00 86.75 717 MET A N 1
ATOM 5716 C CA . MET A 1 717 ? -5.724 -12.573 37.136 1.00 86.75 717 MET A CA 1
ATOM 5717 C C . MET A 1 717 ? -6.450 -13.122 38.370 1.00 86.75 717 MET A C 1
ATOM 5719 O O . MET A 1 717 ? -7.543 -12.660 38.690 1.00 86.75 717 MET A O 1
ATOM 5723 N N . GLU A 1 718 ? -5.816 -14.017 39.132 1.00 86.56 718 GLU A N 1
ATOM 5724 C CA . GLU A 1 718 ? -6.298 -14.451 40.449 1.00 86.56 718 GLU A CA 1
ATOM 5725 C C . GLU A 1 718 ? -6.510 -13.274 41.404 1.00 86.56 718 GLU A C 1
ATOM 5727 O O . GLU A 1 718 ? -7.573 -13.151 42.005 1.00 86.56 718 GLU A O 1
ATOM 5732 N N . ARG A 1 719 ? -5.531 -12.370 41.540 1.00 84.75 719 ARG A N 1
ATOM 5733 C CA . ARG A 1 719 ? -5.650 -11.216 42.450 1.00 84.75 719 ARG A CA 1
ATOM 5734 C C . ARG A 1 719 ? -6.788 -10.288 42.037 1.00 84.75 719 ARG A C 1
ATOM 5736 O O . ARG A 1 719 ? -7.570 -9.882 42.898 1.00 84.75 719 ARG A O 1
ATOM 5743 N N . LEU A 1 720 ? -6.898 -9.982 40.743 1.00 82.81 720 LEU A N 1
ATOM 5744 C CA . LEU A 1 720 ? -7.932 -9.107 40.182 1.00 82.81 720 LEU A CA 1
ATOM 5745 C C . LEU A 1 720 ? -9.343 -9.693 40.342 1.00 82.81 720 LEU A C 1
ATOM 5747 O O . LEU A 1 720 ? -10.250 -8.977 40.764 1.00 82.81 720 LEU A O 1
ATOM 5751 N N . PHE A 1 721 ? -9.519 -10.988 40.062 1.00 85.88 721 PHE A N 1
ATOM 5752 C CA . PHE A 1 721 ? -10.830 -11.651 40.043 1.00 85.88 721 PHE A CA 1
ATOM 5753 C C . PHE A 1 721 ? -11.127 -12.522 41.273 1.00 85.88 721 PHE A C 1
ATOM 5755 O O . PHE A 1 721 ? -12.187 -13.133 41.341 1.00 85.88 721 PHE A O 1
ATOM 5762 N N . SER A 1 722 ? -10.278 -12.484 42.305 1.00 82.50 722 SER A N 1
ATOM 5763 C CA . SER A 1 722 ? -10.454 -13.136 43.623 1.00 82.50 722 SER A CA 1
ATOM 5764 C C . SER A 1 722 ? -11.808 -12.897 44.312 1.00 82.50 722 SER A C 1
ATOM 5766 O O . SER A 1 722 ? -12.174 -13.617 45.238 1.00 82.50 722 SER A O 1
ATOM 5768 N N . ARG A 1 723 ? -12.555 -11.875 43.882 1.00 81.50 723 ARG A N 1
ATOM 5769 C CA . ARG A 1 723 ? -13.891 -11.519 44.382 1.00 81.50 723 ARG A CA 1
ATOM 5770 C C . ARG A 1 723 ? -15.052 -12.074 43.541 1.00 81.50 723 ARG A C 1
ATOM 5772 O O . ARG A 1 723 ? -16.198 -11.809 43.887 1.00 81.50 723 ARG A O 1
ATOM 5779 N N . VAL A 1 724 ? -14.766 -12.812 42.466 1.00 83.25 724 VAL A N 1
ATOM 5780 C CA . VAL A 1 724 ? -15.739 -13.436 41.552 1.00 83.25 724 VAL A CA 1
ATOM 5781 C C . VAL A 1 724 ? -15.321 -14.903 41.321 1.00 83.25 724 VAL A C 1
ATOM 5783 O O . VAL A 1 724 ? -14.708 -15.213 40.302 1.00 83.25 724 VAL A O 1
ATOM 5786 N N . PRO A 1 725 ? -15.582 -15.823 42.271 1.00 74.25 725 PRO A N 1
ATOM 5787 C CA . PRO A 1 725 ? -15.077 -17.204 42.201 1.00 74.25 725 PRO A CA 1
ATOM 5788 C C . PRO A 1 725 ? -15.654 -18.007 41.021 1.00 74.25 725 PRO A C 1
ATOM 5790 O O . PRO A 1 725 ? -15.018 -18.929 40.508 1.00 74.25 725 PRO A O 1
ATOM 5793 N N . ASP A 1 726 ? -16.842 -17.619 40.561 1.00 84.44 726 ASP A N 1
ATOM 5794 C CA . ASP A 1 726 ? -17.629 -18.330 39.553 1.00 84.44 726 ASP A CA 1
ATOM 5795 C C . ASP A 1 726 ? -17.292 -17.900 38.110 1.00 84.44 726 ASP A C 1
ATOM 5797 O O . ASP A 1 726 ? -17.978 -18.277 37.161 1.00 84.44 726 ASP A O 1
ATOM 5801 N N . VAL A 1 727 ? -16.213 -17.126 37.928 1.00 90.25 727 VAL A N 1
ATOM 5802 C CA . VAL A 1 727 ? -15.676 -16.752 36.612 1.00 90.25 727 VAL A CA 1
ATOM 5803 C C . VAL A 1 727 ? -14.530 -17.683 36.202 1.00 90.25 727 VAL A C 1
ATOM 5805 O O . VAL A 1 727 ? -13.645 -18.005 37.003 1.00 90.25 727 VAL A O 1
ATOM 5808 N N . GLY A 1 728 ? -14.523 -18.095 34.936 1.00 92.25 728 GLY A N 1
ATOM 5809 C CA . GLY A 1 728 ? -13.369 -18.708 34.284 1.00 92.25 728 GLY A CA 1
ATOM 5810 C C . GLY A 1 728 ? -12.364 -17.643 33.843 1.00 92.25 728 GLY A C 1
ATOM 5811 O O . GLY A 1 728 ? -12.731 -16.497 33.579 1.00 92.25 728 GLY A O 1
ATOM 5812 N N . LEU A 1 729 ? -11.084 -17.997 33.760 1.00 93.06 729 LEU A N 1
ATOM 5813 C CA . LEU A 1 729 ? -10.011 -17.059 33.412 1.00 93.06 729 LEU A CA 1
ATOM 5814 C C . LEU A 1 729 ? -9.128 -17.629 32.303 1.00 93.06 729 LEU A C 1
ATOM 5816 O O . LEU A 1 729 ? -8.818 -18.818 32.293 1.00 93.06 729 LEU A O 1
ATOM 5820 N N . ILE A 1 730 ? -8.697 -16.770 31.385 1.00 93.31 730 ILE A N 1
ATOM 5821 C CA . ILE A 1 730 ? -7.748 -17.083 30.317 1.00 93.31 730 ILE A CA 1
ATOM 5822 C C . ILE A 1 730 ? -6.581 -16.099 30.446 1.00 93.31 730 ILE A C 1
ATOM 5824 O O . ILE A 1 730 ? -6.777 -14.888 30.353 1.00 93.31 730 ILE A O 1
ATOM 5828 N N . ALA A 1 731 ? -5.377 -16.619 30.687 1.00 90.88 731 ALA A N 1
ATOM 5829 C CA . ALA A 1 731 ? -4.186 -15.826 30.998 1.00 90.88 731 ALA A CA 1
ATOM 5830 C C . ALA A 1 731 ? -3.066 -16.026 29.964 1.00 90.88 731 ALA A C 1
ATOM 5832 O O . ALA A 1 731 ? -3.042 -17.019 29.227 1.00 90.88 731 ALA A O 1
ATOM 5833 N N . GLU A 1 732 ? -2.144 -15.061 29.917 1.00 87.81 732 GLU A N 1
ATOM 5834 C CA . GLU A 1 732 ? -1.030 -14.954 28.967 1.00 87.81 732 GLU A CA 1
ATOM 5835 C C . GLU A 1 732 ? -1.462 -15.267 27.523 1.00 87.81 732 GLU A C 1
ATOM 5837 O O . GLU A 1 732 ? -0.996 -16.233 26.914 1.00 87.81 732 GLU A O 1
ATOM 5842 N N . ASN A 1 733 ? -2.414 -14.481 27.002 1.00 84.44 733 ASN A N 1
ATOM 5843 C CA . ASN A 1 733 ? -2.942 -14.593 25.635 1.00 84.44 733 ASN A CA 1
ATOM 5844 C C . ASN A 1 733 ? -3.478 -15.991 25.272 1.00 84.44 733 ASN A C 1
ATOM 5846 O O . ASN A 1 733 ? -3.522 -16.346 24.099 1.00 84.44 733 ASN A O 1
ATOM 5850 N N . GLY A 1 734 ? -3.914 -16.791 26.249 1.00 86.56 734 GLY A N 1
ATOM 5851 C CA . GLY A 1 734 ? -4.431 -18.143 26.018 1.00 86.56 734 GLY A CA 1
ATOM 5852 C C . GLY A 1 734 ? -3.437 -19.274 26.267 1.00 86.56 734 GLY A C 1
ATOM 5853 O O . GLY A 1 734 ? -3.742 -20.421 25.951 1.00 86.56 734 GLY A O 1
ATOM 5854 N N . CYS A 1 735 ? -2.275 -19.002 26.866 1.00 88.75 735 CYS A N 1
ATOM 5855 C CA . CYS A 1 735 ? -1.366 -20.062 27.309 1.00 88.75 735 CYS A CA 1
ATOM 5856 C C . CYS A 1 735 ? -1.895 -20.854 28.523 1.00 88.75 735 CYS A C 1
ATOM 5858 O O . CYS A 1 735 ? -1.462 -21.992 28.737 1.00 88.75 735 CYS A O 1
ATOM 5860 N N . PHE A 1 736 ? -2.826 -20.279 29.293 1.00 91.06 736 PHE A N 1
ATOM 5861 C CA . PHE A 1 736 ? -3.484 -20.917 30.437 1.00 91.06 736 PHE A CA 1
ATOM 5862 C C . PHE A 1 736 ? -4.994 -20.667 30.440 1.00 91.06 736 PHE A C 1
ATOM 5864 O O . PHE A 1 736 ? -5.447 -19.582 30.069 1.00 91.06 736 PHE A O 1
ATOM 5871 N N . VAL A 1 737 ? -5.752 -21.647 30.936 1.00 92.38 737 VAL A N 1
ATOM 5872 C CA . VAL A 1 737 ? -7.204 -21.583 31.152 1.00 92.38 737 VAL A CA 1
ATOM 5873 C C . VAL A 1 737 ? -7.529 -22.104 32.554 1.00 92.38 737 VAL A C 1
ATOM 5875 O O . VAL A 1 737 ? -7.040 -23.161 32.937 1.00 92.38 737 VAL A O 1
ATOM 5878 N N . ARG A 1 738 ? -8.363 -21.398 33.317 1.00 91.75 738 ARG A N 1
ATOM 5879 C CA . ARG A 1 738 ? -8.963 -21.876 34.573 1.00 91.75 738 ARG A CA 1
ATOM 5880 C C . ARG A 1 738 ? -10.477 -21.911 34.409 1.00 91.75 738 ARG A C 1
ATOM 5882 O O . ARG A 1 738 ? -11.071 -20.913 33.998 1.00 91.75 738 ARG A O 1
ATOM 5889 N N . GLU A 1 739 ? -11.095 -23.044 34.717 1.00 87.62 739 GLU A N 1
ATOM 5890 C CA . GLU A 1 739 ? -12.552 -23.193 34.655 1.00 87.62 739 GLU A CA 1
ATOM 5891 C C . GLU A 1 739 ? -13.263 -22.448 35.807 1.00 87.62 739 GLU A C 1
ATOM 5893 O O . GLU A 1 739 ? -12.691 -22.296 36.893 1.00 87.62 739 GLU A O 1
ATOM 5898 N N . PRO A 1 740 ? -14.530 -22.024 35.622 1.00 84.31 740 PRO A N 1
ATOM 5899 C CA . PRO A 1 740 ? -15.403 -21.611 36.720 1.00 84.31 740 PRO A CA 1
ATOM 5900 C C . PRO A 1 740 ? -15.407 -22.631 37.867 1.00 84.31 740 PRO A C 1
ATOM 5902 O O . PRO A 1 740 ? -15.482 -23.837 37.635 1.00 84.31 740 PRO A O 1
ATOM 5905 N N . HIS A 1 741 ? -15.348 -22.143 39.108 1.00 77.88 741 HIS A N 1
ATOM 5906 C CA . HIS A 1 741 ? -15.305 -22.951 40.337 1.00 77.88 741 HIS A CA 1
ATOM 5907 C C . HIS A 1 741 ? -14.105 -23.922 40.494 1.00 77.88 741 HIS A C 1
ATOM 5909 O O . HIS A 1 741 ? -14.068 -24.658 41.480 1.00 77.88 741 HIS A O 1
ATOM 5915 N N . GLN A 1 742 ? -13.117 -23.935 39.587 1.00 80.31 742 GLN A N 1
ATOM 5916 C CA . GLN A 1 742 ? -11.861 -24.685 39.759 1.00 80.31 742 GLN A CA 1
ATOM 5917 C C . GLN A 1 742 ? -10.704 -23.760 40.163 1.00 80.31 742 GLN A C 1
ATOM 5919 O O . GLN A 1 742 ? -10.607 -22.640 39.664 1.00 80.31 742 GLN A O 1
ATOM 5924 N N . GLU A 1 743 ? -9.805 -24.227 41.033 1.00 78.06 743 GLU A N 1
ATOM 5925 C CA . GLU A 1 743 ? -8.587 -23.491 41.426 1.00 78.06 743 GLU A CA 1
ATOM 5926 C C . GLU A 1 743 ? -7.372 -23.814 40.530 1.00 78.06 743 GLU A C 1
ATOM 5928 O O . GLU A 1 743 ? -6.452 -23.007 40.431 1.00 78.06 743 GLU A O 1
ATOM 5933 N N . GLU A 1 744 ? -7.358 -24.966 39.847 1.00 86.75 744 GLU A N 1
ATOM 5934 C CA . GLU A 1 744 ? -6.220 -25.411 39.029 1.00 86.75 744 GLU A CA 1
ATOM 5935 C C . GLU A 1 744 ? -6.254 -24.827 37.602 1.00 86.75 744 GLU A C 1
ATOM 5937 O O . GLU A 1 744 ? -7.292 -24.803 36.938 1.00 86.75 744 GLU A O 1
ATOM 5942 N N . TRP A 1 745 ? -5.097 -24.367 37.112 1.00 89.94 745 TRP A N 1
ATOM 5943 C CA . TRP A 1 745 ? -4.939 -23.829 35.757 1.00 89.94 745 TRP A CA 1
ATOM 5944 C C . TRP A 1 745 ? -4.509 -24.914 34.762 1.00 89.94 745 TRP A C 1
ATOM 5946 O O . TRP A 1 745 ? -3.384 -25.418 34.811 1.00 89.94 745 TRP A O 1
ATOM 5956 N N . LEU A 1 746 ? -5.354 -25.186 33.768 1.00 89.00 746 LEU A N 1
ATOM 5957 C CA . LEU A 1 746 ? -4.989 -25.958 32.586 1.00 89.00 746 LEU A CA 1
ATOM 5958 C C . LEU A 1 746 ? -3.985 -25.163 31.739 1.00 89.00 746 LEU A C 1
ATOM 5960 O O . LEU A 1 746 ? -4.325 -24.172 31.086 1.00 89.00 746 LEU A O 1
ATOM 5964 N N . LYS A 1 747 ? -2.731 -25.618 31.719 1.00 89.38 747 LYS A N 1
ATOM 5965 C CA . LYS A 1 747 ? -1.685 -25.061 30.857 1.00 89.38 747 LYS A CA 1
ATOM 5966 C C . LYS A 1 747 ? -1.729 -25.692 29.464 1.00 89.38 747 LYS A C 1
ATOM 5968 O O . LYS A 1 747 ? -1.560 -26.902 29.326 1.00 89.38 747 LYS A O 1
ATOM 5973 N N . LEU A 1 748 ? -1.874 -24.868 28.425 1.00 85.94 748 LEU A N 1
ATOM 5974 C CA . LEU A 1 748 ? -1.951 -25.321 27.029 1.00 85.94 748 LEU A CA 1
ATOM 5975 C C . LEU A 1 748 ? -0.581 -25.405 26.326 1.00 85.94 748 LEU A C 1
ATOM 5977 O O . LEU A 1 748 ? -0.477 -25.996 25.252 1.00 85.94 748 LEU A O 1
ATOM 5981 N N . THR A 1 749 ? 0.490 -24.872 26.930 1.00 84.06 749 THR A N 1
ATOM 5982 C CA . THR A 1 749 ? 1.859 -24.921 26.380 1.00 84.06 749 THR A CA 1
ATOM 5983 C C . THR A 1 749 ? 2.754 -25.941 27.098 1.00 84.06 749 THR A C 1
ATOM 5985 O O . THR A 1 749 ? 2.748 -26.077 28.323 1.00 84.06 749 THR A O 1
ATOM 5988 N N . ASN A 1 750 ? 3.590 -26.662 26.341 1.00 83.81 750 ASN A N 1
ATOM 5989 C CA . ASN A 1 750 ? 4.536 -27.632 26.903 1.00 83.81 750 ASN A CA 1
ATOM 5990 C C . ASN A 1 750 ? 5.662 -26.919 27.689 1.00 83.81 750 ASN A C 1
ATOM 5992 O O . ASN A 1 750 ? 6.408 -26.117 27.121 1.00 83.81 750 ASN A O 1
ATOM 5996 N N . GLN A 1 751 ? 5.800 -27.233 28.981 1.00 83.88 751 GLN A N 1
ATOM 5997 C CA . GLN A 1 751 ? 6.725 -26.566 29.912 1.00 83.88 751 GLN A CA 1
ATOM 5998 C C . GLN A 1 751 ? 8.212 -26.708 29.534 1.00 83.88 751 GLN A C 1
ATOM 6000 O O . GLN A 1 751 ? 8.978 -25.754 29.693 1.00 83.88 751 GLN A O 1
ATOM 6005 N N . GLU A 1 752 ? 8.628 -27.870 29.025 1.00 83.50 752 GLU A N 1
ATOM 6006 C CA . GLU A 1 752 ? 10.025 -28.144 28.661 1.00 83.50 752 GLU A CA 1
ATOM 6007 C C . GLU A 1 752 ? 10.434 -27.324 27.435 1.00 83.50 752 GLU A C 1
ATOM 6009 O O . GLU A 1 752 ? 11.412 -26.578 27.483 1.00 83.50 752 GLU A O 1
ATOM 6014 N N . ARG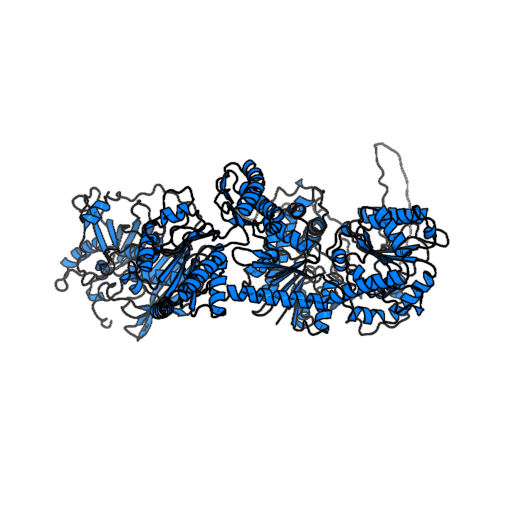 A 1 753 ? 9.623 -27.377 26.367 1.00 84.12 753 ARG A N 1
ATOM 6015 C CA . ARG A 1 753 ? 9.808 -26.553 25.162 1.00 84.12 753 ARG A CA 1
ATOM 6016 C C . ARG A 1 753 ? 9.781 -25.066 25.499 1.00 84.12 753 ARG A C 1
ATOM 6018 O O . ARG A 1 753 ? 10.628 -24.325 25.014 1.00 84.12 753 ARG A O 1
ATOM 6025 N N . THR A 1 754 ? 8.838 -24.647 26.344 1.00 85.94 754 THR A N 1
ATOM 6026 C CA . THR A 1 754 ? 8.679 -23.246 26.760 1.00 85.94 754 THR A CA 1
ATOM 6027 C C . THR A 1 754 ? 9.901 -22.734 27.517 1.00 85.94 754 THR A C 1
ATOM 6029 O O . THR A 1 754 ? 10.364 -21.634 27.241 1.00 85.94 754 THR A O 1
ATOM 6032 N N . THR A 1 755 ? 10.473 -23.526 28.428 1.00 86.62 755 THR A N 1
ATOM 6033 C CA . THR A 1 755 ? 11.732 -23.158 29.100 1.00 86.62 755 THR A CA 1
ATOM 6034 C C . THR A 1 755 ? 12.884 -23.081 28.096 1.00 86.62 755 THR A C 1
ATOM 6036 O O . THR A 1 755 ? 13.536 -22.043 27.992 1.00 86.62 755 THR A O 1
ATOM 6039 N N . ALA A 1 756 ? 13.079 -24.140 27.301 1.00 86.94 756 ALA A N 1
ATOM 6040 C CA . ALA A 1 756 ? 14.207 -24.262 26.380 1.00 86.94 756 ALA A CA 1
ATOM 6041 C C . ALA A 1 756 ? 14.280 -23.118 25.356 1.00 86.94 756 ALA A C 1
ATOM 6043 O O . ALA A 1 756 ? 15.357 -22.560 25.138 1.00 86.94 756 ALA A O 1
ATOM 6044 N N . TRP A 1 757 ? 13.149 -22.723 24.757 1.00 89.00 757 TRP A N 1
ATOM 6045 C CA . TRP A 1 757 ? 13.163 -21.616 23.802 1.00 89.00 757 TRP A CA 1
ATOM 6046 C C . TRP A 1 757 ? 13.331 -20.260 24.478 1.00 89.00 757 TRP A C 1
ATOM 6048 O O . TRP A 1 757 ? 14.047 -19.410 23.950 1.00 89.00 757 TRP A O 1
ATOM 6058 N N . LYS A 1 758 ? 12.723 -20.046 25.652 1.00 90.75 758 LYS A N 1
ATOM 6059 C CA . LYS A 1 758 ? 12.831 -18.766 26.364 1.00 90.75 758 LYS A CA 1
ATOM 6060 C C . LYS A 1 758 ? 14.252 -18.485 26.814 1.00 90.75 758 LYS A C 1
ATOM 6062 O O . LYS A 1 758 ? 14.652 -17.326 26.790 1.00 90.75 758 LYS A O 1
ATOM 6067 N N . ASP A 1 759 ? 15.025 -19.501 27.179 1.00 87.56 759 ASP A N 1
ATOM 6068 C CA . ASP A 1 759 ? 16.440 -19.319 27.504 1.00 87.56 759 ASP A CA 1
ATOM 6069 C C . ASP A 1 759 ? 17.261 -18.985 26.245 1.00 87.56 759 ASP A C 1
ATOM 6071 O O . ASP A 1 759 ? 18.019 -18.015 26.258 1.00 87.56 759 ASP A O 1
ATOM 6075 N N . GLY A 1 760 ? 17.009 -19.659 25.114 1.00 86.12 760 GLY A N 1
ATOM 6076 C CA . GLY A 1 760 ? 17.605 -19.302 23.818 1.00 86.12 760 GLY A CA 1
ATOM 6077 C C . GLY A 1 760 ? 17.289 -17.868 23.365 1.00 86.12 760 GLY A C 1
ATOM 6078 O O . GLY A 1 760 ? 18.191 -17.111 23.009 1.00 86.12 760 GLY A O 1
ATOM 6079 N N . VAL A 1 761 ? 16.019 -17.457 23.436 1.00 90.81 761 VAL A N 1
ATOM 6080 C CA . VAL A 1 761 ? 15.571 -16.100 23.077 1.00 90.81 761 VAL A CA 1
ATOM 6081 C C . VAL A 1 761 ? 16.037 -15.048 24.089 1.00 90.81 761 VAL A C 1
ATOM 6083 O O . VAL A 1 761 ? 16.318 -13.922 23.686 1.00 90.81 761 VAL A O 1
ATOM 6086 N N . SER A 1 762 ? 16.196 -15.385 25.375 1.00 90.50 762 SER A N 1
ATOM 6087 C CA . SER A 1 762 ? 16.714 -14.442 26.384 1.00 90.50 762 SER A CA 1
ATOM 6088 C C . SER A 1 762 ? 18.103 -13.911 26.011 1.00 90.50 762 SER A C 1
ATOM 6090 O O . SER A 1 762 ? 18.370 -12.731 26.221 1.00 90.50 762 SER A O 1
ATOM 6092 N N . HIS A 1 763 ? 18.959 -14.734 25.393 1.00 89.06 763 HIS A N 1
ATOM 6093 C CA . HIS A 1 763 ? 20.257 -14.286 24.875 1.00 89.06 763 HIS A CA 1
ATOM 6094 C C . HIS A 1 763 ? 20.127 -13.293 23.708 1.00 89.06 763 HIS A C 1
ATOM 6096 O O . HIS A 1 763 ? 20.912 -12.349 23.624 1.00 89.06 763 HIS A O 1
ATOM 6102 N N . ILE A 1 764 ? 19.126 -13.468 22.837 1.00 90.94 764 ILE A N 1
ATOM 6103 C CA . ILE A 1 764 ? 18.840 -12.523 21.748 1.00 90.94 764 ILE A CA 1
ATOM 6104 C C . ILE A 1 764 ? 18.314 -11.208 22.333 1.00 90.94 764 ILE A C 1
ATOM 6106 O O . ILE A 1 764 ? 18.849 -10.151 22.015 1.00 90.94 764 ILE A O 1
ATOM 6110 N N . LEU A 1 765 ? 17.318 -11.254 23.225 1.00 92.19 765 LEU A N 1
ATOM 6111 C CA . LEU A 1 765 ? 16.744 -10.054 23.845 1.00 92.19 765 LEU A CA 1
ATOM 6112 C C . LEU A 1 765 ? 17.787 -9.250 24.636 1.00 92.19 765 LEU A C 1
ATOM 6114 O O . LEU A 1 765 ? 17.816 -8.027 24.515 1.00 92.19 765 LEU A O 1
ATOM 6118 N N . ALA A 1 766 ? 18.671 -9.915 25.390 1.00 90.44 766 ALA A N 1
ATOM 6119 C CA . ALA A 1 766 ? 19.736 -9.254 26.148 1.00 90.44 766 ALA A CA 1
ATOM 6120 C C . ALA A 1 766 ? 20.658 -8.413 25.246 1.00 90.44 766 ALA A C 1
ATOM 6122 O O . ALA A 1 766 ? 20.925 -7.256 25.562 1.00 90.44 766 ALA A O 1
ATOM 6123 N N . TYR A 1 767 ? 21.051 -8.941 24.078 1.00 90.69 767 TYR A N 1
ATOM 6124 C CA . TYR A 1 767 ? 21.865 -8.207 23.102 1.00 90.69 767 TYR A CA 1
ATOM 6125 C C . TYR A 1 767 ? 21.205 -6.895 22.641 1.00 90.69 767 TYR A C 1
ATOM 6127 O O . TYR A 1 767 ? 21.901 -5.901 22.452 1.00 90.69 767 TYR A O 1
ATOM 6135 N N . TYR A 1 768 ? 19.878 -6.857 22.468 1.00 91.25 768 TYR A N 1
ATOM 6136 C CA . TYR A 1 768 ? 19.171 -5.619 22.110 1.00 91.25 768 TYR A CA 1
ATOM 6137 C C . TYR A 1 768 ? 18.895 -4.719 23.324 1.00 91.25 768 TYR A C 1
ATOM 6139 O O . TYR A 1 768 ? 18.909 -3.498 23.167 1.00 91.25 768 TYR A O 1
ATOM 6147 N N . GLN A 1 769 ? 18.715 -5.283 24.523 1.00 90.75 769 GLN A N 1
ATOM 6148 C CA . GLN A 1 769 ? 18.563 -4.514 25.762 1.00 90.75 769 GLN A CA 1
ATOM 6149 C C . GLN A 1 769 ? 19.831 -3.708 26.087 1.00 90.75 769 GLN A C 1
ATOM 6151 O O . GLN A 1 769 ? 19.736 -2.512 26.349 1.00 90.75 769 GLN A O 1
ATOM 6156 N N . GLU A 1 770 ? 21.017 -4.317 25.969 1.00 90.25 770 GLU A N 1
ATOM 6157 C CA . GLU A 1 770 ? 22.328 -3.653 26.127 1.00 90.25 770 GLU A CA 1
ATOM 6158 C C . GLU A 1 770 ? 22.584 -2.518 25.113 1.00 90.25 770 GLU A C 1
ATOM 6160 O O . GLU A 1 770 ? 23.567 -1.788 25.225 1.00 90.25 770 GLU A O 1
ATOM 6165 N N . ARG A 1 771 ? 21.723 -2.374 24.097 1.00 90.06 771 ARG A N 1
ATOM 6166 C CA . ARG A 1 771 ? 21.821 -1.369 23.025 1.00 90.06 771 ARG A CA 1
ATOM 6167 C C . ARG A 1 771 ? 20.715 -0.311 23.092 1.00 90.06 771 ARG A C 1
ATOM 6169 O O . ARG A 1 771 ? 20.704 0.594 22.261 1.00 90.06 771 ARG A O 1
ATOM 6176 N N . ALA A 1 772 ? 19.780 -0.441 24.032 1.00 87.81 772 ALA A N 1
ATOM 6177 C CA . ALA A 1 772 ? 18.614 0.421 24.190 1.00 87.81 772 ALA A CA 1
ATOM 6178 C C . ALA A 1 772 ? 18.502 0.875 25.653 1.00 87.81 772 ALA A C 1
ATOM 6180 O O . ALA A 1 772 ? 17.696 0.344 26.421 1.00 87.81 772 ALA A O 1
ATOM 6181 N N . ASP A 1 773 ? 19.322 1.850 26.046 1.00 85.12 773 ASP A N 1
ATOM 6182 C CA . ASP A 1 773 ? 19.358 2.380 27.413 1.00 85.12 773 ASP A CA 1
ATOM 6183 C C . ASP A 1 773 ? 17.969 2.839 27.887 1.00 85.12 773 ASP A C 1
ATOM 6185 O O . ASP A 1 773 ? 17.278 3.594 27.201 1.00 85.12 773 ASP A O 1
ATOM 6189 N N . GLY A 1 774 ? 17.544 2.337 29.053 1.00 83.62 774 GLY A N 1
ATOM 6190 C CA . GLY A 1 774 ? 16.195 2.511 29.617 1.00 83.62 774 GLY A CA 1
ATOM 6191 C C . GLY A 1 774 ? 15.187 1.398 29.273 1.00 83.62 774 GLY A C 1
ATOM 6192 O O . GLY A 1 774 ? 14.105 1.347 29.865 1.00 83.62 774 GLY A O 1
ATOM 6193 N N . SER A 1 775 ? 15.527 0.468 28.372 1.00 91.00 775 SER A N 1
ATOM 6194 C CA . SER A 1 775 ? 14.708 -0.720 28.080 1.00 91.00 775 SER A CA 1
ATOM 6195 C C . SER A 1 775 ? 14.848 -1.834 29.131 1.00 91.00 775 SER A C 1
ATOM 6197 O O . SER A 1 775 ? 15.839 -1.922 29.865 1.00 91.00 775 SER A O 1
ATOM 6199 N N . TRP A 1 776 ? 13.842 -2.710 29.221 1.00 91.25 776 TRP A N 1
ATOM 6200 C CA . TRP A 1 776 ? 13.846 -3.843 30.155 1.00 91.25 776 TRP A CA 1
ATOM 6201 C C . TRP A 1 776 ? 13.060 -5.052 29.631 1.00 91.25 776 TRP A C 1
ATOM 6203 O O . TRP A 1 776 ? 12.126 -4.907 28.843 1.00 91.25 776 TRP A O 1
ATOM 6213 N N . ILE A 1 777 ? 13.442 -6.253 30.077 1.00 90.88 777 ILE A N 1
ATOM 6214 C CA . ILE A 1 777 ? 12.788 -7.517 29.708 1.00 90.88 777 ILE A CA 1
ATOM 6215 C C . ILE A 1 777 ? 11.885 -7.992 30.853 1.00 90.88 777 ILE A C 1
ATOM 6217 O O . ILE A 1 777 ? 12.322 -8.147 31.993 1.00 90.88 777 ILE A O 1
ATOM 6221 N N . GLU A 1 778 ? 10.631 -8.278 30.528 1.00 89.88 778 GLU A N 1
ATOM 6222 C CA . GLU A 1 778 ? 9.653 -8.954 31.370 1.00 89.88 778 GLU A CA 1
ATOM 6223 C C . GLU A 1 778 ? 9.629 -10.453 31.024 1.00 89.88 778 GLU A C 1
ATOM 6225 O O . GLU A 1 778 ? 9.455 -10.829 29.862 1.00 89.88 778 GLU A O 1
ATOM 6230 N N . ARG A 1 779 ? 9.790 -11.331 32.022 1.00 89.69 779 ARG A N 1
ATOM 6231 C CA . ARG A 1 779 ? 9.761 -12.793 31.844 1.00 89.69 779 ARG A CA 1
ATOM 6232 C C . ARG A 1 779 ? 8.496 -13.374 32.484 1.00 89.69 779 ARG A C 1
ATOM 6234 O O . ARG A 1 779 ? 8.534 -13.787 33.639 1.00 89.69 779 ARG A O 1
ATOM 6241 N N . ARG A 1 780 ? 7.403 -13.413 31.708 1.00 89.19 780 ARG A N 1
ATOM 6242 C CA . ARG A 1 780 ? 6.139 -14.111 32.040 1.00 89.19 780 ARG A CA 1
ATOM 6243 C C . ARG A 1 780 ? 6.339 -15.634 32.002 1.00 89.19 780 ARG A C 1
ATOM 6245 O O . ARG A 1 780 ? 7.466 -16.095 31.790 1.00 89.19 780 ARG A O 1
ATOM 6252 N N . HIS A 1 781 ? 5.309 -16.461 32.183 1.00 87.38 781 HIS A N 1
ATOM 6253 C CA . HIS A 1 781 ? 5.484 -17.920 32.181 1.00 87.38 781 HIS A CA 1
ATOM 6254 C C . HIS A 1 781 ? 5.705 -18.502 30.785 1.00 87.38 781 HIS A C 1
ATOM 6256 O O . HIS A 1 781 ? 6.600 -19.333 30.606 1.00 87.38 781 HIS A O 1
ATOM 6262 N N . CYS A 1 782 ? 4.946 -18.048 29.794 1.00 86.75 782 CYS A N 1
ATOM 6263 C CA . CYS A 1 782 ? 4.915 -18.583 28.433 1.00 86.75 782 CYS A CA 1
ATOM 6264 C C . CYS A 1 782 ? 5.370 -17.585 27.368 1.00 86.75 782 CYS A C 1
ATOM 6266 O O . CYS A 1 782 ? 5.633 -18.007 26.248 1.00 86.75 782 CYS A O 1
ATOM 6268 N N . SER A 1 783 ? 5.539 -16.310 27.719 1.00 89.50 783 SER A N 1
ATOM 6269 C CA . SER A 1 783 ? 6.057 -15.263 26.834 1.00 89.50 783 SER A CA 1
ATOM 6270 C C . SER A 1 783 ? 7.247 -14.507 27.444 1.00 89.50 783 SER A C 1
ATOM 6272 O O . SER A 1 783 ? 7.602 -14.687 28.616 1.00 89.50 783 SER A O 1
ATOM 6274 N N . LEU A 1 784 ? 7.897 -13.685 26.621 1.00 91.62 784 LEU A N 1
ATOM 6275 C CA . LEU A 1 784 ? 8.891 -12.682 27.014 1.00 91.62 784 LEU A CA 1
ATOM 6276 C C . LEU A 1 784 ? 8.466 -11.339 26.411 1.00 91.62 784 LEU A C 1
ATOM 6278 O O . LEU A 1 784 ? 8.077 -11.309 25.246 1.00 91.62 784 LEU A O 1
ATOM 6282 N N . VAL A 1 785 ? 8.545 -10.238 27.162 1.00 90.69 785 VAL A N 1
ATOM 6283 C CA . VAL A 1 785 ? 8.192 -8.900 26.650 1.00 90.69 785 VAL A CA 1
ATOM 6284 C C . VAL A 1 785 ? 9.364 -7.944 26.825 1.00 90.69 785 VAL A C 1
ATOM 6286 O O . VAL A 1 785 ? 9.810 -7.692 27.940 1.00 90.69 785 VAL A O 1
ATOM 6289 N N . PHE A 1 786 ? 9.874 -7.404 25.724 1.00 92.44 786 PHE A N 1
ATOM 6290 C CA . PHE A 1 786 ? 10.939 -6.408 25.707 1.00 92.44 786 PHE A CA 1
ATOM 6291 C C . PHE A 1 786 ? 10.331 -5.006 25.603 1.00 92.44 786 PHE A C 1
ATOM 6293 O O . PHE A 1 786 ? 9.872 -4.582 24.543 1.00 92.44 786 PHE A O 1
ATOM 6300 N N . HIS A 1 787 ? 10.297 -4.300 26.731 1.00 89.94 787 HIS A N 1
ATOM 6301 C CA . HIS A 1 787 ? 9.715 -2.967 26.867 1.00 89.94 787 HIS A CA 1
ATOM 6302 C C . HIS A 1 787 ? 10.737 -1.903 26.473 1.00 89.94 787 HIS A C 1
ATOM 6304 O O . HIS A 1 787 ? 11.754 -1.737 27.150 1.00 89.94 787 HIS A O 1
ATOM 6310 N N . HIS A 1 788 ? 10.449 -1.153 25.409 1.00 88.81 788 HIS A N 1
ATOM 6311 C CA . HIS A 1 788 ? 11.371 -0.179 24.816 1.00 88.81 788 HIS A CA 1
ATOM 6312 C C . HIS A 1 788 ? 10.837 1.268 24.814 1.00 88.81 788 HIS A C 1
ATOM 6314 O O . HIS A 1 788 ? 11.578 2.195 24.499 1.00 88.81 788 HIS A O 1
ATOM 6320 N N . SER A 1 789 ? 9.576 1.497 25.196 1.00 84.12 789 SER A N 1
ATOM 6321 C CA . SER A 1 789 ? 8.969 2.835 25.349 1.00 84.12 789 SER A CA 1
ATOM 6322 C C . SER A 1 789 ? 9.655 3.727 26.387 1.00 84.12 789 SER A C 1
ATOM 6324 O O . SER A 1 789 ? 9.595 4.950 26.286 1.00 84.12 789 SER A O 1
ATOM 6326 N N . SER A 1 790 ? 10.300 3.116 27.385 1.00 81.06 790 SER A N 1
ATOM 6327 C CA . SER A 1 790 ? 11.025 3.799 28.467 1.00 81.06 790 SER A CA 1
ATOM 6328 C C . SER A 1 790 ? 12.487 4.128 28.124 1.00 81.06 790 SER A C 1
ATOM 6330 O O . SER A 1 790 ? 13.211 4.597 28.998 1.00 81.06 790 SER A O 1
ATOM 6332 N N . ALA A 1 791 ? 12.932 3.856 26.893 1.00 85.25 791 ALA A N 1
ATOM 6333 C CA . ALA A 1 791 ? 14.301 4.116 26.458 1.00 85.25 791 ALA A CA 1
ATOM 6334 C C . ALA A 1 791 ? 14.545 5.594 26.100 1.00 85.25 791 ALA A C 1
ATOM 6336 O O . ALA A 1 791 ? 13.627 6.282 25.649 1.00 85.25 791 ALA A O 1
ATOM 6337 N N . GLU A 1 792 ? 15.786 6.068 26.259 1.00 82.50 792 GLU A N 1
ATOM 6338 C CA . GLU A 1 792 ? 16.135 7.489 26.070 1.00 82.50 792 GLU A CA 1
ATOM 6339 C C . GLU A 1 792 ? 15.967 7.968 24.613 1.00 82.50 792 GLU A C 1
ATOM 6341 O O . GLU A 1 792 ? 15.402 9.035 24.376 1.00 82.50 792 GLU A O 1
ATOM 6346 N N . ASP A 1 793 ? 16.380 7.160 23.627 1.00 85.94 793 ASP A N 1
ATOM 6347 C CA . ASP A 1 793 ? 16.026 7.346 22.211 1.00 85.94 793 ASP A CA 1
ATOM 6348 C C . ASP A 1 793 ? 14.970 6.309 21.804 1.00 85.94 793 ASP A C 1
ATOM 6350 O O . ASP A 1 793 ? 15.280 5.199 21.360 1.00 85.94 793 ASP A O 1
ATOM 6354 N N . GLN A 1 794 ? 13.697 6.697 21.911 1.00 82.44 794 GLN A N 1
ATOM 6355 C CA . GLN A 1 794 ? 12.556 5.876 21.495 1.00 82.44 794 GLN A CA 1
ATOM 6356 C C . GLN A 1 794 ? 12.613 5.469 20.009 1.00 82.44 794 GLN A C 1
ATOM 6358 O O . GLN A 1 794 ? 12.137 4.391 19.651 1.00 82.44 794 GLN A O 1
ATOM 6363 N N . HIS A 1 795 ? 13.219 6.277 19.129 1.00 79.12 795 HIS A N 1
ATOM 6364 C CA . HIS A 1 795 ? 13.343 5.964 17.703 1.00 79.12 795 HIS A CA 1
ATOM 6365 C C . HIS A 1 795 ? 14.500 5.002 17.402 1.00 79.12 795 HIS A C 1
ATOM 6367 O O . HIS A 1 795 ? 14.416 4.245 16.432 1.00 79.12 795 HIS A O 1
ATOM 6373 N N . ALA A 1 796 ? 15.584 4.991 18.181 1.00 82.31 796 ALA A N 1
ATOM 6374 C CA . ALA A 1 796 ? 16.569 3.905 18.156 1.00 82.31 796 ALA A CA 1
ATOM 6375 C C . ALA A 1 796 ? 16.000 2.627 18.773 1.00 82.31 796 ALA A C 1
ATOM 6377 O O . ALA A 1 796 ? 16.088 1.570 18.152 1.00 82.31 796 ALA A O 1
ATOM 6378 N N . ALA A 1 797 ? 15.353 2.726 19.932 1.00 85.69 797 ALA A N 1
ATOM 6379 C CA . ALA A 1 797 ? 14.823 1.579 20.654 1.00 85.69 797 ALA A CA 1
ATOM 6380 C C . ALA A 1 797 ? 13.721 0.841 19.867 1.00 85.69 797 ALA A C 1
ATOM 6382 O O . ALA A 1 797 ? 13.762 -0.382 19.775 1.00 85.69 797 ALA A O 1
ATOM 6383 N N . ALA A 1 798 ? 12.816 1.558 19.187 1.00 81.88 798 ALA A N 1
ATOM 6384 C CA . ALA A 1 798 ? 11.822 0.950 18.294 1.00 81.88 798 ALA A CA 1
ATOM 6385 C C . ALA A 1 798 ? 12.445 0.285 17.045 1.00 81.88 798 ALA A C 1
ATOM 6387 O O . ALA A 1 798 ? 11.948 -0.738 16.572 1.00 81.88 798 ALA A O 1
ATOM 6388 N N . ARG A 1 799 ? 13.556 0.821 16.512 1.00 80.06 799 ARG A N 1
ATOM 6389 C CA . ARG A 1 799 ? 14.312 0.167 15.424 1.00 80.06 799 ARG A CA 1
ATOM 6390 C C . ARG A 1 799 ? 15.008 -1.100 15.911 1.00 80.06 799 ARG A C 1
ATOM 6392 O O . ARG A 1 799 ? 14.932 -2.117 15.234 1.00 80.06 799 ARG A O 1
ATOM 6399 N N . LEU A 1 800 ? 15.630 -1.057 17.089 1.00 86.88 800 LEU A N 1
ATOM 6400 C CA . LEU A 1 800 ? 16.244 -2.223 17.727 1.00 86.88 800 LEU A CA 1
ATOM 6401 C C . LEU A 1 800 ? 15.197 -3.296 18.053 1.00 86.88 800 LEU A C 1
ATOM 6403 O O . LEU A 1 800 ? 15.465 -4.470 17.834 1.00 86.88 800 LEU A O 1
ATOM 6407 N N . ALA A 1 801 ? 13.992 -2.910 18.481 1.00 87.06 801 ALA A N 1
ATOM 6408 C CA . ALA A 1 801 ? 12.871 -3.829 18.660 1.00 87.06 801 ALA A CA 1
ATOM 6409 C C . ALA A 1 801 ? 12.429 -4.476 17.332 1.00 87.06 801 ALA A C 1
ATOM 6411 O O . ALA A 1 801 ? 12.239 -5.686 17.295 1.00 87.06 801 ALA A O 1
ATOM 6412 N N . SER A 1 802 ? 12.339 -3.728 16.225 1.00 81.25 802 SER A N 1
ATOM 6413 C CA . SER A 1 802 ? 12.047 -4.303 14.896 1.00 81.25 802 SER A CA 1
ATOM 6414 C C . SER A 1 802 ? 13.162 -5.237 14.393 1.00 81.25 802 SER A C 1
ATOM 6416 O O . SER A 1 802 ? 12.890 -6.353 13.946 1.00 81.25 802 SER A O 1
ATOM 6418 N N . GLU A 1 803 ? 14.433 -4.845 14.536 1.00 82.62 803 GLU A N 1
ATOM 6419 C CA . GLU A 1 803 ? 15.576 -5.709 14.207 1.00 82.62 803 GLU A CA 1
ATOM 6420 C C . GLU A 1 803 ? 15.593 -6.984 15.071 1.00 82.62 803 GLU A C 1
ATOM 6422 O O . GLU A 1 803 ? 15.894 -8.063 14.560 1.00 82.62 803 GLU A O 1
ATOM 6427 N N . CYS A 1 804 ? 15.211 -6.879 16.347 1.00 88.31 804 CYS A N 1
ATOM 6428 C CA . CYS A 1 804 ? 15.066 -8.003 17.269 1.00 88.31 804 CYS A CA 1
ATOM 6429 C C . CYS A 1 804 ? 13.899 -8.925 16.894 1.00 88.31 804 CYS A C 1
ATOM 6431 O O . CYS A 1 804 ? 14.079 -10.140 16.844 1.00 88.31 804 CYS A O 1
ATOM 6433 N N . ALA A 1 805 ? 12.732 -8.366 16.560 1.00 85.38 805 ALA A N 1
ATOM 6434 C CA . ALA A 1 805 ? 11.572 -9.119 16.092 1.00 85.38 805 ALA A CA 1
ATOM 6435 C C . ALA A 1 805 ? 11.924 -9.939 14.843 1.00 85.38 805 ALA A C 1
ATOM 6437 O O . ALA A 1 805 ? 11.675 -11.142 14.803 1.00 85.38 805 ALA A O 1
ATOM 6438 N N . GLY A 1 806 ? 12.585 -9.315 13.861 1.00 78.19 806 GLY A N 1
ATOM 6439 C CA . GLY A 1 806 ? 13.098 -10.001 12.675 1.00 78.19 806 GLY A CA 1
ATOM 6440 C C . GLY A 1 806 ? 14.081 -11.124 13.019 1.00 78.19 806 GLY A C 1
ATOM 6441 O O . GLY A 1 806 ? 13.894 -12.249 12.574 1.00 78.19 806 GLY A O 1
ATOM 6442 N N . HIS A 1 807 ? 15.080 -10.854 13.865 1.00 85.69 807 HIS A N 1
ATOM 6443 C CA . HIS A 1 807 ? 16.078 -11.848 14.280 1.00 85.69 807 HIS A CA 1
ATOM 6444 C C . HIS A 1 807 ? 15.442 -13.049 15.004 1.00 85.69 807 HIS A C 1
ATOM 6446 O O . HIS A 1 807 ? 15.773 -14.194 14.699 1.00 85.69 807 HIS A O 1
ATOM 6452 N N . ILE A 1 808 ? 14.496 -12.819 15.920 1.00 87.50 808 ILE A N 1
ATOM 6453 C CA . ILE A 1 808 ? 13.790 -13.899 16.623 1.00 87.50 808 ILE A CA 1
ATOM 6454 C C . ILE A 1 808 ? 12.910 -14.687 15.651 1.00 87.50 808 ILE A C 1
ATOM 6456 O O . ILE A 1 808 ? 12.952 -15.914 15.679 1.00 87.50 808 ILE A O 1
ATOM 6460 N N . ASN A 1 809 ? 12.170 -14.019 14.764 1.00 82.88 809 ASN A N 1
ATOM 6461 C CA . ASN A 1 809 ? 11.326 -14.682 13.768 1.00 82.88 809 ASN A CA 1
ATOM 6462 C C . ASN A 1 809 ? 12.151 -15.540 12.792 1.00 82.88 809 ASN A C 1
ATOM 6464 O O . ASN A 1 809 ? 11.825 -16.710 12.596 1.00 82.88 809 ASN A O 1
ATOM 6468 N N . ASP A 1 810 ? 13.259 -15.014 12.261 1.00 77.19 810 ASP A N 1
ATOM 6469 C CA . ASP A 1 810 ? 14.165 -15.745 11.365 1.00 77.19 810 ASP A CA 1
ATOM 6470 C C . ASP A 1 810 ? 14.825 -16.949 12.079 1.00 77.19 810 ASP A C 1
ATOM 6472 O O . ASP A 1 810 ? 14.879 -18.051 11.530 1.00 77.19 810 ASP A O 1
ATOM 6476 N N . ALA A 1 811 ? 15.302 -16.776 13.320 1.00 81.69 811 ALA A N 1
ATOM 6477 C CA . ALA A 1 811 ? 16.005 -17.826 14.069 1.00 81.69 811 ALA A CA 1
ATOM 6478 C C . ALA A 1 811 ? 15.076 -18.882 14.703 1.00 81.69 811 ALA A C 1
ATOM 6480 O O . ALA A 1 811 ? 15.482 -20.031 14.904 1.00 81.69 811 ALA A O 1
ATOM 6481 N N . CYS A 1 812 ? 13.834 -18.514 15.036 1.00 81.75 812 CYS A N 1
ATOM 6482 C CA . CYS A 1 812 ? 12.907 -19.349 15.806 1.00 81.75 812 CYS A CA 1
ATOM 6483 C C . CYS A 1 812 ? 11.712 -19.880 14.998 1.00 81.75 812 CYS A C 1
ATOM 6485 O O . CYS A 1 812 ? 10.917 -20.636 15.558 1.00 81.75 812 CYS A O 1
ATOM 6487 N N . ALA A 1 813 ? 11.603 -19.581 13.696 1.00 70.75 813 ALA A N 1
ATOM 6488 C CA . ALA A 1 813 ? 10.526 -20.069 12.823 1.00 70.75 813 ALA A CA 1
ATOM 6489 C C . ALA A 1 813 ? 10.259 -21.582 12.969 1.00 70.75 813 ALA A C 1
ATOM 6491 O O . ALA A 1 813 ? 9.128 -22.008 13.204 1.00 70.75 813 ALA A O 1
ATOM 6492 N N . ASN A 1 814 ? 11.317 -22.401 12.930 1.00 79.31 814 ASN A N 1
ATOM 6493 C CA . ASN A 1 814 ? 11.231 -23.865 13.055 1.00 79.31 814 ASN A CA 1
ATOM 6494 C C . ASN A 1 814 ? 10.820 -24.363 14.457 1.00 79.31 814 ASN A C 1
ATOM 6496 O O . ASN A 1 814 ? 10.552 -25.550 14.631 1.00 79.31 814 ASN A O 1
ATOM 6500 N N . GLN A 1 815 ? 10.789 -23.484 15.462 1.00 80.06 815 GLN A N 1
ATOM 6501 C CA . GLN A 1 815 ? 10.393 -23.799 16.838 1.00 80.06 815 GLN A CA 1
ATOM 6502 C C . GLN A 1 815 ? 8.919 -23.449 17.124 1.00 80.06 815 GLN A C 1
ATOM 6504 O O . GLN A 1 815 ? 8.409 -23.809 18.184 1.00 80.06 815 GLN A O 1
ATOM 6509 N N . GLY A 1 816 ? 8.219 -22.790 16.188 1.00 78.94 816 GLY A N 1
ATOM 6510 C CA . GLY A 1 816 ? 6.814 -22.394 16.353 1.00 78.94 816 GLY A CA 1
ATOM 6511 C C . GLY A 1 816 ? 6.619 -21.199 17.291 1.00 78.94 816 GLY A C 1
ATOM 6512 O O . GLY A 1 816 ? 5.662 -21.171 18.062 1.00 78.94 816 GLY A O 1
ATOM 6513 N N . ILE A 1 817 ? 7.538 -20.235 17.248 1.00 84.62 817 ILE A N 1
ATOM 6514 C CA . ILE A 1 817 ? 7.568 -19.035 18.097 1.00 84.62 817 ILE A CA 1
ATOM 6515 C C . ILE A 1 817 ? 7.490 -17.810 17.193 1.00 84.62 817 ILE A C 1
ATOM 6517 O O . ILE A 1 817 ? 8.085 -17.812 16.115 1.00 84.62 817 ILE A O 1
ATOM 6521 N N . HIS A 1 818 ? 6.782 -16.775 17.635 1.00 82.69 818 HIS A N 1
ATOM 6522 C CA . HIS A 1 818 ? 6.671 -15.516 16.912 1.00 82.69 818 HIS A CA 1
ATOM 6523 C C . HIS A 1 818 ? 6.974 -14.327 17.828 1.00 82.69 818 HIS A C 1
ATOM 6525 O O . HIS A 1 818 ? 6.711 -14.363 19.030 1.00 82.69 818 HIS A O 1
ATOM 6531 N N . ALA A 1 819 ? 7.552 -13.283 17.243 1.00 86.31 819 ALA A N 1
ATOM 6532 C CA . ALA A 1 819 ? 7.891 -12.028 17.888 1.00 86.31 819 ALA A CA 1
ATOM 6533 C C . ALA A 1 819 ? 7.096 -10.889 17.223 1.00 86.31 819 ALA A C 1
ATOM 6535 O O . ALA A 1 819 ? 7.313 -10.577 16.048 1.00 86.31 819 ALA A O 1
ATOM 6536 N N . LEU A 1 820 ? 6.165 -10.314 17.987 1.00 80.00 820 LEU A N 1
ATOM 6537 C CA . LEU A 1 820 ? 5.165 -9.321 17.595 1.00 80.00 820 LEU A CA 1
ATOM 6538 C C . LEU A 1 820 ? 5.518 -7.939 18.154 1.00 80.00 820 LEU A C 1
ATOM 6540 O O . LEU A 1 820 ? 5.709 -7.775 19.361 1.00 80.00 820 LEU A O 1
ATOM 6544 N N . LEU A 1 821 ? 5.553 -6.927 17.287 1.00 78.50 821 LEU A N 1
ATOM 6545 C CA . LEU A 1 821 ? 5.646 -5.532 17.715 1.00 78.50 821 LEU A CA 1
ATOM 6546 C C . LEU A 1 821 ? 4.272 -5.052 18.200 1.00 78.50 821 LEU A C 1
ATOM 6548 O O . LEU A 1 821 ? 3.276 -5.184 17.490 1.00 78.50 821 LEU A O 1
ATOM 6552 N N . VAL A 1 822 ? 4.241 -4.474 19.397 1.00 75.50 822 VAL A N 1
ATOM 6553 C CA . VAL A 1 822 ? 3.083 -3.790 19.991 1.00 75.50 822 VAL A CA 1
ATOM 6554 C C . VAL A 1 822 ? 3.503 -2.376 20.403 1.00 75.50 822 VAL A C 1
ATOM 6556 O O . VAL A 1 822 ? 4.691 -2.048 20.360 1.00 75.50 822 VAL A O 1
ATOM 6559 N N . ASP A 1 823 ? 2.565 -1.509 20.792 1.00 72.50 823 ASP A N 1
ATOM 6560 C CA . ASP A 1 823 ? 2.948 -0.143 21.168 1.00 72.50 823 ASP A CA 1
ATOM 6561 C C . ASP A 1 823 ? 3.914 -0.145 22.368 1.00 72.50 823 ASP A C 1
ATOM 6563 O O . ASP A 1 823 ? 3.644 -0.706 23.433 1.00 72.50 823 ASP A O 1
ATOM 6567 N N . GLY A 1 824 ? 5.090 0.449 22.162 1.00 79.06 824 GLY A N 1
ATOM 6568 C CA . GLY A 1 824 ? 6.149 0.543 23.159 1.00 79.06 824 GLY A CA 1
ATOM 6569 C C . GLY A 1 824 ? 6.882 -0.750 23.544 1.00 79.06 824 GLY A C 1
ATOM 6570 O O . GLY A 1 824 ? 7.752 -0.676 24.423 1.00 79.06 824 GLY A O 1
ATOM 6571 N N . ALA A 1 825 ? 6.570 -1.910 22.953 1.00 86.38 825 ALA A N 1
ATOM 6572 C CA . ALA A 1 825 ? 7.191 -3.184 23.320 1.00 86.38 825 ALA A CA 1
ATOM 6573 C C . ALA A 1 825 ? 7.241 -4.230 22.186 1.00 86.38 825 ALA A C 1
ATOM 6575 O O . ALA A 1 825 ? 6.516 -4.174 21.198 1.00 86.38 825 ALA A O 1
ATOM 6576 N N . LEU A 1 826 ? 8.088 -5.241 22.375 1.00 88.94 826 LEU A N 1
ATOM 6577 C CA . LEU A 1 826 ? 8.148 -6.459 21.565 1.00 88.94 826 LEU A CA 1
ATOM 6578 C C . LEU A 1 826 ? 7.709 -7.656 22.419 1.00 88.94 826 LEU A C 1
ATOM 6580 O O . LEU A 1 826 ? 8.357 -7.957 23.420 1.00 88.94 826 LEU A O 1
ATOM 6584 N N . VAL A 1 827 ? 6.637 -8.344 22.027 1.00 88.00 827 VAL A N 1
ATOM 6585 C CA . VAL A 1 827 ? 6.143 -9.567 22.684 1.00 88.00 827 VAL A CA 1
ATOM 6586 C C . VAL A 1 827 ? 6.648 -10.786 21.919 1.00 88.00 827 VAL A C 1
ATOM 6588 O O . VAL A 1 827 ? 6.511 -10.849 20.702 1.00 88.00 827 VAL A O 1
ATOM 6591 N N . VAL A 1 828 ? 7.210 -11.771 22.617 1.00 89.75 828 VAL A N 1
ATOM 6592 C CA . VAL A 1 828 ? 7.604 -13.066 22.047 1.00 89.75 828 VAL A CA 1
ATOM 6593 C C . VAL A 1 828 ? 6.767 -14.167 22.682 1.00 89.75 828 VAL A C 1
ATOM 6595 O O . VAL A 1 828 ? 6.814 -14.345 23.901 1.00 89.75 828 VAL A O 1
ATOM 6598 N N . GLU A 1 829 ? 6.017 -14.910 21.870 1.00 87.81 829 GLU A N 1
ATOM 6599 C CA . GLU A 1 829 ? 5.052 -15.918 22.325 1.00 87.81 829 GLU A CA 1
ATOM 6600 C C . GLU A 1 829 ? 4.946 -17.130 21.363 1.00 87.81 829 GLU A C 1
ATOM 6602 O O . GLU A 1 829 ? 5.413 -17.068 20.218 1.00 87.81 829 GLU A O 1
ATOM 6607 N N . PRO A 1 830 ? 4.393 -18.280 21.805 1.00 85.06 830 PRO A N 1
ATOM 6608 C CA . PRO A 1 830 ? 4.281 -19.479 20.973 1.00 85.06 830 PRO A CA 1
ATOM 6609 C C . PRO A 1 830 ? 3.173 -19.333 19.920 1.00 85.06 830 PRO A C 1
ATOM 6611 O O . PRO A 1 830 ? 1.992 -19.301 20.249 1.00 85.06 830 PRO A O 1
ATOM 6614 N N . ALA A 1 831 ? 3.524 -19.358 18.633 1.00 77.06 831 ALA A N 1
ATOM 6615 C CA . ALA A 1 831 ? 2.585 -19.148 17.523 1.00 77.06 831 ALA A CA 1
ATOM 6616 C C . ALA A 1 831 ? 1.442 -20.188 17.450 1.00 77.06 831 ALA A C 1
ATOM 6618 O O . ALA A 1 831 ? 0.413 -19.949 16.818 1.00 77.06 831 ALA A O 1
ATOM 6619 N N . GLY A 1 832 ? 1.623 -21.353 18.082 1.00 74.62 832 GLY A N 1
ATOM 6620 C CA . GLY A 1 832 ? 0.624 -22.424 18.156 1.00 74.62 832 GLY A CA 1
ATOM 6621 C C . GLY A 1 832 ? -0.407 -22.293 19.285 1.00 74.62 832 GLY A C 1
ATOM 6622 O O . GLY A 1 832 ? -1.310 -23.127 19.347 1.00 74.62 832 GLY A O 1
ATOM 6623 N N . THR A 1 833 ? -0.292 -21.305 20.180 1.00 82.50 833 THR A N 1
ATOM 6624 C CA . THR A 1 833 ? -1.182 -21.155 21.344 1.00 82.50 833 THR A CA 1
ATOM 6625 C C . THR A 1 833 ? -1.562 -19.691 21.537 1.00 82.50 833 THR A C 1
ATOM 6627 O O . THR A 1 833 ? -0.709 -18.842 21.747 1.00 82.50 833 THR A O 1
ATOM 6630 N N . ASN A 1 834 ? -2.858 -19.404 21.434 1.00 87.31 834 ASN A N 1
ATOM 6631 C CA . ASN A 1 834 ? -3.442 -18.061 21.461 1.00 87.31 834 ASN A CA 1
ATOM 6632 C C . ASN A 1 834 ? -4.862 -18.079 22.072 1.00 87.31 834 ASN A C 1
ATOM 6634 O O . ASN A 1 834 ? -5.403 -19.152 22.375 1.00 87.31 834 ASN A O 1
ATOM 6638 N N . LYS A 1 835 ? -5.502 -16.905 22.204 1.00 90.06 835 LYS A N 1
ATOM 6639 C CA . LYS A 1 835 ? -6.826 -16.747 22.834 1.00 90.06 835 LYS A CA 1
ATOM 6640 C C . LYS A 1 835 ? -7.892 -17.653 22.194 1.00 90.06 835 LYS A C 1
ATOM 6642 O O . LYS A 1 835 ? -8.733 -18.201 22.900 1.00 90.06 835 LYS A O 1
ATOM 6647 N N . ALA A 1 836 ? -7.822 -17.897 20.881 1.00 90.06 836 ALA A N 1
ATOM 6648 C CA . ALA A 1 836 ? -8.729 -18.813 20.184 1.00 90.06 836 ALA A CA 1
ATOM 6649 C C . ALA A 1 836 ? -8.521 -20.286 20.567 1.00 90.06 836 ALA A C 1
ATOM 6651 O O . ALA A 1 836 ? -9.493 -21.023 20.707 1.00 90.06 836 ALA A O 1
ATOM 6652 N N . SER A 1 837 ? -7.273 -20.725 20.766 1.00 90.44 837 SER A N 1
ATOM 6653 C CA . SER A 1 837 ? -6.992 -22.089 21.242 1.00 90.44 837 SER A CA 1
ATOM 6654 C C . SER A 1 837 ? -7.453 -22.314 22.689 1.00 90.44 837 SER A C 1
ATOM 6656 O O . SER A 1 837 ? -7.930 -23.399 23.014 1.00 90.44 837 SER A O 1
ATOM 6658 N N . ALA A 1 838 ? -7.403 -21.273 23.526 1.00 91.25 838 ALA A N 1
ATOM 6659 C CA . ALA A 1 838 ? -7.975 -21.288 24.869 1.00 91.25 838 ALA A CA 1
ATOM 6660 C C . ALA A 1 838 ? -9.512 -21.314 24.858 1.00 91.25 838 ALA A C 1
ATOM 6662 O O . ALA A 1 838 ? -10.116 -22.084 25.603 1.00 91.25 838 ALA A O 1
ATOM 6663 N N . ALA A 1 839 ? -10.146 -20.532 23.979 1.00 92.44 839 ALA A N 1
ATOM 6664 C CA . ALA A 1 839 ? -11.596 -20.546 23.796 1.00 92.44 839 ALA A CA 1
ATOM 6665 C C . ALA A 1 839 ? -12.108 -21.905 23.273 1.00 92.44 839 ALA A C 1
ATOM 6667 O O . ALA A 1 839 ? -13.118 -22.407 23.762 1.00 92.44 839 ALA A O 1
ATOM 6668 N N . GLU A 1 840 ? -11.383 -22.541 22.344 1.00 92.81 840 GLU A N 1
ATOM 6669 C CA . GLU A 1 840 ? -11.669 -23.905 21.878 1.00 92.81 840 GLU A CA 1
ATOM 6670 C C . GLU A 1 840 ? -11.517 -24.942 23.003 1.00 92.81 840 GLU A C 1
ATOM 6672 O O . GLU A 1 840 ? -12.375 -25.812 23.129 1.00 92.81 840 GLU A O 1
ATOM 6677 N N . ALA A 1 841 ? -10.484 -24.842 23.850 1.00 90.44 841 ALA A N 1
ATOM 6678 C CA . ALA A 1 841 ? -10.319 -25.727 25.006 1.00 90.44 841 ALA A CA 1
ATOM 6679 C C . ALA A 1 841 ? -11.491 -25.584 25.996 1.00 90.44 841 ALA A C 1
ATOM 6681 O O . ALA A 1 841 ? -12.193 -26.558 26.260 1.00 90.44 841 ALA A O 1
ATOM 6682 N N . ALA A 1 842 ? -11.782 -24.357 26.442 1.00 90.69 842 ALA A N 1
ATOM 6683 C CA . ALA A 1 842 ? -12.911 -24.065 27.327 1.00 90.69 842 ALA A CA 1
ATOM 6684 C C . ALA A 1 842 ? -14.254 -24.544 26.740 1.00 90.69 842 ALA A C 1
ATOM 6686 O O . ALA A 1 842 ? -15.085 -25.109 27.450 1.00 90.69 842 ALA A O 1
ATOM 6687 N N . TRP A 1 843 ? -14.465 -24.371 25.431 1.00 91.88 843 TRP A N 1
ATOM 6688 C CA . TRP A 1 843 ? -15.640 -24.890 24.732 1.00 91.88 843 TRP A CA 1
ATOM 6689 C C . TRP A 1 843 ? -15.704 -26.423 24.736 1.00 91.88 843 TRP A C 1
ATOM 6691 O O . TRP A 1 843 ? -16.761 -26.985 25.030 1.00 91.88 843 TRP A O 1
ATOM 6701 N N . GLN A 1 844 ? -14.592 -27.111 24.458 1.00 89.75 844 GLN A N 1
ATOM 6702 C CA . GLN A 1 844 ? -14.531 -28.572 24.516 1.00 89.75 844 GLN A CA 1
ATOM 6703 C C . GLN A 1 844 ? -14.830 -29.095 25.923 1.00 89.75 844 GLN A C 1
ATOM 6705 O O . GLN A 1 844 ? -15.568 -30.071 26.042 1.00 89.75 844 GLN A O 1
ATOM 6710 N N . ASP A 1 845 ? -14.352 -28.439 26.980 1.00 86.12 845 ASP A N 1
ATOM 6711 C CA . ASP A 1 845 ? -14.641 -28.839 28.360 1.00 86.12 845 ASP A CA 1
ATOM 6712 C C . ASP A 1 845 ? -16.094 -28.588 28.774 1.00 86.12 845 ASP A C 1
ATOM 6714 O O . ASP A 1 845 ? -16.739 -29.484 29.325 1.00 86.12 845 ASP A O 1
ATOM 6718 N N . ILE A 1 846 ? -16.694 -27.464 28.367 1.00 88.00 846 ILE A N 1
ATOM 6719 C CA . ILE A 1 846 ? -18.142 -27.236 28.518 1.00 88.00 846 ILE A CA 1
ATOM 6720 C C . ILE A 1 846 ? -18.951 -28.323 27.787 1.00 88.00 846 ILE A C 1
ATOM 6722 O O . ILE A 1 846 ? -19.944 -28.825 28.322 1.00 88.00 846 ILE A O 1
ATOM 6726 N N . VAL A 1 847 ? -18.531 -28.713 26.578 1.00 87.38 847 VAL A N 1
ATOM 6727 C CA . VAL A 1 847 ? -19.174 -29.758 25.764 1.00 87.38 847 VAL A CA 1
ATOM 6728 C C . VAL A 1 847 ? -18.973 -31.164 26.347 1.00 87.38 847 VAL A C 1
ATOM 6730 O O . VAL A 1 847 ? -19.896 -31.978 26.254 1.00 87.38 847 VAL A O 1
ATOM 6733 N N . ARG A 1 848 ? -17.819 -31.446 26.972 1.00 85.25 848 ARG A N 1
ATOM 6734 C CA . ARG A 1 848 ? -17.543 -32.683 27.724 1.00 85.25 848 ARG A CA 1
ATOM 6735 C C . ARG A 1 848 ? -18.416 -32.767 28.976 1.00 85.25 848 ARG A C 1
ATOM 6737 O O . ARG A 1 848 ? -19.109 -33.765 29.157 1.00 85.25 848 ARG A O 1
ATOM 6744 N N . ALA A 1 849 ? -18.457 -31.713 29.790 1.00 81.56 849 ALA A N 1
ATOM 6745 C CA . ALA A 1 849 ? -19.289 -31.650 30.992 1.00 81.56 849 ALA A CA 1
ATOM 6746 C C . ALA A 1 849 ? -20.787 -31.807 30.666 1.00 81.56 849 ALA A C 1
ATOM 6748 O O . ALA A 1 849 ? -21.485 -32.575 31.322 1.00 81.56 849 ALA A O 1
ATOM 6749 N N . ALA A 1 850 ? -21.260 -31.161 29.594 1.00 81.19 850 ALA A N 1
ATOM 6750 C CA . ALA A 1 850 ? -22.627 -31.292 29.078 1.00 81.19 850 ALA A CA 1
ATOM 6751 C C . ALA A 1 850 ? -22.947 -32.657 28.425 1.00 81.19 850 ALA A C 1
ATOM 6753 O O . ALA A 1 850 ? -24.076 -32.892 28.005 1.00 81.19 850 ALA A O 1
ATOM 6754 N N . ALA A 1 851 ? -21.962 -33.548 28.279 1.00 79.25 851 ALA A N 1
ATOM 6755 C CA . ALA A 1 851 ? -22.158 -34.928 27.827 1.00 79.25 851 ALA A CA 1
ATOM 6756 C C . ALA A 1 851 ? -22.040 -35.959 28.967 1.00 79.25 851 ALA A C 1
ATOM 6758 O O . ALA A 1 851 ? -22.361 -37.126 28.758 1.00 79.25 851 ALA A O 1
ATOM 6759 N N . ALA A 1 852 ? -21.571 -35.541 30.149 1.00 76.19 852 ALA A N 1
ATOM 6760 C CA . ALA A 1 852 ? -21.379 -36.391 31.326 1.00 76.19 852 ALA A CA 1
ATOM 6761 C C . ALA A 1 852 ? -22.469 -36.209 32.402 1.00 76.19 852 ALA A C 1
ATOM 6763 O O . ALA A 1 852 ? -22.593 -37.045 33.293 1.00 76.19 852 ALA A O 1
ATOM 6764 N N . ASP A 1 853 ? -23.243 -35.124 32.326 1.00 71.94 853 ASP A N 1
ATOM 6765 C CA . ASP A 1 853 ? -24.285 -34.749 33.282 1.00 71.94 853 ASP A CA 1
ATOM 6766 C C . ASP A 1 853 ? -25.601 -34.499 32.530 1.00 71.94 853 ASP A C 1
ATOM 6768 O O . ASP A 1 853 ? -25.733 -33.505 31.814 1.00 71.94 853 ASP A O 1
ATOM 6772 N N . GLU A 1 854 ? -26.577 -35.403 32.684 1.00 56.94 854 GLU A N 1
ATOM 6773 C CA . GLU A 1 854 ? -27.878 -35.338 31.994 1.00 56.94 854 GLU A CA 1
ATOM 6774 C C . GLU A 1 854 ? -28.687 -34.067 32.332 1.00 56.94 854 GLU A C 1
ATOM 6776 O O . GLU A 1 854 ? -29.631 -33.737 31.616 1.00 56.94 854 GLU A O 1
ATOM 6781 N N . GLY A 1 855 ? -28.319 -33.329 33.389 1.00 58.81 855 GLY A N 1
ATOM 6782 C CA . GLY A 1 855 ? -28.928 -32.049 33.753 1.00 58.81 855 GLY A CA 1
ATOM 6783 C C . GLY A 1 855 ? -28.294 -30.808 33.108 1.00 58.81 855 GLY A C 1
ATOM 6784 O O . GLY A 1 855 ? -28.795 -29.705 33.327 1.00 58.81 855 GLY A O 1
ATOM 6785 N N . LYS A 1 856 ? -27.196 -30.935 32.345 1.00 67.50 856 LYS A N 1
ATOM 6786 C CA . LYS A 1 856 ? -26.439 -29.791 31.799 1.00 67.50 856 LYS A CA 1
ATOM 6787 C C . LYS A 1 856 ? -26.483 -29.728 30.273 1.00 67.50 856 LYS A C 1
ATOM 6789 O O . LYS A 1 856 ? -25.634 -30.292 29.593 1.00 67.50 856 LYS A O 1
ATOM 6794 N N . GLU A 1 857 ? -27.401 -28.937 29.725 1.00 75.62 857 GLU A N 1
ATOM 6795 C CA . GLU A 1 857 ? -27.428 -28.637 28.286 1.00 75.62 857 GLU A CA 1
ATOM 6796 C C . GLU A 1 857 ? -26.153 -27.910 27.802 1.00 75.62 857 GLU A C 1
ATOM 6798 O O . GLU A 1 857 ? -25.419 -27.282 28.576 1.00 75.62 857 GLU A O 1
ATOM 6803 N N . ARG A 1 858 ? -25.883 -27.969 26.492 1.00 86.19 858 ARG A N 1
ATOM 6804 C CA . ARG A 1 858 ? -24.808 -27.196 25.841 1.00 86.19 858 ARG A CA 1
ATOM 6805 C C . ARG A 1 858 ? -25.254 -25.741 25.623 1.00 86.19 858 ARG A C 1
ATOM 6807 O O . ARG A 1 858 ? -26.436 -25.525 25.365 1.00 86.19 858 ARG A O 1
ATOM 6814 N N . PRO A 1 859 ? -24.353 -24.741 25.675 1.00 90.12 859 PRO A N 1
ATOM 6815 C CA . PRO A 1 859 ? -24.720 -23.369 25.335 1.00 90.12 859 PRO A CA 1
ATOM 6816 C C . PRO A 1 859 ? -25.211 -23.255 23.887 1.00 90.12 859 PRO A C 1
ATOM 6818 O O . PRO A 1 859 ? -24.563 -23.779 22.983 1.00 90.12 859 PRO A O 1
ATOM 6821 N N . SER A 1 860 ? -26.320 -22.542 23.663 1.00 91.50 860 SER A N 1
ATOM 6822 C CA . SER A 1 860 ? -26.804 -22.191 22.313 1.00 91.50 860 SER A CA 1
ATOM 6823 C C . SER A 1 860 ? -26.479 -20.745 21.914 1.00 91.50 860 SER A C 1
ATOM 6825 O O . SER A 1 860 ? -26.604 -20.383 20.746 1.00 91.50 860 SER A O 1
ATOM 6827 N N . PHE A 1 861 ? -26.018 -19.937 22.872 1.00 95.06 861 PHE A N 1
ATOM 6828 C CA . PHE A 1 861 ? -25.634 -18.537 22.708 1.00 95.06 861 PHE A CA 1
ATOM 6829 C C . PHE A 1 861 ? -24.170 -18.335 23.113 1.00 95.06 861 PHE A C 1
ATOM 6831 O O . PHE A 1 861 ? -23.772 -18.759 24.199 1.00 95.06 861 PHE A O 1
ATOM 6838 N N . LEU A 1 862 ? -23.400 -17.642 22.276 1.00 95.94 862 LEU A N 1
ATOM 6839 C CA . LEU A 1 862 ? -22.050 -17.154 22.567 1.00 95.94 862 LEU A CA 1
ATOM 6840 C C . LEU A 1 862 ? -21.985 -15.639 22.343 1.00 95.94 862 LEU A C 1
ATOM 6842 O O . LEU A 1 862 ? -22.414 -15.153 21.297 1.00 95.94 862 LEU A O 1
ATOM 6846 N N . LEU A 1 863 ? -21.400 -14.910 23.291 1.00 95.00 863 LEU A N 1
ATOM 6847 C CA . LEU A 1 863 ? -20.992 -13.516 23.121 1.00 95.00 863 LEU A CA 1
ATOM 6848 C C . LEU A 1 863 ? -19.486 -13.386 23.374 1.00 95.00 863 LEU A C 1
ATOM 6850 O O . LEU A 1 863 ? -19.020 -13.680 24.474 1.00 95.00 863 LEU A O 1
ATOM 6854 N N . VAL A 1 864 ? -18.741 -12.935 22.364 1.00 95.00 864 VAL A N 1
ATOM 6855 C CA . VAL A 1 864 ? -17.321 -12.568 22.483 1.00 95.00 864 VAL A CA 1
ATOM 6856 C C . VAL A 1 864 ? -17.181 -11.052 22.383 1.00 95.00 864 VAL A C 1
ATOM 6858 O O . VAL A 1 864 ? -17.726 -10.460 21.451 1.00 95.00 864 VAL A O 1
ATOM 6861 N N . ILE A 1 865 ? -16.444 -10.430 23.303 1.00 91.94 865 ILE A N 1
ATOM 6862 C CA . ILE A 1 865 ? -16.162 -8.986 23.307 1.00 91.94 865 ILE A CA 1
ATOM 6863 C C . ILE A 1 865 ? -14.656 -8.761 23.473 1.00 91.94 865 ILE A C 1
ATOM 6865 O O . ILE A 1 865 ? -14.045 -9.376 24.346 1.00 91.94 865 ILE A O 1
ATOM 6869 N N . GLY A 1 866 ? -14.082 -7.873 22.663 1.00 87.12 866 GLY A N 1
ATOM 6870 C CA . GLY A 1 866 ? -12.677 -7.479 22.750 1.00 87.12 866 GLY A CA 1
ATOM 6871 C C . GLY A 1 866 ? -12.388 -6.140 22.067 1.00 87.12 866 GLY A C 1
ATOM 6872 O O . GLY A 1 866 ? -13.260 -5.547 21.428 1.00 87.12 866 GLY A O 1
ATOM 6873 N N . ASP A 1 867 ? -11.153 -5.670 22.184 1.00 78.94 867 ASP A N 1
ATOM 6874 C CA . ASP A 1 867 ? -10.666 -4.406 21.619 1.00 78.94 867 ASP A CA 1
ATOM 6875 C C . ASP A 1 867 ? -9.190 -4.450 21.193 1.00 78.94 867 ASP A C 1
ATOM 6877 O O . ASP A 1 867 ? -8.704 -3.496 20.588 1.00 78.94 867 ASP A O 1
ATOM 6881 N N . GLY A 1 868 ? -8.490 -5.568 21.401 1.00 74.56 868 GLY A N 1
ATOM 6882 C CA . GLY A 1 868 ? -7.117 -5.814 20.959 1.00 74.56 868 GLY A CA 1
ATOM 6883 C C . GLY A 1 868 ? -7.053 -6.540 19.610 1.00 74.56 868 GLY A C 1
ATOM 6884 O O . GLY A 1 868 ? -7.989 -7.236 19.215 1.00 74.56 868 GLY A O 1
ATOM 6885 N N . ARG A 1 869 ? -5.965 -6.373 18.847 1.00 70.19 869 ARG A N 1
ATOM 6886 C CA . ARG A 1 869 ? -5.768 -7.065 17.547 1.00 70.19 869 ARG A CA 1
ATOM 6887 C C . ARG A 1 869 ? -5.600 -8.586 17.722 1.00 70.19 869 ARG A C 1
ATOM 6889 O O . ARG A 1 869 ? -5.886 -9.372 16.824 1.00 70.19 869 ARG A O 1
ATOM 6896 N N . ASP A 1 870 ? -5.161 -8.982 18.900 1.00 76.25 870 ASP A N 1
ATOM 6897 C CA . ASP A 1 870 ? -5.091 -10.330 19.445 1.00 76.25 870 ASP A CA 1
ATOM 6898 C C . ASP A 1 870 ? -6.473 -11.000 19.616 1.00 76.25 870 ASP A C 1
ATOM 6900 O O . ASP A 1 870 ? -6.569 -12.225 19.511 1.00 76.25 870 ASP A O 1
ATOM 6904 N N . ASP A 1 871 ? -7.565 -10.236 19.749 1.00 85.50 871 ASP A N 1
ATOM 6905 C CA . ASP A 1 871 ? -8.934 -10.779 19.851 1.00 85.50 871 ASP A CA 1
ATOM 6906 C C . ASP A 1 871 ? -9.496 -11.283 18.515 1.00 85.50 871 ASP A C 1
ATOM 6908 O O . ASP A 1 871 ? -10.398 -12.126 18.484 1.00 85.50 871 ASP A O 1
ATOM 6912 N N . GLU A 1 872 ? -8.925 -10.837 17.392 1.00 84.25 872 GLU A N 1
ATOM 6913 C CA . GLU A 1 872 ? -9.357 -11.214 16.039 1.00 84.25 872 GLU A CA 1
ATOM 6914 C C . GLU A 1 872 ? -9.309 -12.735 15.817 1.00 84.25 872 GLU A C 1
ATOM 6916 O O . GLU A 1 872 ? -10.123 -13.295 15.078 1.00 84.25 872 GLU A O 1
ATOM 6921 N N . CYS A 1 873 ? -8.404 -13.445 16.505 1.00 86.12 873 CYS A N 1
ATOM 6922 C CA . CYS A 1 873 ? -8.375 -14.905 16.464 1.00 86.12 873 CYS A CA 1
ATOM 6923 C C . CYS A 1 873 ? -9.621 -15.535 17.121 1.00 86.12 873 CYS A C 1
ATOM 6925 O O . CYS A 1 873 ? -10.138 -16.534 16.610 1.00 86.12 873 CYS A O 1
ATOM 6927 N N . VAL A 1 874 ? -10.138 -14.940 18.202 1.00 90.44 874 VAL A N 1
ATOM 6928 C CA . VAL A 1 874 ? -11.323 -15.407 18.941 1.00 90.44 874 VAL A CA 1
ATOM 6929 C C . VAL A 1 874 ? -12.598 -15.078 18.173 1.00 90.44 874 VAL A C 1
ATOM 6931 O O . VAL A 1 874 ? -13.476 -15.934 18.060 1.00 90.44 874 VAL A O 1
ATOM 6934 N N . PHE A 1 875 ? -12.685 -13.887 17.567 1.00 90.94 875 PHE A N 1
ATOM 6935 C CA . PHE A 1 875 ? -13.799 -13.534 16.681 1.00 90.94 875 PHE A CA 1
ATOM 6936 C C . PHE A 1 875 ? -13.893 -14.518 15.504 1.00 90.94 875 PHE A C 1
ATOM 6938 O O . PHE A 1 875 ? -14.953 -15.097 15.250 1.00 90.94 875 PHE A O 1
ATOM 6945 N N . ARG A 1 876 ? -12.758 -14.803 14.849 1.00 88.31 876 ARG A N 1
ATOM 6946 C CA . ARG A 1 876 ? -12.648 -15.799 13.773 1.00 88.31 876 ARG A CA 1
ATOM 6947 C C . ARG A 1 876 ? -13.065 -17.202 14.216 1.00 88.31 876 ARG A C 1
ATOM 6949 O O . ARG A 1 876 ? -13.700 -17.922 13.444 1.00 88.31 876 ARG A O 1
ATOM 6956 N N . TRP A 1 877 ? -12.699 -17.609 15.431 1.00 94.12 877 TRP A N 1
ATOM 6957 C CA . TRP A 1 877 ? -13.088 -18.893 16.019 1.00 94.12 877 TRP A CA 1
ATOM 6958 C C . TRP A 1 877 ? -14.602 -18.971 16.261 1.00 94.12 877 TRP A C 1
ATOM 6960 O O . TRP A 1 877 ? -15.251 -19.871 15.728 1.00 94.12 877 TRP A O 1
ATOM 6970 N N . ALA A 1 878 ? -15.180 -17.993 16.960 1.00 93.44 878 ALA A N 1
ATOM 6971 C CA . ALA A 1 878 ? -16.604 -17.944 17.289 1.00 93.44 878 ALA A CA 1
ATOM 6972 C C . ALA A 1 878 ? -17.494 -17.904 16.033 1.00 93.44 878 ALA A C 1
ATOM 6974 O O . ALA A 1 878 ? -18.465 -18.656 15.925 1.00 93.44 878 ALA A O 1
ATOM 6975 N N . ASN A 1 879 ? -17.113 -17.099 15.036 1.00 90.56 879 ASN A N 1
ATOM 6976 C CA . ASN A 1 879 ? -17.793 -17.047 13.742 1.00 90.56 879 ASN A CA 1
ATOM 6977 C C . ASN A 1 879 ? -17.748 -18.410 13.019 1.00 90.56 879 ASN A C 1
ATOM 6979 O O . ASN A 1 879 ? -18.752 -18.850 12.459 1.00 90.56 879 ASN A O 1
ATOM 6983 N N . LYS A 1 880 ? -16.606 -19.116 13.053 1.00 90.81 880 LYS A N 1
ATOM 6984 C CA . LYS A 1 880 ? -16.462 -20.459 12.458 1.00 90.81 880 LYS A CA 1
ATOM 6985 C C . LYS A 1 880 ? -17.198 -21.550 13.241 1.00 90.81 880 LYS A C 1
ATOM 6987 O O . LYS A 1 880 ? -17.596 -22.543 12.633 1.00 90.81 880 LYS A O 1
ATOM 6992 N N . LEU A 1 881 ? -17.371 -21.396 14.554 1.00 92.19 881 LEU A N 1
ATOM 6993 C CA . LEU A 1 881 ? -18.116 -22.335 15.395 1.00 92.19 881 LEU A CA 1
ATOM 6994 C C . LEU A 1 881 ? -19.609 -22.330 15.031 1.00 92.19 881 LEU A C 1
ATOM 6996 O O . LEU A 1 881 ? -20.190 -23.394 14.816 1.00 92.19 881 LEU A O 1
ATOM 7000 N N . GLU A 1 882 ? -20.199 -21.144 14.867 1.00 91.19 882 GLU A N 1
ATOM 7001 C CA . GLU A 1 882 ? -21.578 -20.972 14.386 1.00 91.19 882 GLU A CA 1
ATOM 7002 C C . GLU A 1 882 ? -21.744 -21.471 12.939 1.00 91.19 882 GLU A C 1
ATOM 7004 O O . GLU A 1 882 ? -22.635 -22.270 12.664 1.00 91.19 882 GLU A O 1
ATOM 7009 N N . GLN A 1 883 ? -20.840 -21.104 12.018 1.00 88.38 883 GLN A N 1
ATOM 7010 C CA . GLN A 1 883 ? -20.881 -21.568 10.617 1.00 88.38 883 GLN A CA 1
ATOM 7011 C C . GLN A 1 883 ? -20.824 -23.099 10.466 1.00 88.38 883 GLN A C 1
ATOM 7013 O O . GLN A 1 883 ? -21.322 -23.641 9.481 1.00 88.38 883 GLN A O 1
ATOM 7018 N N . LYS A 1 884 ? -20.218 -23.806 11.429 1.00 90.38 884 LYS A N 1
ATOM 7019 C CA . LYS A 1 884 ? -20.175 -25.277 11.483 1.00 90.38 884 LYS A CA 1
ATOM 7020 C C . LYS A 1 884 ? -21.389 -25.909 12.179 1.00 90.38 884 LYS A C 1
ATOM 7022 O O . LYS A 1 884 ? -21.436 -27.132 12.287 1.00 90.38 884 LYS A O 1
ATOM 7027 N N . GLY A 1 885 ? -22.333 -25.114 12.684 1.00 86.00 885 GLY A N 1
ATOM 7028 C CA . GLY A 1 885 ? -23.449 -25.591 13.506 1.00 86.00 885 GLY A CA 1
ATOM 7029 C C . GLY A 1 885 ? -23.026 -26.087 14.894 1.00 86.00 885 GLY A C 1
ATOM 7030 O O . GLY A 1 885 ? -23.758 -26.854 15.514 1.00 86.00 885 GLY A O 1
ATOM 7031 N N . GLY A 1 886 ? -21.846 -25.685 15.383 1.00 84.62 886 GLY A N 1
ATOM 7032 C CA . GLY A 1 886 ? -21.387 -26.007 16.737 1.00 84.62 886 GLY A CA 1
ATOM 7033 C C . GLY A 1 886 ? -22.156 -25.244 17.818 1.00 84.62 886 GLY A C 1
ATOM 7034 O O . GLY A 1 886 ? -22.302 -25.747 18.928 1.00 84.62 886 GLY A O 1
ATOM 7035 N N . ILE A 1 887 ? -22.689 -24.068 17.476 1.00 91.31 887 ILE A N 1
ATOM 7036 C CA . ILE A 1 887 ? -23.574 -23.263 18.320 1.00 91.31 887 ILE A CA 1
ATOM 7037 C C . ILE A 1 887 ? -24.663 -22.595 17.465 1.00 91.31 887 ILE A C 1
ATOM 7039 O O . ILE A 1 887 ? -24.443 -22.351 16.280 1.00 91.31 887 ILE A O 1
ATOM 7043 N N . GLU A 1 888 ? -25.839 -22.322 18.042 1.00 89.56 888 GLU A N 1
ATOM 7044 C CA . GLU A 1 888 ? -26.992 -21.758 17.316 1.00 89.56 888 GLU A CA 1
ATOM 7045 C C . GLU A 1 888 ? -26.811 -20.268 16.976 1.00 89.56 888 GLU A C 1
ATOM 7047 O O . GLU A 1 888 ? -27.242 -19.812 15.917 1.00 89.56 888 GLU A O 1
ATOM 7052 N N . TYR A 1 889 ? -26.188 -19.504 17.878 1.00 93.06 889 TYR A N 1
ATOM 7053 C CA . TYR A 1 889 ? -25.982 -18.067 17.728 1.00 93.06 889 TYR A CA 1
ATOM 7054 C C . TYR A 1 889 ? -24.673 -17.626 18.391 1.00 93.06 889 TYR A C 1
ATOM 7056 O O . TYR A 1 889 ? -24.488 -17.807 19.596 1.00 93.06 889 TYR A O 1
ATOM 7064 N N . ALA A 1 890 ? -23.788 -16.997 17.619 1.00 93.69 890 ALA A N 1
ATOM 7065 C CA . ALA A 1 890 ? -22.581 -16.347 18.116 1.00 93.69 890 ALA A CA 1
ATOM 7066 C C . ALA A 1 890 ? -22.578 -14.861 17.737 1.00 93.69 890 ALA A C 1
ATOM 7068 O O . ALA A 1 890 ? -22.617 -14.512 16.556 1.00 93.69 890 ALA A O 1
ATOM 7069 N N . MET A 1 891 ? -22.473 -13.976 18.725 1.00 93.69 891 MET A N 1
ATOM 7070 C CA . MET A 1 891 ? -22.205 -12.555 18.521 1.00 93.69 891 MET A CA 1
ATOM 7071 C C . MET A 1 891 ? -20.748 -12.254 18.881 1.00 93.69 891 MET A C 1
ATOM 7073 O O . MET A 1 891 ? -20.259 -12.661 19.931 1.00 93.69 891 MET A O 1
ATOM 7077 N N . THR A 1 892 ? -20.055 -11.536 18.005 1.00 92.75 892 THR A N 1
ATOM 7078 C CA . THR A 1 892 ? -18.661 -11.109 18.178 1.00 92.75 892 THR A CA 1
ATOM 7079 C C . THR A 1 892 ? -18.624 -9.588 18.093 1.00 92.75 892 THR A C 1
ATOM 7081 O O . THR A 1 892 ? -19.183 -9.013 17.157 1.00 92.75 892 THR A O 1
ATOM 7084 N N . VAL A 1 893 ? -18.034 -8.928 19.091 1.00 90.00 893 VAL A N 1
ATOM 7085 C CA . VAL A 1 893 ? -18.114 -7.472 19.270 1.00 90.00 893 VAL A CA 1
ATOM 7086 C C . VAL A 1 893 ? -16.722 -6.878 19.446 1.00 90.00 893 VAL A C 1
ATOM 7088 O O . VAL A 1 893 ? -16.040 -7.207 20.414 1.00 90.00 893 VAL A O 1
ATOM 7091 N N . THR A 1 894 ? -16.327 -5.965 18.555 1.00 85.81 894 THR A N 1
ATOM 7092 C CA . THR A 1 894 ? -15.155 -5.109 18.790 1.00 85.81 894 THR A CA 1
ATOM 7093 C C . THR A 1 894 ? -15.567 -3.852 19.549 1.00 85.81 894 THR A C 1
ATOM 7095 O O . THR A 1 894 ? -16.668 -3.323 19.353 1.00 85.81 894 THR A O 1
ATOM 7098 N N . LEU A 1 895 ? -14.656 -3.297 20.339 1.00 78.06 895 LEU A N 1
ATOM 7099 C CA . LEU A 1 895 ? -14.682 -1.878 20.676 1.00 78.06 895 LEU A CA 1
ATOM 7100 C C . LEU A 1 895 ? -13.805 -1.089 19.693 1.00 78.06 895 LEU A C 1
ATOM 7102 O O . LEU A 1 895 ? -12.865 -1.627 19.106 1.00 78.06 895 LEU A O 1
ATOM 7106 N N . GLY A 1 896 ? -14.131 0.188 19.488 1.00 63.94 896 GLY A N 1
ATOM 7107 C CA . GLY A 1 896 ? -13.393 1.078 18.583 1.00 63.94 896 GLY A CA 1
ATOM 7108 C C . GLY A 1 896 ? -13.904 1.079 17.136 1.00 63.94 896 GLY A C 1
ATOM 7109 O O . GLY A 1 896 ? -15.066 0.774 16.871 1.00 63.94 896 GLY A O 1
ATOM 7110 N N . SER A 1 897 ? -13.048 1.510 16.202 1.00 56.25 897 SER A N 1
ATOM 7111 C CA . SER A 1 897 ? -13.417 1.828 14.808 1.00 56.25 897 SER A CA 1
ATOM 7112 C C . SER A 1 897 ? -12.425 1.291 13.764 1.00 56.25 897 SER A C 1
ATOM 7114 O O . SER A 1 897 ? -12.186 1.938 12.744 1.00 56.25 897 SER A O 1
ATOM 7116 N N . ARG A 1 898 ? -11.798 0.143 14.044 1.00 63.44 898 ARG A N 1
ATOM 7117 C CA . ARG A 1 898 ? -10.855 -0.539 13.140 1.00 63.44 898 ARG A CA 1
ATOM 7118 C C . ARG A 1 898 ? -11.555 -1.536 12.207 1.00 63.44 898 ARG A C 1
ATOM 7120 O O . ARG A 1 898 ? -12.699 -1.915 12.450 1.00 63.44 898 ARG A O 1
ATOM 7127 N N . SER A 1 899 ? -10.828 -2.022 11.201 1.00 65.38 899 SER A N 1
ATOM 7128 C CA . SER A 1 899 ? -11.173 -3.266 10.497 1.00 65.38 899 SER A CA 1
ATOM 7129 C C . SER A 1 899 ? -11.042 -4.465 11.450 1.00 65.38 899 SER A C 1
ATOM 7131 O O . SER A 1 899 ? -10.095 -4.525 12.235 1.00 65.38 899 SER A O 1
ATOM 7133 N N . THR A 1 900 ? -12.003 -5.391 11.423 1.00 73.94 900 THR A N 1
ATOM 7134 C CA . THR A 1 900 ? -12.109 -6.531 12.355 1.00 73.94 900 THR A CA 1
ATOM 7135 C C . THR A 1 900 ? -12.957 -7.659 11.750 1.00 73.94 900 THR A C 1
ATOM 7137 O O . THR A 1 900 ? -13.753 -7.428 10.841 1.00 73.94 900 THR A O 1
ATOM 7140 N N . GLU A 1 901 ? -12.814 -8.883 12.260 1.00 77.25 901 GLU A N 1
ATOM 7141 C CA . GLU A 1 901 ? -13.715 -10.014 12.007 1.00 77.25 901 GLU A CA 1
ATOM 7142 C C . GLU A 1 901 ? -14.907 -10.071 12.989 1.00 77.25 901 GLU A C 1
ATOM 7144 O O . GLU A 1 901 ? -15.727 -10.990 12.911 1.00 77.25 901 GLU A O 1
ATOM 7149 N N . ALA A 1 902 ? -15.052 -9.105 13.903 1.00 83.31 902 ALA A N 1
ATOM 7150 C CA . ALA A 1 902 ? -16.244 -8.983 14.740 1.00 83.31 902 ALA A CA 1
ATOM 7151 C C . ALA A 1 902 ? -17.511 -8.673 13.912 1.00 83.31 902 ALA A C 1
ATOM 7153 O O . ALA A 1 902 ? -17.500 -7.857 12.992 1.00 83.31 902 ALA A O 1
ATOM 7154 N N . LYS A 1 903 ? -18.638 -9.296 14.274 1.00 86.25 903 LYS A N 1
ATOM 7155 C CA . LYS A 1 903 ? -19.959 -9.076 13.656 1.00 86.25 903 LYS A CA 1
ATOM 7156 C C . LYS A 1 903 ? -20.587 -7.730 14.010 1.00 86.25 903 LYS A C 1
ATOM 7158 O O . LYS A 1 903 ? -21.459 -7.270 13.275 1.00 86.25 903 LYS A O 1
ATOM 7163 N N . ALA A 1 904 ? -20.208 -7.140 15.140 1.00 85.12 904 ALA A N 1
ATOM 7164 C CA . ALA A 1 904 ? -20.751 -5.886 15.642 1.00 85.12 904 ALA A CA 1
ATOM 7165 C C . ALA A 1 904 ? -19.672 -5.015 16.303 1.00 85.12 904 ALA A C 1
ATOM 7167 O O . ALA A 1 904 ? -18.605 -5.495 16.683 1.00 85.12 904 ALA A O 1
ATOM 7168 N N . ALA A 1 905 ? -19.963 -3.723 16.453 1.00 80.50 905 ALA A N 1
ATOM 7169 C CA . ALA A 1 905 ? -19.086 -2.770 17.122 1.00 80.50 905 ALA A CA 1
ATOM 7170 C C . ALA A 1 905 ? -19.819 -1.986 18.219 1.00 80.50 905 ALA A C 1
ATOM 7172 O O . ALA A 1 905 ? -20.969 -1.559 18.047 1.00 80.50 905 ALA A O 1
ATOM 7173 N N . LEU A 1 906 ? -19.120 -1.734 19.329 1.00 74.12 906 LEU A N 1
ATOM 7174 C CA . LEU A 1 906 ? -19.464 -0.693 20.294 1.00 74.12 906 LEU A CA 1
ATOM 7175 C C . LEU A 1 906 ? -18.459 0.457 20.170 1.00 74.12 906 LEU A C 1
ATOM 7177 O O . LEU A 1 906 ? -17.265 0.306 20.413 1.00 74.12 906 LEU A O 1
ATOM 7181 N N . THR A 1 907 ? -18.946 1.652 19.843 1.00 55.50 907 THR A N 1
ATOM 7182 C CA . THR A 1 907 ? -18.093 2.845 19.692 1.00 55.50 907 THR A CA 1
ATOM 7183 C C . THR A 1 907 ? -17.645 3.458 21.029 1.00 55.50 907 THR A C 1
ATOM 7185 O O . THR A 1 907 ? -17.072 4.543 21.031 1.00 55.50 907 THR A O 1
ATOM 7188 N N . GLN A 1 908 ? -17.960 2.826 22.167 1.00 48.44 908 GLN A N 1
ATOM 7189 C CA . GLN A 1 908 ? -17.631 3.269 23.529 1.00 48.44 908 GLN A CA 1
ATOM 7190 C C . GLN A 1 908 ? -17.480 2.045 24.449 1.00 48.44 908 GLN A C 1
ATOM 7192 O O . GLN A 1 908 ? -18.289 1.123 24.360 1.00 48.44 908 GLN A O 1
ATOM 7197 N N . GLY A 1 909 ? -16.469 2.044 25.323 1.00 40.22 909 GLY A N 1
ATOM 7198 C CA . GLY A 1 909 ? -16.210 0.950 26.268 1.00 40.22 909 GLY A CA 1
ATOM 7199 C C . GLY A 1 909 ? -17.169 0.905 27.464 1.00 40.22 909 GLY A C 1
ATOM 7200 O O . GLY A 1 909 ? -17.918 1.849 27.728 1.00 40.22 909 GLY A O 1
ATOM 7201 N N . VAL A 1 910 ? -17.124 -0.200 28.218 1.00 38.09 910 VAL A N 1
ATOM 7202 C CA . VAL A 1 910 ? -18.100 -0.547 29.275 1.00 38.09 910 VAL A CA 1
ATOM 7203 C C . VAL A 1 910 ? -18.250 0.550 30.342 1.00 38.09 910 VAL A C 1
ATOM 7205 O O . VAL A 1 910 ? -19.334 0.732 30.908 1.00 38.09 910 VAL A O 1
ATOM 7208 N N . THR A 1 911 ? -17.216 1.366 30.563 1.00 35.19 911 THR A N 1
ATOM 7209 C CA . THR A 1 911 ? -17.194 2.512 31.487 1.00 35.19 911 THR A CA 1
ATOM 7210 C C . THR A 1 911 ? -18.342 3.516 31.302 1.00 35.19 911 THR A C 1
ATOM 7212 O O . THR A 1 911 ? -18.662 4.216 32.262 1.00 35.19 911 THR A O 1
ATOM 7215 N N . THR A 1 912 ? -19.046 3.563 30.164 1.00 36.56 912 THR A N 1
ATOM 7216 C CA . THR A 1 912 ? -20.185 4.486 29.958 1.00 36.56 912 THR A CA 1
ATOM 7217 C C . THR A 1 912 ? -21.581 3.895 30.198 1.00 36.56 912 THR A C 1
ATOM 7219 O O . THR A 1 912 ? -22.521 4.665 30.377 1.00 36.56 912 THR A O 1
ATOM 7222 N N . GLN A 1 913 ? -21.766 2.570 30.270 1.00 32.41 913 GLN A N 1
ATOM 7223 C CA . GLN A 1 913 ? -23.120 1.970 30.225 1.00 32.41 913 GLN A CA 1
ATOM 7224 C C . GLN A 1 913 ? -24.058 2.234 31.429 1.00 32.41 913 GLN A C 1
ATOM 7226 O O . GLN A 1 913 ? -25.258 2.011 31.302 1.00 32.41 913 GLN A O 1
ATOM 7231 N N . GLN A 1 914 ? -23.580 2.760 32.564 1.00 28.27 914 GLN A N 1
ATOM 7232 C CA . GLN A 1 914 ? -24.461 3.264 33.639 1.00 28.27 914 GLN A CA 1
ATOM 7233 C C . GLN A 1 914 ? -24.765 4.774 33.544 1.00 28.27 914 GLN A C 1
ATOM 7235 O O . GLN A 1 914 ? -25.625 5.268 34.268 1.00 28.27 914 GLN A O 1
ATOM 7240 N N . SER A 1 915 ? -24.195 5.493 32.570 1.00 31.89 915 SER A N 1
ATOM 7241 C CA . SER A 1 915 ? -24.639 6.840 32.162 1.00 31.89 915 SER A CA 1
ATOM 7242 C C . SER A 1 915 ? -25.855 6.795 31.214 1.00 31.89 915 SER A C 1
ATOM 7244 O O . SER A 1 915 ? -26.046 7.691 30.393 1.00 31.89 915 SER A O 1
ATOM 7246 N N . ILE A 1 916 ? -26.676 5.737 31.306 1.00 36.25 916 ILE A N 1
ATOM 7247 C CA . ILE A 1 916 ? -27.903 5.514 30.514 1.00 36.25 916 ILE A CA 1
ATOM 7248 C C . ILE A 1 916 ? -29.168 5.836 31.352 1.00 36.25 916 ILE A C 1
ATOM 7250 O O . ILE A 1 916 ? -30.282 5.418 31.061 1.00 36.25 916 ILE A O 1
ATOM 7254 N N . MET A 1 917 ? -29.039 6.732 32.332 1.00 37.00 917 MET A N 1
ATOM 7255 C CA . MET A 1 917 ? -29.861 7.940 32.233 1.00 37.00 917 MET A CA 1
ATOM 7256 C C . MET A 1 917 ? -29.007 8.995 31.528 1.00 37.00 917 MET A C 1
ATOM 7258 O O . MET A 1 917 ? -27.961 9.346 32.078 1.00 37.00 917 MET A O 1
ATOM 7262 N N . PRO A 1 918 ? -29.401 9.498 30.340 1.00 49.16 918 PRO A N 1
ATOM 7263 C CA . PRO A 1 918 ? -28.630 10.536 29.671 1.00 49.16 918 PRO A CA 1
ATOM 7264 C C . PRO A 1 918 ? -28.536 11.748 30.597 1.00 49.16 918 PRO A C 1
ATOM 7266 O O . PRO A 1 918 ? -29.563 12.325 30.963 1.00 49.16 918 PRO A O 1
ATOM 7269 N N . GLN A 1 919 ? -27.320 12.142 30.977 1.00 60.28 919 GLN A N 1
ATOM 7270 C CA . GLN A 1 919 ? -27.124 13.404 31.686 1.00 60.28 919 GLN A CA 1
ATOM 7271 C C . GLN A 1 919 ? -27.718 14.517 30.821 1.00 60.28 919 GLN A C 1
ATOM 7273 O O . GLN A 1 919 ? -27.482 14.560 29.613 1.00 60.28 919 GLN A O 1
ATOM 7278 N N . ASN A 1 920 ? -28.535 15.384 31.418 1.00 79.25 920 ASN A N 1
ATOM 7279 C CA . ASN A 1 920 ? -29.307 16.384 30.686 1.00 79.25 920 ASN A CA 1
ATOM 7280 C C . ASN A 1 920 ? -30.373 15.835 29.704 1.00 79.25 920 ASN A C 1
ATOM 7282 O O . ASN A 1 920 ? -30.719 16.538 28.753 1.00 79.25 920 ASN A O 1
ATOM 7286 N N . ALA A 1 921 ? -30.945 14.638 29.904 1.00 79.50 921 ALA A N 1
ATOM 7287 C CA . ALA A 1 921 ? -31.919 14.019 28.982 1.00 79.50 921 ALA A CA 1
ATOM 7288 C C . ALA A 1 921 ? -33.034 14.965 28.477 1.00 79.50 921 ALA A C 1
ATOM 7290 O O . ALA A 1 921 ? -33.360 14.974 27.288 1.00 79.50 921 ALA A O 1
ATOM 7291 N N . ALA A 1 922 ? -33.593 15.799 29.363 1.00 85.44 922 ALA A N 1
ATOM 7292 C CA . ALA A 1 922 ? -34.642 16.769 29.029 1.00 85.44 922 ALA A CA 1
ATOM 7293 C C . ALA A 1 922 ? -34.167 17.921 28.115 1.00 85.44 922 ALA A C 1
ATOM 7295 O O . ALA A 1 922 ? -34.983 18.533 27.425 1.00 85.44 922 ALA A O 1
ATOM 7296 N N . PHE A 1 923 ? -32.865 18.218 28.098 1.00 92.12 923 PHE A N 1
ATOM 7297 C CA . PHE A 1 923 ? -32.236 19.180 27.190 1.00 92.12 923 PHE A CA 1
ATOM 7298 C C . PHE A 1 923 ? -31.842 18.520 25.869 1.00 92.12 923 PHE A C 1
ATOM 7300 O O . PHE A 1 923 ? -32.214 19.035 24.820 1.00 92.12 923 PHE A O 1
ATOM 7307 N N . GLU A 1 924 ? -31.195 17.349 25.902 1.00 90.44 924 GLU A N 1
ATOM 7308 C CA . GLU A 1 924 ? -30.815 16.591 24.698 1.00 90.44 924 GLU A CA 1
ATOM 7309 C C . GLU A 1 924 ? -32.029 16.298 23.799 1.00 90.44 924 GLU A C 1
ATOM 7311 O O . GLU A 1 924 ? -31.991 16.529 22.590 1.00 90.44 924 GLU A O 1
ATOM 7316 N N . GLN A 1 925 ? -33.155 15.887 24.392 1.00 88.44 925 GLN A N 1
ATOM 7317 C CA . GLN A 1 925 ? -34.415 15.690 23.668 1.00 88.44 925 GLN A CA 1
ATOM 7318 C C . GLN A 1 925 ? -35.033 17.011 23.161 1.00 88.44 925 GLN A C 1
ATOM 7320 O O . GLN A 1 925 ? -35.754 17.001 22.162 1.00 88.44 925 GLN A O 1
ATOM 7325 N N . ALA A 1 926 ? -34.754 18.149 23.807 1.00 90.75 926 ALA A N 1
ATOM 7326 C CA . ALA A 1 926 ? -35.260 19.463 23.406 1.00 90.75 926 ALA A CA 1
ATOM 7327 C C . ALA A 1 926 ? -34.412 20.153 22.322 1.00 90.75 926 ALA A C 1
ATOM 7329 O O . ALA A 1 926 ? -34.963 20.950 21.563 1.00 90.75 926 ALA A O 1
ATOM 7330 N N . ILE A 1 927 ? -33.111 19.857 22.219 1.00 94.62 927 ILE A N 1
ATOM 7331 C CA . ILE A 1 927 ? -32.218 20.353 21.149 1.00 94.62 927 ILE A CA 1
ATOM 7332 C C . ILE A 1 927 ? -32.071 19.367 19.978 1.00 94.62 927 ILE A C 1
ATOM 7334 O O . ILE A 1 927 ? -31.287 19.606 19.060 1.00 94.62 927 ILE A O 1
ATOM 7338 N N . LYS A 1 928 ? -32.819 18.256 19.995 1.00 93.50 928 LYS A N 1
ATOM 7339 C CA . LYS A 1 928 ? -32.744 17.178 19.004 1.00 93.50 928 LYS A CA 1
ATOM 7340 C C . LYS A 1 928 ? -33.031 17.667 17.579 1.00 93.50 928 LYS A C 1
ATOM 7342 O O . LYS A 1 928 ? -34.146 18.082 17.256 1.00 93.50 928 LYS A O 1
ATOM 7347 N N . VAL A 1 929 ? -32.032 17.518 16.712 1.00 94.69 929 VAL A N 1
ATOM 7348 C CA . VAL A 1 929 ? -32.110 17.755 15.265 1.00 94.69 929 VAL A CA 1
ATOM 7349 C C . VAL A 1 929 ? -32.180 16.411 14.537 1.00 94.69 929 VAL A C 1
ATOM 7351 O O . VAL A 1 929 ? -31.450 15.482 14.873 1.00 94.69 929 VAL A O 1
ATOM 7354 N N . THR A 1 930 ? -33.062 16.294 13.543 1.00 93.12 930 THR A N 1
ATOM 7355 C CA . THR A 1 930 ? -33.240 15.081 12.726 1.00 93.12 930 THR A CA 1
ATOM 7356 C C . THR A 1 930 ? -32.968 15.401 11.253 1.00 93.12 930 THR A C 1
ATOM 7358 O O . THR A 1 930 ? -33.605 16.312 10.720 1.00 93.12 930 THR A O 1
ATOM 7361 N N . PRO A 1 931 ? -32.053 14.701 10.558 1.00 92.50 931 PRO A N 1
ATOM 7362 C CA . PRO A 1 931 ? -31.844 14.907 9.127 1.00 92.50 931 PRO A CA 1
ATOM 7363 C C . PRO A 1 931 ? -33.083 14.579 8.287 1.00 92.50 931 PRO A C 1
ATOM 7365 O O . PRO A 1 931 ? -33.731 13.555 8.487 1.00 92.50 931 PRO A O 1
ATOM 7368 N N . LEU A 1 932 ? -33.383 15.446 7.317 1.00 89.62 932 LEU A N 1
ATOM 7369 C CA . LEU A 1 932 ? -34.337 15.202 6.224 1.00 89.62 932 LEU A CA 1
ATOM 7370 C C . LEU A 1 932 ? -33.619 15.022 4.870 1.00 89.62 932 LEU A C 1
ATOM 7372 O O . LEU A 1 932 ? -34.258 14.758 3.853 1.00 89.62 932 LEU A O 1
ATOM 7376 N N . GLY A 1 933 ? -32.300 15.222 4.851 1.00 87.50 933 GLY A N 1
ATOM 7377 C CA . GLY A 1 933 ? -31.406 15.161 3.701 1.00 87.50 933 GLY A CA 1
ATOM 7378 C C . GLY A 1 933 ? -30.104 15.912 4.007 1.00 87.50 933 GLY A C 1
ATOM 7379 O O . GLY A 1 933 ? -29.951 16.486 5.083 1.00 87.50 933 GLY A O 1
ATOM 7380 N N . SER A 1 934 ? -29.184 15.968 3.044 1.00 83.56 934 SER A N 1
ATOM 7381 C CA . SER A 1 934 ? -27.826 16.512 3.240 1.00 83.56 934 SER A CA 1
ATOM 7382 C C . SER A 1 934 ? -27.760 17.974 3.718 1.00 83.56 934 SER A C 1
ATOM 7384 O O . SER A 1 934 ? -26.834 18.351 4.424 1.00 83.56 934 SER A O 1
ATOM 7386 N N . HIS A 1 935 ? -28.730 18.812 3.354 1.00 95.19 935 HIS A N 1
ATOM 7387 C CA . HIS A 1 935 ? -28.717 20.252 3.666 1.00 95.19 935 HIS A CA 1
ATOM 7388 C C . HIS A 1 935 ? -30.014 20.728 4.341 1.00 95.19 935 HIS A C 1
ATOM 7390 O O . HIS A 1 935 ? -30.285 21.928 4.428 1.00 95.19 935 HIS A O 1
ATOM 7396 N N . ARG A 1 936 ? -30.854 19.787 4.797 1.00 96.19 936 ARG A N 1
ATOM 7397 C CA . ARG A 1 936 ? -32.174 20.060 5.383 1.00 96.19 936 ARG A CA 1
ATOM 7398 C C . ARG A 1 936 ? -32.445 19.138 6.564 1.00 96.19 936 ARG A C 1
ATOM 7400 O O . ARG A 1 936 ? -32.292 17.926 6.458 1.00 96.19 936 ARG A O 1
ATOM 7407 N N . TYR A 1 937 ? -32.917 19.713 7.662 1.00 97.06 937 TYR A N 1
ATOM 7408 C CA . TYR A 1 937 ? -33.163 19.016 8.923 1.00 97.06 937 TYR A CA 1
ATOM 7409 C C . TYR A 1 937 ? -34.485 19.497 9.532 1.00 97.06 937 TYR A C 1
ATOM 7411 O O . TYR A 1 937 ? -34.989 20.567 9.182 1.00 97.06 937 TYR A O 1
ATOM 7419 N N . SER A 1 938 ? -35.050 18.724 10.450 1.00 95.75 938 SER A N 1
ATOM 7420 C CA . SER A 1 938 ? -36.191 19.114 11.278 1.00 95.75 938 SER A CA 1
ATOM 7421 C C . SER A 1 938 ? -35.809 19.162 12.752 1.00 95.75 938 SER A C 1
ATOM 7423 O O . SER A 1 938 ? -34.946 18.418 13.223 1.00 95.75 938 SER A O 1
ATOM 7425 N N . ALA A 1 939 ? -36.485 20.036 13.491 1.00 95.50 939 ALA A N 1
ATOM 7426 C CA . ALA A 1 939 ? -36.472 20.057 14.947 1.00 95.50 939 ALA A CA 1
ATOM 7427 C C . ALA A 1 939 ? -37.851 20.479 15.481 1.00 95.50 939 ALA A C 1
ATOM 7429 O O . ALA A 1 939 ? -38.711 20.928 14.717 1.00 95.50 939 ALA A O 1
ATOM 7430 N N . VAL A 1 940 ? -38.075 20.335 16.789 1.00 94.88 940 VAL A N 1
ATOM 7431 C CA . VAL A 1 940 ? -39.328 20.726 17.457 1.00 94.88 940 VAL A CA 1
ATOM 7432 C C . VAL A 1 940 ? -38.996 21.584 18.673 1.00 94.88 940 VAL A C 1
ATOM 7434 O O . VAL A 1 940 ? -38.422 21.092 19.641 1.00 94.88 940 VAL A O 1
ATOM 7437 N N . LEU A 1 941 ? -39.359 22.868 18.617 1.00 93.75 941 LEU A N 1
ATOM 7438 C CA . LEU A 1 941 ? -39.100 23.840 19.678 1.00 93.75 941 LEU A CA 1
ATOM 7439 C C . LEU A 1 941 ? -40.085 23.633 20.837 1.00 93.75 941 LEU A C 1
ATOM 7441 O O . LEU A 1 941 ? -41.302 23.748 20.660 1.00 93.75 941 LEU A O 1
ATOM 7445 N N . GLN A 1 942 ? -39.547 23.319 22.015 1.00 93.00 942 GLN A N 1
ATOM 7446 C CA . GLN A 1 942 ? -40.307 22.874 23.186 1.00 93.00 942 GLN A CA 1
ATOM 7447 C C . GLN A 1 942 ? -40.790 24.034 24.072 1.00 93.00 942 GLN A C 1
ATOM 7449 O O . GLN A 1 942 ? -40.115 25.055 24.218 1.00 93.00 942 GLN A O 1
ATOM 7454 N N . ASP A 1 943 ? -41.957 23.870 24.705 1.00 90.81 943 ASP A N 1
ATOM 7455 C CA . ASP A 1 943 ? -42.602 24.946 25.473 1.00 90.81 943 ASP A CA 1
ATOM 7456 C C . ASP A 1 943 ? -41.906 25.262 26.811 1.00 90.81 943 ASP A C 1
ATOM 7458 O O . ASP A 1 943 ? -41.854 26.427 27.216 1.00 90.81 943 ASP A O 1
ATOM 7462 N N . ASP A 1 944 ? -41.295 24.276 27.472 1.00 90.81 944 ASP A N 1
ATOM 7463 C CA . ASP A 1 944 ? -40.578 24.477 28.743 1.00 90.81 944 ASP A CA 1
ATOM 7464 C C . ASP A 1 944 ? -39.343 25.380 28.620 1.00 90.81 944 ASP A C 1
ATOM 7466 O O . ASP A 1 944 ? -38.928 26.008 29.594 1.00 90.81 944 ASP A O 1
ATOM 7470 N N . TRP A 1 945 ? -38.777 25.488 27.419 1.00 93.12 945 TRP A N 1
ATOM 7471 C CA . TRP A 1 945 ? -37.586 26.288 27.119 1.00 93.12 945 TRP A CA 1
ATOM 7472 C C . TRP A 1 945 ? -37.940 27.688 26.580 1.00 93.12 945 TRP A C 1
ATOM 7474 O O . TRP A 1 945 ? -37.135 28.352 25.926 1.00 93.12 945 TRP A O 1
ATOM 7484 N N . CYS A 1 946 ? -39.167 28.151 26.844 1.00 90.81 946 CYS A N 1
ATOM 7485 C CA . CYS A 1 946 ? -39.683 29.439 26.386 1.00 90.81 946 CYS A CA 1
ATOM 7486 C C . CYS A 1 946 ? -39.674 30.535 27.464 1.00 90.81 946 CYS A C 1
ATOM 7488 O O . CYS A 1 946 ? -39.793 30.281 28.665 1.00 90.81 946 CYS A O 1
ATOM 7490 N N . ILE A 1 947 ? -39.663 31.787 27.001 1.00 87.00 947 ILE A N 1
ATOM 7491 C CA . ILE A 1 947 ? -40.167 32.946 27.742 1.00 87.00 947 ILE A CA 1
ATOM 7492 C C . ILE A 1 947 ? -41.567 33.250 27.206 1.00 87.00 947 ILE A C 1
ATOM 7494 O O . ILE A 1 947 ? -41.740 33.621 26.044 1.00 87.00 947 ILE A O 1
ATOM 7498 N N . GLY A 1 948 ? -42.580 33.046 28.041 1.00 85.44 948 GLY A N 1
ATOM 7499 C CA . GLY A 1 948 ? -43.991 33.064 27.682 1.00 85.44 948 GLY A CA 1
ATOM 7500 C C . GLY A 1 948 ? -44.292 32.024 26.609 1.00 85.44 948 GLY A C 1
ATOM 7501 O O . GLY A 1 948 ? -44.264 30.824 26.875 1.00 85.44 948 GLY A O 1
ATOM 7502 N N . THR A 1 949 ? -44.555 32.505 25.396 1.00 83.75 949 THR A N 1
ATOM 7503 C CA . THR A 1 949 ? -44.852 31.698 24.197 1.00 83.75 949 THR A CA 1
ATOM 7504 C C . THR A 1 949 ? -43.819 31.926 23.081 1.00 83.75 949 THR A C 1
ATOM 7506 O O . THR A 1 949 ? -44.152 31.914 21.893 1.00 83.75 949 THR A O 1
ATOM 7509 N N . VAL A 1 950 ? -42.563 32.197 23.460 1.00 88.88 950 VAL A N 1
ATOM 7510 C CA . VAL A 1 950 ? -41.415 32.358 22.551 1.00 88.88 950 VAL A CA 1
ATOM 7511 C C . VAL A 1 950 ? -40.241 31.509 23.054 1.00 88.88 950 VAL A C 1
ATOM 7513 O O . VAL A 1 950 ? -39.803 31.743 24.183 1.00 88.88 950 VAL A O 1
ATOM 7516 N N . PRO A 1 951 ? -39.712 30.564 22.254 1.00 92.62 951 PRO A N 1
ATOM 7517 C CA . PRO A 1 951 ? -38.472 29.842 22.552 1.00 92.62 951 PRO A CA 1
ATOM 7518 C C . PRO A 1 951 ? -37.323 30.792 22.911 1.00 92.62 951 PRO A C 1
ATOM 7520 O O . PRO A 1 951 ? -37.144 31.821 22.261 1.00 92.62 951 PRO A O 1
ATOM 7523 N N . HIS A 1 952 ? -36.562 30.473 23.961 1.00 92.88 952 HIS A N 1
ATOM 7524 C CA . HIS A 1 952 ? -35.468 31.327 24.431 1.00 92.88 952 HIS A CA 1
ATOM 7525 C C . HIS A 1 952 ? -34.346 31.460 23.382 1.00 92.88 952 HIS A C 1
ATOM 7527 O O . HIS A 1 952 ? -34.126 30.531 22.595 1.00 92.88 952 HIS A O 1
ATOM 7533 N N . GLY A 1 953 ? -33.625 32.588 23.372 1.00 90.50 953 GLY A N 1
ATOM 7534 C CA . GLY A 1 953 ? -32.571 32.864 22.389 1.00 90.50 953 GLY A CA 1
ATOM 7535 C C . GLY A 1 953 ? -31.475 31.804 22.457 1.00 90.50 953 GLY A C 1
ATOM 7536 O O . GLY A 1 953 ? -31.307 31.040 21.512 1.00 90.50 953 GLY A O 1
ATOM 7537 N N . GLY A 1 954 ? -30.846 31.647 23.621 1.00 91.94 954 GLY A N 1
ATOM 7538 C CA . GLY A 1 954 ? -29.811 30.649 23.893 1.00 91.94 954 GLY A CA 1
ATOM 7539 C C . GLY A 1 954 ? -30.274 29.196 23.732 1.00 91.94 954 GLY A C 1
ATOM 7540 O O . GLY A 1 954 ? -29.465 28.334 23.411 1.00 91.94 954 GLY A O 1
ATOM 7541 N N . TYR A 1 955 ? -31.572 28.900 23.897 1.00 94.81 955 TYR A N 1
ATOM 7542 C CA . TYR A 1 955 ? -32.110 27.554 23.622 1.00 94.81 955 TYR A CA 1
ATOM 7543 C C . TYR A 1 955 ? -32.159 27.299 22.114 1.00 94.81 955 TYR A C 1
ATOM 7545 O O . TYR A 1 955 ? -31.709 26.261 21.632 1.00 94.81 955 TYR A O 1
ATOM 7553 N N . THR A 1 956 ? -32.630 28.294 21.361 1.00 95.44 956 THR A N 1
ATOM 7554 C CA . THR A 1 956 ? -32.585 28.275 19.898 1.00 95.44 956 THR A CA 1
ATOM 7555 C C . THR A 1 956 ? -31.132 28.182 19.412 1.00 95.44 956 THR A C 1
ATOM 7557 O O . THR A 1 956 ? -30.842 27.396 18.516 1.00 95.44 956 THR A O 1
ATOM 7560 N N . THR A 1 957 ? -30.193 28.888 20.049 1.00 96.50 957 THR A N 1
ATOM 7561 C CA . THR A 1 957 ? -28.752 28.796 19.767 1.00 96.50 957 THR A CA 1
ATOM 7562 C C . THR A 1 957 ? -28.175 27.412 20.064 1.00 96.50 957 THR A C 1
ATOM 7564 O O . THR A 1 957 ? -27.421 26.904 19.243 1.00 96.50 957 THR A O 1
ATOM 7567 N N . ALA A 1 958 ? -28.545 26.760 21.170 1.00 96.69 958 ALA A N 1
ATOM 7568 C CA . ALA A 1 958 ? -28.101 25.396 21.482 1.00 96.69 958 ALA A CA 1
ATOM 7569 C C . ALA A 1 958 ? -28.613 24.361 20.460 1.00 96.69 958 ALA A C 1
ATOM 7571 O O . ALA A 1 958 ? -27.877 23.470 20.038 1.00 96.69 958 ALA A O 1
ATOM 7572 N N . LEU A 1 959 ? -29.846 24.524 19.980 1.00 97.00 959 LEU A N 1
ATOM 7573 C CA . LEU A 1 959 ? -30.405 23.719 18.891 1.00 97.00 959 LEU A CA 1
ATOM 7574 C C . LEU A 1 959 ? -29.700 23.981 17.545 1.00 97.00 959 LEU A C 1
ATOM 7576 O O . LEU A 1 959 ? -29.521 23.057 16.754 1.00 97.00 959 LEU A O 1
ATOM 7580 N N . LEU A 1 960 ? -29.223 25.205 17.299 1.00 97.44 960 LEU A N 1
ATOM 7581 C CA . LEU A 1 960 ? -28.409 25.542 16.124 1.00 97.44 960 LEU A CA 1
ATOM 7582 C C . LEU A 1 960 ? -26.930 25.113 16.260 1.00 97.44 960 LEU A C 1
ATOM 7584 O O . LEU A 1 960 ? -26.301 24.777 15.259 1.00 97.44 960 LEU A O 1
ATOM 7588 N N . TYR A 1 961 ? -26.394 25.015 17.480 1.00 97.38 961 TYR A N 1
ATOM 7589 C CA . TYR A 1 961 ? -25.126 24.332 17.765 1.00 97.38 961 TYR A CA 1
ATOM 7590 C C . TYR A 1 961 ? -25.248 22.845 17.410 1.00 97.38 961 TYR A C 1
ATOM 7592 O O . TYR A 1 961 ? -24.424 22.312 16.665 1.00 97.38 961 TYR A O 1
ATOM 7600 N N . ARG A 1 962 ? -26.318 22.183 17.877 1.00 96.69 962 ARG A N 1
ATOM 7601 C CA . ARG A 1 962 ? -26.580 20.769 17.577 1.00 96.69 962 ARG A CA 1
ATOM 7602 C C . ARG A 1 962 ? -26.875 20.531 16.093 1.00 96.69 962 ARG A C 1
ATOM 7604 O O . ARG A 1 962 ? -26.496 19.485 15.574 1.00 96.69 962 ARG A O 1
ATOM 7611 N N . LEU A 1 963 ? -27.463 21.497 15.379 1.00 97.31 963 LEU A N 1
ATOM 7612 C CA . LEU A 1 963 ? -27.561 21.474 13.912 1.00 97.31 963 LEU A CA 1
ATOM 7613 C C . LEU A 1 963 ? -26.175 21.416 13.258 1.00 97.31 963 LEU A C 1
ATOM 7615 O O . LEU A 1 963 ? -25.974 20.588 12.376 1.00 97.31 963 LEU A O 1
ATOM 7619 N N . ALA A 1 964 ? -25.224 22.250 13.691 1.00 96.88 964 ALA A N 1
ATOM 7620 C CA . ALA A 1 964 ? -23.880 22.280 13.117 1.00 96.88 964 ALA A CA 1
ATOM 7621 C C . ALA A 1 964 ? -23.134 20.948 13.314 1.00 96.88 964 ALA A C 1
ATOM 7623 O O . ALA A 1 964 ? -22.617 20.391 12.346 1.00 96.88 964 ALA A O 1
ATOM 7624 N N . THR A 1 965 ? -23.133 20.391 14.531 1.00 95.81 965 THR A N 1
ATOM 7625 C CA . THR A 1 965 ? -22.476 19.097 14.800 1.00 95.81 965 THR A CA 1
ATOM 7626 C C . THR A 1 965 ? -23.171 17.938 14.075 1.00 95.81 965 THR A C 1
ATOM 7628 O O . THR A 1 965 ? -22.499 17.097 13.479 1.00 95.81 965 THR A O 1
ATOM 7631 N N . THR A 1 966 ? -24.510 17.934 14.023 1.00 94.50 966 THR A N 1
ATOM 7632 C CA . THR A 1 966 ? -25.295 16.943 13.255 1.00 94.50 966 THR A CA 1
ATOM 7633 C C . THR A 1 966 ? -25.035 17.049 11.751 1.00 94.50 966 THR A C 1
ATOM 7635 O O . THR A 1 966 ? -24.977 16.030 11.068 1.00 94.50 966 THR A O 1
ATOM 7638 N N . HIS A 1 967 ? -24.864 18.261 11.216 1.00 95.94 967 HIS A N 1
ATOM 7639 C CA . HIS A 1 967 ? -24.611 18.476 9.795 1.00 95.94 967 HIS A CA 1
ATOM 7640 C C . HIS A 1 967 ? -23.255 17.908 9.364 1.00 95.94 967 HIS A C 1
ATOM 7642 O O . HIS A 1 967 ? -23.217 17.114 8.427 1.00 95.94 967 HIS A O 1
ATOM 7648 N N . PHE A 1 968 ? -22.166 18.211 10.079 1.00 94.81 968 PHE A N 1
ATOM 7649 C CA . PHE A 1 968 ? -20.862 17.621 9.752 1.00 94.81 968 PHE A CA 1
ATOM 7650 C C . PHE A 1 968 ? -20.860 16.094 9.925 1.00 94.81 968 PHE A C 1
ATOM 7652 O O . PHE A 1 968 ? -20.348 15.397 9.055 1.00 94.81 968 PHE A O 1
ATOM 7659 N N . ALA A 1 969 ? -21.517 15.559 10.959 1.00 90.75 969 ALA A N 1
ATOM 7660 C CA . ALA A 1 969 ? -21.630 14.112 11.164 1.00 90.75 969 ALA A CA 1
ATOM 7661 C C . ALA A 1 969 ? -22.507 13.379 10.122 1.00 90.75 969 ALA A C 1
ATOM 7663 O O . ALA A 1 969 ? -22.318 12.185 9.907 1.00 90.75 969 ALA A O 1
ATOM 7664 N N . HIS A 1 970 ? -23.476 14.055 9.492 1.00 90.06 970 HIS A N 1
ATOM 7665 C CA . HIS A 1 970 ? -24.393 13.446 8.517 1.00 90.06 970 HIS A CA 1
ATOM 7666 C C . HIS A 1 970 ? -23.968 13.659 7.059 1.00 90.06 970 HIS A C 1
ATOM 7668 O O . HIS A 1 970 ? -24.110 12.758 6.236 1.00 90.06 970 HIS A O 1
ATOM 7674 N N . THR A 1 971 ? -23.480 14.856 6.738 1.00 90.75 971 THR A N 1
ATOM 7675 C CA . THR A 1 971 ? -23.274 15.322 5.359 1.00 90.75 971 THR A CA 1
ATOM 7676 C C . THR A 1 971 ? -21.810 15.295 4.951 1.00 90.75 971 THR A C 1
ATOM 7678 O O . THR A 1 971 ? -21.507 14.994 3.800 1.00 90.75 971 THR A O 1
ATOM 7681 N N . HIS A 1 972 ? -20.909 15.533 5.909 1.00 90.25 972 HIS A N 1
ATOM 7682 C CA . HIS A 1 972 ? -19.461 15.578 5.700 1.00 90.25 972 HIS A CA 1
ATOM 7683 C C . HIS A 1 972 ? -18.699 14.594 6.615 1.00 90.25 972 HIS A C 1
ATOM 7685 O O . HIS A 1 972 ? -17.677 14.981 7.188 1.00 90.25 972 HIS A O 1
ATOM 7691 N N . PRO A 1 973 ? -19.151 13.327 6.771 1.00 86.31 973 PRO A N 1
ATOM 7692 C CA . PRO A 1 973 ? -18.647 12.403 7.797 1.00 86.31 973 PRO A CA 1
ATOM 7693 C C . PRO A 1 973 ? -17.158 12.047 7.657 1.00 86.31 973 PRO A C 1
ATOM 7695 O O . PRO A 1 973 ? -16.564 11.541 8.600 1.00 86.31 973 PRO A O 1
ATOM 7698 N N . THR A 1 974 ? -16.553 12.305 6.494 1.00 85.12 974 THR A N 1
ATOM 7699 C CA . THR A 1 974 ? -15.137 12.042 6.190 1.00 85.12 974 THR A CA 1
ATOM 7700 C C . THR A 1 974 ? -14.289 13.313 6.053 1.00 85.12 974 THR A C 1
ATOM 7702 O O . THR A 1 974 ? -13.101 13.219 5.755 1.00 85.12 974 THR A O 1
ATOM 7705 N N . HIS A 1 975 ? -14.866 14.511 6.226 1.00 85.19 975 HIS A N 1
ATOM 7706 C CA . HIS A 1 975 ? -14.153 15.789 6.036 1.00 85.19 975 HIS A CA 1
ATOM 7707 C C . HIS A 1 975 ? -13.235 16.148 7.216 1.00 85.19 975 HIS A C 1
ATOM 7709 O O . HIS A 1 975 ? -12.250 16.865 7.049 1.00 85.19 975 HIS A O 1
ATOM 7715 N N . TYR A 1 976 ? -13.527 15.612 8.403 1.00 82.88 976 TYR A N 1
ATOM 7716 C CA . TYR A 1 976 ? -12.706 15.739 9.605 1.00 82.88 976 TYR A CA 1
ATOM 7717 C C . TYR A 1 976 ? -12.533 14.377 10.282 1.00 82.88 976 TYR A C 1
ATOM 7719 O O . TYR A 1 976 ? -13.432 13.543 10.223 1.00 82.88 976 TYR A O 1
ATOM 7727 N N . LYS A 1 977 ? -11.381 14.159 10.934 1.00 77.44 977 LYS A N 1
ATOM 7728 C CA . LYS A 1 977 ? -11.111 12.928 11.701 1.00 77.44 977 LYS A CA 1
ATOM 7729 C C . LYS A 1 977 ? -11.880 12.869 13.025 1.00 77.44 977 LYS A C 1
ATOM 7731 O O . LYS A 1 977 ? -12.308 11.792 13.421 1.00 77.44 977 LYS A O 1
ATOM 7736 N N . ASP A 1 978 ? -12.080 14.022 13.666 1.00 81.25 978 ASP A N 1
ATOM 7737 C CA . ASP A 1 978 ? -12.846 14.147 14.910 1.00 81.25 978 ASP A CA 1
ATOM 7738 C C . ASP A 1 978 ? -14.128 14.957 14.684 1.00 81.25 978 ASP A C 1
ATOM 7740 O O . ASP A 1 978 ? -14.254 15.714 13.718 1.00 81.25 978 ASP A O 1
ATOM 7744 N N . THR A 1 979 ? -15.044 14.881 15.651 1.00 83.44 979 THR A N 1
ATOM 7745 C CA . THR A 1 979 ? -16.237 15.731 15.729 1.00 83.44 979 THR A CA 1
ATOM 7746 C C . THR A 1 979 ? -15.874 17.217 15.645 1.00 83.44 979 THR A C 1
ATOM 7748 O O . THR A 1 979 ? -15.279 17.782 16.566 1.00 83.44 979 THR A O 1
ATOM 7751 N N . ALA A 1 980 ? -16.288 17.880 14.565 1.00 89.56 980 ALA A N 1
ATOM 7752 C CA . ALA A 1 980 ? -16.136 19.321 14.427 1.00 89.56 980 ALA A CA 1
ATOM 7753 C C . ALA A 1 980 ? -17.175 20.067 15.269 1.00 89.56 980 ALA A C 1
ATOM 7755 O O . ALA A 1 980 ? -18.382 19.955 15.051 1.00 89.56 980 ALA A O 1
ATOM 7756 N N . THR A 1 981 ? -16.692 20.857 16.222 1.00 93.88 981 THR A N 1
ATOM 7757 C CA . THR A 1 981 ? -17.516 21.671 17.120 1.00 93.88 981 THR A CA 1
ATOM 7758 C C . THR A 1 981 ? -17.486 23.136 16.688 1.00 93.88 981 THR A C 1
ATOM 7760 O O . THR A 1 981 ? -16.428 23.612 16.269 1.00 93.88 981 THR A O 1
ATOM 7763 N N . PRO A 1 982 ? -18.586 23.894 16.829 1.00 96.69 982 PRO A N 1
ATOM 7764 C CA . PRO A 1 982 ? -18.561 25.351 16.744 1.00 96.69 982 PRO A CA 1
ATOM 7765 C C . PRO A 1 982 ? -17.455 25.984 17.601 1.00 96.69 982 PRO A C 1
ATOM 7767 O O . PRO A 1 982 ? -17.276 25.612 18.760 1.00 96.69 982 PRO A O 1
ATOM 7770 N N . ILE A 1 983 ? -16.755 26.963 17.024 1.00 95.62 983 ILE A N 1
ATOM 7771 C CA . ILE A 1 983 ? -15.774 27.835 17.694 1.00 95.62 983 ILE A CA 1
ATOM 7772 C C . ILE A 1 983 ? -16.185 29.317 17.648 1.00 95.62 983 ILE A C 1
ATOM 7774 O O . ILE A 1 983 ? -15.816 30.087 18.529 1.00 95.62 983 ILE A O 1
ATOM 7778 N N . SER A 1 984 ? -16.997 29.718 16.663 1.00 97.25 984 SER A N 1
ATOM 7779 C CA . SER A 1 984 ? -17.654 31.030 16.629 1.00 97.25 984 SER A CA 1
ATOM 7780 C C . SER A 1 984 ? -19.042 30.912 15.991 1.00 97.25 984 SER A C 1
ATOM 7782 O O . SER A 1 984 ? -19.228 30.172 15.020 1.00 97.25 984 SER A O 1
ATOM 7784 N N . ILE A 1 985 ? -20.022 31.609 16.562 1.00 98.00 985 ILE A N 1
ATOM 7785 C CA . ILE A 1 985 ? -21.448 31.572 16.210 1.00 98.00 985 ILE A CA 1
ATOM 7786 C C . ILE A 1 985 ? -21.940 33.016 16.092 1.00 98.00 985 ILE A C 1
ATOM 7788 O O . ILE A 1 985 ? -21.740 33.802 17.013 1.00 98.00 985 ILE A O 1
ATOM 7792 N N . GLN A 1 986 ? -22.601 33.368 14.988 1.00 97.69 986 GLN A N 1
ATOM 7793 C CA . GLN A 1 986 ? -23.120 34.715 14.723 1.00 97.69 986 GLN A CA 1
ATOM 7794 C C . GLN A 1 986 ? -24.561 34.620 14.211 1.00 97.69 986 GLN A C 1
ATOM 7796 O O . GLN A 1 986 ? -24.785 34.211 13.072 1.00 97.69 986 GLN A O 1
ATOM 7801 N N . LEU A 1 987 ? -25.543 34.969 15.047 1.00 97.56 987 LEU A N 1
ATOM 7802 C CA . LEU A 1 987 ? -26.975 34.793 14.769 1.00 97.56 987 LEU A CA 1
ATOM 7803 C C . LEU A 1 987 ? -27.747 36.117 14.757 1.00 97.56 987 LEU A C 1
ATOM 7805 O O . LEU A 1 987 ? -27.534 36.989 15.601 1.00 97.56 987 LEU A O 1
ATOM 7809 N N . ALA A 1 988 ? -28.725 36.211 13.855 1.00 96.31 988 ALA A N 1
ATOM 7810 C CA . ALA A 1 988 ? -29.726 37.270 13.798 1.00 96.31 988 ALA A CA 1
ATOM 7811 C C . ALA A 1 988 ? -31.147 36.686 13.901 1.00 96.31 988 ALA A C 1
ATOM 7813 O O . ALA A 1 988 ? -31.598 35.917 13.045 1.00 96.31 988 ALA A O 1
ATOM 7814 N N . PHE A 1 989 ? -31.878 37.091 14.938 1.00 94.50 989 PHE A N 1
ATOM 7815 C CA . PHE A 1 989 ? -33.256 36.691 15.229 1.00 94.50 989 PHE A CA 1
ATOM 7816 C C . PHE A 1 989 ? -34.241 37.586 14.458 1.00 94.50 989 PHE A C 1
ATOM 7818 O O . PHE A 1 989 ? -34.939 38.431 15.018 1.00 94.50 989 PHE A O 1
ATOM 7825 N N . LEU A 1 990 ? -34.273 37.411 13.132 1.00 92.12 990 LEU A N 1
ATOM 7826 C CA . LEU A 1 990 ? -35.056 38.219 12.187 1.00 92.12 990 LEU A CA 1
ATOM 7827 C C . LEU A 1 990 ? -36.553 38.311 12.528 1.00 92.12 990 LEU A C 1
ATOM 7829 O O . LEU A 1 990 ? -37.200 39.319 12.230 1.00 92.12 990 LEU A O 1
ATOM 7833 N N . ARG A 1 991 ? -37.137 37.239 13.076 1.00 89.38 991 ARG A N 1
ATOM 7834 C CA . ARG A 1 991 ? -38.554 37.165 13.460 1.00 89.38 991 ARG A CA 1
ATOM 7835 C C . ARG A 1 991 ? -38.722 36.288 14.700 1.00 89.38 991 ARG A C 1
ATOM 7837 O O . ARG A 1 991 ? -38.015 35.304 14.874 1.00 89.38 991 ARG A O 1
ATOM 7844 N N . ARG A 1 992 ? -39.743 36.601 15.503 1.00 86.19 992 ARG A N 1
ATOM 7845 C CA . ARG A 1 992 ? -40.220 35.767 16.618 1.00 86.19 992 ARG A CA 1
ATOM 7846 C C . ARG A 1 992 ? -40.415 34.304 16.180 1.00 86.19 992 ARG A C 1
ATOM 7848 O O . ARG A 1 992 ? -41.159 34.045 15.232 1.00 86.19 992 ARG A O 1
ATOM 7855 N N . THR A 1 993 ? -39.796 33.384 16.914 1.00 90.31 993 THR A N 1
ATOM 7856 C CA . THR A 1 993 ? -40.015 31.931 16.857 1.00 90.31 993 THR A CA 1
ATOM 7857 C C . THR A 1 993 ? -41.279 31.519 17.621 1.00 90.31 993 THR A C 1
ATOM 7859 O O . THR A 1 993 ? -41.776 32.246 18.487 1.00 90.31 993 THR A O 1
ATOM 7862 N N . SER A 1 994 ? -41.799 30.334 17.308 1.00 89.75 994 SER A N 1
ATOM 7863 C CA . SER A 1 994 ? -42.922 29.693 18.004 1.00 89.75 994 SER A CA 1
ATOM 7864 C C . SER A 1 994 ? -42.559 28.273 18.433 1.00 89.75 994 SER A C 1
ATOM 7866 O O . SER A 1 994 ? -41.664 27.653 17.858 1.00 89.75 994 SER A O 1
ATOM 7868 N N . THR A 1 995 ? -43.273 27.733 19.417 1.00 90.81 995 THR A N 1
ATOM 7869 C CA . THR A 1 995 ? -43.203 26.306 19.757 1.00 90.81 995 THR A CA 1
ATOM 7870 C C . THR A 1 995 ? -43.729 25.428 18.617 1.00 90.81 995 THR A C 1
ATOM 7872 O O . THR A 1 995 ? -44.437 25.901 17.723 1.00 90.81 995 THR A O 1
ATOM 7875 N N . GLY A 1 996 ? -43.372 24.142 18.638 1.00 90.75 996 GLY A N 1
ATOM 7876 C CA . GLY A 1 996 ? -43.709 23.189 17.579 1.00 90.75 996 GLY A CA 1
ATOM 7877 C C . GLY A 1 996 ? -42.614 23.058 16.509 1.00 90.75 996 GLY A C 1
ATOM 7878 O O . GLY A 1 996 ? -41.456 23.392 16.770 1.00 90.75 996 GLY A O 1
ATOM 7879 N N . PRO A 1 997 ? -42.932 22.508 15.324 1.00 92.25 997 PRO A N 1
ATOM 7880 C CA . PRO A 1 997 ? -41.928 22.143 14.329 1.00 92.25 997 PRO A CA 1
ATOM 7881 C C . PRO A 1 997 ? -41.195 23.354 13.732 1.00 92.25 997 PRO A C 1
ATOM 7883 O O . PRO A 1 997 ? -41.750 24.448 13.590 1.00 92.25 997 PRO A O 1
ATOM 7886 N N . ALA A 1 998 ? -39.946 23.122 13.336 1.00 94.06 998 ALA A N 1
ATOM 7887 C CA . ALA A 1 998 ? -39.125 24.033 12.553 1.00 94.06 998 ALA A CA 1
ATOM 7888 C C . ALA A 1 998 ? -38.338 23.263 11.482 1.00 94.06 998 ALA A C 1
ATOM 7890 O O . ALA A 1 998 ? -37.820 22.173 11.739 1.00 94.06 998 ALA A O 1
ATOM 7891 N N . THR A 1 999 ? -38.230 23.856 10.292 1.00 96.06 999 THR A N 1
ATOM 7892 C CA . THR A 1 999 ? -37.333 23.392 9.227 1.00 96.06 999 THR A CA 1
ATOM 7893 C C . THR A 1 999 ? -36.008 24.127 9.365 1.00 96.06 999 THR A C 1
ATOM 7895 O O . THR A 1 999 ? -35.984 25.353 9.450 1.00 96.06 999 THR A O 1
ATOM 7898 N N . LEU A 1 1000 ? -34.905 23.391 9.367 1.00 97.50 1000 LEU A N 1
ATOM 7899 C CA . LEU A 1 1000 ? -33.551 23.931 9.403 1.00 97.50 1000 LEU A CA 1
ATOM 7900 C C . LEU A 1 1000 ? -32.883 23.694 8.046 1.00 97.50 1000 LEU A C 1
ATOM 7902 O O . LEU A 1 1000 ? -33.022 22.613 7.467 1.00 97.50 1000 LEU A O 1
ATOM 7906 N N . THR A 1 1001 ? -32.151 24.683 7.542 1.00 96.88 1001 THR A N 1
ATOM 7907 C CA . THR A 1 1001 ? -31.345 24.563 6.317 1.00 96.88 1001 THR A CA 1
ATOM 7908 C C . THR A 1 1001 ? -29.902 24.963 6.587 1.00 96.88 1001 THR A C 1
ATOM 7910 O O . THR A 1 1001 ? -29.652 25.844 7.411 1.00 96.88 1001 THR A O 1
ATOM 7913 N N . VAL A 1 1002 ? -28.971 24.325 5.878 1.00 97.62 1002 VAL A N 1
ATOM 7914 C CA . VAL A 1 1002 ? -27.528 24.586 5.969 1.00 97.62 1002 VAL A CA 1
ATOM 7915 C C . VAL A 1 1002 ? -26.978 24.840 4.567 1.00 97.62 1002 VAL A C 1
ATOM 7917 O O . VAL A 1 1002 ? -27.357 24.145 3.628 1.00 97.62 1002 VAL A O 1
ATOM 7920 N N . GLU A 1 1003 ? -26.105 25.833 4.427 1.00 97.00 1003 GLU A N 1
ATOM 7921 C CA . GLU A 1 1003 ? -25.431 26.208 3.182 1.00 97.00 1003 GLU A CA 1
ATOM 7922 C C . GLU A 1 1003 ? -23.917 26.301 3.432 1.00 97.00 1003 GLU A C 1
ATOM 7924 O O . GLU A 1 1003 ? -23.446 27.142 4.208 1.00 97.00 1003 GLU A O 1
ATOM 7929 N N . ASP A 1 1004 ? -23.145 25.443 2.765 1.00 96.25 1004 ASP A N 1
ATOM 7930 C CA . ASP A 1 1004 ? -21.690 25.361 2.914 1.00 96.25 1004 ASP A CA 1
ATOM 7931 C C . ASP A 1 1004 ? -20.997 26.597 2.336 1.00 96.25 1004 ASP A C 1
ATOM 7933 O O . ASP A 1 1004 ? -20.675 26.678 1.151 1.00 96.25 1004 ASP A O 1
ATOM 7937 N N . SER A 1 1005 ? -20.757 27.590 3.192 1.00 93.38 1005 SER A N 1
ATOM 7938 C CA . SER A 1 1005 ? -20.146 28.861 2.787 1.00 93.38 1005 SER A CA 1
ATOM 7939 C C . SER A 1 1005 ? -18.638 28.723 2.562 1.00 93.38 1005 SER A C 1
ATOM 7941 O O . SER A 1 1005 ? -18.064 29.418 1.724 1.00 93.38 1005 SER A O 1
ATOM 7943 N N . LYS A 1 1006 ? -17.990 27.829 3.318 1.00 94.25 1006 LYS A N 1
ATOM 7944 C CA . LYS A 1 1006 ? -16.588 27.435 3.158 1.00 94.25 1006 LYS A CA 1
ATOM 7945 C C . LYS A 1 1006 ? -16.337 26.102 3.861 1.00 94.25 1006 LYS A C 1
ATOM 7947 O O . LYS A 1 1006 ? -16.381 26.053 5.087 1.00 94.25 1006 LYS A O 1
ATOM 7952 N N . LEU A 1 1007 ? -15.954 25.067 3.120 1.00 94.00 1007 LEU A N 1
ATOM 7953 C CA . LEU A 1 1007 ? -15.372 23.848 3.691 1.00 94.00 1007 LEU A CA 1
ATOM 7954 C C . LEU A 1 1007 ? -13.842 23.958 3.667 1.00 94.00 1007 LEU A C 1
ATOM 7956 O O . LEU A 1 1007 ? -13.259 24.347 2.654 1.00 94.00 1007 LEU A O 1
ATOM 7960 N N . GLY A 1 1008 ? -13.177 23.661 4.784 1.00 87.62 1008 GLY A N 1
ATOM 7961 C CA . GLY A 1 1008 ? -11.725 23.803 4.912 1.00 87.62 1008 GLY A CA 1
ATOM 7962 C C . GLY A 1 1008 ? -11.097 22.845 5.922 1.00 87.62 1008 GLY A C 1
ATOM 7963 O O . GLY A 1 1008 ? -11.677 22.549 6.963 1.00 87.62 1008 GLY A O 1
ATOM 7964 N N . ALA A 1 1009 ? -9.872 22.396 5.636 1.00 83.00 1009 ALA A N 1
ATOM 7965 C CA . ALA A 1 1009 ? -9.176 21.332 6.375 1.00 83.00 1009 ALA A CA 1
ATOM 7966 C C . ALA A 1 1009 ? -8.783 21.666 7.833 1.00 83.00 1009 ALA A C 1
ATOM 7968 O O . ALA A 1 1009 ? -8.298 20.793 8.546 1.00 83.00 1009 ALA A O 1
ATOM 7969 N N . ARG A 1 1010 ? -8.974 22.914 8.286 1.00 86.00 1010 ARG A N 1
ATOM 7970 C CA . ARG A 1 1010 ? -8.842 23.304 9.705 1.00 86.00 1010 ARG A CA 1
ATOM 7971 C C . ARG A 1 1010 ? -10.136 23.891 10.253 1.00 86.00 1010 ARG A C 1
ATOM 7973 O O . ARG A 1 1010 ? -10.650 23.413 11.249 1.00 86.00 1010 ARG A O 1
ATOM 7980 N N . THR A 1 1011 ? -10.689 24.884 9.561 1.00 93.19 1011 THR A N 1
ATOM 7981 C CA . THR A 1 1011 ? -11.974 25.499 9.906 1.00 93.19 1011 THR A CA 1
ATOM 7982 C C . THR A 1 1011 ? -12.911 25.499 8.707 1.00 93.19 1011 THR A C 1
ATOM 7984 O O . THR A 1 1011 ? -12.482 25.743 7.573 1.00 93.19 1011 THR A O 1
ATOM 7987 N N . SER A 1 1012 ? -14.192 25.246 8.971 1.00 96.50 1012 SER A N 1
ATOM 7988 C CA . SER A 1 1012 ? -15.277 25.347 7.991 1.00 96.50 1012 SER A CA 1
ATOM 7989 C C . SER A 1 1012 ? -16.351 26.291 8.515 1.00 96.50 1012 SER A C 1
ATOM 7991 O O . SER A 1 1012 ? -16.626 26.314 9.712 1.00 96.50 1012 SER A O 1
ATOM 7993 N N . THR A 1 1013 ? -16.960 27.065 7.626 1.00 97.44 1013 THR A N 1
ATOM 7994 C CA . THR A 1 1013 ? -18.013 28.029 7.945 1.00 97.44 1013 THR A CA 1
ATOM 7995 C C . THR A 1 1013 ? -19.269 27.663 7.167 1.00 97.44 1013 THR A C 1
ATOM 7997 O O . THR A 1 1013 ? -19.247 27.599 5.937 1.00 97.44 1013 THR A O 1
ATOM 8000 N N . ILE A 1 1014 ? -20.364 27.457 7.890 1.00 98.00 1014 ILE A N 1
ATOM 8001 C CA . ILE A 1 1014 ? -21.693 27.186 7.340 1.00 98.00 1014 ILE A CA 1
ATOM 8002 C C . ILE A 1 1014 ? -22.612 28.382 7.590 1.00 98.00 1014 ILE A C 1
ATOM 8004 O O . ILE A 1 1014 ? -22.558 29.005 8.653 1.00 98.00 1014 ILE A O 1
ATOM 8008 N N . HIS A 1 1015 ? -23.463 28.698 6.618 1.00 98.12 1015 HIS A N 1
ATOM 8009 C CA . HIS A 1 1015 ? -24.620 29.565 6.808 1.00 98.12 1015 HIS A CA 1
ATOM 8010 C C . HIS A 1 1015 ? -25.823 28.687 7.164 1.00 98.12 1015 HIS A C 1
ATOM 8012 O O . HIS A 1 1015 ? -25.981 27.588 6.633 1.00 98.12 1015 HIS A O 1
ATOM 8018 N N . ILE A 1 1016 ? -26.653 29.142 8.096 1.00 97.56 1016 ILE A N 1
ATOM 8019 C CA . ILE A 1 1016 ? -27.784 28.380 8.624 1.00 97.56 1016 ILE A CA 1
ATOM 8020 C C . ILE A 1 1016 ? -29.048 29.232 8.676 1.00 97.56 1016 ILE A C 1
ATOM 8022 O O . ILE A 1 1016 ? -29.001 30.416 9.019 1.00 97.56 1016 ILE A O 1
ATOM 8026 N N . THR A 1 1017 ? -30.200 28.618 8.393 1.00 97.31 1017 THR A N 1
ATOM 8027 C CA . THR A 1 1017 ? -31.510 29.268 8.561 1.00 97.31 1017 THR A CA 1
ATOM 8028 C C . THR A 1 1017 ? -32.489 28.365 9.308 1.00 97.31 1017 THR A C 1
ATOM 8030 O O . THR A 1 1017 ? -32.569 27.164 9.047 1.00 97.31 1017 THR A O 1
ATOM 8033 N N . LEU A 1 1018 ? -33.247 28.951 10.237 1.00 97.31 1018 LEU A N 1
ATOM 8034 C CA . LEU A 1 1018 ? -34.373 28.323 10.928 1.00 97.31 1018 LEU A CA 1
ATOM 8035 C C . LEU A 1 1018 ? -35.666 28.921 10.383 1.00 97.31 1018 LEU A C 1
ATOM 8037 O O . LEU A 1 1018 ? -35.882 30.132 10.467 1.00 97.31 1018 LEU A O 1
ATOM 8041 N N . GLN A 1 1019 ? -36.532 28.071 9.843 1.00 95.56 1019 GLN A N 1
ATOM 8042 C CA . GLN A 1 1019 ? -37.771 28.438 9.167 1.00 95.56 1019 GLN A CA 1
ATOM 8043 C C . GLN A 1 1019 ? -38.974 27.825 9.887 1.00 95.56 1019 GLN A C 1
ATOM 8045 O O . GLN A 1 1019 ? -38.950 26.662 10.291 1.00 95.56 1019 GLN A O 1
ATOM 8050 N N . GLN A 1 1020 ? -40.034 28.615 10.046 1.00 93.50 1020 GLN A N 1
ATOM 8051 C CA . GLN A 1 1020 ? -41.332 28.145 10.543 1.00 93.50 1020 GLN A CA 1
ATOM 8052 C C . GLN A 1 1020 ? -42.465 28.866 9.796 1.00 93.50 1020 GLN A C 1
ATOM 8054 O O . GLN A 1 1020 ? -42.256 30.002 9.346 1.00 93.50 1020 GLN A O 1
ATOM 8059 N N . PRO A 1 1021 ? -43.681 28.297 9.742 1.00 87.38 1021 PRO A N 1
ATOM 8060 C CA . PRO A 1 1021 ? -44.828 28.949 9.125 1.00 87.38 1021 PRO A CA 1
ATOM 8061 C C . PRO A 1 1021 ? -45.103 30.364 9.659 1.00 87.38 1021 PRO A C 1
ATOM 8063 O O . PRO A 1 1021 ? -44.849 30.720 10.816 1.00 87.38 1021 PRO A O 1
ATOM 8066 N N . SER A 1 1022 ? -45.629 31.218 8.790 1.00 79.81 1022 SER A N 1
ATOM 8067 C CA . SER A 1 1022 ? -46.082 32.560 9.133 1.00 79.81 1022 SER A CA 1
ATOM 8068 C C . SER A 1 1022 ? -47.444 32.513 9.817 1.00 79.81 1022 SER A C 1
ATOM 8070 O O . SER A 1 1022 ? -48.429 32.104 9.204 1.00 79.81 1022 SER A O 1
ATOM 8072 N N . GLU A 1 1023 ? -47.542 33.072 11.026 1.00 70.06 1023 GLU A N 1
ATOM 8073 C CA . GLU A 1 1023 ? -48.824 33.351 11.698 1.00 70.06 1023 GLU A CA 1
ATOM 8074 C C . GLU A 1 1023 ? -49.788 34.193 10.835 1.00 70.06 1023 GLU A C 1
ATOM 8076 O O . GLU A 1 1023 ? -50.993 34.188 11.075 1.00 70.06 1023 GLU A O 1
ATOM 8081 N N . LYS A 1 1024 ? -49.260 34.969 9.869 1.00 71.25 1024 LYS A N 1
ATOM 8082 C CA . LYS A 1 1024 ? -50.045 35.843 8.984 1.00 71.25 1024 LYS A CA 1
ATOM 8083 C C . LYS A 1 1024 ? -50.394 35.199 7.636 1.00 71.25 1024 LYS A C 1
ATOM 8085 O O . LYS A 1 1024 ? -51.419 35.568 7.072 1.00 71.25 1024 LYS A O 1
ATOM 8090 N N . THR A 1 1025 ? -49.551 34.317 7.085 1.00 74.56 1025 THR A N 1
ATOM 8091 C CA . THR A 1 1025 ? -49.682 33.849 5.682 1.00 74.56 1025 THR A CA 1
ATOM 8092 C C . THR A 1 1025 ? -49.628 32.333 5.479 1.00 74.56 1025 THR A C 1
ATOM 8094 O O . THR A 1 1025 ? -49.833 31.878 4.356 1.00 74.56 1025 THR A O 1
ATOM 8097 N N . GLY A 1 1026 ? -49.323 31.544 6.514 1.00 73.88 1026 GLY A N 1
ATOM 8098 C CA . GLY A 1 1026 ? -49.161 30.087 6.429 1.00 73.88 1026 GLY A CA 1
ATOM 8099 C C . GLY A 1 1026 ? -47.916 29.597 5.672 1.00 73.88 1026 GLY A C 1
ATOM 8100 O O . GLY A 1 1026 ? -47.571 28.428 5.792 1.00 73.88 1026 GLY A O 1
ATOM 8101 N N . LYS A 1 1027 ? -47.215 30.464 4.928 1.00 80.94 1027 LYS A N 1
ATOM 8102 C CA . LYS A 1 1027 ? -45.948 30.138 4.252 1.00 80.94 1027 LYS A CA 1
ATOM 8103 C C . LYS A 1 1027 ? -44.780 30.172 5.233 1.00 80.94 1027 LYS A C 1
ATOM 8105 O O . LYS A 1 1027 ? -44.800 30.984 6.157 1.00 80.94 1027 LYS A O 1
ATOM 8110 N N . ASP A 1 1028 ? -43.761 29.350 5.006 1.00 85.31 1028 ASP A N 1
ATOM 8111 C CA . ASP A 1 1028 ? -42.536 29.380 5.806 1.00 85.31 1028 ASP A CA 1
ATOM 8112 C C . ASP A 1 1028 ? -41.819 30.735 5.713 1.00 85.31 1028 ASP A C 1
ATOM 8114 O O . ASP A 1 1028 ? -41.663 31.329 4.645 1.00 85.31 1028 ASP A O 1
ATOM 8118 N N . GLU A 1 1029 ? -41.379 31.226 6.869 1.00 91.19 1029 GLU A N 1
ATOM 8119 C CA . GLU A 1 1029 ? -40.558 32.421 7.028 1.00 91.19 1029 GLU A CA 1
ATOM 8120 C C . GLU A 1 1029 ? -39.289 32.058 7.799 1.00 91.19 1029 GLU A C 1
ATOM 8122 O O . GLU A 1 1029 ? -39.368 31.432 8.860 1.00 91.19 1029 GLU A O 1
ATOM 8127 N N . VAL A 1 1030 ? -38.134 32.556 7.348 1.00 93.56 1030 VAL A N 1
ATOM 8128 C CA . VAL A 1 1030 ? -36.905 32.549 8.155 1.00 93.56 1030 VAL A CA 1
ATOM 8129 C C . VAL A 1 1030 ? -37.144 33.342 9.445 1.00 93.56 1030 VAL A C 1
ATOM 8131 O O . VAL A 1 1030 ? -37.516 34.521 9.402 1.00 93.56 1030 VAL A O 1
ATOM 8134 N N . LYS A 1 1031 ? -36.945 32.697 10.594 1.00 93.75 1031 LYS A N 1
ATOM 8135 C CA . LYS A 1 1031 ? -37.052 33.292 11.933 1.00 93.75 1031 LYS A CA 1
ATOM 8136 C C . LYS A 1 1031 ? -35.677 33.653 12.490 1.00 93.75 1031 LYS A C 1
ATOM 8138 O O . LYS A 1 1031 ? -35.509 34.757 12.999 1.00 93.75 1031 LYS A O 1
ATOM 8143 N N . VAL A 1 1032 ? -34.696 32.768 12.310 1.00 96.69 1032 VAL A N 1
ATOM 8144 C CA . VAL A 1 1032 ? -33.286 32.985 12.671 1.00 96.69 1032 VAL A CA 1
ATOM 8145 C C . VAL A 1 1032 ? -32.412 32.664 11.461 1.00 96.69 1032 VAL A C 1
ATOM 8147 O O . VAL A 1 1032 ? -32.692 31.705 10.744 1.00 96.69 1032 VAL A O 1
ATOM 8150 N N . THR A 1 1033 ? -31.374 33.462 11.229 1.00 97.25 1033 THR A N 1
ATOM 8151 C CA . THR A 1 1033 ? -30.352 33.229 10.195 1.00 97.25 1033 THR A CA 1
ATOM 8152 C C . THR A 1 1033 ? -28.979 33.539 10.783 1.00 97.25 1033 THR A C 1
ATOM 8154 O O . THR A 1 1033 ? -28.893 34.352 11.707 1.00 97.25 1033 THR A O 1
ATOM 8157 N N . GLY A 1 1034 ? -27.908 32.931 10.281 1.00 96.75 1034 GLY A N 1
ATOM 8158 C CA . GLY A 1 1034 ? -26.573 33.235 10.791 1.00 96.75 1034 GLY A CA 1
ATOM 8159 C C . GLY A 1 1034 ? -25.460 32.352 10.253 1.00 96.75 1034 GLY A C 1
ATOM 8160 O O . GLY A 1 1034 ? -25.705 31.434 9.475 1.00 96.75 1034 GLY A O 1
ATOM 8161 N N . TYR A 1 1035 ? -24.237 32.629 10.693 1.00 98.12 1035 TYR A N 1
ATOM 8162 C CA . TYR A 1 1035 ? -23.045 31.859 10.349 1.00 98.12 1035 TYR A CA 1
ATOM 8163 C C . TYR A 1 1035 ? -22.505 31.129 11.578 1.00 98.12 1035 TYR A C 1
ATOM 8165 O O . TYR A 1 1035 ? -22.445 31.688 12.674 1.00 98.12 1035 TYR A O 1
ATOM 8173 N N . ILE A 1 1036 ? -22.072 29.886 11.385 1.00 98.31 1036 ILE A N 1
ATOM 8174 C CA . ILE A 1 1036 ? -21.352 29.100 12.388 1.00 98.31 1036 ILE A CA 1
ATOM 8175 C C . ILE A 1 1036 ? -20.031 28.651 11.772 1.00 98.31 1036 ILE A C 1
ATOM 8177 O O . ILE A 1 1036 ? -20.013 28.054 10.698 1.00 98.31 1036 ILE A O 1
ATOM 8181 N N . THR A 1 1037 ? -18.923 28.929 12.456 1.00 97.75 1037 THR A N 1
ATOM 8182 C CA . THR A 1 1037 ? -17.608 28.379 12.111 1.00 97.75 1037 THR A CA 1
ATOM 8183 C C . THR A 1 1037 ? -17.274 27.246 13.069 1.00 97.75 1037 THR A C 1
ATOM 8185 O O . THR A 1 1037 ? -17.308 27.438 14.285 1.00 97.75 1037 THR A O 1
ATOM 8188 N N . VAL A 1 1038 ? -16.959 26.076 12.517 1.00 96.38 1038 VAL A N 1
ATOM 8189 C CA . VAL A 1 1038 ? -16.595 24.855 13.246 1.00 96.38 1038 VAL A CA 1
ATOM 8190 C C . VAL A 1 1038 ? -15.123 24.500 13.052 1.00 96.38 1038 VAL A C 1
ATOM 8192 O O . VAL A 1 1038 ? -14.496 24.905 12.067 1.00 96.38 1038 VAL A O 1
ATOM 8195 N N . SER A 1 1039 ? -14.601 23.705 13.981 1.00 93.69 1039 SER A N 1
ATOM 8196 C CA . SER A 1 1039 ? -13.257 23.131 13.948 1.00 93.69 1039 SER A CA 1
ATOM 8197 C C . SER A 1 1039 ? -13.209 21.848 14.806 1.00 93.69 1039 SER A C 1
ATOM 8199 O O . SER A 1 1039 ? -13.844 21.811 15.869 1.00 93.69 1039 SER A O 1
ATOM 8201 N N . PRO A 1 1040 ? -12.535 20.768 14.367 1.00 90.81 1040 PRO A N 1
ATOM 8202 C CA . PRO A 1 1040 ? -12.272 19.587 15.192 1.00 90.81 1040 PRO A CA 1
ATOM 8203 C C . PRO A 1 1040 ? -11.118 19.842 16.174 1.00 90.81 1040 PRO A C 1
ATOM 8205 O O . PRO A 1 1040 ? -10.303 20.743 15.981 1.00 90.81 1040 PRO A O 1
ATOM 8208 N N . ALA A 1 1041 ? -11.023 19.036 17.232 1.00 82.50 1041 ALA A N 1
ATOM 8209 C CA . ALA A 1 1041 ? -10.036 19.257 18.290 1.00 82.50 1041 ALA A CA 1
ATOM 8210 C C . ALA A 1 1041 ? -8.578 19.052 17.821 1.00 82.50 1041 ALA A C 1
ATOM 8212 O O . ALA A 1 1041 ? -7.714 19.854 18.170 1.00 82.50 1041 ALA A O 1
ATOM 8213 N N . SER A 1 1042 ? -8.293 18.037 16.995 1.00 79.81 1042 SER A N 1
ATOM 8214 C CA . SER A 1 1042 ? -6.921 17.695 16.569 1.00 79.81 1042 SER A CA 1
ATOM 8215 C C . SER A 1 1042 ? -6.205 18.743 15.704 1.00 79.81 1042 SER A C 1
ATOM 8217 O O . SER A 1 1042 ? -4.984 18.677 15.567 1.00 79.81 1042 SER A O 1
ATOM 8219 N N . VAL A 1 1043 ? -6.916 19.715 15.115 1.00 80.62 1043 VAL A N 1
ATOM 8220 C CA . VAL A 1 1043 ? -6.314 20.719 14.207 1.00 80.62 1043 VAL A CA 1
ATOM 8221 C C . VAL A 1 1043 ? -6.071 22.084 14.858 1.00 80.62 1043 VAL A C 1
ATOM 8223 O O . VAL A 1 1043 ? -5.472 22.961 14.230 1.00 80.62 1043 VAL A O 1
ATOM 8226 N N . GLU A 1 1044 ? -6.486 22.271 16.113 1.00 75.44 1044 GLU A N 1
ATOM 8227 C CA . GLU A 1 1044 ? -6.316 23.512 16.886 1.00 75.44 1044 GLU A CA 1
ATOM 8228 C C . GLU A 1 1044 ? -4.935 23.609 17.548 1.00 75.44 1044 GLU A C 1
ATOM 8230 O O . GLU A 1 1044 ? -4.782 23.869 18.739 1.00 75.44 1044 GLU A O 1
ATOM 8235 N N . VAL A 1 1045 ? -3.895 23.425 16.736 1.00 71.88 1045 VAL A N 1
ATOM 8236 C CA . VAL A 1 1045 ? -2.502 23.580 17.158 1.00 71.88 1045 VAL A CA 1
ATOM 8237 C C . VAL A 1 1045 ? -2.137 25.069 17.150 1.00 71.88 1045 VAL A C 1
ATOM 8239 O O . VAL A 1 1045 ? -1.953 25.669 16.087 1.00 71.88 1045 VAL A O 1
ATOM 8242 N N . GLY A 1 1046 ? -2.034 25.667 18.338 1.00 70.44 1046 GLY A N 1
ATOM 8243 C CA . GLY A 1 1046 ? -1.723 27.084 18.541 1.00 70.44 1046 GLY A CA 1
ATOM 8244 C C . GLY A 1 1046 ? -1.135 27.375 19.926 1.00 70.44 1046 GLY A C 1
ATOM 8245 O O . GLY A 1 1046 ? -1.055 26.493 20.778 1.00 70.44 1046 GLY A O 1
ATOM 8246 N N . ILE A 1 1047 ? -0.698 28.618 20.149 1.00 78.25 1047 ILE A N 1
ATOM 8247 C CA . ILE A 1 1047 ? -0.115 29.045 21.430 1.00 78.25 1047 ILE A CA 1
ATOM 8248 C C . ILE A 1 1047 ? -1.234 29.371 22.424 1.00 78.25 1047 ILE A C 1
ATOM 8250 O O . ILE A 1 1047 ? -1.945 30.362 22.256 1.00 78.25 1047 ILE A O 1
ATOM 8254 N N . SER A 1 1048 ? -1.325 28.588 23.498 1.00 77.12 1048 SER A N 1
ATOM 8255 C CA . SER A 1 1048 ? -2.111 28.927 24.688 1.00 77.12 1048 SER A CA 1
ATOM 8256 C C . SER A 1 1048 ? -1.249 29.721 25.669 1.00 77.12 1048 SER A C 1
ATOM 8258 O O . SER A 1 1048 ? -0.261 29.205 26.186 1.00 77.12 1048 SER A O 1
ATOM 8260 N N . ALA A 1 1049 ? -1.622 30.972 25.942 1.00 76.19 1049 ALA A N 1
ATOM 8261 C CA . ALA A 1 1049 ? -0.939 31.833 26.906 1.00 76.19 1049 ALA A CA 1
ATOM 8262 C C . ALA A 1 1049 ? -1.951 32.680 27.688 1.00 76.19 1049 ALA A C 1
ATOM 8264 O O . ALA A 1 1049 ? -2.877 33.248 27.104 1.00 76.19 1049 ALA A O 1
ATOM 8265 N N . ARG A 1 1050 ? -1.759 32.804 29.008 1.00 73.31 1050 ARG A N 1
ATOM 8266 C CA . ARG A 1 1050 ? -2.517 33.760 29.825 1.00 73.31 1050 ARG A CA 1
ATOM 8267 C C . ARG A 1 1050 ? -2.001 35.172 29.533 1.00 73.31 1050 ARG A C 1
ATOM 8269 O O . ARG A 1 1050 ? -0.801 35.422 29.595 1.00 73.31 1050 ARG A O 1
ATOM 8276 N N . THR A 1 1051 ? -2.909 36.073 29.174 1.00 81.56 1051 THR A N 1
ATOM 8277 C CA . THR A 1 1051 ? -2.611 37.492 28.931 1.00 81.56 1051 THR A CA 1
ATOM 8278 C C . THR A 1 1051 ? -2.761 38.295 30.222 1.00 81.56 1051 THR A C 1
ATOM 8280 O O . THR A 1 1051 ? -3.432 37.849 31.149 1.00 81.56 1051 THR A O 1
ATOM 8283 N N . ASN A 1 1052 ? -2.216 39.515 30.265 1.00 82.62 1052 ASN A N 1
ATOM 8284 C CA . ASN A 1 1052 ? -2.411 40.472 31.368 1.00 82.62 1052 ASN A CA 1
ATOM 8285 C C . ASN A 1 1052 ? -3.837 41.083 31.378 1.00 82.62 1052 ASN A C 1
ATOM 8287 O O . ASN A 1 1052 ? -4.005 42.269 31.661 1.00 82.62 1052 ASN A O 1
ATOM 8291 N N . TRP A 1 1053 ? -4.852 40.315 30.975 1.00 85.69 1053 TRP A N 1
ATOM 8292 C CA . TRP A 1 1053 ? -6.254 40.713 31.005 1.00 85.69 1053 TRP A CA 1
ATOM 8293 C C . TRP A 1 1053 ? -6.923 40.094 32.227 1.00 85.69 1053 TRP A C 1
ATOM 8295 O O . TRP A 1 1053 ? -6.897 38.879 32.409 1.00 85.69 1053 TRP A O 1
ATOM 8305 N N . GLU A 1 1054 ? -7.560 40.937 33.032 1.00 80.62 1054 GLU A N 1
ATOM 8306 C CA . GLU A 1 1054 ? -8.295 40.534 34.225 1.00 80.62 1054 GLU A CA 1
ATOM 8307 C C . GLU A 1 1054 ? -9.717 41.099 34.185 1.00 80.62 1054 GLU A C 1
ATOM 8309 O O . GLU A 1 1054 ? -9.990 42.156 33.605 1.00 80.62 1054 GLU A O 1
ATOM 8314 N N . LEU A 1 1055 ? -10.642 40.394 34.835 1.00 83.62 1055 LEU A N 1
ATOM 8315 C CA . LEU A 1 1055 ? -12.004 40.872 35.038 1.00 83.62 1055 LEU A CA 1
ATOM 8316 C C . LEU A 1 1055 ? -12.000 42.090 35.971 1.00 83.62 1055 LEU A C 1
ATOM 8318 O O . LEU A 1 1055 ? -11.520 42.007 37.097 1.00 83.62 1055 LEU A O 1
ATOM 8322 N N . TYR A 1 1056 ? -12.593 43.203 35.526 1.00 79.06 1056 TYR A N 1
ATOM 8323 C CA . TYR A 1 1056 ? -12.723 44.427 36.324 1.00 79.06 1056 TYR A CA 1
ATOM 8324 C C . TYR A 1 1056 ? -14.199 44.804 36.584 1.00 79.06 1056 TYR A C 1
ATOM 8326 O O . TYR A 1 1056 ? -14.949 44.967 35.613 1.00 79.06 1056 TYR A O 1
ATOM 8334 N N . PRO A 1 1057 ? -14.638 44.992 37.850 1.00 81.19 1057 PRO A N 1
ATOM 8335 C CA . PRO A 1 1057 ? -13.922 44.697 39.107 1.00 81.19 1057 PRO A CA 1
ATOM 8336 C C . PRO A 1 1057 ? -13.536 43.212 39.227 1.00 81.19 1057 PRO A C 1
ATOM 8338 O O . PRO A 1 1057 ? -14.070 42.406 38.472 1.00 81.19 1057 PRO A O 1
ATOM 8341 N N . ALA A 1 1058 ? -12.654 42.824 40.150 1.00 82.12 1058 ALA A N 1
ATOM 8342 C CA . ALA A 1 1058 ? -12.287 41.411 40.323 1.00 82.12 1058 ALA A CA 1
ATOM 8343 C C . ALA A 1 1058 ? -13.527 40.503 40.509 1.00 82.12 1058 ALA A C 1
ATOM 8345 O O . ALA A 1 1058 ? -14.575 40.955 40.979 1.00 82.12 1058 ALA A O 1
ATOM 8346 N N . ALA A 1 1059 ? -13.437 39.235 40.101 1.00 83.38 1059 ALA A N 1
ATOM 8347 C CA . ALA A 1 1059 ? -14.492 38.258 40.372 1.00 83.38 1059 ALA A CA 1
ATOM 8348 C C . ALA A 1 1059 ? -14.501 37.926 41.882 1.00 83.38 1059 ALA A C 1
ATOM 8350 O O . ALA A 1 1059 ? -13.429 37.643 42.419 1.00 83.38 1059 ALA A O 1
ATOM 8351 N N . PRO A 1 1060 ? -15.650 37.960 42.586 1.00 84.31 1060 PRO A N 1
ATOM 8352 C CA . PRO A 1 1060 ? -15.673 37.672 44.019 1.00 84.31 1060 PRO A CA 1
ATOM 8353 C C . PRO A 1 1060 ? -15.330 36.211 44.329 1.00 84.31 1060 PRO A C 1
ATOM 8355 O O . PRO A 1 1060 ? -15.897 35.301 43.721 1.00 84.31 1060 PRO A O 1
ATOM 8358 N N . GLU A 1 1061 ? -14.454 35.993 45.311 1.00 83.50 1061 GLU A N 1
ATOM 8359 C CA . GLU A 1 1061 ? -14.053 34.654 45.760 1.00 83.50 1061 GLU A CA 1
ATOM 8360 C C . GLU A 1 1061 ? -15.248 33.805 46.225 1.00 83.50 1061 GLU A C 1
ATOM 8362 O O . GLU A 1 1061 ? -16.270 34.316 46.701 1.00 83.50 1061 GLU A O 1
ATOM 8367 N N . VAL A 1 1062 ? -15.124 32.484 46.068 1.00 87.38 1062 VAL A N 1
ATOM 8368 C CA . VAL A 1 1062 ? -16.172 31.516 46.396 1.00 87.38 1062 VAL A CA 1
ATOM 8369 C C . VAL A 1 1062 ? -15.582 30.138 46.690 1.00 87.38 1062 VAL A C 1
ATOM 8371 O O . VAL A 1 1062 ? -14.678 29.680 45.996 1.00 87.38 1062 VAL A O 1
ATOM 8374 N N . ASP A 1 1063 ? -16.150 29.446 47.674 1.00 86.38 1063 ASP A N 1
ATOM 8375 C CA . ASP A 1 1063 ? -16.003 28.000 47.826 1.00 86.38 1063 ASP A CA 1
ATOM 8376 C C . ASP A 1 1063 ? -17.225 27.329 47.171 1.00 86.38 1063 ASP A C 1
ATOM 8378 O O . ASP A 1 1063 ? -18.351 27.404 47.678 1.00 86.38 1063 ASP A O 1
ATOM 8382 N N . LEU A 1 1064 ? -17.010 26.714 46.002 1.00 89.00 1064 LEU A N 1
ATOM 8383 C CA . LEU A 1 1064 ? -18.059 26.046 45.216 1.00 89.00 1064 LEU A CA 1
ATOM 8384 C C . LEU A 1 1064 ? -18.608 24.789 45.908 1.00 89.00 1064 LEU A C 1
ATOM 8386 O O . LEU A 1 1064 ? -19.758 24.404 45.688 1.00 89.00 1064 LEU A O 1
ATOM 8390 N N . ASP A 1 1065 ? -17.798 24.176 46.764 1.00 84.12 1065 ASP A N 1
ATOM 8391 C CA . ASP A 1 1065 ? -18.087 22.941 47.477 1.00 84.12 1065 ASP A CA 1
ATOM 8392 C C . ASP A 1 1065 ? -18.990 23.210 48.689 1.00 84.12 1065 ASP A C 1
ATOM 8394 O O . ASP A 1 1065 ? -19.898 22.429 48.984 1.00 84.12 1065 ASP A O 1
ATOM 8398 N N . VAL A 1 1066 ? -18.785 24.344 49.364 1.00 85.94 1066 VAL A N 1
ATOM 8399 C CA . VAL A 1 1066 ? -19.711 24.907 50.355 1.00 85.94 1066 VAL A CA 1
ATOM 8400 C C . VAL A 1 1066 ? -20.983 25.386 49.660 1.00 85.94 1066 VAL A C 1
ATOM 8402 O O . VAL A 1 1066 ? -22.065 24.906 50.003 1.00 85.94 1066 VAL A O 1
ATOM 8405 N N . LEU A 1 1067 ? -20.872 26.255 48.644 1.00 87.19 1067 LEU A N 1
ATOM 8406 C CA . LEU A 1 1067 ? -22.022 26.837 47.934 1.00 87.19 1067 LEU A CA 1
ATOM 8407 C C . LEU A 1 1067 ? -22.961 25.759 47.368 1.00 87.19 1067 LEU A C 1
ATOM 8409 O O . LEU A 1 1067 ? -24.184 25.891 47.449 1.00 87.19 1067 LEU A O 1
ATOM 8413 N N . GLY A 1 1068 ? -22.404 24.665 46.840 1.00 83.81 1068 GLY A N 1
ATOM 8414 C CA . GLY A 1 1068 ? -23.167 23.551 46.285 1.00 83.81 1068 GLY A CA 1
ATOM 8415 C C . GLY A 1 1068 ? -23.983 22.760 47.306 1.00 83.81 1068 GLY A C 1
ATOM 8416 O O . GLY A 1 1068 ? -25.033 22.227 46.928 1.00 83.81 1068 GLY A O 1
ATOM 8417 N N . LYS A 1 1069 ? -23.527 22.716 48.568 1.00 83.38 1069 LYS A N 1
ATOM 8418 C CA . LYS A 1 1069 ? -24.140 21.986 49.694 1.00 83.38 1069 LYS A CA 1
ATOM 8419 C C . LYS A 1 1069 ? -25.127 22.860 50.479 1.00 83.38 1069 LYS A C 1
ATOM 8421 O O . LYS A 1 1069 ? -26.233 22.413 50.768 1.00 83.38 1069 LYS A O 1
ATOM 8426 N N . THR A 1 1070 ? -24.753 24.098 50.807 1.00 83.75 1070 THR A N 1
ATOM 8427 C CA . THR A 1 1070 ? -25.559 25.021 51.634 1.00 83.75 1070 THR A CA 1
ATOM 8428 C C . THR A 1 1070 ? -26.545 25.861 50.820 1.00 83.75 1070 THR A C 1
ATOM 8430 O O . THR A 1 1070 ? -27.622 26.199 51.306 1.00 83.75 1070 THR A O 1
ATOM 8433 N N . GLY A 1 1071 ? -26.186 26.218 49.583 1.00 81.75 1071 GLY A N 1
ATOM 8434 C CA . GLY A 1 1071 ? -26.858 27.255 48.799 1.00 81.75 1071 GLY A CA 1
ATOM 8435 C C . GLY A 1 1071 ? -26.440 28.697 49.131 1.00 81.75 1071 GLY A C 1
ATOM 8436 O O . GLY A 1 1071 ? -26.957 29.614 48.496 1.00 81.75 1071 GLY A O 1
ATOM 8437 N N . GLU A 1 1072 ? -25.525 28.909 50.085 1.00 85.00 1072 GLU A N 1
ATOM 8438 C CA . GLU A 1 1072 ? -24.941 30.219 50.425 1.00 85.00 1072 GLU A CA 1
ATOM 8439 C C . GLU A 1 1072 ? -23.458 30.080 50.832 1.00 85.00 1072 GLU A C 1
ATOM 8441 O O . GLU A 1 1072 ? -23.115 29.239 51.666 1.00 85.00 1072 GLU A O 1
ATOM 8446 N N . CYS A 1 1073 ? -22.571 30.912 50.278 1.00 86.50 1073 CYS A N 1
ATOM 8447 C CA . CYS A 1 1073 ? -21.139 30.937 50.602 1.00 86.50 1073 CYS A CA 1
ATOM 8448 C C . CYS A 1 1073 ? -20.594 32.375 50.583 1.00 86.50 1073 CYS A C 1
ATOM 8450 O O . CYS A 1 1073 ? -20.558 33.023 49.538 1.00 86.50 1073 CYS A O 1
ATOM 8452 N N . GLY A 1 1074 ? -20.155 32.887 51.737 1.00 85.19 1074 GLY A N 1
ATOM 8453 C CA . GLY A 1 1074 ? -19.626 34.250 51.855 1.00 85.19 1074 GLY A CA 1
ATOM 8454 C C . GLY A 1 1074 ? -20.675 35.307 51.491 1.00 85.19 1074 GLY A C 1
ATOM 8455 O O . GLY A 1 1074 ? -21.643 35.503 52.227 1.00 85.19 1074 GLY A O 1
ATOM 8456 N N . ILE A 1 1075 ? -20.481 35.991 50.358 1.00 85.38 1075 ILE A N 1
ATOM 8457 C CA . ILE A 1 1075 ? -21.472 36.925 49.794 1.00 85.38 1075 ILE A CA 1
ATOM 8458 C C . ILE A 1 1075 ? -22.424 36.272 48.781 1.00 85.38 1075 ILE A C 1
ATOM 8460 O O . ILE A 1 1075 ? -23.426 36.889 48.427 1.00 85.38 1075 ILE A O 1
ATOM 8464 N N . TRP A 1 1076 ? -22.126 35.065 48.293 1.00 89.31 1076 TRP A N 1
ATOM 8465 C CA . TRP A 1 1076 ? -22.906 34.374 47.266 1.00 89.31 1076 TRP A CA 1
ATOM 8466 C C . TRP A 1 1076 ? -24.128 33.680 47.860 1.00 89.31 1076 TRP A C 1
ATOM 8468 O O . TRP A 1 1076 ? -24.011 32.946 48.842 1.00 89.31 1076 TRP A O 1
ATOM 84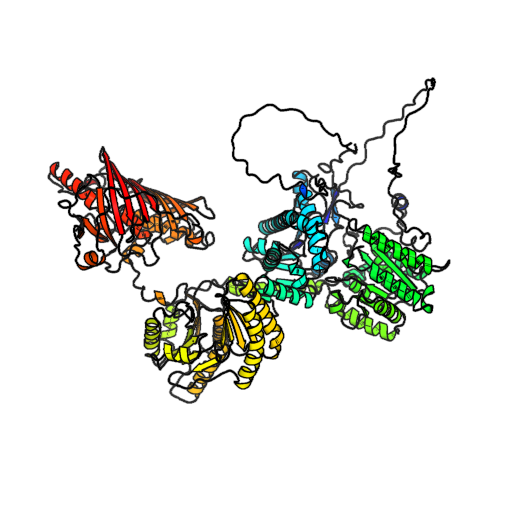78 N N . LYS A 1 1077 ? -25.295 33.867 47.235 1.00 88.88 1077 LYS A N 1
ATOM 8479 C CA . LYS A 1 1077 ? -26.561 33.246 47.651 1.00 88.88 1077 LYS A CA 1
ATOM 8480 C C . LYS A 1 1077 ? -27.364 32.717 46.469 1.00 88.88 1077 LYS A C 1
ATOM 8482 O O . LYS A 1 1077 ? -27.428 33.365 45.419 1.00 88.88 1077 LYS A O 1
ATOM 8487 N N . ARG A 1 1078 ? -28.046 31.584 46.666 1.00 88.81 1078 ARG A N 1
ATOM 8488 C CA . ARG A 1 1078 ? -28.976 30.994 45.693 1.00 88.81 1078 ARG A CA 1
ATOM 8489 C C . ARG A 1 1078 ? -30.146 31.940 45.410 1.00 88.81 1078 ARG A C 1
ATOM 8491 O O . ARG A 1 1078 ? -31.001 32.180 46.262 1.00 88.81 1078 ARG A O 1
ATOM 8498 N N . PHE A 1 1079 ? -30.232 32.414 44.176 1.00 85.69 1079 PHE A N 1
ATOM 8499 C CA . PHE A 1 1079 ? -31.314 33.259 43.684 1.00 85.69 1079 PHE A CA 1
ATOM 8500 C C . PHE A 1 1079 ? -32.464 32.410 43.140 1.00 85.69 1079 PHE A C 1
ATOM 8502 O O . PHE A 1 1079 ? -32.261 31.373 42.508 1.00 85.69 1079 PHE A O 1
ATOM 8509 N N . ARG A 1 1080 ? -33.698 32.870 43.362 1.00 82.00 1080 ARG A N 1
ATOM 8510 C CA . ARG A 1 1080 ? -34.909 32.290 42.770 1.00 82.00 1080 ARG A CA 1
ATOM 8511 C C . ARG A 1 1080 ? -35.430 33.270 41.714 1.00 82.00 1080 ARG A C 1
ATOM 8513 O O . ARG A 1 1080 ? -35.949 34.314 42.106 1.00 82.00 1080 ARG A O 1
ATOM 8520 N N . PRO A 1 1081 ? -35.287 32.983 40.405 1.00 76.81 1081 PRO A N 1
ATOM 8521 C CA . PRO A 1 1081 ? -35.700 33.909 39.356 1.00 76.81 1081 PRO A CA 1
ATOM 8522 C C . PRO A 1 1081 ? -37.180 34.313 39.471 1.00 76.81 1081 PRO A C 1
ATOM 8524 O O . PRO A 1 1081 ? -38.038 33.435 39.600 1.00 76.81 1081 PRO A O 1
ATOM 8527 N N . PRO A 1 1082 ? -37.520 35.611 39.387 1.00 71.00 1082 PRO A N 1
ATOM 8528 C CA . PRO A 1 1082 ? -38.908 36.045 39.445 1.00 71.00 1082 PRO A CA 1
ATOM 8529 C C . PRO A 1 1082 ? -39.686 35.598 38.198 1.00 71.00 1082 PRO A C 1
ATOM 8531 O O . PRO A 1 1082 ? -39.161 35.549 37.082 1.00 71.00 1082 PRO A O 1
ATOM 8534 N N . PHE A 1 1083 ? -40.976 35.317 38.396 1.00 74.75 1083 PHE A N 1
ATOM 8535 C CA . PHE A 1 1083 ? -41.941 34.954 37.351 1.00 74.75 1083 PHE A CA 1
ATOM 8536 C C . PHE A 1 1083 ? -41.604 33.684 36.538 1.00 74.75 1083 PHE A C 1
ATOM 8538 O O . PHE A 1 1083 ? -41.828 33.677 35.328 1.00 74.75 1083 PHE A O 1
ATOM 8545 N N . THR A 1 1084 ? -41.137 32.596 37.165 1.00 77.56 1084 THR A N 1
ATOM 8546 C CA . THR A 1 1084 ? -40.842 31.296 36.506 1.00 77.56 1084 THR A CA 1
ATOM 8547 C C . THR A 1 1084 ? -41.952 30.764 35.592 1.00 77.56 1084 THR A C 1
ATOM 8549 O O . THR A 1 1084 ? -41.651 30.174 34.562 1.00 77.56 1084 THR A O 1
ATOM 8552 N N . GLU A 1 1085 ? -43.226 31.015 35.908 1.00 79.75 1085 GLU A N 1
ATOM 8553 C CA . GLU A 1 1085 ? -44.372 30.617 35.064 1.00 79.75 1085 GLU A CA 1
ATOM 8554 C C . GLU A 1 1085 ? -44.387 31.318 33.699 1.00 79.75 1085 GLU A C 1
ATOM 8556 O O . GLU A 1 1085 ? -44.901 30.794 32.715 1.00 79.75 1085 GLU A O 1
ATOM 8561 N N . PHE A 1 1086 ? -43.808 32.518 33.630 1.00 82.62 1086 PHE A N 1
ATOM 8562 C CA . PHE A 1 1086 ? -43.556 33.224 32.380 1.00 82.62 1086 PHE A CA 1
ATOM 8563 C C . PHE A 1 1086 ? -42.145 32.929 31.859 1.00 82.62 1086 PHE A C 1
ATOM 8565 O O . PHE A 1 1086 ? -41.962 32.729 30.667 1.00 82.62 1086 PHE A O 1
ATOM 8572 N N . ARG A 1 1087 ? -41.136 32.864 32.726 1.00 84.75 1087 ARG A N 1
ATOM 8573 C CA . ARG A 1 1087 ? -39.730 32.646 32.364 1.00 84.75 1087 ARG A CA 1
ATOM 8574 C C . ARG A 1 1087 ? -39.347 31.167 32.487 1.00 84.75 1087 ARG A C 1
ATOM 8576 O O . ARG A 1 1087 ? -38.382 30.853 33.168 1.00 84.75 1087 ARG A O 1
ATOM 8583 N N . LYS A 1 1088 ? -40.097 30.260 31.847 1.00 89.88 1088 LYS A N 1
ATOM 8584 C CA . LYS A 1 1088 ? -39.957 28.795 32.021 1.00 89.88 1088 LYS A CA 1
ATOM 8585 C C . LYS A 1 1088 ? -38.519 28.306 31.802 1.00 89.88 1088 LYS A C 1
ATOM 8587 O O . LYS A 1 1088 ? -38.022 27.523 32.605 1.00 89.88 1088 LYS A O 1
ATOM 8592 N N . ALA A 1 1089 ? -37.819 28.883 30.824 1.00 89.44 1089 ALA A N 1
ATOM 8593 C CA . ALA A 1 1089 ? -36.386 28.698 30.583 1.00 89.44 1089 ALA A CA 1
ATOM 8594 C C . ALA A 1 1089 ? -35.501 28.793 31.858 1.00 89.44 1089 ALA A C 1
ATOM 8596 O O . ALA A 1 1089 ? -34.584 27.991 32.045 1.00 89.44 1089 ALA A O 1
ATOM 8597 N N . SER A 1 1090 ? -35.787 29.706 32.797 1.00 88.50 1090 SER A N 1
ATOM 8598 C CA . SER A 1 1090 ? -34.978 29.861 34.018 1.00 88.50 1090 SER A CA 1
ATOM 8599 C C . SER A 1 1090 ? -35.155 28.745 35.050 1.00 88.50 1090 SER A C 1
ATOM 8601 O O . SER A 1 1090 ? -34.334 28.648 35.956 1.00 88.50 1090 SER A O 1
ATOM 8603 N N . ARG A 1 1091 ? -36.162 27.871 34.901 1.00 89.88 1091 ARG A N 1
ATOM 8604 C CA . ARG A 1 1091 ? -36.354 26.678 35.749 1.00 89.88 1091 ARG A CA 1
ATOM 8605 C C . ARG A 1 1091 ? -35.266 25.621 35.555 1.00 89.88 1091 ARG A C 1
ATOM 8607 O O . ARG A 1 1091 ? -35.050 24.810 36.445 1.00 89.88 1091 ARG A O 1
ATOM 8614 N N . HIS A 1 1092 ? -34.604 25.622 34.397 1.00 92.06 1092 HIS A N 1
ATOM 8615 C CA . HIS A 1 1092 ? -33.585 24.635 34.020 1.00 92.06 1092 HIS A CA 1
ATOM 8616 C C . HIS A 1 1092 ? -32.193 24.962 34.585 1.00 92.06 1092 HIS A C 1
ATOM 8618 O O . HIS A 1 1092 ? -31.231 24.256 34.288 1.00 92.06 1092 HIS A O 1
ATOM 8624 N N . LEU A 1 1093 ? -32.074 26.039 35.373 1.00 91.31 1093 LEU A N 1
ATOM 8625 C CA . LEU A 1 1093 ? -30.833 26.531 35.966 1.00 91.31 1093 LEU A CA 1
ATOM 8626 C C . LEU A 1 1093 ? -30.968 26.681 37.482 1.00 91.31 1093 LEU A C 1
ATOM 8628 O O . LEU A 1 1093 ? -31.980 27.166 37.985 1.00 91.31 1093 LEU A O 1
ATOM 8632 N N . GLU A 1 1094 ? -29.893 26.382 38.202 1.00 91.75 1094 GLU A N 1
ATOM 8633 C CA . GLU A 1 1094 ? -29.692 26.861 39.566 1.00 91.75 1094 GLU A CA 1
ATOM 8634 C C . GLU A 1 1094 ? -28.676 28.007 39.529 1.00 91.75 1094 GLU A C 1
ATOM 8636 O O . GLU A 1 1094 ? -27.550 27.816 39.071 1.00 91.75 1094 GLU A O 1
ATOM 8641 N N . LEU A 1 1095 ? -29.073 29.198 39.984 1.00 90.88 1095 LEU A N 1
ATOM 8642 C CA . LEU A 1 1095 ? -28.275 30.421 39.867 1.00 90.88 1095 LEU A CA 1
ATOM 8643 C C . LEU A 1 1095 ? -27.964 31.016 41.241 1.00 90.88 1095 LEU A C 1
ATOM 8645 O O . LEU A 1 1095 ? -28.830 31.076 42.115 1.00 90.88 1095 LEU A O 1
ATOM 8649 N N . HIS A 1 1096 ? -26.740 31.507 41.403 1.00 92.19 1096 HIS A N 1
ATOM 8650 C CA . HIS A 1 1096 ? -26.230 32.141 42.616 1.00 92.19 1096 HIS A CA 1
ATOM 8651 C C . HIS A 1 1096 ? -25.595 33.485 42.264 1.00 92.19 1096 HIS A C 1
ATOM 8653 O O . HIS A 1 1096 ? -24.902 33.590 41.254 1.00 92.19 1096 HIS A O 1
ATOM 8659 N N . TYR A 1 1097 ? -25.829 34.503 43.091 1.00 89.12 1097 TYR A N 1
ATOM 8660 C CA . TYR A 1 1097 ? -25.367 35.880 42.866 1.00 89.12 1097 TYR A CA 1
ATOM 8661 C C . TYR A 1 1097 ? -24.781 36.466 44.161 1.00 89.12 1097 TYR A C 1
ATOM 8663 O O . TYR A 1 1097 ? -25.186 36.031 45.246 1.00 89.12 1097 TYR A O 1
ATOM 8671 N N . PRO A 1 1098 ? -23.866 37.449 44.083 1.00 87.50 1098 PRO A N 1
ATOM 8672 C CA . PRO A 1 1098 ? -23.349 38.141 45.256 1.00 87.50 1098 PRO A CA 1
ATOM 8673 C C . PRO A 1 1098 ? -24.380 39.124 45.843 1.00 87.50 1098 PRO A C 1
ATOM 8675 O O . PRO A 1 1098 ? -25.160 39.754 45.126 1.00 87.50 1098 PRO A O 1
ATOM 8678 N N . GLU A 1 1099 ? -24.378 39.269 47.167 1.00 79.56 1099 GLU A N 1
ATOM 8679 C CA . GLU A 1 1099 ? -25.275 40.157 47.911 1.00 79.56 1099 GLU A CA 1
ATOM 8680 C C . GLU A 1 1099 ? -24.860 41.637 47.756 1.00 79.56 1099 GLU A C 1
ATOM 8682 O O . GLU A 1 1099 ? -23.853 42.075 48.312 1.00 79.56 1099 GLU A O 1
ATOM 8687 N N . GLU A 1 1100 ? -25.652 42.417 47.003 1.00 65.38 1100 GLU A N 1
ATOM 8688 C CA . GLU A 1 1100 ? -25.333 43.792 46.550 1.00 65.38 1100 GLU A CA 1
ATOM 8689 C C . GLU A 1 1100 ? -24.969 44.785 47.677 1.00 65.38 1100 GLU A C 1
ATOM 8691 O O . GLU A 1 1100 ? -24.289 45.777 47.431 1.00 65.38 1100 GLU A O 1
ATOM 8696 N N . SER A 1 1101 ? -25.393 44.532 48.920 1.00 59.53 1101 SER A N 1
ATOM 8697 C CA . SER A 1 1101 ? -25.071 45.364 50.090 1.00 59.53 1101 SER A CA 1
ATOM 8698 C C . SER A 1 1101 ? -23.683 45.104 50.695 1.00 59.53 1101 SER A C 1
ATOM 8700 O O . SER A 1 1101 ? -23.301 45.796 51.638 1.00 59.53 1101 SER A O 1
ATOM 8702 N N . LYS A 1 1102 ? -22.935 44.119 50.178 1.00 55.69 1102 LYS A N 1
ATOM 8703 C CA . LYS A 1 1102 ? -21.597 43.715 50.655 1.00 55.69 1102 LYS A CA 1
ATOM 8704 C C . LYS A 1 1102 ? -20.513 43.748 49.571 1.00 55.69 1102 LYS A C 1
ATOM 8706 O O . LYS A 1 1102 ? -19.352 43.486 49.867 1.00 55.69 1102 LYS A O 1
ATOM 8711 N N . THR A 1 1103 ? -20.864 44.056 48.323 1.00 59.66 1103 THR A N 1
ATOM 8712 C CA . THR A 1 1103 ? -19.908 44.165 47.212 1.00 59.66 1103 THR A CA 1
ATOM 8713 C C . THR A 1 1103 ? -19.259 45.548 47.170 1.00 59.66 1103 THR A C 1
ATOM 8715 O O . THR A 1 1103 ? -19.816 46.481 46.582 1.00 59.66 1103 THR A O 1
ATOM 8718 N N . GLU A 1 1104 ? -18.067 45.690 47.752 1.00 46.97 1104 GLU A N 1
ATOM 8719 C CA . GLU A 1 1104 ? -17.237 46.880 47.533 1.00 46.97 1104 GLU A CA 1
ATOM 8720 C C . GLU A 1 1104 ? -16.905 47.039 46.036 1.00 46.97 1104 GLU A C 1
ATOM 8722 O O . GLU A 1 1104 ? -16.627 46.069 45.332 1.00 46.97 1104 GLU A O 1
ATOM 8727 N N . GLY A 1 1105 ? -16.975 48.269 45.515 1.00 52.66 1105 GLY A N 1
ATOM 8728 C CA . GLY A 1 1105 ? -16.658 48.562 44.109 1.00 52.66 1105 GLY A CA 1
ATOM 8729 C C . GLY A 1 1105 ? -17.694 48.111 43.063 1.00 52.66 1105 GLY A C 1
ATOM 8730 O O . GLY A 1 1105 ? -17.401 48.175 41.868 1.00 52.66 1105 GLY A O 1
ATOM 8731 N N . GLY A 1 1106 ? -18.899 47.685 43.468 1.00 56.31 1106 GLY A N 1
ATOM 8732 C CA . GLY A 1 1106 ? -19.958 47.222 42.560 1.00 56.31 1106 GLY A CA 1
ATOM 8733 C C . GLY A 1 1106 ? -20.332 48.234 41.462 1.00 56.31 1106 GLY A C 1
ATOM 8734 O O . GLY A 1 1106 ? -20.981 49.250 41.718 1.00 56.31 1106 GLY A O 1
ATOM 8735 N N . LYS A 1 1107 ? -19.946 47.950 40.211 1.00 65.81 1107 LYS A N 1
ATOM 8736 C CA . LYS A 1 1107 ? -20.146 48.849 39.062 1.00 65.81 1107 LYS A CA 1
ATOM 8737 C C . LYS A 1 1107 ? -21.583 48.758 38.510 1.00 65.81 1107 LYS A C 1
ATOM 8739 O O . LYS A 1 1107 ? -22.034 47.656 38.191 1.00 65.81 1107 LYS A O 1
ATOM 8744 N N . PRO A 1 1108 ? -22.307 49.881 38.316 1.00 65.69 1108 PRO A N 1
ATOM 8745 C CA . PRO A 1 1108 ? -23.630 49.860 37.692 1.00 65.69 1108 PRO A CA 1
ATOM 8746 C C . PRO A 1 1108 ? -23.608 49.190 36.310 1.00 65.69 1108 PRO A C 1
ATOM 8748 O O . PRO A 1 1108 ? -22.750 49.496 35.486 1.00 65.69 1108 PRO A O 1
ATOM 8751 N N . GLY A 1 1109 ? -24.556 48.280 36.067 1.00 73.06 1109 GLY A N 1
ATOM 8752 C CA . GLY A 1 1109 ? -24.670 47.520 34.815 1.00 73.06 1109 GLY A CA 1
ATOM 8753 C C . GLY A 1 1109 ? -23.916 46.184 34.782 1.00 73.06 1109 GLY A C 1
ATOM 8754 O O . GLY A 1 1109 ? -24.142 45.413 33.852 1.00 73.06 1109 GLY A O 1
ATOM 8755 N N . VAL A 1 1110 ? -23.081 45.876 35.782 1.00 85.69 1110 VAL A N 1
ATOM 8756 C CA . VAL A 1 1110 ? -22.380 44.584 35.906 1.00 85.69 1110 VAL A CA 1
ATOM 8757 C C . VAL A 1 1110 ? -23.124 43.658 36.874 1.00 85.69 1110 VAL A C 1
ATOM 8759 O O . VAL A 1 1110 ? -23.582 44.102 37.928 1.00 85.69 1110 VAL A O 1
ATOM 8762 N N . VAL A 1 1111 ? -23.251 42.378 36.514 1.00 87.81 1111 VAL A N 1
ATOM 8763 C CA . VAL A 1 1111 ? -23.880 41.319 37.318 1.00 87.81 1111 VAL A CA 1
ATOM 8764 C C . VAL A 1 1111 ? -23.075 40.024 37.192 1.00 87.81 1111 VAL A C 1
ATOM 8766 O O . VAL A 1 1111 ? -22.885 39.524 36.084 1.00 87.81 1111 VAL A O 1
ATOM 8769 N N . ASP A 1 1112 ? -22.665 39.456 38.325 1.00 90.25 1112 ASP A N 1
ATOM 8770 C CA . ASP A 1 1112 ? -21.888 38.211 38.391 1.00 90.25 1112 ASP A CA 1
ATOM 8771 C C . ASP A 1 1112 ? -22.780 37.047 38.823 1.00 90.25 1112 ASP A C 1
ATOM 8773 O O . ASP A 1 1112 ? -23.547 37.181 39.777 1.00 90.25 1112 ASP A O 1
ATOM 8777 N N . GLN A 1 1113 ? -22.693 35.914 38.123 1.00 91.75 1113 GLN A N 1
ATOM 8778 C CA . GLN A 1 1113 ? -23.544 34.751 38.364 1.00 91.75 1113 GLN A CA 1
ATOM 8779 C C . GLN A 1 1113 ? -22.763 33.435 38.309 1.00 91.75 1113 GLN A C 1
ATOM 8781 O O . GLN A 1 1113 ? -22.054 33.153 37.344 1.00 91.75 1113 GLN A O 1
ATOM 8786 N N . LEU A 1 1114 ? -22.943 32.603 39.333 1.00 92.88 1114 LEU A N 1
ATOM 8787 C CA . LEU A 1 1114 ? -22.512 31.207 39.355 1.00 92.88 1114 LEU A CA 1
ATOM 8788 C C . LEU A 1 1114 ? -23.713 30.322 39.038 1.00 92.88 1114 LEU A C 1
ATOM 8790 O O . LEU A 1 1114 ? -24.785 30.486 39.624 1.00 92.88 1114 LEU A O 1
ATOM 8794 N N . ALA A 1 1115 ? -23.542 29.396 38.101 1.00 93.38 1115 ALA A N 1
ATOM 8795 C CA . ALA A 1 1115 ? -24.643 28.642 37.527 1.00 93.38 1115 ALA A CA 1
ATOM 8796 C C . ALA A 1 1115 ? -24.364 27.133 37.520 1.00 93.38 1115 ALA A C 1
ATOM 8798 O O . ALA A 1 1115 ? -23.285 26.699 37.109 1.00 93.38 1115 ALA A O 1
ATOM 8799 N N . ARG A 1 1116 ? -25.369 26.334 37.899 1.00 93.25 1116 ARG A N 1
ATOM 8800 C CA . ARG A 1 1116 ? -25.424 24.884 37.647 1.00 93.25 1116 ARG A CA 1
ATOM 8801 C C . ARG A 1 1116 ? -26.537 24.564 36.659 1.00 93.25 1116 ARG A C 1
ATOM 8803 O O . ARG A 1 1116 ? -27.642 25.103 36.772 1.00 93.25 1116 ARG A O 1
ATOM 8810 N N . PHE A 1 1117 ? -26.265 23.666 35.718 1.00 94.12 1117 PHE A N 1
ATOM 8811 C CA . PHE A 1 1117 ? -27.277 23.180 34.782 1.00 94.12 1117 PHE A CA 1
ATOM 8812 C C . PHE A 1 1117 ? -28.156 22.127 35.470 1.00 94.12 1117 PHE A C 1
ATOM 8814 O O . PHE A 1 1117 ? -27.637 21.176 36.059 1.00 94.12 1117 PHE A O 1
ATOM 8821 N N . ARG A 1 1118 ? -29.478 22.326 35.451 1.00 92.00 1118 ARG A N 1
ATOM 8822 C CA . ARG A 1 1118 ? -30.488 21.486 36.125 1.00 92.00 1118 ARG A CA 1
ATOM 8823 C C . ARG A 1 1118 ? -31.710 21.259 35.209 1.00 92.00 1118 ARG A C 1
ATOM 8825 O O . ARG A 1 1118 ? -32.834 21.627 35.567 1.00 92.00 1118 ARG A O 1
ATOM 8832 N N . PRO A 1 1119 ? -31.513 20.720 33.991 1.00 90.31 1119 PRO A N 1
ATOM 8833 C CA . PRO A 1 1119 ? -32.551 20.626 32.965 1.00 90.31 1119 PRO A CA 1
ATOM 8834 C C . PRO A 1 1119 ? -33.702 19.723 33.417 1.00 90.31 1119 PRO A C 1
ATOM 8836 O O . PRO A 1 1119 ? -33.491 18.588 33.831 1.00 90.31 1119 PRO A O 1
ATOM 8839 N N . GLY A 1 1120 ? -34.934 20.233 33.381 1.00 84.00 1120 GLY A N 1
ATOM 8840 C CA . GLY A 1 1120 ? -36.108 19.521 33.903 1.00 84.00 1120 GLY A CA 1
ATOM 8841 C C . GLY A 1 1120 ? -36.066 19.217 35.411 1.00 84.00 1120 GLY A C 1
ATOM 8842 O O . GLY A 1 1120 ? -36.875 18.424 35.883 1.00 84.00 1120 GLY A O 1
ATOM 8843 N N . GLY A 1 1121 ? -35.143 19.824 36.168 1.00 81.50 1121 GLY A N 1
ATOM 8844 C CA . GLY A 1 1121 ? -34.895 19.510 37.579 1.00 81.50 1121 GLY A CA 1
ATOM 8845 C C . GLY A 1 1121 ? -33.848 18.415 37.829 1.00 81.50 1121 GLY A C 1
ATOM 8846 O O . GLY A 1 1121 ? -33.644 18.057 38.987 1.00 81.50 1121 GLY A O 1
ATOM 8847 N N . ASP A 1 1122 ? -33.171 17.909 36.789 1.00 83.75 1122 ASP A N 1
ATOM 8848 C CA . ASP A 1 1122 ? -32.078 16.930 36.902 1.00 83.75 1122 ASP A CA 1
ATOM 8849 C C . ASP A 1 1122 ? -30.967 17.437 37.840 1.00 83.75 1122 ASP A C 1
ATOM 8851 O O . ASP A 1 1122 ? -30.228 18.368 37.511 1.00 83.75 1122 ASP A O 1
ATOM 8855 N N . SER A 1 1123 ? -30.838 16.819 39.017 1.00 78.50 1123 SER A N 1
ATOM 8856 C CA . SER A 1 1123 ? -29.827 17.164 40.023 1.00 78.50 1123 SER A CA 1
ATOM 8857 C C . SER A 1 1123 ? -28.406 16.763 39.618 1.00 78.50 1123 SER A C 1
ATOM 8859 O O . SER A 1 1123 ? -27.451 17.307 40.174 1.00 78.50 1123 SER A O 1
ATOM 8861 N N . GLN A 1 1124 ? -28.258 15.866 38.638 1.00 81.94 1124 GLN A N 1
ATOM 8862 C CA . GLN A 1 1124 ? -26.981 15.447 38.065 1.00 81.94 1124 GLN A CA 1
ATOM 8863 C C . GLN A 1 1124 ? -26.671 16.107 36.718 1.00 81.94 1124 GLN A C 1
ATOM 8865 O O . GLN A 1 1124 ? -25.671 15.758 36.093 1.00 81.94 1124 GLN A O 1
ATOM 8870 N N . GLY A 1 1125 ? -27.431 17.132 36.321 1.00 86.19 1125 GLY A N 1
ATOM 8871 C CA . GLY A 1 1125 ? -27.122 17.925 35.135 1.00 86.19 1125 GLY A CA 1
ATOM 8872 C C . GLY A 1 1125 ? -25.701 18.513 35.156 1.00 86.19 1125 GLY A C 1
ATOM 8873 O O . GLY A 1 1125 ? -25.131 18.803 36.219 1.00 86.19 1125 GLY A O 1
ATOM 8874 N N . ARG A 1 1126 ? -25.114 18.673 33.967 1.00 92.31 1126 ARG A N 1
ATOM 8875 C CA . ARG A 1 1126 ? -23.749 19.187 33.740 1.00 92.31 1126 ARG A CA 1
ATOM 8876 C C . ARG A 1 1126 ? -23.721 20.122 32.536 1.00 92.31 1126 ARG A C 1
ATOM 8878 O O . ARG A 1 1126 ? -24.450 19.924 31.568 1.00 92.31 1126 ARG A O 1
ATOM 8885 N N . TRP A 1 1127 ? -22.863 21.133 32.569 1.00 93.94 1127 TRP A N 1
ATOM 8886 C CA . TRP A 1 1127 ? -22.636 22.032 31.443 1.00 93.94 1127 TRP A CA 1
ATOM 8887 C C . TRP A 1 1127 ? -21.824 21.333 30.349 1.00 93.94 1127 TRP A C 1
ATOM 8889 O O . TRP A 1 1127 ? -20.616 21.158 30.489 1.00 93.94 1127 TRP A O 1
ATOM 8899 N N . THR A 1 1128 ? -22.491 20.957 29.258 1.00 94.06 1128 THR A N 1
ATOM 8900 C CA . THR A 1 1128 ? -21.863 20.566 27.987 1.00 94.06 1128 THR A CA 1
ATOM 8901 C C . THR A 1 1128 ? -21.564 21.797 27.126 1.00 94.06 1128 THR A C 1
ATOM 8903 O O . THR A 1 1128 ? -21.991 22.912 27.439 1.00 94.06 1128 THR A O 1
ATOM 8906 N N . ASN A 1 1129 ? -20.867 21.615 26.003 1.00 92.50 1129 ASN A N 1
ATOM 8907 C CA . ASN A 1 1129 ? -20.589 22.702 25.059 1.00 92.50 1129 ASN A CA 1
ATOM 8908 C C . ASN A 1 1129 ? -21.883 23.273 24.421 1.00 92.50 1129 ASN A C 1
ATOM 8910 O O . ASN A 1 1129 ? -21.987 24.481 24.212 1.00 92.50 1129 ASN A O 1
ATOM 8914 N N . GLU A 1 1130 ? -22.912 22.444 24.213 1.00 92.38 1130 GLU A N 1
ATOM 8915 C CA . GLU A 1 1130 ? -24.271 22.865 23.840 1.00 92.38 1130 GLU A CA 1
ATOM 8916 C C . GLU A 1 1130 ? -24.974 23.668 24.943 1.00 92.38 1130 GLU A C 1
ATOM 8918 O O . GLU A 1 1130 ? -25.686 24.630 24.656 1.00 92.38 1130 GLU A O 1
ATOM 8923 N N . ALA A 1 1131 ? -24.795 23.289 26.211 1.00 93.81 1131 ALA A N 1
ATOM 8924 C CA . ALA A 1 1131 ? -25.396 24.005 27.335 1.00 93.81 1131 ALA A CA 1
ATOM 8925 C C . ALA A 1 1131 ? -24.672 25.337 27.621 1.00 93.81 1131 ALA A C 1
ATOM 8927 O O . ALA A 1 1131 ? -25.299 26.307 28.044 1.00 93.81 1131 ALA A O 1
ATOM 8928 N N . LEU A 1 1132 ? -23.373 25.444 27.328 1.00 94.94 1132 LEU A N 1
ATOM 8929 C CA . LEU A 1 1132 ? -22.609 26.690 27.467 1.00 94.94 1132 LEU A CA 1
ATOM 8930 C C . LEU A 1 1132 ? -23.205 27.835 26.624 1.00 94.94 1132 LEU A C 1
ATOM 8932 O O . LEU A 1 1132 ? -23.339 28.955 27.119 1.00 94.94 1132 LEU A O 1
ATOM 8936 N N . VAL A 1 1133 ? -23.657 27.560 25.392 1.00 94.12 1133 VAL A N 1
ATOM 8937 C CA . VAL A 1 1133 ? -24.324 28.579 24.551 1.00 94.12 1133 VAL A CA 1
ATOM 8938 C C . VAL A 1 1133 ? -25.760 28.907 24.993 1.00 94.12 1133 VAL A C 1
ATOM 8940 O O . VAL A 1 1133 ? -26.320 29.908 24.548 1.00 94.12 1133 VAL A O 1
ATOM 8943 N N . TYR A 1 1134 ? -26.338 28.124 25.911 1.00 94.31 1134 TYR A N 1
ATOM 8944 C CA . TYR A 1 1134 ? -27.573 28.476 26.617 1.00 94.31 1134 TYR A CA 1
ATOM 8945 C C . TYR A 1 1134 ? -27.312 29.458 27.772 1.00 94.31 1134 TYR A C 1
ATOM 8947 O O . TYR A 1 1134 ? -28.094 30.389 27.962 1.00 94.31 1134 TYR A O 1
ATOM 8955 N N . LEU A 1 1135 ? -26.201 29.305 28.509 1.00 94.19 1135 LEU A N 1
ATOM 8956 C CA . LEU A 1 1135 ? -25.857 30.173 29.647 1.00 94.19 1135 LEU A CA 1
ATOM 8957 C C . LEU A 1 1135 ? -25.612 31.635 29.242 1.00 94.19 1135 LEU A C 1
ATOM 8959 O O . LEU A 1 1135 ? -26.032 32.542 29.956 1.00 94.19 1135 LEU A O 1
ATOM 8963 N N . VAL A 1 1136 ? -24.957 31.885 28.104 1.00 92.81 1136 VAL A N 1
ATOM 8964 C CA . VAL A 1 1136 ? -24.543 33.251 27.713 1.00 92.81 1136 VAL A CA 1
ATOM 8965 C C . VAL A 1 1136 ? -25.704 34.202 27.367 1.00 92.81 1136 VAL A C 1
ATOM 8967 O O . VAL A 1 1136 ? -25.534 35.418 27.426 1.00 92.81 1136 VAL A O 1
ATOM 8970 N N . ASP A 1 1137 ? -26.894 33.669 27.081 1.00 91.50 1137 ASP A N 1
ATOM 8971 C CA . ASP A 1 1137 ? -28.138 34.436 26.877 1.00 91.50 1137 ASP A CA 1
ATOM 8972 C C . ASP A 1 1137 ? -29.049 34.400 28.134 1.00 91.50 1137 ASP A C 1
ATOM 8974 O O . ASP A 1 1137 ? -30.136 34.965 28.142 1.00 91.50 1137 ASP A O 1
ATOM 8978 N N . MET A 1 1138 ? -28.628 33.752 29.231 1.00 90.12 1138 MET A N 1
ATOM 8979 C CA . MET A 1 1138 ? -29.422 33.576 30.458 1.00 90.12 1138 MET A CA 1
ATOM 8980 C C . MET A 1 1138 ? -28.932 34.473 31.605 1.00 90.12 1138 MET A C 1
ATOM 8982 O O . MET A 1 1138 ? -28.014 34.124 32.342 1.00 90.12 1138 MET A O 1
ATOM 8986 N N . PHE A 1 1139 ? -29.583 35.626 31.798 1.00 86.44 1139 PHE A N 1
ATOM 8987 C CA . PHE A 1 1139 ? -29.145 36.671 32.743 1.00 86.44 1139 PHE A CA 1
ATOM 8988 C C . PHE A 1 1139 ? -30.283 37.297 33.596 1.00 86.44 1139 PHE A C 1
ATOM 8990 O O . PHE A 1 1139 ? -30.436 38.521 33.647 1.00 86.44 1139 PHE A O 1
ATOM 8997 N N . PRO A 1 1140 ? -31.112 36.504 34.310 1.00 81.06 1140 PRO A N 1
ATOM 8998 C CA . PRO A 1 1140 ? -32.360 36.986 34.916 1.00 81.06 1140 PRO A CA 1
ATOM 8999 C C . PRO A 1 1140 ? -32.197 38.086 35.981 1.00 81.06 1140 PRO A C 1
ATOM 9001 O O . PRO A 1 1140 ? -33.081 38.934 36.098 1.00 81.06 1140 PRO A O 1
ATOM 9004 N N . LYS A 1 1141 ? -31.087 38.128 36.732 1.00 80.25 1141 LYS A N 1
ATOM 9005 C CA . LYS A 1 1141 ? -30.835 39.192 37.726 1.00 80.25 1141 LYS A CA 1
ATOM 9006 C C . LYS A 1 1141 ? -30.550 40.555 37.082 1.00 80.25 1141 LYS A C 1
ATOM 9008 O O . LYS A 1 1141 ? -30.977 41.576 37.614 1.00 80.25 1141 LYS A O 1
ATOM 9013 N N . ALA A 1 1142 ? -29.907 40.584 35.911 1.00 76.50 1142 ALA A N 1
ATOM 9014 C CA . ALA A 1 1142 ? -29.690 41.822 35.156 1.00 76.50 1142 ALA A CA 1
ATOM 9015 C C . ALA A 1 1142 ? -31.006 42.414 34.612 1.00 76.50 1142 ALA A C 1
ATOM 9017 O O . ALA A 1 1142 ? -31.100 43.621 34.406 1.00 76.50 1142 ALA A O 1
ATOM 9018 N N . LEU A 1 1143 ? -32.035 41.577 34.430 1.00 73.19 1143 LEU A N 1
ATOM 9019 C CA . LEU A 1 1143 ? -33.374 41.979 33.986 1.00 73.19 1143 LEU A CA 1
ATOM 9020 C C . LEU A 1 1143 ? -34.254 42.524 35.126 1.00 73.19 1143 LEU A C 1
ATOM 9022 O O . LEU A 1 1143 ? -35.111 43.374 34.890 1.00 73.19 1143 LEU A O 1
ATOM 9026 N N . GLU A 1 1144 ? -34.029 42.079 36.366 1.00 71.50 1144 GLU A N 1
ATOM 9027 C CA . GLU A 1 1144 ? -34.868 42.414 37.526 1.00 71.50 1144 GLU A CA 1
ATOM 9028 C C . GLU A 1 1144 ? -34.953 43.929 37.792 1.00 71.50 1144 GLU A C 1
ATOM 9030 O O . GLU A 1 1144 ? -36.037 44.452 38.053 1.00 71.50 1144 GLU A O 1
ATOM 9035 N N . ARG A 1 1145 ? -33.838 44.662 37.652 1.00 65.50 1145 ARG A N 1
ATOM 9036 C CA . ARG A 1 1145 ? -33.806 46.128 37.835 1.00 65.50 1145 ARG A CA 1
ATOM 9037 C C . ARG A 1 1145 ? -34.722 46.860 36.835 1.00 65.50 1145 ARG A C 1
ATOM 9039 O O . ARG A 1 1145 ? -35.367 47.849 37.188 1.00 65.50 1145 ARG A O 1
ATOM 9046 N N . PHE A 1 1146 ? -34.833 46.346 35.609 1.00 67.75 1146 PHE A N 1
ATOM 9047 C CA . PHE A 1 1146 ? -35.712 46.898 34.573 1.00 67.75 1146 PHE A CA 1
ATOM 9048 C C . PHE A 1 1146 ? -37.179 46.491 34.768 1.00 67.75 1146 PHE A C 1
ATOM 9050 O O . PHE A 1 1146 ? -38.062 47.315 34.537 1.00 67.75 1146 PHE A O 1
ATOM 9057 N N . ASP A 1 1147 ? -37.457 45.279 35.264 1.00 65.19 1147 ASP A N 1
ATOM 9058 C CA . ASP A 1 1147 ? -38.816 44.874 35.663 1.00 65.19 1147 ASP A CA 1
ATOM 9059 C C . ASP A 1 1147 ? -39.362 45.776 36.787 1.00 65.19 1147 ASP A C 1
ATOM 9061 O O . ASP A 1 1147 ? -40.524 46.187 36.747 1.00 65.19 1147 ASP A O 1
ATOM 9065 N N . GLN A 1 1148 ? -38.511 46.138 37.757 1.00 61.12 1148 GLN A N 1
ATOM 9066 C CA . GLN A 1 1148 ? -38.844 47.093 38.818 1.00 61.12 1148 GLN A CA 1
ATOM 9067 C C . GLN A 1 1148 ? -39.130 48.490 38.246 1.00 61.12 1148 GLN A C 1
ATOM 9069 O O . GLN A 1 1148 ? -40.180 49.060 38.538 1.00 61.12 1148 GLN A O 1
ATOM 9074 N N . THR A 1 1149 ? -38.263 49.018 37.374 1.00 56.31 1149 THR A N 1
ATOM 9075 C CA . THR A 1 1149 ? -38.442 50.360 36.776 1.00 56.31 1149 THR A CA 1
ATOM 9076 C C . THR A 1 1149 ? -39.682 50.443 35.875 1.00 56.31 1149 THR A C 1
ATOM 9078 O O . THR A 1 1149 ? -40.377 51.454 35.872 1.00 56.31 1149 THR A O 1
ATOM 9081 N N . ALA A 1 1150 ? -40.026 49.371 35.156 1.00 52.84 1150 ALA A N 1
ATOM 9082 C CA . ALA A 1 1150 ? -41.243 49.324 34.344 1.00 52.84 1150 ALA A CA 1
ATOM 9083 C C . ALA A 1 1150 ? -42.539 49.261 35.183 1.00 52.84 1150 ALA A C 1
ATOM 9085 O O . ALA A 1 1150 ? -43.613 49.617 34.696 1.00 52.84 1150 ALA A O 1
ATOM 9086 N N . SER A 1 1151 ? -42.464 48.806 36.441 1.00 50.72 1151 SER A N 1
ATOM 9087 C CA . SER A 1 1151 ? -43.640 48.613 37.302 1.00 50.72 1151 SER A CA 1
ATOM 9088 C C . SER A 1 1151 ? -44.278 49.915 37.807 1.00 50.72 1151 SER A C 1
ATOM 9090 O O . SER A 1 1151 ? -45.453 49.905 38.170 1.00 50.72 1151 SER A O 1
ATOM 9092 N N . SER A 1 1152 ? -43.551 51.039 37.780 1.00 47.91 1152 SER A N 1
ATOM 9093 C CA . SER A 1 1152 ? -44.046 52.346 38.234 1.00 47.91 1152 SER A CA 1
ATOM 9094 C C . SER A 1 1152 ? -44.890 53.116 37.209 1.00 47.91 1152 SER A C 1
ATOM 9096 O O . SER A 1 1152 ? -45.532 54.091 37.590 1.00 47.91 1152 SER A O 1
ATOM 9098 N N . GLU A 1 1153 ? -44.919 52.713 35.931 1.00 46.12 1153 GLU A N 1
ATOM 9099 C CA . GLU A 1 1153 ? -45.517 53.535 34.860 1.00 46.12 1153 GLU A CA 1
ATOM 9100 C C . GLU A 1 1153 ? -46.912 53.090 34.381 1.00 46.12 1153 GLU A C 1
ATOM 9102 O O . GLU A 1 1153 ? -47.629 53.898 33.794 1.00 46.12 1153 GLU A O 1
ATOM 9107 N N . THR A 1 1154 ? -47.344 51.839 34.608 1.00 39.78 1154 THR A N 1
ATOM 9108 C CA . THR A 1 1154 ? -48.679 51.367 34.162 1.00 39.78 1154 THR A CA 1
ATOM 9109 C C . THR A 1 1154 ? -49.349 50.353 35.109 1.00 39.78 1154 THR A C 1
ATOM 9111 O O . THR A 1 1154 ? -48.921 49.198 35.186 1.00 39.78 1154 THR A O 1
ATOM 9114 N N . PRO A 1 1155 ? -50.467 50.710 35.778 1.00 36.75 1155 PRO A N 1
ATOM 9115 C CA . PRO A 1 1155 ? -51.254 49.762 36.563 1.00 36.75 1155 PRO A CA 1
ATOM 9116 C C . PRO A 1 1155 ? -52.161 48.907 35.658 1.00 36.75 1155 PRO A C 1
ATOM 9118 O O . PRO A 1 1155 ? -53.012 49.428 34.942 1.00 36.75 1155 PRO A O 1
ATOM 9121 N N . GLY A 1 1156 ? -52.007 47.579 35.708 1.00 47.06 1156 GLY A N 1
ATOM 9122 C CA . GLY A 1 1156 ? -52.918 46.632 35.040 1.00 47.06 1156 GLY A CA 1
ATOM 9123 C C . GLY A 1 1156 ? -52.282 45.305 34.613 1.00 47.06 1156 GLY A C 1
ATOM 9124 O O . GLY A 1 1156 ? -52.938 44.270 34.660 1.00 47.06 1156 GLY A O 1
ATOM 9125 N N . ILE A 1 1157 ? -50.991 45.303 34.260 1.00 47.03 1157 ILE A N 1
ATOM 9126 C CA . ILE A 1 1157 ? -50.210 44.084 33.977 1.00 47.03 1157 ILE A CA 1
ATOM 9127 C C . ILE A 1 1157 ? -48.918 44.154 34.798 1.00 47.03 1157 ILE A C 1
ATOM 9129 O O . ILE A 1 1157 ? -47.893 44.643 34.330 1.00 47.03 1157 ILE A O 1
ATOM 9133 N N . ALA A 1 1158 ? -48.981 43.702 36.051 1.00 41.09 1158 ALA A N 1
ATOM 9134 C CA . ALA A 1 1158 ? -47.909 43.908 37.022 1.00 41.09 1158 ALA A CA 1
ATOM 9135 C C . ALA A 1 1158 ? -46.566 43.267 36.604 1.00 41.09 1158 ALA A C 1
ATOM 9137 O O . ALA A 1 1158 ? -46.463 42.045 36.480 1.00 41.09 1158 ALA A O 1
ATOM 9138 N N . GLY A 1 1159 ? -45.534 44.105 36.445 1.00 52.38 1159 GLY A N 1
ATOM 9139 C CA . GLY A 1 1159 ? -44.113 43.745 36.578 1.00 52.38 1159 GLY A CA 1
ATOM 9140 C C . GLY A 1 1159 ? -43.497 42.796 35.542 1.00 52.38 1159 GLY A C 1
ATOM 9141 O O . GLY A 1 1159 ? -42.414 42.278 35.793 1.00 52.38 1159 GLY A O 1
ATOM 9142 N N . LYS A 1 1160 ? -44.148 42.524 34.402 1.00 63.22 1160 LYS A N 1
ATOM 9143 C CA . LYS A 1 1160 ? -43.638 41.564 33.402 1.00 63.22 1160 LYS A CA 1
ATOM 9144 C C . LYS A 1 1160 ? -43.121 42.245 32.134 1.00 63.22 1160 LYS A C 1
ATOM 9146 O O . LYS A 1 1160 ? -43.904 42.574 31.237 1.00 63.22 1160 LYS A O 1
ATOM 9151 N N . SER A 1 1161 ? -41.799 42.328 32.010 1.00 68.44 1161 SER A N 1
ATOM 9152 C CA . SER A 1 1161 ? -41.122 42.618 30.742 1.00 68.44 1161 SER A CA 1
ATOM 9153 C C . SER A 1 1161 ? -40.603 41.340 30.068 1.00 68.44 1161 SER A C 1
ATOM 9155 O O . SER A 1 1161 ? -40.245 40.346 30.715 1.00 68.44 1161 SER A O 1
ATOM 9157 N N . TRP A 1 1162 ? -40.591 41.373 28.737 1.00 76.31 1162 TRP A N 1
ATOM 9158 C CA . TRP A 1 1162 ? -40.038 40.378 27.826 1.00 76.31 1162 TRP A CA 1
ATOM 9159 C C . TRP A 1 1162 ? -38.821 40.972 27.119 1.00 76.31 1162 TRP A C 1
ATOM 9161 O O . TRP A 1 1162 ? -38.869 42.108 26.642 1.00 76.31 1162 TRP A O 1
ATOM 9171 N N . TYR A 1 1163 ? -37.756 40.179 27.040 1.00 80.94 1163 TYR A N 1
ATOM 9172 C CA . TYR A 1 1163 ? -36.461 40.602 26.530 1.00 80.94 1163 TYR A CA 1
ATOM 9173 C C . TYR A 1 1163 ? -36.028 39.672 25.391 1.00 80.94 1163 TYR A C 1
ATOM 9175 O O . TYR A 1 1163 ? -35.405 38.648 25.657 1.00 80.94 1163 TYR A O 1
ATOM 9183 N N . PRO A 1 1164 ? -36.434 39.933 24.135 1.00 83.94 1164 PRO A N 1
ATOM 9184 C CA . PRO A 1 1164 ? -35.970 39.148 23.002 1.00 83.94 1164 PRO A CA 1
ATOM 9185 C C . PRO A 1 1164 ? -34.573 39.589 22.557 1.00 83.94 1164 PRO A C 1
ATOM 9187 O O . PRO A 1 1164 ? -34.336 40.769 22.285 1.00 83.94 1164 PRO A O 1
ATOM 9190 N N . THR A 1 1165 ? -33.682 38.612 22.431 1.00 88.44 1165 THR A N 1
ATOM 9191 C CA . THR A 1 1165 ? -32.391 38.706 21.745 1.00 88.44 1165 THR A CA 1
ATOM 9192 C C . THR A 1 1165 ? -32.631 38.985 20.255 1.00 88.44 1165 THR A C 1
ATOM 9194 O O . THR A 1 1165 ? -33.477 38.346 19.630 1.00 88.44 1165 THR A O 1
ATOM 9197 N N . VAL A 1 1166 ? -31.929 39.967 19.685 1.00 89.81 1166 VAL A N 1
ATOM 9198 C CA . VAL A 1 1166 ? -32.052 40.398 18.276 1.00 89.81 1166 VAL A CA 1
ATOM 9199 C C . VAL A 1 1166 ? -30.851 39.925 17.466 1.00 89.81 1166 VAL A C 1
ATOM 9201 O O . VAL A 1 1166 ? -31.010 39.375 16.377 1.00 89.81 1166 VAL A O 1
ATOM 9204 N N . THR A 1 1167 ? -29.651 40.088 18.019 1.00 93.81 1167 THR A N 1
ATOM 9205 C CA . THR A 1 1167 ? -28.411 39.491 17.514 1.00 93.81 1167 THR A CA 1
ATOM 9206 C C . THR A 1 1167 ? -27.627 38.889 18.669 1.00 93.81 1167 THR A C 1
ATOM 9208 O O . THR A 1 1167 ? -27.674 39.409 19.785 1.00 93.81 1167 THR A O 1
ATOM 9211 N N . LEU A 1 1168 ? -26.920 37.794 18.398 1.00 95.62 1168 LEU A N 1
ATOM 9212 C CA . LEU A 1 1168 ? -26.101 37.068 19.365 1.00 95.62 1168 LEU A CA 1
ATOM 9213 C C . LEU A 1 1168 ? -24.853 36.538 18.661 1.00 95.62 1168 LEU A C 1
ATOM 9215 O O . LEU A 1 1168 ? -24.950 35.689 17.775 1.00 95.62 1168 LEU A O 1
ATOM 9219 N N . ASN A 1 1169 ? -23.694 37.042 19.073 1.00 97.25 1169 ASN A N 1
ATOM 9220 C CA . ASN A 1 1169 ? -22.386 36.562 18.651 1.00 97.25 1169 ASN A CA 1
ATOM 9221 C C . ASN A 1 1169 ? -21.715 35.871 19.840 1.00 97.25 1169 ASN A C 1
ATOM 9223 O O . ASN A 1 1169 ? -21.691 36.442 20.930 1.00 97.25 1169 ASN A O 1
ATOM 9227 N N . ILE A 1 1170 ? -21.163 34.678 19.640 1.00 97.75 1170 ILE A N 1
ATOM 9228 C CA . ILE A 1 1170 ? -20.465 33.896 20.666 1.00 97.75 1170 ILE A CA 1
ATOM 9229 C C . ILE A 1 1170 ? -19.157 33.390 20.073 1.00 97.75 1170 ILE A C 1
ATOM 9231 O O . ILE A 1 1170 ? -19.178 32.678 19.072 1.00 97.75 1170 ILE A O 1
ATOM 9235 N N . ASP A 1 1171 ? -18.044 33.686 20.733 1.00 97.12 1171 ASP A N 1
ATOM 9236 C CA . ASP A 1 1171 ? -16.772 33.017 20.500 1.00 97.12 1171 ASP A CA 1
ATOM 9237 C C . ASP A 1 1171 ? -16.475 32.050 21.647 1.00 97.12 1171 ASP A C 1
ATOM 9239 O O . ASP A 1 1171 ? -16.406 32.446 22.815 1.00 97.12 1171 ASP A O 1
ATOM 9243 N N . LEU A 1 1172 ? -16.223 30.793 21.303 1.00 95.56 1172 LEU A N 1
ATOM 9244 C CA . LEU A 1 1172 ? -15.814 29.747 22.232 1.00 95.56 1172 LEU A CA 1
ATOM 9245 C C . LEU A 1 1172 ? -14.280 29.706 22.261 1.00 95.56 1172 LEU A C 1
ATOM 9247 O O . LEU A 1 1172 ? -13.631 29.719 21.216 1.00 95.56 1172 LEU A O 1
ATOM 9251 N N . LYS A 1 1173 ? -13.694 29.731 23.462 1.00 91.94 1173 LYS A N 1
ATOM 9252 C CA . LYS A 1 1173 ? -12.239 29.865 23.675 1.00 91.94 1173 LYS A CA 1
ATOM 9253 C C . LYS A 1 1173 ? -11.601 28.606 24.273 1.00 91.94 1173 LYS A C 1
ATOM 9255 O O . LYS A 1 1173 ? -10.414 28.380 24.066 1.00 91.94 1173 LYS A O 1
ATOM 9260 N N . LYS A 1 1174 ? -12.385 27.776 24.969 1.00 90.50 1174 LYS A N 1
ATOM 9261 C CA . LYS A 1 1174 ? -11.973 26.491 25.554 1.00 90.50 1174 LYS A CA 1
ATOM 9262 C C . LYS A 1 1174 ? -13.160 25.526 25.504 1.00 90.50 1174 LYS A C 1
ATOM 9264 O O . LYS A 1 1174 ? -14.264 25.907 25.889 1.00 90.50 1174 LYS A O 1
ATOM 9269 N N . ARG A 1 1175 ? -12.948 24.295 25.021 1.00 90.06 1175 ARG A N 1
ATOM 9270 C CA . ARG A 1 1175 ? -13.967 23.230 25.081 1.00 90.06 1175 ARG A CA 1
ATOM 9271 C C . ARG A 1 1175 ? -14.127 22.751 26.523 1.00 90.06 1175 ARG A C 1
ATOM 9273 O O . ARG A 1 1175 ? -13.136 22.580 27.229 1.00 90.06 1175 ARG A O 1
ATOM 9280 N N . LEU A 1 1176 ? -15.365 22.492 26.929 1.00 90.19 1176 LEU A N 1
ATOM 9281 C CA . LEU A 1 1176 ? -15.668 21.761 28.157 1.00 90.19 1176 LEU A CA 1
ATOM 9282 C C . LEU A 1 1176 ? -15.427 20.250 27.946 1.00 90.19 1176 LEU A C 1
ATOM 9284 O O . LEU A 1 1176 ? -15.593 19.786 26.809 1.00 90.19 1176 LEU A O 1
ATOM 9288 N N . PRO A 1 1177 ? -15.073 19.489 29.005 1.00 85.75 1177 PRO A N 1
ATOM 9289 C CA . PRO A 1 1177 ? -14.957 18.027 28.966 1.00 85.75 1177 PRO A CA 1
ATOM 9290 C C . PRO A 1 1177 ? -16.228 17.328 28.456 1.00 85.75 1177 PRO A C 1
ATOM 9292 O O . PRO A 1 1177 ? -17.313 17.916 28.449 1.00 85.75 1177 PRO A O 1
ATOM 9295 N N . ALA A 1 1178 ? -16.109 16.066 28.038 1.00 78.06 1178 ALA A N 1
ATOM 9296 C CA . ALA A 1 1178 ? -17.216 15.310 27.440 1.00 78.06 1178 ALA A CA 1
ATOM 9297 C C . ALA A 1 1178 ? -18.335 14.999 28.454 1.00 78.06 1178 ALA A C 1
ATOM 9299 O O . ALA A 1 1178 ? -19.515 15.006 28.114 1.00 78.06 1178 ALA A O 1
ATOM 9300 N N . GLU A 1 1179 ? -17.949 14.792 29.710 1.00 79.69 1179 GLU A N 1
ATOM 9301 C CA . GLU A 1 1179 ? -18.782 14.666 30.905 1.00 79.69 1179 GLU A CA 1
ATOM 9302 C C . GLU A 1 1179 ? -19.360 16.009 31.403 1.00 79.69 1179 GLU A C 1
ATOM 9304 O O . GLU A 1 1179 ? -20.210 16.038 32.293 1.00 79.69 1179 GLU A O 1
ATOM 9309 N N . GLY A 1 1180 ? -18.917 17.130 30.822 1.00 88.00 1180 GLY A N 1
ATOM 9310 C CA . GLY A 1 1180 ? -19.294 18.483 31.220 1.00 88.00 1180 GLY A CA 1
ATOM 9311 C C . GLY A 1 1180 ? -18.778 18.906 32.602 1.00 88.00 1180 GLY A C 1
ATOM 9312 O O . GLY A 1 1180 ? -18.104 18.164 33.310 1.00 88.00 1180 GLY A O 1
ATOM 9313 N N . VAL A 1 1181 ? -19.102 20.137 33.008 1.00 92.50 1181 VAL A N 1
ATOM 9314 C CA . VAL A 1 1181 ? -18.733 20.679 34.335 1.00 92.50 1181 VAL A CA 1
ATOM 9315 C C . VAL A 1 1181 ? -19.970 20.980 35.178 1.00 92.50 1181 VAL A C 1
ATOM 9317 O O . VAL A 1 1181 ? -21.014 21.345 34.644 1.00 92.50 1181 VAL A O 1
ATOM 9320 N N . GLU A 1 1182 ? -19.900 20.840 36.505 1.00 91.31 1182 GLU A N 1
ATOM 9321 C CA . GLU A 1 1182 ? -21.047 21.190 37.361 1.00 91.31 1182 GLU A CA 1
ATOM 9322 C C . GLU A 1 1182 ? -21.278 22.709 37.428 1.00 91.31 1182 GLU A C 1
ATOM 9324 O O . GLU A 1 1182 ? -22.422 23.166 37.378 1.00 91.31 1182 GLU A O 1
ATOM 9329 N N . TRP A 1 1183 ? -20.193 23.481 37.505 1.00 93.56 1183 TRP A N 1
ATOM 9330 C CA . TRP A 1 1183 ? -20.216 24.926 37.712 1.00 93.56 1183 TRP A CA 1
ATOM 9331 C C . TRP A 1 1183 ? -19.644 25.684 36.520 1.00 93.56 1183 TRP A C 1
ATOM 9333 O O . TRP A 1 1183 ? -18.576 25.347 36.012 1.00 93.56 1183 TRP A O 1
ATOM 9343 N N . LEU A 1 1184 ? -20.322 26.770 36.155 1.00 95.69 1184 LEU A N 1
ATOM 9344 C CA . LEU A 1 1184 ? -19.764 27.848 35.346 1.00 95.69 1184 LEU A CA 1
ATOM 9345 C C . LEU A 1 1184 ? -19.990 29.181 36.058 1.00 95.69 1184 LEU A C 1
ATOM 9347 O O . LEU A 1 1184 ? -21.076 29.442 36.585 1.00 95.69 1184 LEU A O 1
ATOM 9351 N N . TYR A 1 1185 ? -18.975 30.036 36.031 1.00 94.62 1185 TYR A N 1
ATOM 9352 C CA . TYR A 1 1185 ? -19.114 31.455 36.332 1.00 94.62 1185 TYR A CA 1
ATOM 9353 C C . TYR A 1 1185 ? -19.473 32.195 35.044 1.00 94.62 1185 TYR A C 1
ATOM 9355 O O . TYR A 1 1185 ? -18.965 31.879 33.968 1.00 94.62 1185 TYR A O 1
ATOM 9363 N N . SER A 1 1186 ? -20.300 33.231 35.134 1.00 94.31 1186 SER A N 1
ATOM 9364 C CA . SER A 1 1186 ? -20.383 34.235 34.076 1.00 94.31 1186 SER A CA 1
ATOM 9365 C C . SER A 1 1186 ? -20.585 35.638 34.637 1.00 94.31 1186 SER A C 1
ATOM 9367 O O . SER A 1 1186 ? -21.292 35.837 35.623 1.00 94.31 1186 SER A O 1
ATOM 9369 N N . ARG A 1 1187 ? -19.968 36.624 33.985 1.00 92.75 1187 ARG A N 1
ATOM 9370 C CA . ARG A 1 1187 ? -20.229 38.048 34.205 1.00 92.75 1187 ARG A CA 1
ATOM 9371 C C . ARG A 1 1187 ? -21.047 38.592 33.052 1.00 92.75 1187 ARG A C 1
ATOM 9373 O O . ARG A 1 1187 ? -20.646 38.453 31.900 1.00 92.75 1187 ARG A O 1
ATOM 9380 N N . VAL A 1 1188 ? -22.134 39.274 33.381 1.00 91.06 1188 VAL A N 1
ATOM 9381 C CA . VAL A 1 1188 ? -23.036 39.958 32.457 1.00 91.06 1188 VAL A CA 1
ATOM 9382 C C . VAL A 1 1188 ? -22.827 41.463 32.611 1.00 91.06 1188 VAL A C 1
ATOM 9384 O O . VAL A 1 1188 ? -23.047 42.016 33.686 1.00 91.06 1188 VAL A O 1
ATOM 9387 N N . SER A 1 1189 ? -22.413 42.130 31.537 1.00 89.25 1189 SER A N 1
ATOM 9388 C CA . SER A 1 1189 ? -22.151 43.571 31.496 1.00 89.25 1189 SER A CA 1
ATOM 9389 C C . SER A 1 1189 ? -23.094 44.251 30.506 1.00 89.25 1189 SER A C 1
ATOM 9391 O O . SER A 1 1189 ? -22.920 44.141 29.293 1.00 89.25 1189 SER A O 1
ATOM 9393 N N . ASN A 1 1190 ? -24.085 44.980 31.016 1.00 84.12 1190 ASN A N 1
ATOM 9394 C CA . ASN A 1 1190 ? -24.924 45.871 30.219 1.00 84.12 1190 ASN A CA 1
ATOM 9395 C C . ASN A 1 1190 ? -24.159 47.181 29.963 1.00 84.12 1190 ASN A C 1
ATOM 9397 O O . ASN A 1 1190 ? -23.814 47.895 30.906 1.00 84.12 1190 ASN A O 1
ATOM 9401 N N . LYS A 1 1191 ? -23.855 47.467 28.693 1.00 82.50 1191 LYS A N 1
ATOM 9402 C CA . LYS A 1 1191 ? -23.026 48.609 28.277 1.00 82.50 1191 LYS A CA 1
ATOM 9403 C C . LYS A 1 1191 ? -23.849 49.882 28.114 1.00 82.50 1191 LYS A C 1
ATOM 9405 O O . LYS A 1 1191 ? -23.460 50.930 28.623 1.00 82.50 1191 LYS A O 1
ATOM 9410 N N . VAL A 1 1192 ? -24.963 49.792 27.388 1.00 80.62 1192 VAL A N 1
ATOM 9411 C CA . VAL A 1 1192 ? -25.875 50.903 27.090 1.00 80.62 1192 VAL A CA 1
ATOM 9412 C C . VAL A 1 1192 ? -27.294 50.354 26.952 1.00 80.62 1192 VAL A C 1
ATOM 9414 O O . VAL A 1 1192 ? -27.512 49.328 26.310 1.00 80.62 1192 VAL A O 1
ATOM 9417 N N . MET A 1 1193 ? -28.273 51.088 27.485 1.00 78.38 1193 MET A N 1
ATOM 9418 C CA . MET A 1 1193 ? -29.679 50.938 27.113 1.00 78.38 1193 MET A CA 1
ATOM 9419 C C . MET A 1 1193 ? -30.176 52.243 26.481 1.00 78.38 1193 MET A C 1
ATOM 9421 O O . MET A 1 1193 ? -30.025 53.314 27.067 1.00 78.38 1193 MET A O 1
ATOM 9425 N N . ARG A 1 1194 ? -30.762 52.168 25.279 1.00 80.06 1194 ARG A N 1
ATOM 9426 C CA . ARG A 1 1194 ? -31.251 53.336 24.531 1.00 80.06 1194 ARG A CA 1
ATOM 9427 C C . ARG A 1 1194 ? -32.428 52.975 23.624 1.00 80.06 1194 ARG A C 1
ATOM 9429 O O . ARG A 1 1194 ? -32.364 52.018 22.858 1.00 80.06 1194 ARG A O 1
ATOM 9436 N N . ASP A 1 1195 ? -33.507 53.754 23.695 1.00 78.06 1195 ASP A N 1
ATOM 9437 C CA . ASP A 1 1195 ? -34.747 53.556 22.920 1.00 78.06 1195 ASP A CA 1
ATOM 9438 C C . ASP A 1 1195 ? -35.348 52.137 23.073 1.00 78.06 1195 ASP A C 1
ATOM 9440 O O . ASP A 1 1195 ? -35.912 51.574 22.136 1.00 78.06 1195 ASP A O 1
ATOM 9444 N N . GLY A 1 1196 ? -35.164 51.515 24.244 1.00 74.00 1196 GLY A N 1
ATOM 9445 C CA . GLY A 1 1196 ? -35.569 50.131 24.506 1.00 74.00 1196 GLY A CA 1
ATOM 9446 C C . GLY A 1 1196 ? -34.649 49.052 23.917 1.00 74.00 1196 GLY A C 1
ATOM 9447 O O . GLY A 1 1196 ? -34.932 47.875 24.112 1.00 74.00 1196 GLY A O 1
ATOM 9448 N N . ARG A 1 1197 ? -33.554 49.406 23.232 1.00 83.19 1197 ARG A N 1
ATOM 9449 C CA . ARG A 1 1197 ? -32.455 48.482 22.890 1.00 83.19 1197 ARG A CA 1
ATOM 9450 C C . ARG A 1 1197 ? -31.451 48.418 24.035 1.00 83.19 1197 ARG A C 1
ATOM 9452 O O . ARG A 1 1197 ? -31.289 49.405 24.750 1.00 83.19 1197 ARG A O 1
ATOM 9459 N N . MET A 1 1198 ? -30.792 47.278 24.194 1.00 84.06 1198 MET A N 1
ATOM 9460 C CA . MET A 1 1198 ? -29.874 46.983 25.293 1.00 84.06 1198 MET A CA 1
ATOM 9461 C C . MET A 1 1198 ? -28.670 46.193 24.771 1.00 84.06 1198 MET A C 1
ATOM 9463 O O . MET A 1 1198 ? -28.843 45.095 24.244 1.00 84.06 1198 MET A O 1
ATOM 9467 N N . ASP A 1 1199 ? -27.469 46.740 24.942 1.00 87.50 1199 ASP A N 1
ATOM 9468 C CA . ASP A 1 1199 ? -26.213 46.132 24.494 1.00 87.50 1199 ASP A CA 1
ATOM 9469 C C . ASP A 1 1199 ? -25.555 45.372 25.656 1.00 87.50 1199 ASP A C 1
ATOM 9471 O O . ASP A 1 1199 ? -25.151 45.981 26.651 1.00 87.50 1199 ASP A O 1
ATOM 9475 N N . ILE A 1 1200 ? -25.439 44.045 25.544 1.00 89.75 1200 ILE A N 1
ATOM 9476 C CA . ILE A 1 1200 ? -24.893 43.174 26.596 1.00 89.75 1200 ILE A CA 1
ATOM 9477 C C . ILE A 1 1200 ? -23.634 42.461 26.102 1.00 89.75 1200 ILE A C 1
ATOM 9479 O O . ILE A 1 1200 ? -23.574 41.943 24.988 1.00 89.75 1200 ILE A O 1
ATOM 9483 N N . GLU A 1 1201 ? -22.642 42.384 26.980 1.00 92.81 1201 GLU A N 1
ATOM 9484 C CA . GLU A 1 1201 ? -21.465 41.528 26.866 1.00 92.81 1201 GLU A CA 1
ATOM 9485 C C . GLU A 1 1201 ? -21.477 40.494 27.993 1.00 92.81 1201 GLU A C 1
ATOM 9487 O O . GLU A 1 1201 ? -21.771 40.836 29.140 1.00 92.81 1201 GLU A O 1
ATOM 9492 N N . VAL A 1 1202 ? -21.169 39.235 27.680 1.00 94.19 1202 VAL A N 1
ATOM 9493 C CA . VAL A 1 1202 ? -21.088 38.150 28.664 1.00 94.19 1202 VAL A CA 1
ATOM 9494 C C . VAL A 1 1202 ? -19.751 37.437 28.537 1.00 94.19 1202 VAL A C 1
ATOM 9496 O O . VAL A 1 1202 ? -19.375 37.003 27.451 1.00 94.19 1202 VAL A O 1
ATOM 9499 N N . VAL A 1 1203 ? -19.040 37.293 29.654 1.00 95.12 1203 VAL A N 1
ATOM 9500 C CA . VAL A 1 1203 ? -17.825 36.471 29.754 1.00 95.12 1203 VAL A CA 1
ATOM 9501 C C . VAL A 1 1203 ? -18.151 35.273 30.631 1.00 95.12 1203 VAL A C 1
ATOM 9503 O O . VAL A 1 1203 ? -18.563 35.461 31.774 1.00 95.12 1203 VAL A O 1
ATOM 9506 N N . ALA A 1 1204 ? -17.974 34.059 30.112 1.00 95.31 1204 ALA A N 1
ATOM 9507 C CA . ALA A 1 1204 ? -18.148 32.815 30.854 1.00 95.31 1204 ALA A CA 1
ATOM 9508 C C . ALA A 1 1204 ? -16.787 32.174 31.158 1.00 95.31 1204 ALA A C 1
ATOM 9510 O O . ALA A 1 1204 ? -15.908 32.136 30.294 1.00 95.31 1204 ALA A O 1
ATOM 9511 N N . MET A 1 1205 ? -16.631 31.654 32.375 1.00 94.00 1205 MET A N 1
ATOM 9512 C CA . MET A 1 1205 ? -15.414 31.003 32.860 1.00 94.00 1205 MET A CA 1
ATOM 9513 C C . MET A 1 1205 ? -15.727 29.676 33.552 1.00 94.00 1205 MET A C 1
ATOM 9515 O O . MET A 1 1205 ? -16.814 29.491 34.107 1.00 94.00 1205 MET A O 1
ATOM 9519 N N . ASP A 1 1206 ? -14.755 28.769 33.545 1.00 92.25 1206 ASP A N 1
ATOM 9520 C CA . ASP A 1 1206 ? -14.794 27.550 34.352 1.00 92.25 1206 ASP A CA 1
ATOM 9521 C C . ASP A 1 1206 ? -14.361 27.786 35.814 1.00 92.25 1206 ASP A C 1
ATOM 9523 O O . ASP A 1 1206 ? -14.009 28.896 36.222 1.00 92.25 1206 ASP A O 1
ATOM 9527 N N . ALA A 1 1207 ? -14.380 26.718 36.615 1.00 86.81 1207 ALA A N 1
ATOM 9528 C CA . ALA A 1 1207 ? -13.995 26.740 38.027 1.00 86.81 1207 ALA A CA 1
ATOM 9529 C C . ALA A 1 1207 ? -12.499 27.035 38.285 1.00 86.81 1207 ALA A C 1
ATOM 9531 O O . ALA A 1 1207 ? -12.129 27.281 39.428 1.00 86.81 1207 ALA A O 1
ATOM 9532 N N . SER A 1 1208 ? -11.642 27.038 37.255 1.00 84.94 1208 SER A N 1
ATOM 9533 C CA . SER A 1 1208 ? -10.228 27.442 37.357 1.00 84.94 1208 SER A CA 1
ATOM 9534 C C . SER A 1 1208 ? -9.983 28.911 36.974 1.00 84.94 1208 SER A C 1
ATOM 9536 O O . SER A 1 1208 ? -8.836 29.367 36.956 1.00 84.94 1208 SER A O 1
ATOM 9538 N N . GLY A 1 1209 ? -11.056 29.654 36.676 1.00 84.56 1209 GLY A N 1
ATOM 9539 C CA . GLY A 1 1209 ? -11.004 31.054 36.256 1.00 84.56 1209 GLY A CA 1
ATOM 9540 C C . GLY A 1 1209 ? -10.600 31.248 34.793 1.00 84.56 1209 GLY A C 1
ATOM 9541 O O . GLY A 1 1209 ? -10.236 32.356 34.408 1.00 84.56 1209 GLY A O 1
ATOM 9542 N N . GLU A 1 1210 ? -10.639 30.198 33.967 1.00 88.88 1210 GLU A N 1
ATOM 9543 C CA . GLU A 1 1210 ? -10.282 30.300 32.552 1.00 88.88 1210 GLU A CA 1
ATOM 9544 C C . GLU A 1 1210 ? -11.510 30.594 31.688 1.00 88.88 1210 GLU A C 1
ATOM 9546 O O . GLU A 1 1210 ? -12.571 29.988 31.849 1.00 88.88 1210 GLU A O 1
ATOM 9551 N N . VAL A 1 1211 ? -11.368 31.543 30.757 1.00 92.19 1211 VAL A N 1
ATOM 9552 C CA . VAL A 1 1211 ? -12.454 31.982 29.870 1.00 92.19 1211 VAL A CA 1
ATOM 9553 C C . VAL A 1 1211 ? -12.809 30.868 28.886 1.00 92.19 1211 VAL A C 1
ATOM 9555 O O . VAL A 1 1211 ? -12.016 30.524 28.012 1.00 92.19 1211 VAL A O 1
ATOM 9558 N N . VAL A 1 1212 ? -14.030 30.342 28.997 1.00 94.56 1212 VAL A N 1
ATOM 9559 C CA . VAL A 1 1212 ? -14.564 29.305 28.099 1.00 94.56 1212 VAL A CA 1
ATOM 9560 C C . VAL A 1 1212 ? -15.338 29.902 26.926 1.00 94.56 1212 VAL A C 1
ATOM 9562 O O . VAL A 1 1212 ? -15.258 29.381 25.813 1.00 94.56 1212 VAL A O 1
ATOM 9565 N N . ALA A 1 1213 ? -16.026 31.029 27.134 1.00 96.56 1213 ALA A N 1
ATOM 9566 C CA . ALA A 1 1213 ? -16.757 31.738 26.086 1.00 96.56 1213 ALA A CA 1
ATOM 9567 C C . ALA A 1 1213 ? -16.804 33.251 26.330 1.00 96.56 1213 ALA A C 1
ATOM 9569 O O . ALA A 1 1213 ? -16.862 33.712 27.472 1.00 96.56 1213 ALA A O 1
ATOM 9570 N N . VAL A 1 1214 ? -16.866 34.018 25.242 1.00 96.31 1214 VAL A N 1
ATOM 9571 C CA . VAL A 1 1214 ? -17.215 35.445 25.254 1.00 96.31 1214 VAL A CA 1
ATOM 9572 C C . VAL A 1 1214 ? -18.363 35.662 24.276 1.00 96.31 1214 VAL A C 1
ATOM 9574 O O . VAL A 1 1214 ? -18.296 35.207 23.136 1.00 96.31 1214 VAL A O 1
ATOM 9577 N N . ALA A 1 1215 ? -19.411 36.357 24.707 1.00 96.50 1215 ALA A N 1
ATOM 9578 C CA . ALA A 1 1215 ? -20.579 36.659 23.894 1.00 96.50 1215 ALA A CA 1
ATOM 9579 C C . ALA A 1 1215 ? -20.904 38.157 23.885 1.00 96.50 1215 ALA A C 1
ATOM 9581 O O . ALA A 1 1215 ? -20.715 38.861 24.878 1.00 96.50 1215 ALA A O 1
ATOM 9582 N N . THR A 1 1216 ? -21.439 38.638 22.765 1.00 94.62 1216 THR A N 1
ATOM 9583 C CA . THR A 1 1216 ? -22.012 39.984 22.630 1.00 94.62 1216 THR A CA 1
ATOM 9584 C C . THR A 1 1216 ? -23.380 39.892 21.972 1.00 94.62 1216 THR A C 1
ATOM 9586 O O . THR A 1 1216 ? -23.565 39.159 20.999 1.00 94.62 1216 THR A O 1
ATOM 9589 N N . GLN A 1 1217 ? -24.356 40.610 22.520 1.00 91.75 1217 GLN A N 1
ATOM 9590 C CA . GLN A 1 1217 ? -25.754 40.478 22.123 1.00 91.75 1217 GLN A CA 1
ATOM 9591 C C . GLN A 1 1217 ? -26.510 41.799 22.238 1.00 91.75 1217 GLN A C 1
ATOM 9593 O O . GLN A 1 1217 ? -26.314 42.565 23.184 1.00 91.75 1217 GLN A O 1
ATOM 9598 N N . VAL A 1 1218 ? -27.397 42.043 21.274 1.00 89.06 1218 VAL A N 1
ATOM 9599 C CA . VAL A 1 1218 ? -28.327 43.177 21.288 1.00 89.06 1218 VAL A CA 1
ATOM 9600 C C . VAL A 1 1218 ? -29.702 42.641 21.653 1.00 89.06 1218 VAL A C 1
ATOM 9602 O O . VAL A 1 1218 ? -30.288 41.863 20.900 1.00 89.06 1218 VAL A O 1
ATOM 9605 N N . GLY A 1 1219 ? -30.223 43.051 22.804 1.00 85.19 1219 GLY A N 1
ATOM 9606 C CA . GLY A 1 1219 ? -31.578 42.745 23.254 1.00 85.19 1219 GLY A CA 1
ATOM 9607 C C . GLY A 1 1219 ? -32.538 43.919 23.061 1.00 85.19 1219 GLY A C 1
ATOM 9608 O O . GLY A 1 1219 ? -32.130 45.072 22.904 1.00 85.19 1219 GLY A O 1
ATOM 9609 N N . LEU A 1 1220 ? -33.837 43.632 23.126 1.00 84.31 1220 LEU A N 1
ATOM 9610 C CA . LEU A 1 1220 ? -34.884 44.639 23.326 1.00 84.31 1220 LEU A CA 1
ATOM 9611 C C . LEU A 1 1220 ? -35.492 44.521 24.726 1.00 84.31 1220 LEU A C 1
ATOM 9613 O O . LEU A 1 1220 ? -35.485 43.453 25.328 1.00 84.31 1220 LEU A O 1
ATOM 9617 N N . VAL A 1 1221 ? -36.085 45.607 25.214 1.00 80.88 1221 VAL A N 1
ATOM 9618 C CA . VAL A 1 1221 ? -36.922 45.658 26.417 1.00 80.88 1221 VAL A CA 1
ATOM 9619 C C . VAL A 1 1221 ? -38.357 45.934 25.976 1.00 80.88 1221 VAL A C 1
ATOM 9621 O O . VAL A 1 1221 ? -38.645 46.973 25.382 1.00 80.88 1221 VAL A O 1
ATOM 9624 N N . MET A 1 1222 ? -39.269 44.989 26.214 1.00 78.12 1222 MET A N 1
ATOM 9625 C CA . MET A 1 1222 ? -40.654 45.061 25.737 1.00 78.12 1222 MET A CA 1
ATOM 9626 C C . MET A 1 1222 ? -41.649 44.679 26.837 1.00 78.12 1222 MET A C 1
ATOM 9628 O O . MET A 1 1222 ? -41.384 43.791 27.638 1.00 78.12 1222 MET A O 1
ATOM 9632 N N . SER A 1 1223 ? -42.853 45.259 26.836 1.00 72.50 1223 SER A N 1
ATOM 9633 C CA . SER A 1 1223 ? -43.949 44.752 27.680 1.00 72.50 1223 SER A CA 1
ATOM 9634 C C . SER A 1 1223 ? -44.292 43.301 27.309 1.00 72.50 1223 SER A C 1
ATOM 9636 O O . SER A 1 1223 ? -44.475 42.992 26.126 1.00 72.50 1223 SER A O 1
ATOM 9638 N N . ALA A 1 1224 ? -44.459 42.417 28.302 1.00 71.94 1224 ALA A N 1
ATOM 9639 C CA . ALA A 1 1224 ? -44.837 41.017 28.076 1.00 71.94 1224 ALA A CA 1
ATOM 9640 C C . ALA A 1 1224 ? -46.200 40.842 27.376 1.00 71.94 1224 ALA A C 1
ATOM 9642 O O . ALA A 1 1224 ? -46.468 39.779 26.814 1.00 71.94 1224 ALA A O 1
ATOM 9643 N N . SER A 1 1225 ? -47.032 41.887 27.316 1.00 68.38 1225 SER A N 1
ATOM 9644 C CA . SER A 1 1225 ? -48.225 41.931 26.454 1.00 68.38 1225 SER A CA 1
ATOM 9645 C C . SER A 1 1225 ? -47.912 41.590 24.986 1.00 68.38 1225 SER A C 1
ATOM 9647 O O . SER A 1 1225 ? -48.680 40.870 24.350 1.00 68.38 1225 SER A O 1
ATOM 9649 N N . ARG A 1 1226 ? -46.744 42.006 24.467 1.00 70.62 1226 ARG A N 1
ATOM 9650 C CA . ARG A 1 1226 ? -46.269 41.687 23.104 1.00 70.62 1226 ARG A CA 1
ATOM 9651 C C . ARG A 1 1226 ? -45.789 40.239 22.934 1.00 70.62 1226 ARG A C 1
ATOM 9653 O O . ARG A 1 1226 ? -45.662 39.774 21.804 1.00 70.62 1226 ARG A O 1
ATOM 9660 N N . ASN A 1 1227 ? -45.539 39.529 24.035 1.00 72.88 1227 ASN A N 1
ATOM 9661 C CA . ASN A 1 1227 ? -45.225 38.101 24.034 1.00 72.88 1227 ASN A CA 1
ATOM 9662 C C . ASN A 1 1227 ? -46.514 37.258 24.059 1.00 72.88 1227 ASN A C 1
ATOM 9664 O O . ASN A 1 1227 ? -46.664 36.350 23.247 1.00 72.88 1227 ASN A O 1
ATOM 9668 N N . VAL A 1 1228 ? -47.467 37.582 24.938 1.00 68.00 1228 VAL A N 1
ATOM 9669 C CA . VAL A 1 1228 ? -48.666 36.748 25.169 1.00 68.00 1228 VAL A CA 1
ATOM 9670 C C . VAL A 1 1228 ? -49.821 37.054 24.197 1.00 68.00 1228 VAL A C 1
ATOM 9672 O O . VAL A 1 1228 ? -50.640 36.182 23.917 1.00 68.00 1228 VAL A O 1
ATOM 9675 N N . GLY A 1 1229 ? -49.912 38.273 23.659 1.00 57.50 1229 GLY A N 1
ATOM 9676 C CA . GLY A 1 1229 ? -51.000 38.666 22.759 1.00 57.50 1229 GLY A CA 1
ATOM 9677 C C . GLY A 1 1229 ? -50.865 38.114 21.333 1.00 57.50 1229 GLY A C 1
ATOM 9678 O O . GLY A 1 1229 ? -49.817 38.251 20.702 1.00 57.50 1229 GLY A O 1
ATOM 9679 N N . ARG A 1 1230 ? -51.965 37.587 20.769 1.00 49.84 1230 ARG A N 1
ATOM 9680 C CA . ARG A 1 1230 ? -52.092 37.408 19.309 1.00 49.84 1230 ARG A CA 1
ATOM 9681 C C . ARG A 1 1230 ? -51.952 38.770 18.621 1.00 49.84 1230 ARG A C 1
ATOM 9683 O O . ARG A 1 1230 ? -52.565 39.743 19.058 1.00 49.84 1230 ARG A O 1
ATOM 9690 N N . ARG A 1 1231 ? -51.202 38.827 17.514 1.00 44.09 1231 ARG A N 1
ATOM 9691 C CA . ARG A 1 1231 ? -51.052 40.027 16.669 1.00 44.09 1231 ARG A CA 1
ATOM 9692 C C . ARG A 1 1231 ? -52.414 40.626 16.293 1.00 44.09 1231 ARG A C 1
ATOM 9694 O O . ARG A 1 1231 ? -53.111 40.092 15.431 1.00 44.09 1231 ARG A O 1
ATOM 9701 N N . GLN A 1 1232 ? -52.750 41.779 16.871 1.00 36.66 1232 GLN A N 1
ATOM 9702 C CA . GLN A 1 1232 ? -53.728 42.678 16.261 1.00 36.66 1232 GLN A CA 1
ATOM 9703 C C . GLN A 1 1232 ? -53.199 43.159 14.900 1.00 36.66 1232 GLN A C 1
ATOM 9705 O O . GLN A 1 1232 ? -51.986 43.247 14.682 1.00 36.66 1232 GLN A O 1
ATOM 9710 N N . LYS A 1 1233 ? -54.115 43.449 13.971 1.00 32.44 1233 LYS A N 1
ATOM 9711 C CA . LYS A 1 1233 ? -53.769 44.043 12.677 1.00 32.44 1233 LYS A CA 1
ATOM 9712 C C . LYS A 1 1233 ? -53.412 45.519 12.872 1.00 32.44 1233 LYS A C 1
ATOM 9714 O O . LYS A 1 1233 ? -54.303 46.355 12.981 1.00 32.44 1233 LYS A O 1
ATOM 9719 N N . LEU A 1 1234 ? -52.108 45.785 12.897 1.00 30.44 1234 LEU A N 1
ATOM 9720 C CA . LEU A 1 1234 ? -51.514 46.866 12.109 1.00 30.44 1234 LEU A CA 1
ATOM 9721 C C . LEU A 1 1234 ? -51.311 46.324 10.683 1.00 30.44 1234 LEU A C 1
ATOM 9723 O O . LEU A 1 1234 ? -50.797 45.172 10.572 1.00 30.44 1234 LEU A O 1
#

InterPro domains:
  IPR001830 Glycosyl transferase, family 20 [PF00982] (167-632)
  IPR001830 Glycosyl transferase, family 20 [PTHR10788] (156-907)
  IPR001830 Glycosyl transferase, family 20 [cd03788] (173-627)
  IPR003337 Trehalose-phosphatase [PF02358] (668-907)
  IPR006379 HAD-superfamily hydrolase, subfamily IIB [TIGR01484] (665-879)
  IPR023214 HAD superfamily [G3DSA:3.40.50.1000] (667-905)
  IPR029069 HotDog domain superfamily [SSF54637] (1077-1222)
  IPR036412 HAD-like superfamily [SSF56784] (664-892)
  IPR042171 Acyl-CoA thioesterase, double hotdog domain [G3DSA:2.40.160.210] (917-1222)
  IPR049449 Acyl-CoA thioesterase-like, N-terminal HotDog domain [PF13622] (942-1038)
  IPR049450 Acyl-CoA thioesterase-like, C-terminal domain [PF20789] (1087-1221)

Organism: NCBI:txid1160497

Foldseek 3Di:
DAEEAEDAADQKFKFFDQDPDDDDDDDDDDDDDDDDDDDDDDDDDDDDDDDDDDDDDPDDDDDDDQVPDPDCPCVLFDDPVVVVVVCVVPPPDDDDPPCVPAQDDQPFDAADQQPDPPGHADRAPAPDPDDPDPPPPPPPDDDDDDDDDDDDDDDDDDPDDDDDPDDDRQSQPTDMDMDGHSDDRSLVVQLQVLQCVVVNRVHYAYEHANSHADPSYDPVRVVVVQVCCCPPVSYHHQDDHSNLCCLLPVQPPVLPVVCLLLVNQPPDPCNVVSQVVSVVSLVVSLLSRLVSCLVPDDPPYAYEHEAPSNLQNLLSNCVSPVLHLYEYEHQWHGDALVSLVSHPCSVSSLSSNQSHLEYEAADLVRLVRSQLNCCLPVVFDGDSQATDDQFFTRGYDYAHREGNLVSLVVVCPDVLLVVLLLVVLVVLPQAAEEEEEDELDPQQLLLLLLLLVLVLCVVPVVNLQRYAYEYHYAYYPRCVVSVVSSSVSQVVSQVVRPDPNGGRYHYHNHDGDPSNLLSSLLQHLEYATAGSATRADRSLLSSLSSQCCPSCVSHVGHLHAYHYEPRHSVCVLLPPLHLYDHSVPSPSSSVSVVCRNVDDPVSSVVSSVSSNVSNVCSYSNNSVNVSVVVSVVSSCVTCVLVVCQQAADPVVVQVVVVVPWQAEEEEEEDDCFVFDHDDPPPPPGPCLVVVQVVLQVQVVPVSYAAEYEYLAAPVVVCVSNVSPQQHWYAYNQFQWTGGGNGPDIDGPDDQVLQVVVCVVLVVLLVVLCVVFAQWDWDDGRFKIKIFRLRGPPSVSSSSSLSVSQVVCCVVCVVSQKHWDDDVRMIMIGRNVGGNLNNVVVNLVVLVVVCVVDVPRHRTQEYEYEEADPSCLSVLVNQVVCCVVVVHNYYAFEYEDRHRGSGNHYDPDHPVCPVCVVPFLVLLCLQLDWADPDLFKIKHFHDDLCDQAFFHAPLSVVLSVQVVVQVNCVPNVVPLAPARWGFQKWKKFQQATDGGTMWMKGWAFPARDSFKTKIKIFIWDADPVPRDIDTRMITMTMIGGDVRPDDDDDDDPDADPPHDDDFDVVCCLVPQDTDQKHWDDFPPCVSNSSCVQKTKIFGNPVPDDPDDPQKTKIKIFGQNVNNPLHADAPSNVSSVQSDDRVSCQVVLVVVQPPDPDQHRDKDKHWRMKMKGFDDGADPSHHGIKMKMKGFDDADPQKTWIWMFIDDPVRHTGMIMITIMGIGGCCVVNDDDDDD

pLDDT: mean 79.66, std 19.87, range [22.86, 98.5]

Sequence (1234 aa):
MTIFIASLFLPYTINFHVNKSRSRRPSRVPSPLPPKTTPEDIPPATTSAPLSLFDQQHGAKKVGLTPGATTEHERIFSSDPNKAEQKQQEYPFPGSANEKDTLTGSEAHSPAWGATTSLNQPRPQAAFAASPSILKHQDTLLPVIGEQEPSKAKEHPVYTTRAANGRAESFSRAEWTIETAEQGNGGLRNAVRSATDAGQLEDKIWVGTLGMPTDALVQQTKSTIAQTLEKEQGSLTVFVSDADFDGHYTHFCKTILWPVFHYQIPDNPKSKAYEDHSWIYYVKINQAFAERIARNWKKGDSIWIQDYHLLLVPAMLRKLLPDAPIGFFLHIAFPSSEVFRCLAPRKELLEGMLGANLIGFQTDEYCRHFLQTCSRILSVEATNEGLQMEDRFVNVSTFPIGIDPTSWDKRRQAGDVEQWIRTISERYQGKRLIVSRDKIDQVRGIRQKLLSYELFLNSYPEWRDQVVLVQVATSTTEQPELEAMVSDIAMRINSTHSTLAHQPLVFLKQDLAFPQYLALISVADALMITSLREGMNLTSHEFVYCQDGKYQGYGNKKYGSLILSEFTGSASVFGNHALLVNPWDYRQCAEAIREALSRGEEERQQVWTELHQAVLKNSTANWVKSFSETLARVWHEQSSREIISVPRLPMDQLEERYQRAPRRLFIVDYEGTLASWGSPKSIIVTTPQRAITTLTELTEDPRNIVYVMSARMPEEMERLFSRVPDVGLIAENGCFVREPHQEEWLKLTNQERTTAWKDGVSHILAYYQERADGSWIERRHCSLVFHHSSAEDQHAAARLASECAGHINDACANQGIHALLVDGALVVEPAGTNKASAAEAAWQDIVRAAAADEGKERPSFLLVIGDGRDDECVFRWANKLEQKGGIEYAMTVTLGSRSTEAKAALTQGVTTQQSIMPQNAAFEQAIKVTPLGSHRYSAVLQDDWCIGTVPHGGYTTALLYRLATTHFAHTHPTHYKDTATPISIQLAFLRRTSTGPATLTVEDSKLGARTSTIHITLQQPSEKTGKDEVKVTGYITVSPASVEVGISARTNWELYPAAPEVDLDVLGKTGECGIWKRFRPPFTEFRKASRHLELHYPEESKTEGGKPGVVDQLARFRPGGDSQGRWTNEALVYLVDMFPKALERFDQTASSETPGIAGKSWYPTVTLNIDLKKRLPAEGVEWLYSRVSNKVMRDGRMDIEVVAMDASGEVVAVATQVGLVMSASRNVGRRQKL